Protein 2X0L (pdb70)

Structure (mmCIF, N/CA/C/O backbone):
data_2X0L
#
_entry.id   2X0L
#
_cell.length_a   119.690
_cell.length_b   181.210
_cell.length_c   233.450
_cell.angle_alpha   90.00
_cell.angle_beta   90.00
_cell.angle_gamma   90.00
#
_symmetry.space_group_name_H-M   'I 2 2 2'
#
loop_
_entity.id
_entity.type
_entity.pdbx_description
1 polymer 'LYSINE-SPECIFIC HISTONE DEMETHYLASE 1'
2 polymer 'REST COREPRESSOR 1'
3 polymer 'HISTONE H3 PEPTIDE'
4 non-polymer 'FLAVIN-ADENINE DINUCLEOTIDE'
#
loop_
_atom_site.group_PDB
_atom_site.id
_atom_site.type_symbol
_atom_site.label_atom_id
_atom_site.label_alt_id
_atom_site.label_comp_id
_atom_site.label_asym_id
_atom_site.label_entity_id
_atom_site.label_seq_id
_atom_site.pdbx_PDB_ins_code
_atom_site.Cartn_x
_atom_site.Cartn_y
_atom_site.Cartn_z
_atom_site.occupancy
_atom_site.B_iso_or_equiv
_atom_site.auth_seq_id
_atom_site.auth_comp_id
_atom_site.auth_asym_id
_atom_site.auth_atom_id
_atom_site.pdbx_PDB_model_num
ATOM 1 N N . PRO A 1 49 ? -15.982 40.089 97.624 1.00 92.06 171 PRO A N 1
ATOM 2 C CA . PRO A 1 49 ? -16.480 39.650 98.940 1.00 91.81 171 PRO A CA 1
ATOM 3 C C . PRO A 1 49 ? -17.770 40.388 99.371 1.00 91.36 171 PRO A C 1
ATOM 4 O O . PRO A 1 49 ? -18.145 41.398 98.740 1.00 91.45 171 PRO A O 1
ATOM 8 N N . SER A 1 50 ? -18.451 39.875 100.409 1.00 90.46 172 SER A N 1
ATOM 9 C CA . SER A 1 50 ? -19.557 40.620 101.072 1.00 89.45 172 SER A CA 1
ATOM 10 C C . SER A 1 50 ? -19.871 40.230 102.544 1.00 88.44 172 SER A C 1
ATOM 11 O O . SER A 1 50 ? -19.174 39.393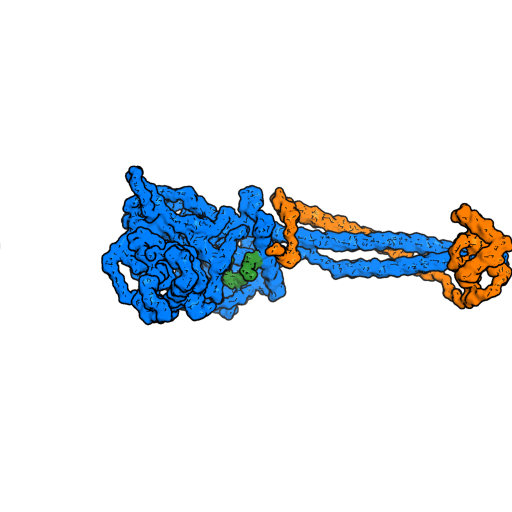 103.150 1.00 88.39 172 SER A O 1
ATOM 14 N N . GLY A 1 51 ? -20.917 40.853 103.093 1.00 87.04 173 GLY A N 1
ATOM 15 C CA . GLY A 1 51 ? -21.145 40.899 104.537 1.00 85.34 173 GLY A CA 1
ATOM 16 C C . GLY A 1 51 ? -20.540 42.180 105.097 1.00 83.94 173 GLY A C 1
ATOM 17 O O . GLY A 1 51 ? -20.692 43.252 104.510 1.00 83.83 173 GLY A O 1
ATOM 18 N N . VAL A 1 52 ? -19.856 42.081 106.233 1.00 82.39 174 VAL A N 1
ATOM 19 C CA . VAL A 1 52 ? -19.135 43.231 106.759 1.00 80.58 174 VAL A CA 1
ATOM 20 C C . VAL A 1 52 ? -17.724 43.228 106.212 1.00 79.51 174 VAL A C 1
ATOM 21 O O . VAL A 1 52 ? -17.031 44.237 106.291 1.00 79.83 174 VAL A O 1
ATOM 25 N N . GLU A 1 53 ? -17.287 42.092 105.677 1.00 77.89 175 GLU A N 1
ATOM 26 C CA . GLU A 1 53 ? -15.932 41.998 105.115 1.00 76.34 175 GLU A CA 1
ATOM 27 C C . GLU A 1 53 ? -15.915 42.487 103.662 1.00 74.16 175 GLU A C 1
ATOM 28 O O . GLU A 1 53 ? -14.853 42.745 103.096 1.00 73.69 175 GLU A O 1
ATOM 34 N N . GLY A 1 54 ? -17.103 42.607 103.072 1.00 71.96 176 GLY A N 1
ATOM 35 C CA . GLY A 1 54 ? -17.256 43.189 101.741 1.00 69.12 176 GLY A CA 1
ATOM 36 C C . GLY A 1 54 ? -16.946 44.658 101.834 1.00 67.06 176 GLY A C 1
ATOM 37 O O . GLY A 1 54 ? -16.134 45.194 101.065 1.00 66.72 176 GLY A O 1
ATOM 38 N N . ALA A 1 55 ? -17.597 45.284 102.815 1.00 65.05 177 ALA A N 1
ATOM 39 C CA . ALA A 1 55 ? -17.330 46.661 103.242 1.00 62.55 177 ALA A CA 1
ATOM 40 C C . ALA A 1 55 ? -15.840 47.007 103.390 1.00 60.75 177 ALA A C 1
ATOM 41 O O . ALA A 1 55 ? -15.379 47.971 102.796 1.00 60.40 177 ALA A O 1
ATOM 43 N N . ALA A 1 56 ? -15.092 46.223 104.155 1.00 58.78 178 ALA A N 1
ATOM 44 C CA . ALA A 1 56 ? -13.676 46.506 104.348 1.00 57.82 178 ALA A CA 1
ATOM 45 C C . ALA A 1 56 ? -12.941 46.509 103.023 1.00 57.22 178 ALA A C 1
ATOM 46 O O . ALA A 1 56 ? -12.013 47.299 102.790 1.00 57.04 178 ALA A O 1
ATOM 48 N N . PHE A 1 57 ? -13.371 45.610 102.154 1.00 56.40 179 PHE A N 1
ATOM 49 C CA . PHE A 1 57 ? -12.751 45.444 100.871 1.00 55.29 179 PHE A CA 1
ATOM 50 C C . PHE A 1 57 ? -13.124 46.640 99.996 1.00 54.55 179 PHE A C 1
ATOM 51 O O . PHE A 1 57 ? -12.248 47.304 99.440 1.00 54.48 179 PHE A O 1
ATOM 59 N N . GLN A 1 58 ? -14.416 46.929 99.899 1.00 53.57 180 GLN A N 1
ATOM 60 C CA . GLN A 1 58 ? -14.892 48.036 99.082 1.00 52.80 180 GLN A CA 1
ATOM 61 C C . GLN A 1 58 ? -14.389 49.398 99.620 1.00 51.83 180 GLN A C 1
ATOM 62 O O . GLN A 1 58 ? -14.566 50.438 98.991 1.00 52.14 180 GLN A O 1
ATOM 68 N N . SER A 1 59 ? -13.729 49.388 100.771 1.00 50.48 181 SER A N 1
ATOM 69 C CA . SER A 1 59 ? -13.087 50.589 101.297 1.00 49.07 181 SER A CA 1
ATOM 70 C C . SER A 1 59 ? -11.581 50.403 101.333 1.00 48.30 181 SER A C 1
ATOM 71 O O . SER A 1 59 ? -10.892 50.972 102.164 1.00 48.32 181 SER A O 1
ATOM 74 N N . ARG A 1 60 ? -11.073 49.581 100.433 1.00 47.40 182 ARG A N 1
ATOM 75 C CA . ARG A 1 60 ? -9.635 49.334 100.318 1.00 46.48 182 ARG A CA 1
ATOM 76 C C . ARG A 1 60 ? -8.912 49.032 101.637 1.00 46.25 182 ARG A C 1
ATOM 77 O O . ARG A 1 60 ? -7.751 49.407 101.793 1.00 45.77 182 ARG A O 1
ATOM 85 N N . LEU A 1 61 ? -9.574 48.323 102.558 1.00 46.54 183 LEU A N 1
ATOM 86 C CA . LEU A 1 61 ? -8.938 47.912 103.834 1.00 47.11 183 LEU A CA 1
ATOM 87 C C . LEU A 1 61 ? -8.971 46.439 104.081 1.00 47.94 183 LEU A C 1
ATOM 88 O O . LEU A 1 61 ? -9.955 45.788 103.744 1.00 48.24 183 LEU A O 1
ATOM 93 N N . PRO A 1 62 ? -7.921 45.912 104.734 1.00 49.15 184 PRO A N 1
ATOM 94 C CA . PRO A 1 62 ? -7.915 44.513 105.183 1.00 50.22 184 PRO A CA 1
ATOM 95 C C . PRO A 1 62 ? -8.975 44.328 106.250 1.00 51.52 184 PRO A C 1
ATOM 96 O O . PRO A 1 62 ? -8.933 45.031 107.264 1.00 51.76 184 PRO A O 1
ATOM 100 N N . HIS A 1 63 ? -9.913 43.404 106.030 1.00 53.17 185 HIS A N 1
ATOM 101 C CA . HIS A 1 63 ? -11.067 43.234 106.934 1.00 54.91 185 HIS A CA 1
ATOM 102 C C . HIS A 1 63 ? -10.697 42.666 108.287 1.00 55.15 185 HIS A C 1
ATOM 103 O O . HIS A 1 63 ? -11.506 42.723 109.204 1.00 54.97 185 HIS A O 1
ATOM 110 N N . ASP A 1 64 ? -9.495 42.116 108.413 1.00 55.94 186 ASP A N 1
ATOM 111 C CA . ASP A 1 64 ? -9.110 41.463 109.658 1.00 57.29 186 ASP A CA 1
ATOM 112 C C . ASP A 1 64 ? -7.736 41.863 110.207 1.00 57.56 186 ASP A C 1
ATOM 113 O O . ASP A 1 64 ? -7.126 41.145 111.011 1.00 57.45 186 ASP A O 1
ATOM 118 N N . ARG A 1 65 ? -7.238 42.999 109.753 1.00 57.92 187 ARG A N 1
ATOM 119 C CA . ARG A 1 65 ? -6.046 43.564 110.339 1.00 58.37 187 ARG A CA 1
ATOM 120 C C . ARG A 1 65 ? -6.255 45.073 110.398 1.00 58.01 187 ARG A C 1
ATOM 121 O O . ARG A 1 65 ? -7.028 45.651 109.600 1.00 57.77 187 ARG A O 1
ATOM 129 N N . MET A 1 66 ? -5.609 45.687 111.391 1.00 57.45 188 MET A N 1
ATOM 130 C CA . MET A 1 66 ? -5.583 47.134 111.539 1.00 56.48 188 MET A CA 1
ATOM 131 C C . MET A 1 66 ? -4.476 47.689 110.663 1.00 55.73 188 MET A C 1
ATOM 132 O O . MET A 1 66 ? -3.372 47.123 110.634 1.00 55.62 188 MET A O 1
ATOM 137 N N . THR A 1 67 ? -4.793 48.772 109.941 1.00 54.73 189 THR A N 1
ATOM 138 C CA . THR A 1 67 ? -3.865 49.456 109.032 1.00 53.65 189 THR A CA 1
ATOM 139 C C . THR A 1 67 ? -2.933 50.348 109.833 1.00 53.34 189 THR A C 1
ATOM 140 O O . THR A 1 67 ? -3.224 50.664 110.977 1.00 53.55 189 THR A O 1
ATOM 144 N N . SER A 1 68 ? -1.831 50.778 109.236 1.00 53.06 190 SER A N 1
ATOM 145 C CA . SER A 1 68 ? -0.970 51.795 109.865 1.00 53.18 190 SER A CA 1
ATOM 146 C C . SER A 1 68 ? -1.672 53.095 110.309 1.00 53.18 190 SER A C 1
ATOM 147 O O . SER A 1 68 ? -1.389 53.645 111.370 1.00 52.90 190 SER A O 1
ATOM 150 N N . GLN A 1 69 ? -2.575 53.603 109.497 1.00 53.32 191 GLN A N 1
ATOM 151 C CA . GLN A 1 69 ? -3.302 54.788 109.920 1.00 53.84 191 GLN A CA 1
ATOM 152 C C . GLN A 1 69 ? -4.147 54.552 111.212 1.00 53.48 191 GLN A C 1
ATOM 153 O O . GLN A 1 69 ? -4.183 55.392 112.123 1.00 53.30 191 GLN A O 1
ATOM 159 N N . GLU A 1 70 ? -4.790 53.387 111.293 1.00 52.94 192 GLU A N 1
ATOM 160 C CA . GLU A 1 70 ? -5.573 52.999 112.469 1.00 51.85 192 GLU A CA 1
ATOM 161 C C . GLU A 1 70 ? -4.702 52.868 113.703 1.00 51.09 192 GLU A C 1
ATOM 162 O O . GLU A 1 70 ? -5.049 53.371 114.748 1.00 51.04 192 GLU A O 1
ATOM 168 N N . ALA A 1 71 ? -3.556 52.217 113.565 1.00 50.49 193 ALA A N 1
ATOM 169 C CA . ALA A 1 71 ? -2.599 52.111 114.650 1.00 49.84 193 ALA A CA 1
ATOM 170 C C . ALA A 1 71 ? -2.237 53.491 115.177 1.00 49.71 193 ALA A C 1
ATOM 171 O O . ALA A 1 71 ? -1.919 53.652 116.341 1.00 49.73 193 ALA A O 1
ATOM 173 N N . ALA A 1 72 ? -2.294 54.501 114.323 1.00 50.09 194 ALA A N 1
ATOM 174 C CA . ALA A 1 72 ? -1.889 55.845 114.742 1.00 50.03 194 ALA A CA 1
ATOM 175 C C . ALA A 1 72 ? -2.974 56.491 115.582 1.00 49.86 194 ALA A C 1
ATOM 176 O O . ALA A 1 72 ? -2.696 57.047 116.606 1.00 50.14 194 ALA A O 1
ATOM 178 N N . CYS A 1 73 ? -4.218 56.393 115.169 1.00 49.87 195 CYS A N 1
ATOM 179 C CA . CYS A 1 73 ? -5.292 56.892 116.002 1.00 50.42 195 CYS A CA 1
ATOM 180 C C . CYS A 1 73 ? -5.728 55.984 117.160 1.00 50.13 195 CYS A C 1
ATOM 181 O O . CYS A 1 73 ? -6.609 56.364 117.932 1.00 51.08 195 CYS A O 1
ATOM 184 N N . PHE A 1 74 ? -5.159 54.792 117.288 1.00 48.84 196 PHE A N 1
ATOM 185 C CA . PHE A 1 74 ? -5.678 53.867 118.261 1.00 47.54 196 PHE A CA 1
ATOM 186 C C . PHE A 1 74 ? -4.562 53.020 118.822 1.00 47.30 196 PHE A C 1
ATOM 187 O O . PHE A 1 74 ? -4.673 51.804 118.881 1.00 46.88 196 PHE A O 1
ATOM 195 N N . PRO A 1 75 ? -3.482 53.652 119.272 1.00 47.31 197 PRO A N 1
ATOM 196 C CA . PRO A 1 75 ? -2.401 52.813 119.772 1.00 47.81 197 PRO A CA 1
ATOM 197 C C . PRO A 1 75 ? -2.832 52.048 121.004 1.00 48.72 197 PRO A C 1
ATOM 198 O O . PRO A 1 75 ? -2.311 50.957 121.252 1.00 49.19 197 PRO A O 1
ATOM 202 N N . ASP A 1 76 ? -3.784 52.598 121.761 1.00 49.44 198 ASP A N 1
ATOM 203 C CA . ASP A 1 76 ? -4.326 51.884 122.915 1.00 50.16 198 ASP A CA 1
ATOM 204 C C . ASP A 1 76 ? -4.809 50.496 122.489 1.00 50.65 198 ASP A C 1
ATOM 205 O O . ASP A 1 76 ? -4.357 49.505 123.045 1.00 50.96 198 ASP A O 1
ATOM 210 N N . ILE A 1 77 ? -5.660 50.431 121.470 1.00 51.17 199 ILE A N 1
ATOM 211 C CA . ILE A 1 77 ? -6.197 49.172 120.971 1.00 52.07 199 ILE A CA 1
ATOM 212 C C . ILE A 1 77 ? -5.168 48.196 120.380 1.00 53.59 199 ILE A C 1
ATOM 213 O O . ILE A 1 77 ? -4.968 47.096 120.900 1.00 54.21 199 ILE A O 1
ATOM 218 N N . ILE A 1 78 ? -4.509 48.610 119.310 1.00 55.22 200 ILE A N 1
ATOM 219 C CA . ILE A 1 78 ? -3.594 47.760 118.571 1.00 56.43 200 ILE A CA 1
ATOM 220 C C . ILE A 1 78 ? -2.414 47.228 119.405 1.00 57.37 200 ILE A C 1
ATOM 221 O O . ILE A 1 78 ? -1.885 46.162 119.109 1.00 57.10 200 ILE A O 1
ATOM 226 N N . SER A 1 79 ? -2.000 47.949 120.439 1.00 58.81 201 SER A N 1
ATOM 227 C CA . SER A 1 79 ? -0.924 47.430 121.279 1.00 61.10 201 SER A CA 1
ATOM 228 C C . SER A 1 79 ? -1.492 46.564 122.380 1.00 62.17 201 SER A C 1
ATOM 229 O O . SER A 1 79 ? -0.755 45.870 123.067 1.00 62.33 201 SER A O 1
ATOM 232 N N . GLY A 1 80 ? -2.812 46.623 122.533 1.00 63.86 202 GLY A N 1
ATOM 233 C CA . GLY A 1 80 ? -3.538 45.875 123.552 1.00 65.79 202 GLY A CA 1
ATOM 234 C C . GLY A 1 80 ? -3.937 44.487 123.093 1.00 67.32 202 GLY A C 1
ATOM 235 O O . GLY A 1 80 ? -3.510 44.040 122.028 1.00 67.43 202 GLY A O 1
ATOM 236 N N . PRO A 1 81 ? -4.759 43.787 123.905 1.00 68.47 203 PRO A N 1
ATOM 237 C CA . PRO A 1 81 ? -5.135 42.385 123.654 1.00 68.95 203 PRO A CA 1
ATOM 238 C C . PRO A 1 81 ? -6.007 42.097 122.395 1.00 69.62 203 PRO A C 1
ATOM 239 O O . PRO A 1 81 ? -6.901 42.889 122.006 1.00 69.22 203 PRO A O 1
ATOM 243 N N . GLN A 1 82 ? -5.731 40.936 121.797 1.00 70.34 204 GLN A N 1
ATOM 244 C CA . GLN A 1 82 ? -6.323 40.507 120.523 1.00 71.32 204 GLN A CA 1
ATOM 245 C C . GLN A 1 82 ? -7.835 40.611 120.473 1.00 71.37 204 GLN A C 1
ATOM 246 O O . GLN A 1 82 ? -8.430 40.812 119.410 1.00 71.21 204 GLN A O 1
ATOM 252 N N . GLN A 1 83 ? -8.451 40.457 121.634 1.00 71.80 205 GLN A N 1
ATOM 253 C CA . GLN A 1 83 ? -9.887 40.353 121.692 1.00 72.26 205 GLN A CA 1
ATOM 254 C C . GLN A 1 83 ? -10.483 41.692 121.269 1.00 71.64 205 GLN A C 1
ATOM 255 O O . GLN A 1 83 ? -11.388 41.736 120.426 1.00 71.23 205 GLN A O 1
ATOM 261 N N . THR A 1 84 ? -9.932 42.772 121.820 1.00 71.22 206 THR A N 1
ATOM 262 C CA . THR A 1 84 ? -10.455 44.121 121.556 1.00 71.04 206 THR A CA 1
ATOM 263 C C . THR A 1 84 ? -10.293 44.521 120.086 1.00 70.01 206 THR A C 1
ATOM 264 O O . THR A 1 84 ? -11.215 45.100 119.489 1.00 69.34 206 THR A O 1
ATOM 268 N N . GLN A 1 85 ? -9.129 44.190 119.515 1.00 68.75 207 GLN A N 1
ATOM 269 C CA . GLN A 1 85 ? -8.870 44.421 118.095 1.00 67.64 207 GLN A CA 1
ATOM 270 C C . GLN A 1 85 ? -10.033 43.967 117.236 1.00 67.50 207 GLN A C 1
ATOM 271 O O . GLN A 1 85 ? -10.540 44.742 116.419 1.00 67.35 207 GLN A O 1
ATOM 277 N N . LYS A 1 86 ? -10.481 42.731 117.458 1.00 67.20 208 LYS A N 1
ATOM 278 C CA . LYS A 1 86 ? -11.606 42.174 116.706 1.00 67.24 208 LYS A CA 1
ATOM 279 C C . LYS A 1 86 ? -12.885 42.966 116.939 1.00 66.42 208 LYS A C 1
ATOM 280 O O . LYS A 1 86 ? -13.725 43.093 116.038 1.00 66.32 208 LYS A O 1
ATOM 286 N N . VAL A 1 87 ? -13.017 43.515 118.143 1.00 65.55 209 VAL A N 1
ATOM 287 C CA . VAL A 1 87 ? -14.163 44.362 118.465 1.00 64.65 209 VAL A CA 1
ATOM 288 C C . VAL A 1 87 ? -14.041 45.613 117.616 1.00 63.77 209 VAL A C 1
ATOM 289 O O . VAL A 1 87 ? -14.995 46.027 116.948 1.00 63.52 209 VAL A O 1
ATOM 293 N N . PHE A 1 88 ? -12.838 46.182 117.637 1.00 62.77 210 PHE A N 1
ATOM 294 C CA . PHE A 1 88 ? -12.518 47.356 116.849 1.00 61.81 210 PHE A CA 1
ATOM 295 C C . PHE A 1 88 ? -12.811 47.054 115.387 1.00 60.57 210 PHE A C 1
ATOM 296 O O . PHE A 1 88 ? -13.651 47.710 114.747 1.00 59.79 210 PHE A O 1
ATOM 304 N N . LEU A 1 89 ? -12.121 46.030 114.885 1.00 59.31 211 LEU A N 1
ATOM 305 C CA . LEU A 1 89 ? -12.212 45.661 113.491 1.00 58.40 211 LEU A CA 1
ATOM 306 C C . LEU A 1 89 ? -13.675 45.475 113.122 1.00 58.35 211 LEU A C 1
ATOM 307 O O . LEU A 1 89 ? -14.105 45.977 112.076 1.00 58.65 211 LEU A O 1
ATOM 312 N N . PHE A 1 90 ? -14.451 44.812 113.989 1.00 57.92 212 PHE A N 1
ATOM 313 C CA . PHE A 1 90 ? -15.865 44.591 113.682 1.00 57.44 212 PHE A CA 1
ATOM 314 C C . PHE A 1 90 ? -16.639 45.910 113.638 1.00 56.82 212 PHE A C 1
ATOM 315 O O . PHE A 1 90 ? -17.504 46.113 112.755 1.00 56.48 212 PHE A O 1
ATOM 323 N N . ILE A 1 91 ? -16.345 46.791 114.592 1.00 55.98 213 ILE A N 1
ATOM 324 C CA . ILE A 1 91 ? -17.074 48.047 114.671 1.00 55.48 213 ILE A CA 1
ATOM 325 C C . ILE A 1 91 ? -16.787 48.824 113.394 1.00 55.15 213 ILE A C 1
ATOM 326 O O . ILE A 1 91 ? -17.729 49.199 112.658 1.00 55.00 213 ILE A O 1
ATOM 331 N N . ARG A 1 92 ? -15.488 48.999 113.119 1.00 54.32 214 ARG A N 1
ATOM 332 C CA . ARG A 1 92 ? -15.022 49.604 111.877 1.00 53.71 214 ARG A CA 1
ATOM 333 C C . ARG A 1 92 ? -15.768 49.017 110.686 1.00 53.94 214 ARG A C 1
ATOM 334 O O . ARG A 1 92 ? -16.445 49.756 109.938 1.00 53.97 214 ARG A O 1
ATOM 342 N N . ASN A 1 93 ? -15.670 47.693 110.531 1.00 53.70 215 ASN A N 1
ATOM 343 C CA . ASN A 1 93 ? -16.269 47.033 109.378 1.00 53.81 215 ASN A CA 1
ATOM 344 C C . ASN A 1 93 ? -17.770 47.248 109.285 1.00 54.14 215 ASN A C 1
ATOM 345 O O . ASN A 1 93 ? -18.281 47.498 108.190 1.00 54.12 215 ASN A O 1
ATOM 350 N N . ARG A 1 94 ? -18.465 47.201 110.428 1.00 54.57 216 ARG A N 1
ATOM 351 C CA . ARG A 1 94 ? -19.921 47.314 110.414 1.00 54.89 216 ARG A CA 1
ATOM 352 C C . ARG A 1 94 ? -20.322 48.713 110.000 1.00 54.67 216 ARG A C 1
ATOM 353 O O . ARG A 1 94 ? -21.227 48.884 109.175 1.00 54.55 216 ARG A O 1
ATOM 361 N N . THR A 1 95 ? -19.628 49.711 110.539 1.00 54.57 217 THR A N 1
ATOM 362 C CA . THR A 1 95 ? -19.924 51.102 110.174 1.00 54.90 217 THR A CA 1
ATOM 363 C C . THR A 1 95 ? -19.728 51.350 108.669 1.00 55.13 217 THR A C 1
ATOM 364 O O . THR A 1 95 ? -20.565 51.987 108.003 1.00 54.75 217 THR A O 1
ATOM 368 N N . LEU A 1 96 ? -18.619 50.838 108.144 1.00 55.57 218 LEU A N 1
ATOM 369 C CA . LEU A 1 96 ? -18.350 50.915 106.714 1.00 55.96 218 LEU A CA 1
ATOM 370 C C . LEU A 1 96 ? -19.547 50.403 105.929 1.00 56.57 218 LEU A C 1
ATOM 371 O O . LEU A 1 96 ? -20.138 51.135 105.120 1.00 56.30 218 LEU A O 1
ATOM 376 N N . GLN A 1 97 ? -19.925 49.160 106.222 1.00 57.50 219 GLN A N 1
ATOM 377 C CA . GLN A 1 97 ? -21.053 48.521 105.577 1.00 58.77 219 GLN A CA 1
ATOM 378 C C . GLN A 1 97 ? -22.266 49.419 105.657 1.00 59.21 219 GLN A C 1
ATOM 379 O O . GLN A 1 97 ? -22.909 49.690 104.640 1.00 59.08 219 GLN A O 1
ATOM 385 N N . LEU A 1 98 ? -22.563 49.889 106.869 1.00 59.71 220 LEU A N 1
ATOM 386 C CA . LEU A 1 98 ? -23.707 50.761 107.082 1.00 60.35 220 LEU A CA 1
ATOM 387 C C . LEU A 1 98 ? -23.705 51.955 106.141 1.00 60.51 220 LEU A C 1
ATOM 388 O O . LEU A 1 98 ? -24.708 52.211 105.465 1.00 60.40 220 LEU A O 1
ATOM 393 N N . TRP A 1 99 ? -22.571 52.659 106.088 1.00 60.63 221 TRP A N 1
ATOM 394 C CA . TRP A 1 99 ? -22.431 53.792 105.195 1.00 61.00 221 TRP A CA 1
ATOM 395 C C . TRP A 1 99 ? -22.617 53.319 103.761 1.00 61.82 221 TRP A C 1
ATOM 396 O O . TRP A 1 99 ? -23.399 53.907 102.997 1.00 61.76 221 TRP A O 1
ATOM 407 N N . LEU A 1 100 ? -21.923 52.237 103.409 1.00 62.56 222 LEU A N 1
ATOM 408 C CA . LEU A 1 100 ? -21.919 51.772 102.027 1.00 63.28 222 LEU A CA 1
ATOM 409 C C . LEU A 1 100 ? -23.300 51.367 101.514 1.00 64.49 222 LEU A C 1
ATOM 410 O O . LEU A 1 100 ? -23.691 51.767 100.425 1.00 64.38 222 LEU A O 1
ATOM 415 N N . ASP A 1 101 ? -24.047 50.624 102.330 1.00 66.29 223 ASP A N 1
ATOM 416 C CA . ASP A 1 101 ? -25.409 50.190 101.992 1.00 67.90 223 ASP A CA 1
ATOM 417 C C . ASP A 1 101 ? -26.315 51.346 101.616 1.00 68.06 223 ASP A C 1
ATOM 418 O O . ASP A 1 101 ? -27.389 51.136 101.052 1.00 68.28 223 ASP A O 1
ATOM 423 N N . ASN A 1 102 ? -25.876 52.564 101.924 1.00 68.35 224 ASN A N 1
ATOM 424 C CA . ASN A 1 102 ? -26.687 53.742 101.682 1.00 68.47 224 ASN A CA 1
ATOM 425 C C . ASN A 1 102 ? -25.905 55.053 101.740 1.00 67.88 224 ASN A C 1
ATOM 426 O O . ASN A 1 102 ? -25.850 55.715 102.776 1.00 67.53 224 ASN A O 1
ATOM 431 N N . PRO A 1 103 ? -25.304 55.440 100.615 1.00 67.65 225 PRO A N 1
ATOM 432 C CA . PRO A 1 103 ? -24.380 56.547 100.718 1.00 67.44 225 PRO A CA 1
ATOM 433 C C . PRO A 1 103 ? -25.014 57.849 100.251 1.00 67.27 225 PRO A C 1
ATOM 434 O O . PRO A 1 103 ? -24.310 58.817 99.975 1.00 66.99 225 PRO A O 1
ATOM 438 N N . LYS A 1 104 ? -26.340 57.856 100.164 1.00 67.30 226 LYS A N 1
ATOM 439 C CA . LYS A 1 104 ? -27.087 59.066 99.839 1.00 67.37 226 LYS A CA 1
ATOM 440 C C . LYS A 1 104 ? -27.552 59.863 101.087 1.00 67.19 226 LYS A C 1
ATOM 441 O O . LYS A 1 104 ? -28.120 60.945 100.964 1.00 67.14 226 LYS A O 1
ATOM 447 N N . ILE A 1 105 ? -27.308 59.330 102.281 1.00 67.09 227 ILE A N 1
ATOM 448 C CA . ILE A 1 105 ? -27.674 60.016 103.522 1.00 67.36 227 ILE A CA 1
ATOM 449 C C . ILE A 1 105 ? -26.508 59.965 104.514 1.00 67.16 227 ILE A C 1
ATOM 450 O O . ILE A 1 105 ? -25.825 58.941 104.627 1.00 67.19 227 ILE A O 1
ATOM 455 N N . GLN A 1 106 ? -26.278 61.064 105.227 1.00 66.76 228 GLN A N 1
ATOM 456 C CA . GLN A 1 106 ? -25.214 61.106 106.213 1.00 66.48 228 GLN A CA 1
ATOM 457 C C . GLN A 1 106 ? -25.408 60.021 107.265 1.00 66.67 228 GLN A C 1
ATOM 458 O O . GLN A 1 106 ? -26.531 59.761 107.689 1.00 66.65 228 GLN A O 1
ATOM 464 N N . LEU A 1 107 ? -24.311 59.389 107.671 1.00 66.87 229 LEU A N 1
ATOM 465 C CA . LEU A 1 107 ? -24.346 58.396 108.732 1.00 67.34 229 LEU A CA 1
ATOM 466 C C . LEU A 1 107 ? -23.716 58.935 110.003 1.00 67.90 229 LEU A C 1
ATOM 467 O O . LEU A 1 107 ? -22.495 59.126 110.086 1.00 67.68 229 LEU A O 1
ATOM 472 N N . THR A 1 108 ? -24.575 59.149 110.998 1.00 68.73 230 THR A N 1
ATOM 473 C CA . THR A 1 108 ? -24.202 59.826 112.237 1.00 69.25 230 THR A CA 1
ATOM 474 C C . THR A 1 108 ? -23.786 58.814 113.265 1.00 69.39 230 THR A C 1
ATOM 475 O O . THR A 1 108 ? -24.059 57.628 113.118 1.00 69.43 230 THR A O 1
ATOM 479 N N . PHE A 1 109 ? -23.152 59.299 114.321 1.00 69.83 231 PHE A N 1
ATOM 480 C CA . PHE A 1 109 ? -22.763 58.444 115.410 1.00 70.52 231 PHE A CA 1
ATOM 481 C C . PHE A 1 109 ? -23.961 57.771 116.090 1.00 71.48 231 PHE A C 1
ATOM 482 O O . PHE A 1 109 ? -23.912 56.591 116.410 1.00 71.45 231 PHE A O 1
ATOM 490 N N . GLU A 1 110 ? -25.028 58.529 116.317 1.00 72.96 232 GLU A N 1
ATOM 491 C CA . GLU A 1 110 ? -26.257 57.980 116.891 1.00 74.43 232 GLU A CA 1
ATOM 492 C C . GLU A 1 110 ? -26.801 56.880 115.994 1.00 74.58 232 GLU A C 1
ATOM 493 O O . GLU A 1 110 ? -26.972 55.747 116.448 1.00 74.99 232 GLU A O 1
ATOM 499 N N . ALA A 1 111 ? -27.056 57.216 114.725 1.00 74.76 233 ALA A N 1
ATOM 500 C CA . ALA A 1 111 ? -27.585 56.265 113.737 1.00 74.80 233 ALA A CA 1
ATOM 501 C C . ALA A 1 111 ? -26.765 54.970 113.700 1.00 75.00 233 ALA A C 1
ATOM 502 O O . ALA A 1 111 ? -27.331 53.881 113.542 1.00 74.94 233 ALA A O 1
ATOM 504 N N . THR A 1 112 ? -25.445 55.099 113.875 1.00 75.14 234 THR A N 1
ATOM 505 C CA . THR A 1 112 ? -24.536 53.956 113.905 1.00 75.44 234 THR A CA 1
ATOM 506 C C . THR A 1 112 ? -24.833 53.101 115.102 1.00 76.03 234 THR A C 1
ATOM 507 O O . THR A 1 112 ? -25.161 51.927 114.960 1.00 76.17 234 THR A O 1
ATOM 511 N N . LEU A 1 113 ? -24.720 53.710 116.279 1.00 77.02 235 LEU A N 1
ATOM 512 C CA . LEU A 1 113 ? -24.862 53.017 117.556 1.00 77.94 235 LEU A CA 1
ATOM 513 C C . LEU A 1 113 ? -26.183 52.271 117.618 1.00 78.89 235 LEU A C 1
ATOM 514 O O . LEU A 1 113 ? -26.217 51.088 117.965 1.00 78.80 235 LEU A O 1
ATOM 519 N N . GLN A 1 114 ? -27.253 52.976 117.258 1.00 80.19 236 GLN A N 1
ATOM 520 C CA . GLN A 1 114 ? -28.578 52.405 117.118 1.00 81.70 236 GLN A CA 1
ATOM 521 C C . GLN A 1 114 ? -28.546 51.003 116.476 1.00 82.16 236 GLN A C 1
ATOM 522 O O . GLN A 1 114 ? -29.175 50.082 117.003 1.00 82.43 236 GLN A O 1
ATOM 528 N N . GLN A 1 115 ? -27.786 50.834 115.386 1.00 82.75 237 GLN A N 1
ATOM 529 C CA . GLN A 1 115 ? -27.708 49.545 114.664 1.00 83.23 237 GLN A CA 1
ATOM 530 C C . GLN A 1 115 ? -26.692 48.498 115.130 1.00 83.56 237 GLN A C 1
ATOM 531 O O . GLN A 1 115 ? -26.528 47.474 114.472 1.00 83.75 237 GLN A O 1
ATOM 537 N N . LEU A 1 116 ? -26.005 48.726 116.236 1.00 84.07 238 LEU A N 1
ATOM 538 C CA . LEU A 1 116 ? -25.069 47.715 116.737 1.00 84.63 238 LEU A CA 1
ATOM 539 C C . LEU A 1 116 ? -25.689 46.865 117.860 1.00 85.03 238 LEU A C 1
ATOM 540 O O . LEU A 1 116 ? -26.626 47.306 118.543 1.00 85.31 238 LEU A O 1
ATOM 545 N N . GLU A 1 117 ? -25.171 45.651 118.048 1.00 85.24 239 GLU A N 1
ATOM 546 C CA . GLU A 1 117 ? -25.609 44.785 119.155 1.00 85.44 239 GLU A CA 1
ATOM 547 C C . GLU A 1 117 ? -24.450 44.512 120.112 1.00 84.97 239 GLU A C 1
ATOM 548 O O . GLU A 1 117 ? -23.303 44.848 119.817 1.00 84.97 239 GLU A O 1
ATOM 554 N N . ALA A 1 118 ? -24.751 43.918 121.266 1.00 84.38 240 ALA A N 1
ATOM 555 C CA . ALA A 1 118 ? -23.712 43.529 122.209 1.00 83.66 240 ALA A CA 1
ATOM 556 C C . ALA A 1 118 ? -22.923 42.404 121.561 1.00 83.19 240 ALA A C 1
ATOM 557 O O . ALA A 1 118 ? -23.441 41.740 120.672 1.00 83.10 240 ALA A O 1
ATOM 559 N N . PRO A 1 119 ? -21.654 42.214 121.954 1.00 82.89 241 PRO A N 1
ATOM 560 C CA . PRO A 1 119 ? -20.858 43.032 122.881 1.00 82.91 241 PRO A CA 1
ATOM 561 C C . PRO A 1 119 ? -20.349 44.328 122.240 1.00 82.79 241 PRO A C 1
ATOM 562 O O . PRO A 1 119 ? -19.548 45.052 122.844 1.00 82.87 241 PRO A O 1
ATOM 566 N N . TYR A 1 120 ? -20.809 44.607 121.024 1.00 82.42 242 TYR A N 1
ATOM 567 C CA . TYR A 1 120 ? -20.207 45.655 120.206 1.00 81.73 242 TYR A CA 1
ATOM 568 C C . TYR A 1 120 ? -20.746 47.022 120.591 1.00 81.40 242 TYR A C 1
ATOM 569 O O . TYR A 1 120 ? -19.960 47.925 120.895 1.00 81.53 242 TYR A O 1
ATOM 578 N N . ASN A 1 121 ? -22.071 47.158 120.641 1.00 80.67 243 ASN A N 1
ATOM 579 C CA . ASN A 1 121 ? -22.676 48.409 121.108 1.00 80.05 243 ASN A CA 1
ATOM 580 C C . ASN A 1 121 ? -22.553 48.633 122.618 1.00 79.33 243 ASN A C 1
ATOM 581 O O . ASN A 1 121 ? -23.165 49.556 123.155 1.00 79.16 243 ASN A O 1
ATOM 586 N N . SER A 1 122 ? -21.779 47.785 123.297 1.00 78.42 244 SER A N 1
ATOM 587 C CA . SER A 1 122 ? -21.586 47.934 124.733 1.00 77.34 244 SER A CA 1
ATOM 588 C C . SER A 1 122 ? -20.730 49.177 125.010 1.00 76.55 244 SER A C 1
ATOM 589 O O . SER A 1 122 ? -21.267 50.181 125.467 1.00 76.79 244 SER A O 1
ATOM 592 N N . ASP A 1 123 ? -19.432 49.136 124.694 1.00 75.45 245 ASP A N 1
ATOM 593 C CA . ASP A 1 123 ? -18.542 50.308 124.867 1.00 73.98 245 ASP A CA 1
ATOM 594 C C . ASP A 1 123 ? -18.854 51.439 123.874 1.00 72.99 245 ASP A C 1
ATOM 595 O O . ASP A 1 123 ? -18.683 51.265 122.663 1.00 72.97 245 ASP A O 1
ATOM 600 N N . THR A 1 124 ? -19.280 52.599 124.367 1.00 71.54 246 THR A N 1
ATOM 601 C CA . THR A 1 124 ? -19.703 53.640 123.420 1.00 70.57 246 THR A CA 1
ATOM 602 C C . THR A 1 124 ? -18.665 54.727 123.134 1.00 69.89 246 THR A C 1
ATOM 603 O O . THR A 1 124 ? -18.735 55.392 122.088 1.00 69.73 246 THR A O 1
ATOM 607 N N . VAL A 1 125 ? -17.701 54.910 124.035 1.00 68.75 247 VAL A N 1
ATOM 608 C CA . VAL A 1 125 ? -16.541 55.726 123.682 1.00 67.77 247 VAL A CA 1
ATOM 609 C C . VAL A 1 125 ? -15.879 55.177 122.400 1.00 66.82 247 VAL A C 1
ATOM 610 O O . VAL A 1 125 ? -15.760 55.902 121.412 1.00 66.85 247 VAL A O 1
ATOM 614 N N . LEU A 1 126 ? -15.505 53.896 122.402 1.00 65.28 248 LEU A N 1
ATOM 615 C CA . LEU A 1 126 ? -15.029 53.230 121.189 1.00 63.67 248 LEU A CA 1
ATOM 616 C C . LEU A 1 126 ? -15.912 53.541 119.967 1.00 62.67 248 LEU A C 1
ATOM 617 O O . LEU A 1 126 ? -15.473 54.231 119.055 1.00 62.47 248 LEU A O 1
ATOM 622 N N . VAL A 1 127 ? -17.155 53.067 119.947 1.00 61.22 249 VAL A N 1
ATOM 623 C CA . VAL A 1 127 ? -18.028 53.369 118.808 1.00 60.02 249 VAL A CA 1
ATOM 624 C C . VAL A 1 127 ? -17.919 54.836 118.378 1.00 59.26 249 VAL A C 1
ATOM 625 O O . VAL A 1 127 ? -17.893 55.129 117.193 1.00 59.06 249 VAL A O 1
ATOM 629 N N . HIS A 1 128 ? -17.823 55.756 119.333 1.00 58.67 250 HIS A N 1
ATOM 630 C CA . HIS A 1 128 ? -17.649 57.176 118.979 1.00 57.93 250 HIS A CA 1
ATOM 631 C C . HIS A 1 128 ? -16.283 57.486 118.339 1.00 56.74 250 HIS A C 1
ATOM 632 O O . HIS A 1 128 ? -16.241 58.145 117.316 1.00 56.31 250 HIS A O 1
ATOM 639 N N . ARG A 1 129 ? -15.184 57.008 118.929 1.00 55.52 251 ARG A N 1
ATOM 640 C CA . ARG A 1 129 ? -13.850 57.175 118.333 1.00 54.47 251 ARG A CA 1
ATOM 641 C C . ARG A 1 129 ? -13.787 56.624 116.902 1.00 54.43 251 ARG A C 1
ATOM 642 O O . ARG A 1 129 ? -13.306 57.297 115.985 1.00 54.74 251 ARG A O 1
ATOM 650 N N . VAL A 1 130 ? -14.275 55.398 116.723 1.00 53.77 252 VAL A N 1
ATOM 651 C CA . VAL A 1 130 ? -14.275 54.754 115.425 1.00 52.70 252 VAL A CA 1
ATOM 652 C C . VAL A 1 130 ? -15.089 55.579 114.450 1.00 52.32 252 VAL A C 1
ATOM 653 O O . VAL A 1 130 ? -14.570 55.955 113.401 1.00 52.49 252 VAL A O 1
ATOM 657 N N . HIS A 1 131 ? -16.337 55.900 114.790 1.00 51.80 253 HIS A N 1
ATOM 658 C CA . HIS A 1 131 ? -17.161 56.656 113.848 1.00 51.45 253 HIS A CA 1
ATOM 659 C C . HIS A 1 131 ? -16.476 57.946 113.435 1.00 52.09 253 HIS A C 1
ATOM 660 O O . HIS A 1 131 ? -16.536 58.336 112.273 1.00 52.37 253 HIS A O 1
ATOM 667 N N . SER A 1 132 ? -15.794 58.581 114.383 1.00 52.70 254 SER A N 1
ATOM 668 C CA . SER A 1 132 ? -15.188 59.889 114.160 1.00 53.14 254 SER A CA 1
ATOM 669 C C . SER A 1 132 ? -13.999 59.801 113.231 1.00 53.50 254 SER A C 1
ATOM 670 O O . SER A 1 132 ? -13.920 60.577 112.275 1.00 53.94 254 SER A O 1
ATOM 673 N N . TYR A 1 133 ? -13.096 58.856 113.520 1.00 53.54 255 TYR A N 1
ATOM 674 C CA . TYR A 1 133 ? -11.990 58.473 112.641 1.00 53.60 255 TYR A CA 1
ATOM 675 C C . TYR A 1 133 ? -12.428 58.245 111.206 1.00 53.02 255 TYR A C 1
ATOM 676 O O . TYR A 1 133 ? -11.870 58.815 110.272 1.00 52.82 255 TYR A O 1
ATOM 685 N N . LEU A 1 134 ? -13.435 57.407 111.029 1.00 52.78 256 LEU A N 1
ATOM 686 C CA . LEU A 1 134 ? -13.929 57.129 109.688 1.00 52.71 256 LEU A CA 1
ATOM 687 C C . LEU A 1 134 ? -14.443 58.379 109.003 1.00 52.73 256 LEU A C 1
ATOM 688 O O . LEU A 1 134 ? -14.252 58.558 107.815 1.00 53.07 256 LEU A O 1
ATOM 693 N N . GLU A 1 135 ? -15.101 59.246 109.752 1.00 52.71 257 GLU A N 1
ATOM 694 C CA . GLU A 1 135 ? -15.722 60.406 109.155 1.00 52.75 257 GLU A CA 1
ATOM 695 C C . GLU A 1 135 ? -14.636 61.399 108.746 1.00 52.03 257 GLU A C 1
ATOM 696 O O . GLU A 1 135 ? -14.731 62.083 107.723 1.00 50.96 257 GLU A O 1
ATOM 702 N N . ARG A 1 136 ? -13.593 61.444 109.564 1.00 52.02 258 ARG A N 1
ATOM 703 C CA . ARG A 1 136 ? -12.564 62.461 109.454 1.00 52.32 258 ARG A CA 1
ATOM 704 C C . ARG A 1 136 ? -11.742 62.172 108.217 1.00 52.92 258 ARG A C 1
ATOM 705 O O . ARG A 1 136 ? -11.312 63.103 107.526 1.00 53.36 258 ARG A O 1
ATOM 713 N N . HIS A 1 137 ? -11.561 60.887 107.912 1.00 53.02 259 HIS A N 1
ATOM 714 C CA . HIS A 1 137 ? -10.760 60.514 106.761 1.00 53.08 259 HIS A CA 1
ATOM 715 C C . HIS A 1 137 ? -11.549 60.108 105.532 1.00 52.94 259 HIS A C 1
ATOM 716 O O . HIS A 1 137 ? -11.028 59.435 104.659 1.00 53.17 259 HIS A O 1
ATOM 723 N N . GLY A 1 138 ? -12.810 60.519 105.465 1.00 52.85 260 GLY A N 1
ATOM 724 C CA . GLY A 1 138 ? -13.610 60.380 104.254 1.00 52.35 260 GLY A CA 1
ATOM 725 C C . GLY A 1 138 ? -13.911 58.965 103.849 1.00 52.43 260 GLY A C 1
ATOM 726 O O . GLY A 1 138 ? -14.241 58.712 102.692 1.00 52.92 260 GLY A O 1
ATOM 727 N N . LEU A 1 139 ? -13.776 58.036 104.791 1.00 52.28 261 LEU A N 1
ATOM 728 C CA . LEU A 1 139 ? -14.194 56.662 104.571 1.00 51.94 261 LEU A CA 1
ATOM 729 C C . LEU A 1 139 ? -15.711 56.563 104.672 1.00 52.65 261 LEU A C 1
ATOM 730 O O . LEU A 1 139 ? -16.325 55.726 104.013 1.00 52.93 261 LEU A O 1
ATOM 735 N N . ILE A 1 140 ? -16.322 57.438 105.466 1.00 53.27 262 ILE A N 1
ATOM 736 C CA . ILE A 1 140 ? -17.787 57.545 105.499 1.00 53.90 262 ILE A CA 1
ATOM 737 C C . ILE A 1 140 ? -18.216 59.002 105.323 1.00 54.52 262 ILE A C 1
ATOM 738 O O . ILE A 1 140 ? -17.479 59.914 105.703 1.00 54.56 262 ILE A O 1
ATOM 743 N N . ASN A 1 141 ? -19.400 59.219 104.755 1.00 55.39 263 ASN A N 1
ATOM 744 C CA . ASN A 1 141 ? -19.883 60.577 104.442 1.00 56.69 263 ASN A CA 1
ATOM 745 C C . ASN A 1 141 ? -18.848 61.386 103.662 1.00 57.41 263 ASN A C 1
ATOM 746 O O . ASN A 1 141 ? -18.321 62.385 104.182 1.00 58.01 263 ASN A O 1
ATOM 751 N N . PHE A 1 142 ? -18.518 60.928 102.456 1.00 58.07 264 PHE A N 1
ATOM 752 C CA . PHE A 1 142 ? -17.729 61.705 101.514 1.00 59.00 264 PHE A CA 1
ATOM 753 C C . PHE A 1 142 ? -18.582 61.800 100.277 1.00 59.97 264 PHE A C 1
ATOM 754 O O . PHE A 1 142 ? -19.474 60.972 100.083 1.00 60.22 264 PHE A O 1
ATOM 762 N N . GLY A 1 143 ? -18.338 62.799 99.442 1.00 60.83 265 GLY A N 1
ATOM 763 C CA . GLY A 1 143 ? -19.103 62.915 98.219 1.00 62.76 265 GLY A CA 1
ATOM 764 C C . GLY A 1 143 ? -20.328 63.783 98.377 1.00 64.46 265 GLY A C 1
ATOM 765 O O . GLY A 1 143 ? -20.265 64.831 99.016 1.00 64.98 265 GLY A O 1
ATOM 766 N N . ILE A 1 144 ? -21.442 63.357 97.785 1.00 66.11 266 ILE A N 1
ATOM 767 C CA . ILE A 1 144 ? -22.682 64.139 97.788 1.00 67.63 266 ILE A CA 1
ATOM 768 C C . ILE A 1 144 ? -23.797 63.398 98.509 1.00 69.41 266 ILE A C 1
ATOM 769 O O . ILE A 1 144 ? -24.435 62.505 97.944 1.00 69.61 266 ILE A O 1
ATOM 774 N N . TYR A 1 145 ? -24.024 63.781 99.760 1.00 71.69 267 TYR A N 1
ATOM 775 C CA . TYR A 1 145 ? -25.052 63.172 100.585 1.00 74.26 267 TYR A CA 1
ATOM 776 C C . TYR A 1 145 ? -25.940 64.221 101.247 1.00 76.50 267 TYR A C 1
ATOM 777 O O . TYR A 1 145 ? -25.540 65.377 101.398 1.00 76.88 267 TYR A O 1
ATOM 786 N N . LYS A 1 146 ? -27.152 63.816 101.625 1.00 79.27 268 LYS A N 1
ATOM 787 C CA . LYS A 1 146 ? -28.023 64.633 102.472 1.00 81.87 268 LYS A CA 1
ATOM 788 C C . LYS A 1 146 ? -27.511 64.661 103.907 1.00 83.44 268 LYS A C 1
ATOM 789 O O . LYS A 1 146 ? -27.327 63.609 104.528 1.00 83.62 268 LYS A O 1
ATOM 795 N N . ARG A 1 147 ? -27.282 65.868 104.422 1.00 85.51 269 ARG A N 1
ATOM 796 C CA . ARG A 1 147 ? -26.886 66.061 105.810 1.00 87.42 269 ARG A CA 1
ATOM 797 C C . ARG A 1 147 ? -28.110 65.893 106.686 1.00 88.34 269 ARG A C 1
ATOM 798 O O . ARG A 1 147 ? -29.206 66.288 106.299 1.00 88.42 269 ARG A O 1
ATOM 806 N N . ILE A 1 148 ? -27.937 65.288 107.855 1.00 89.99 270 ILE A N 1
ATOM 807 C CA . ILE A 1 148 ? -29.023 65.246 108.836 1.00 91.48 270 ILE A CA 1
ATOM 808 C C . ILE A 1 148 ? -28.858 66.402 109.813 1.00 92.46 270 ILE A C 1
ATOM 809 O O . ILE A 1 148 ? -29.839 67.070 110.163 1.00 92.62 270 ILE A O 1
ATOM 814 N N . LYS A 1 149 ? -27.611 66.649 110.218 1.00 93.65 271 LYS A N 1
ATOM 815 C CA . LYS A 1 149 ? -27.278 67.746 111.137 1.00 94.80 271 LYS A CA 1
ATOM 816 C C . LYS A 1 149 ? -26.857 69.026 110.383 1.00 95.32 271 LYS A C 1
ATOM 817 O O . LYS A 1 149 ? -25.643 69.288 110.285 1.00 95.75 271 LYS A O 1
ATOM 823 N N . PRO A 1 150 ? -27.837 69.831 109.865 1.00 95.58 272 PRO A N 1
ATOM 824 C CA . PRO A 1 150 ? -27.456 70.973 109.002 1.00 95.59 272 PRO A CA 1
ATOM 825 C C . PRO A 1 150 ? -26.370 71.861 109.629 1.00 95.54 272 PRO A C 1
ATOM 826 O O . PRO A 1 150 ? -26.249 71.935 110.864 1.00 95.49 272 PRO A O 1
ATOM 830 N N . LEU A 1 151 ? -25.597 72.516 108.765 1.00 95.35 273 LEU A N 1
ATOM 831 C CA . LEU A 1 151 ? -24.272 73.043 109.116 1.00 95.09 273 LEU A CA 1
ATOM 832 C C . LEU A 1 151 ? -24.159 74.067 110.256 1.00 94.49 273 LEU A C 1
ATOM 833 O O . LEU A 1 151 ? -24.664 75.196 110.142 1.00 94.25 273 LEU A O 1
ATOM 838 N N . PRO A 1 152 ? -23.489 73.657 111.361 1.00 93.90 274 PRO A N 1
ATOM 839 C CA . PRO A 1 152 ? -22.915 74.536 112.379 1.00 93.08 274 PRO A CA 1
ATOM 840 C C . PRO A 1 152 ? -22.509 75.888 111.800 1.00 91.98 274 PRO A C 1
ATOM 841 O O . PRO A 1 152 ? -21.761 75.971 110.809 1.00 91.94 274 PRO A O 1
ATOM 845 N N . THR A 1 153 ? -22.995 76.930 112.466 1.00 90.38 275 THR A N 1
ATOM 846 C CA . THR A 1 153 ? -23.353 78.184 111.810 1.00 88.57 275 THR A CA 1
ATOM 847 C C . THR A 1 153 ? -22.200 79.185 111.583 1.00 86.78 275 THR A C 1
ATOM 848 O O . THR A 1 153 ? -22.124 79.820 110.515 1.00 86.46 275 THR A O 1
ATOM 852 N N . LYS A 1 154 ? -21.322 79.321 112.580 1.00 84.25 276 LYS A N 1
ATOM 853 C CA . LYS A 1 154 ? -20.054 80.025 112.396 1.00 81.60 276 LYS A CA 1
ATOM 854 C C . LYS A 1 154 ? -18.968 78.966 112.248 1.00 78.97 276 LYS A C 1
ATOM 855 O O . LYS A 1 154 ? -19.067 77.870 112.806 1.00 78.58 276 LYS A O 1
ATOM 861 N N . LYS A 1 155 ? -17.941 79.297 111.482 1.00 75.65 277 LYS A N 1
ATOM 862 C CA . LYS A 1 155 ? -16.983 78.313 111.012 1.00 72.47 277 LYS A CA 1
ATOM 863 C C . LYS A 1 155 ? -15.608 78.531 111.604 1.00 70.25 277 LYS A C 1
ATOM 864 O O . LYS A 1 155 ? -15.243 79.632 111.965 1.00 70.52 277 LYS A O 1
ATOM 870 N N . THR A 1 156 ? -14.823 77.485 111.679 1.00 67.20 278 THR A N 1
ATOM 871 C CA . THR A 1 156 ? -13.522 77.602 112.271 1.00 64.59 278 THR A CA 1
ATOM 872 C C . THR A 1 156 ? -12.465 77.423 111.204 1.00 63.30 278 THR A C 1
ATOM 873 O O . THR A 1 156 ? -12.648 76.627 110.305 1.00 63.64 278 THR A O 1
ATOM 877 N N . GLY A 1 157 ? -11.369 78.169 111.287 1.00 61.65 279 GLY A N 1
ATOM 878 C CA . GLY A 1 157 ? -10.269 78.060 110.317 1.00 59.38 279 GLY A CA 1
ATOM 879 C C . GLY A 1 157 ? -10.588 78.524 108.897 1.00 57.96 279 GLY A C 1
ATOM 880 O O . GLY A 1 157 ? -11.742 78.483 108.454 1.00 57.39 279 GLY A O 1
ATOM 881 N N . LYS A 1 158 ? -9.556 78.949 108.170 1.00 56.63 280 LYS A N 1
ATOM 882 C CA . LYS A 1 158 ? -9.733 79.425 106.795 1.00 55.75 280 LYS A CA 1
ATOM 883 C C . LYS A 1 158 ? -8.695 78.876 105.781 1.00 54.50 280 LYS A C 1
ATOM 884 O O . LYS A 1 158 ? -7.475 79.100 105.919 1.00 54.42 280 LYS A O 1
ATOM 890 N N . VAL A 1 159 ? -9.207 78.165 104.764 1.00 52.53 281 VAL A N 1
ATOM 891 C CA . VAL A 1 159 ? -8.377 77.457 103.787 1.00 50.36 281 VAL A CA 1
ATOM 892 C C . VAL A 1 159 ? -8.658 77.892 102.362 1.00 49.09 281 VAL A C 1
ATOM 893 O O . VAL A 1 159 ? -9.811 77.868 101.905 1.00 49.11 281 VAL A O 1
ATOM 897 N N . ILE A 1 160 ? -7.586 78.286 101.681 1.00 47.32 282 ILE A N 1
ATOM 898 C CA . ILE A 1 160 ? -7.578 78.492 100.239 1.00 46.15 282 ILE A CA 1
ATOM 899 C C . ILE A 1 160 ? -7.100 77.220 99.546 1.00 45.30 282 ILE A C 1
ATOM 900 O O . ILE A 1 160 ? -6.010 76.685 99.875 1.00 45.76 282 ILE A O 1
ATOM 905 N N . ILE A 1 161 ? -7.907 76.755 98.592 1.00 43.27 283 ILE A N 1
ATOM 906 C CA . ILE A 1 161 ? -7.591 75.586 97.784 1.00 41.65 283 ILE A CA 1
ATOM 907 C C . ILE A 1 161 ? -7.339 75.977 96.339 1.00 40.48 283 ILE A C 1
ATOM 908 O O . ILE A 1 161 ? -8.281 76.372 95.639 1.00 40.88 283 ILE A O 1
ATOM 913 N N . ILE A 1 162 ? -6.087 75.846 95.899 1.00 38.12 284 ILE A N 1
ATOM 914 C CA . ILE A 1 162 ? -5.686 76.164 94.543 1.00 35.97 284 ILE A CA 1
ATOM 915 C C . ILE A 1 162 ? -6.124 75.046 93.577 1.00 35.99 284 ILE A C 1
ATOM 916 O O . ILE A 1 162 ? -5.785 73.898 93.774 1.00 35.71 284 ILE A O 1
ATOM 921 N N . GLY A 1 163 ? -6.896 75.402 92.550 1.00 36.02 285 GLY A N 1
ATOM 922 C CA . GLY A 1 163 ? -7.469 74.467 91.564 1.00 36.29 285 GLY A CA 1
ATOM 923 C C . GLY A 1 163 ? -8.754 73.769 91.981 1.00 36.76 285 GLY A C 1
ATOM 924 O O . GLY A 1 163 ? -8.827 73.284 93.095 1.00 36.60 285 GLY A O 1
ATOM 925 N N . SER A 1 164 ? -9.767 73.714 91.107 1.00 37.52 286 SER A N 1
ATOM 926 C CA . SER A 1 164 ? -10.955 72.845 91.351 1.00 39.00 286 SER A CA 1
ATOM 927 C C . SER A 1 164 ? -11.015 71.607 90.428 1.00 40.24 286 SER A C 1
ATOM 928 O O . SER A 1 164 ? -12.075 71.280 89.815 1.00 39.54 286 SER A O 1
ATOM 931 N N . GLY A 1 165 ? -9.855 70.929 90.355 1.00 41.13 287 GLY A N 1
ATOM 932 C CA . GLY A 1 165 ? -9.795 69.566 89.913 1.00 41.87 287 GLY A CA 1
ATOM 933 C C . GLY A 1 165 ? -10.688 68.754 90.831 1.00 42.59 287 GLY A C 1
ATOM 934 O O . GLY A 1 165 ? -11.257 69.271 91.804 1.00 42.82 287 GLY A O 1
ATOM 935 N N . VAL A 1 166 ? -10.837 67.468 90.521 1.00 43.03 288 VAL A N 1
ATOM 936 C CA . VAL A 1 166 ? -11.524 66.577 91.444 1.00 42.13 288 VAL A CA 1
ATOM 937 C C . VAL A 1 166 ? -10.766 66.596 92.791 1.00 42.16 288 VAL A C 1
ATOM 938 O O . VAL A 1 166 ? -11.414 66.642 93.851 1.00 41.97 288 VAL A O 1
ATOM 942 N N . SER A 1 167 ? -9.427 66.625 92.764 1.00 41.35 289 SER A N 1
ATOM 943 C CA . SER A 1 167 ? -8.741 66.535 94.035 1.00 42.04 289 SER A CA 1
ATOM 944 C C . SER A 1 167 ? -9.157 67.714 94.921 1.00 42.36 289 SER A C 1
ATOM 945 O O . SER A 1 167 ? -9.715 67.516 96.022 1.00 42.20 289 SER A O 1
ATOM 948 N N . GLY A 1 168 ? -8.956 68.929 94.406 1.00 42.50 290 GLY A N 1
ATOM 949 C CA . GLY A 1 168 ? -9.498 70.139 95.034 1.00 42.36 290 GLY A CA 1
ATOM 950 C C . GLY A 1 168 ? -10.932 69.998 95.563 1.00 42.13 290 GLY A C 1
ATOM 951 O O . GLY A 1 168 ? -11.174 70.136 96.760 1.00 42.09 290 GLY A O 1
ATOM 952 N N . LEU A 1 169 ? -11.880 69.710 94.677 1.00 41.80 291 LEU A N 1
ATOM 953 C CA . LEU A 1 169 ? -13.276 69.652 95.057 1.00 41.73 291 LEU A CA 1
ATOM 954 C C . LEU A 1 169 ? -13.493 68.647 96.192 1.00 42.00 291 LEU A C 1
ATOM 955 O O . LEU A 1 169 ? -14.154 68.935 97.191 1.00 42.01 291 LEU A O 1
ATOM 960 N N . ALA A 1 170 ? -12.913 67.468 96.052 1.00 42.23 292 ALA A N 1
ATOM 961 C CA . ALA A 1 170 ? -13.113 66.454 97.052 1.00 42.49 292 ALA A CA 1
ATOM 962 C C . ALA A 1 170 ? -12.667 66.976 98.424 1.00 42.38 292 ALA A C 1
ATOM 963 O O . ALA A 1 170 ? -13.402 66.816 99.395 1.00 42.62 292 ALA A O 1
ATOM 965 N N . ALA A 1 171 ? -11.483 67.598 98.493 1.00 41.66 293 ALA A N 1
ATOM 966 C CA . ALA A 1 171 ? -11.011 68.239 99.721 1.00 41.20 293 ALA A CA 1
ATOM 967 C C . ALA A 1 171 ? -12.007 69.294 100.221 1.00 41.59 293 ALA A C 1
ATOM 968 O O . ALA A 1 171 ? -12.500 69.204 101.353 1.00 41.61 293 ALA A O 1
ATOM 970 N N . ALA A 1 172 ? -12.316 70.275 99.368 1.00 41.73 294 ALA A N 1
ATOM 971 C CA . ALA A 1 172 ? -13.202 71.361 99.733 1.00 41.61 294 ALA A CA 1
ATOM 972 C C . ALA A 1 172 ? -14.434 70.837 100.438 1.00 42.22 294 ALA A C 1
ATOM 973 O O . ALA A 1 172 ? -14.650 71.190 101.597 1.00 43.18 294 ALA A O 1
ATOM 975 N N . ARG A 1 173 ? -15.216 69.971 99.794 1.00 42.11 295 ARG A N 1
ATOM 976 C CA . ARG A 1 173 ? -16.436 69.462 100.423 1.00 42.40 295 ARG A CA 1
ATOM 977 C C . ARG A 1 173 ? -16.215 68.907 101.817 1.00 43.39 295 ARG A C 1
ATOM 978 O O . ARG A 1 173 ? -17.027 69.125 102.719 1.00 43.51 295 ARG A O 1
ATOM 986 N N . GLN A 1 174 ? -15.151 68.123 101.967 1.00 44.09 296 GLN A N 1
ATOM 987 C CA . GLN A 1 174 ? -14.822 67.554 103.244 1.00 45.18 296 GLN A CA 1
ATOM 988 C C . GLN A 1 174 ? -14.680 68.670 104.265 1.00 45.91 296 GLN A C 1
ATOM 989 O O . GLN A 1 174 ? -15.426 68.728 105.244 1.00 46.15 296 GLN A O 1
ATOM 995 N N . LEU A 1 175 ? -13.716 69.553 104.012 1.00 46.48 297 LEU A N 1
ATOM 996 C CA . LEU A 1 175 ? -13.422 70.678 104.872 1.00 46.50 297 LEU A CA 1
ATOM 997 C C . LEU A 1 175 ? -14.678 71.469 105.216 1.00 47.48 297 LEU A C 1
ATOM 998 O O . LEU A 1 175 ? -14.972 71.667 106.402 1.00 47.85 297 LEU A O 1
ATOM 1003 N N . GLN A 1 176 ? -15.422 71.906 104.199 1.00 48.00 298 GLN A N 1
ATOM 1004 C CA . GLN A 1 176 ? -16.665 72.628 104.443 1.00 48.86 298 GLN A CA 1
ATOM 1005 C C . GLN A 1 176 ? -17.549 71.826 105.376 1.00 49.53 298 GLN A C 1
ATOM 1006 O O . GLN A 1 176 ? -17.979 72.324 106.398 1.00 49.87 298 GLN A O 1
ATOM 1012 N N . SER A 1 177 ? -17.787 70.566 105.050 1.00 50.71 299 SER A N 1
ATOM 1013 C CA . SER A 1 177 ? -18.604 69.722 105.905 1.00 51.67 299 SER A CA 1
ATOM 1014 C C . SER A 1 177 ? -17.986 69.523 107.293 1.00 52.14 299 SER A C 1
ATOM 1015 O O . SER A 1 177 ? -18.652 69.057 108.197 1.00 52.83 299 SER A O 1
ATOM 1018 N N . PHE A 1 178 ? -16.719 69.856 107.471 1.00 52.60 300 PHE A N 1
ATOM 1019 C CA . PHE A 1 178 ? -16.138 69.779 108.795 1.00 53.50 300 PHE A CA 1
ATOM 1020 C C . PHE A 1 178 ? -16.298 71.114 109.516 1.00 53.97 300 PHE A C 1
ATOM 1021 O O . PHE A 1 178 ? -15.691 71.333 110.565 1.00 54.27 300 PHE A O 1
ATOM 1029 N N . GLY A 1 179 ? -17.099 72.007 108.938 1.00 54.36 301 GLY A N 1
ATOM 1030 C CA . GLY A 1 179 ? -17.228 73.390 109.407 1.00 54.34 301 GLY A CA 1
ATOM 1031 C C . GLY A 1 179 ? -15.968 74.250 109.270 1.00 54.48 301 GLY A C 1
ATOM 1032 O O . GLY A 1 179 ? -15.548 74.872 110.239 1.00 55.04 301 GLY A O 1
ATOM 1033 N N . MET A 1 180 ? -15.342 74.291 108.096 1.00 54.00 302 MET A N 1
ATOM 1034 C CA . MET A 1 180 ? -14.268 75.257 107.872 1.00 53.15 302 MET A CA 1
ATOM 1035 C C . MET A 1 180 ? -14.688 76.217 106.789 1.00 53.58 302 MET A C 1
ATOM 1036 O O . MET A 1 180 ? -15.674 75.977 106.073 1.00 53.75 302 MET A O 1
ATOM 1041 N N . ASP A 1 181 ? -13.952 77.313 106.682 1.00 53.74 303 ASP A N 1
ATOM 1042 C CA . ASP A 1 181 ? -14.217 78.302 105.664 1.00 54.20 303 ASP A CA 1
ATOM 1043 C C . ASP A 1 181 ? -13.291 77.995 104.489 1.00 53.62 303 ASP A C 1
ATOM 1044 O O . ASP A 1 181 ? -12.054 78.111 104.574 1.00 53.30 303 ASP A O 1
ATOM 1049 N N . VAL A 1 182 ? -13.906 77.594 103.385 1.00 53.05 304 VAL A N 1
ATOM 1050 C CA . VAL A 1 182 ? -13.158 77.108 102.232 1.00 52.35 304 VAL A CA 1
ATOM 1051 C C . VAL A 1 182 ? -13.386 77.954 100.970 1.00 51.47 304 VAL A C 1
ATOM 1052 O O . VAL A 1 182 ? -14.528 78.227 100.573 1.00 50.90 304 VAL A O 1
ATOM 1056 N N . THR A 1 183 ? -12.286 78.372 100.351 1.00 50.55 305 THR A N 1
ATOM 1057 C CA . THR A 1 183 ? -12.377 78.968 99.029 1.00 49.88 305 THR A CA 1
ATOM 1058 C C . THR A 1 183 ? -11.432 78.311 97.998 1.00 50.01 305 THR A C 1
ATOM 1059 O O . THR A 1 183 ? -10.226 78.113 98.244 1.00 50.08 305 THR A O 1
ATOM 1063 N N . LEU A 1 184 ? -12.015 77.951 96.855 1.00 49.53 306 LEU A N 1
ATOM 1064 C CA . LEU A 1 184 ? -11.245 77.411 95.747 1.00 49.04 306 LEU A CA 1
ATOM 1065 C C . LEU A 1 184 ? -10.950 78.489 94.716 1.00 48.56 306 LEU A C 1
ATOM 1066 O O . LEU A 1 184 ? -11.859 79.217 94.293 1.00 48.35 306 LEU A O 1
ATOM 1071 N N . LEU A 1 185 ? -9.684 78.561 94.313 1.00 47.76 307 LEU A N 1
ATOM 1072 C CA . LEU A 1 185 ? -9.267 79.397 93.199 1.00 47.56 307 LEU A CA 1
ATOM 1073 C C . LEU A 1 185 ? -8.994 78.575 91.937 1.00 47.92 307 LEU A C 1
ATOM 1074 O O . LEU A 1 185 ? -8.111 77.722 91.915 1.00 47.86 307 LEU A O 1
ATOM 1079 N N . GLU A 1 186 ? -9.732 78.864 90.873 1.00 48.29 308 GLU A N 1
ATOM 1080 C CA . GLU A 1 186 ? -9.651 78.088 89.638 1.00 48.37 308 GLU A CA 1
ATOM 1081 C C . GLU A 1 186 ? -9.307 78.983 88.487 1.00 47.83 308 GLU A C 1
ATOM 1082 O O . GLU A 1 186 ? -10.072 79.898 88.201 1.00 47.68 308 GLU A O 1
ATOM 1088 N N . ALA A 1 187 ? -8.181 78.713 87.824 1.00 47.67 309 ALA A N 1
ATOM 1089 C CA . ALA A 1 187 ? -7.789 79.457 86.603 1.00 47.72 309 ALA A CA 1
ATOM 1090 C C . ALA A 1 187 ? -8.809 79.355 85.453 1.00 47.93 309 ALA A C 1
ATOM 1091 O O . ALA A 1 187 ? -9.159 80.357 84.851 1.00 48.10 309 ALA A O 1
ATOM 1093 N N . ARG A 1 188 ? -9.298 78.156 85.160 1.00 48.41 310 ARG A N 1
ATOM 1094 C CA . ARG A 1 188 ? -10.230 77.965 84.044 1.00 49.19 310 ARG A CA 1
ATOM 1095 C C . ARG A 1 188 ? -11.616 78.535 84.338 1.00 49.67 310 ARG A C 1
ATOM 1096 O O . ARG A 1 188 ? -11.958 78.758 85.494 1.00 50.36 310 ARG A O 1
ATOM 1104 N N . ASP A 1 189 ? -12.425 78.717 83.295 1.00 49.80 311 ASP A N 1
ATOM 1105 C CA . ASP A 1 189 ? -13.836 79.128 83.433 1.00 49.76 311 ASP A CA 1
ATOM 1106 C C . ASP A 1 189 ? -14.790 77.968 83.696 1.00 48.81 311 ASP A C 1
ATOM 1107 O O . ASP A 1 189 ? -15.996 78.091 83.485 1.00 48.28 311 ASP A O 1
ATOM 1112 N N . ARG A 1 190 ? -14.249 76.841 84.142 1.00 48.03 312 ARG A N 1
ATOM 1113 C CA . ARG A 1 190 ? -15.084 75.728 84.594 1.00 47.41 312 ARG A CA 1
ATOM 1114 C C . ARG A 1 190 ? -14.320 74.967 85.650 1.00 47.29 312 ARG A C 1
ATOM 1115 O O . ARG A 1 190 ? -13.086 75.114 85.770 1.00 47.21 312 ARG A O 1
ATOM 1123 N N . VAL A 1 191 ? -15.056 74.138 86.385 1.00 46.91 313 VAL A N 1
ATOM 1124 C CA . VAL A 1 191 ? -14.469 73.166 87.300 1.00 46.88 313 VAL A CA 1
ATOM 1125 C C . VAL A 1 191 ? -14.057 71.864 86.587 1.00 47.38 313 VAL A C 1
ATOM 1126 O O . VAL A 1 191 ? -14.304 71.689 85.389 1.00 47.82 313 VAL A O 1
ATOM 1130 N N . GLY A 1 192 ? -13.434 70.946 87.328 1.00 47.45 314 GLY A N 1
ATOM 1131 C CA . GLY A 1 192 ? -13.202 69.591 86.822 1.00 46.39 314 GLY A CA 1
ATOM 1132 C C . GLY A 1 192 ? -11.825 69.399 86.244 1.00 45.74 314 GLY A C 1
ATOM 1133 O O . GLY A 1 192 ? -11.347 68.288 86.157 1.00 45.58 314 GLY A O 1
ATOM 1134 N N . GLY A 1 193 ? -11.182 70.483 85.846 1.00 45.51 315 GLY A N 1
ATOM 1135 C CA . GLY A 1 193 ? -9.795 70.399 85.394 1.00 45.28 315 GLY A CA 1
ATOM 1136 C C . GLY A 1 193 ? -9.552 69.400 84.271 1.00 44.59 315 GLY A C 1
ATOM 1137 O O . GLY A 1 193 ? -10.075 69.541 83.153 1.00 44.31 315 GLY A O 1
ATOM 1138 N N . ARG A 1 194 ? -8.749 68.387 84.578 1.00 44.04 316 ARG A N 1
ATOM 1139 C CA . ARG A 1 194 ? -8.453 67.328 83.620 1.00 43.12 316 ARG A CA 1
ATOM 1140 C C . ARG A 1 1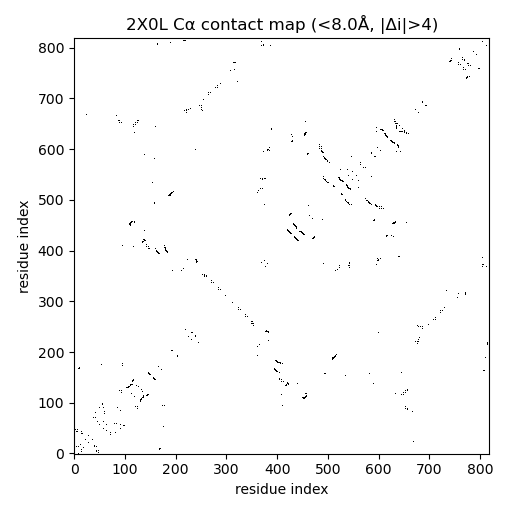94 ? -9.606 66.364 83.363 1.00 43.95 316 ARG A C 1
ATOM 1141 O O . ARG A 1 194 ? -9.467 65.472 82.551 1.00 44.67 316 ARG A O 1
ATOM 1149 N N . VAL A 1 195 ? -10.731 66.524 84.055 1.00 44.43 317 VAL A N 1
ATOM 1150 C CA . VAL A 1 195 ? -11.983 65.964 83.603 1.00 44.82 317 VAL A CA 1
ATOM 1151 C C . VAL A 1 195 ? -12.585 67.034 82.698 1.00 46.22 317 VAL A C 1
ATOM 1152 O O . VAL A 1 195 ? -13.092 68.030 83.171 1.00 47.04 317 VAL A O 1
ATOM 1156 N N . ALA A 1 196 ? -12.499 66.837 81.389 1.00 47.59 318 ALA A N 1
ATOM 1157 C CA . ALA A 1 196 ? -12.989 67.796 80.411 1.00 48.30 318 ALA A CA 1
ATOM 1158 C C . ALA A 1 196 ? -13.948 67.084 79.455 1.00 49.38 318 ALA A C 1
ATOM 1159 O O . ALA A 1 196 ? -13.560 66.126 78.816 1.00 49.95 318 ALA A O 1
ATOM 1161 N N . THR A 1 197 ? -15.194 67.528 79.370 1.00 50.90 319 THR A N 1
ATOM 1162 C CA . THR A 1 197 ? -16.212 66.819 78.589 1.00 52.78 319 THR A CA 1
ATOM 1163 C C . THR A 1 197 ? -16.746 67.677 77.467 1.00 54.31 319 THR A C 1
ATOM 1164 O O . THR A 1 197 ? -17.218 68.771 77.716 1.00 54.70 319 THR A O 1
ATOM 1168 N N . PHE A 1 198 ? -16.718 67.160 76.242 1.00 56.42 320 PHE A N 1
ATOM 1169 C CA . PHE A 1 198 ? -17.138 67.913 75.069 1.00 58.22 320 PHE A CA 1
ATOM 1170 C C . PHE A 1 198 ? -18.626 67.748 74.850 1.00 59.10 320 PHE A C 1
ATOM 1171 O O . PHE A 1 198 ? -19.108 66.639 74.723 1.00 59.15 320 PHE A O 1
ATOM 1179 N N . ARG A 1 199 ? -19.348 68.861 74.838 1.00 60.67 321 ARG A N 1
ATOM 1180 C CA . ARG A 1 199 ? -20.787 68.850 74.612 1.00 62.42 321 ARG A CA 1
ATOM 1181 C C . ARG A 1 199 ? -21.110 69.724 73.424 1.00 63.69 321 ARG A C 1
ATOM 1182 O O . ARG A 1 199 ? -20.370 70.666 73.116 1.00 64.18 321 ARG A O 1
ATOM 1190 N N . LYS A 1 200 ? -22.206 69.379 72.750 1.00 64.95 322 LYS A N 1
ATOM 1191 C CA . LYS A 1 200 ? -22.640 70.020 71.510 1.00 65.89 322 LYS A CA 1
ATOM 1192 C C . LYS A 1 200 ? -23.745 69.159 70.937 1.00 66.16 322 LYS A C 1
ATOM 1193 O O . LYS A 1 200 ? -23.506 68.025 70.512 1.00 66.52 322 LYS A O 1
ATOM 1199 N N . GLY A 1 201 ? -24.956 69.693 70.957 1.00 66.39 323 GLY A N 1
ATOM 1200 C CA . GLY A 1 201 ? -26.118 68.952 70.520 1.00 66.92 323 GLY A CA 1
ATOM 1201 C C . GLY A 1 201 ? -26.328 67.720 71.373 1.00 67.41 323 GLY A C 1
ATOM 1202 O O . GLY A 1 201 ? -26.733 67.812 72.535 1.00 67.68 323 GLY A O 1
ATOM 1203 N N . ASN A 1 202 ? -26.042 66.563 70.794 1.00 67.66 324 ASN A N 1
ATOM 1204 C CA . ASN A 1 202 ? -26.254 65.293 71.473 1.00 68.09 324 ASN A CA 1
ATOM 1205 C C . ASN A 1 202 ? -24.947 64.568 71.622 1.00 67.58 324 ASN A C 1
ATOM 1206 O O . ASN A 1 202 ? -24.872 63.495 72.234 1.00 67.54 324 ASN A O 1
ATOM 1211 N N . TYR A 1 203 ? -23.913 65.162 71.045 1.00 66.97 325 TYR A N 1
ATOM 1212 C CA . TYR A 1 203 ? -22.592 64.614 71.175 1.00 66.68 325 TYR A CA 1
ATOM 1213 C C . TYR A 1 203 ? -22.065 64.893 72.562 1.00 65.85 325 TYR A C 1
ATOM 1214 O O . TYR A 1 203 ? -22.183 66.007 73.070 1.00 66.31 325 TYR A O 1
ATOM 1223 N N . VAL A 1 204 ? -21.508 63.862 73.179 1.00 64.40 326 VAL A N 1
ATOM 1224 C CA . VAL A 1 204 ? -20.907 63.974 74.488 1.00 62.97 326 VAL A CA 1
ATOM 1225 C C . VAL A 1 204 ? -19.637 63.137 74.398 1.00 61.85 326 VAL A C 1
ATOM 1226 O O . VAL A 1 204 ? -19.706 62.021 73.926 1.00 62.47 326 VAL A O 1
ATOM 1230 N N . ALA A 1 205 ? -18.484 63.656 74.804 1.00 60.06 327 ALA A N 1
ATOM 1231 C CA . ALA A 1 205 ? -17.245 62.882 74.694 1.00 58.77 327 ALA A CA 1
ATOM 1232 C C . ALA A 1 205 ? -16.084 63.477 75.521 1.00 58.15 327 ALA A C 1
ATOM 1233 O O . ALA A 1 205 ? -15.738 64.653 75.343 1.00 58.51 327 ALA A O 1
ATOM 1235 N N . ASP A 1 206 ? -15.460 62.681 76.390 1.00 56.38 328 ASP A N 1
ATOM 1236 C CA . ASP A 1 206 ? -14.423 63.218 77.246 1.00 55.52 328 ASP A CA 1
ATOM 1237 C C . ASP A 1 206 ? -13.080 63.351 76.578 1.00 54.46 328 ASP A C 1
ATOM 1238 O O . ASP A 1 206 ? -12.574 62.399 76.027 1.00 54.86 328 ASP A O 1
ATOM 1243 N N . LEU A 1 207 ? -12.479 64.527 76.667 1.00 52.90 329 LEU A N 1
ATOM 1244 C CA . LEU A 1 207 ? -11.123 64.697 76.218 1.00 51.69 329 LEU A CA 1
ATOM 1245 C C . LEU A 1 207 ? -10.140 64.481 77.345 1.00 51.14 329 LEU A C 1
ATOM 1246 O O . LEU A 1 207 ? -8.923 64.543 77.141 1.00 50.43 329 LEU A O 1
ATOM 1251 N N . GLY A 1 208 ? -10.687 64.237 78.537 1.00 50.96 330 GLY A N 1
ATOM 1252 C CA . GLY A 1 208 ? -9.900 63.988 79.744 1.00 50.63 330 GLY A CA 1
ATOM 1253 C C . GLY A 1 208 ? -10.180 62.605 80.284 1.00 50.27 330 GLY A C 1
ATOM 1254 O O . GLY A 1 208 ? -10.270 61.665 79.515 1.00 50.88 330 GLY A O 1
ATOM 1255 N N . ALA A 1 209 ? -10.312 62.460 81.597 1.00 49.49 331 ALA A N 1
ATOM 1256 C CA . ALA A 1 209 ? -10.709 61.184 82.161 1.00 48.61 331 ALA A CA 1
ATOM 1257 C C . ALA A 1 209 ? -11.986 60.679 81.478 1.00 48.47 331 ALA A C 1
ATOM 1258 O O . ALA A 1 209 ? -12.877 61.475 81.135 1.00 48.62 331 ALA A O 1
ATOM 1260 N N . MET A 1 210 ? -12.053 59.360 81.272 1.00 48.01 332 MET A N 1
ATOM 1261 C CA . MET A 1 210 ? -13.093 58.738 80.452 1.00 47.24 332 MET A CA 1
ATOM 1262 C C . MET A 1 210 ? -13.574 57.395 80.997 1.00 46.73 332 MET A C 1
ATOM 1263 O O . MET A 1 210 ? -14.735 57.033 80.780 1.00 46.91 332 MET A O 1
ATOM 1268 N N . VAL A 1 211 ? -12.712 56.661 81.701 1.00 45.49 333 VAL A N 1
ATOM 1269 C CA . VAL A 1 211 ? -13.101 55.321 82.169 1.00 44.86 333 VAL A CA 1
ATOM 1270 C C . VAL A 1 211 ? -13.065 55.181 83.675 1.00 44.15 333 VAL A C 1
ATOM 1271 O O . VAL A 1 211 ? -12.097 55.603 84.313 1.00 44.90 333 VAL A O 1
ATOM 1275 N N . VAL A 1 212 ? -14.101 54.586 84.253 1.00 42.76 334 VAL A N 1
ATOM 1276 C CA . VAL A 1 212 ? -14.012 54.146 85.637 1.00 41.92 334 VAL A CA 1
ATOM 1277 C C . VAL A 1 212 ? -13.354 52.761 85.568 1.00 41.81 334 VAL A C 1
ATOM 1278 O O . VAL A 1 212 ? -13.896 51.870 84.930 1.00 42.66 334 VAL A O 1
ATOM 1282 N N . THR A 1 213 ? -12.210 52.562 86.216 1.00 40.72 335 THR A N 1
ATOM 1283 C CA . THR A 1 213 ? -11.468 51.343 85.992 1.00 39.98 335 THR A CA 1
ATOM 1284 C C . THR A 1 213 ? -11.837 50.237 86.946 1.00 40.50 335 THR A C 1
ATOM 1285 O O . THR A 1 213 ? -10.970 49.680 87.636 1.00 40.76 335 THR A O 1
ATOM 1289 N N . GLY A 1 214 ? -13.125 49.907 86.971 1.00 41.00 336 GLY A N 1
ATOM 1290 C CA . GLY A 1 214 ? -13.637 48.776 87.766 1.00 42.41 336 GLY A CA 1
ATOM 1291 C C . GLY A 1 214 ? -14.142 49.248 89.113 1.00 43.14 336 GLY A C 1
ATOM 1292 O O . GLY A 1 214 ? -13.443 50.019 89.784 1.00 44.04 336 GLY A O 1
ATOM 1293 N N . LEU A 1 215 ? -15.342 48.812 89.512 1.00 42.93 337 LEU A N 1
ATOM 1294 C CA . LEU A 1 215 ? -15.961 49.305 90.740 1.00 42.53 337 LEU A CA 1
ATOM 1295 C C . LEU A 1 215 ? -15.455 48.632 92.024 1.00 43.23 337 LEU A C 1
ATOM 1296 O O . LEU A 1 215 ? -15.696 49.119 93.128 1.00 43.56 337 LEU A O 1
ATOM 1301 N N . GLY A 1 216 ? -14.765 47.508 91.895 1.00 43.80 338 GLY A N 1
ATOM 1302 C CA . GLY A 1 216 ? -14.430 46.705 93.063 1.00 44.64 338 GLY A CA 1
ATOM 1303 C C . GLY A 1 216 ? -13.403 47.335 93.973 1.00 45.42 338 GLY A C 1
ATOM 1304 O O . GLY A 1 216 ? -12.208 47.144 93.778 1.00 45.63 338 GLY A O 1
ATOM 1305 N N . GLY A 1 217 ? -13.872 48.066 94.986 1.00 46.16 339 GLY A N 1
ATOM 1306 C CA . GLY A 1 217 ? -12.986 48.762 95.925 1.00 46.74 339 GLY A CA 1
ATOM 1307 C C . GLY A 1 217 ? -12.707 50.191 95.487 1.00 47.25 339 GLY A C 1
ATOM 1308 O O . GLY A 1 217 ? -11.791 50.833 95.981 1.00 47.60 339 GLY A O 1
ATOM 1309 N N . ASN A 1 218 ? -13.518 50.687 94.567 1.00 47.55 340 ASN A N 1
ATOM 1310 C CA . ASN A 1 218 ? -13.321 51.978 93.960 1.00 48.01 340 ASN A CA 1
ATOM 1311 C C . ASN A 1 218 ? -14.254 52.979 94.631 1.00 48.73 340 ASN A C 1
ATOM 1312 O O . ASN A 1 218 ? -15.479 52.745 94.706 1.00 48.71 340 ASN A O 1
ATOM 1317 N N . PRO A 1 219 ? -13.686 54.107 95.116 1.00 48.89 341 PRO A N 1
ATOM 1318 C CA . PRO A 1 219 ? -14.508 55.130 95.706 1.00 48.71 341 PRO A CA 1
ATOM 1319 C C . PRO A 1 219 ? -15.525 55.635 94.700 1.00 49.05 341 PRO A C 1
ATOM 1320 O O . PRO A 1 219 ? -16.647 55.952 95.098 1.00 50.29 341 PRO A O 1
ATOM 1324 N N . MET A 1 220 ? -15.179 55.674 93.416 1.00 48.67 342 MET A N 1
ATOM 1325 C CA . MET A 1 220 ? -16.124 56.144 92.403 1.00 48.63 342 MET A CA 1
ATOM 1326 C C . MET A 1 220 ? -17.399 55.324 92.367 1.00 48.73 342 MET A C 1
ATOM 1327 O O . MET A 1 220 ? -18.444 55.801 91.902 1.00 48.26 342 MET A O 1
ATOM 1332 N N . ALA A 1 221 ? -17.305 54.087 92.859 1.00 49.03 343 ALA A N 1
ATOM 1333 C CA . ALA A 1 221 ? -18.466 53.226 92.985 1.00 49.43 343 ALA A CA 1
ATOM 1334 C C . ALA A 1 221 ? -19.517 53.975 93.771 1.00 50.06 343 ALA A C 1
ATOM 1335 O O . ALA A 1 221 ? -20.641 54.135 93.284 1.00 50.30 343 ALA A O 1
ATOM 1337 N N . VAL A 1 222 ? -19.131 54.449 94.969 1.00 50.35 344 VAL A N 1
ATOM 1338 C CA . VAL A 1 222 ? -20.009 55.225 95.859 1.00 50.40 344 VAL A CA 1
ATOM 1339 C C . VAL A 1 222 ? -20.547 56.476 95.190 1.00 50.93 344 VAL A C 1
ATOM 1340 O O . VAL A 1 222 ? -21.755 56.737 95.223 1.00 50.78 344 VAL A O 1
ATOM 1344 N N . VAL A 1 223 ? -19.640 57.251 94.596 1.00 51.39 345 VAL A N 1
ATOM 1345 C CA . VAL A 1 223 ? -20.019 58.477 93.914 1.00 51.96 345 VAL A CA 1
ATOM 1346 C C . VAL A 1 223 ? -21.119 58.199 92.899 1.00 53.07 345 VAL A C 1
ATOM 1347 O O . VAL A 1 223 ? -22.137 58.861 92.911 1.00 53.22 345 VAL A O 1
ATOM 1351 N N . SER A 1 224 ? -20.928 57.194 92.052 1.00 54.69 346 SER A N 1
ATOM 1352 C CA . SER A 1 224 ? -21.924 56.828 91.041 1.00 55.91 346 SER A CA 1
ATOM 1353 C C . SER A 1 224 ? -23.317 56.512 91.608 1.00 57.18 346 SER A C 1
ATOM 1354 O O . SER A 1 224 ? -24.319 56.670 90.913 1.00 57.34 346 SER A O 1
ATOM 1357 N N . LYS A 1 225 ? -23.390 56.050 92.853 1.00 58.58 347 LYS A N 1
ATOM 1358 C CA . LYS A 1 225 ? -24.692 55.883 93.495 1.00 60.29 347 LYS A CA 1
ATOM 1359 C C . LYS A 1 225 ? -25.260 57.199 94.021 1.00 61.11 347 LYS A C 1
ATOM 1360 O O . LYS A 1 225 ? -26.446 57.278 94.317 1.00 61.33 347 LYS A O 1
ATOM 1366 N N . GLN A 1 226 ? -24.404 58.214 94.149 1.00 62.29 348 GLN A N 1
ATOM 1367 C CA . GLN A 1 226 ? -24.804 59.552 94.592 1.00 63.27 348 GLN A CA 1
ATOM 1368 C C . GLN A 1 226 ? -25.027 60.492 93.421 1.00 64.45 348 GLN A C 1
ATOM 1369 O O . GLN A 1 226 ? -25.564 61.572 93.601 1.00 64.54 348 GLN A O 1
ATOM 1375 N N . VAL A 1 227 ? -24.571 60.104 92.233 1.00 66.25 349 VAL A N 1
ATOM 1376 C CA . VAL A 1 227 ? -24.646 60.973 91.054 1.00 68.01 349 VAL A CA 1
ATOM 1377 C C . VAL A 1 227 ? -25.078 60.210 89.818 1.00 69.62 349 VAL A C 1
ATOM 1378 O O . VAL A 1 227 ? -24.499 59.166 89.489 1.00 70.15 349 VAL A O 1
ATOM 1382 N N . ASN A 1 228 ? -26.076 60.759 89.128 1.00 71.30 350 ASN A N 1
ATOM 1383 C CA . ASN A 1 228 ? -26.469 60.317 87.797 1.00 72.78 350 ASN A CA 1
ATOM 1384 C C . ASN A 1 228 ? -25.265 60.283 86.834 1.00 73.12 350 ASN A C 1
ATOM 1385 O O . ASN A 1 228 ? -25.075 61.169 85.985 1.00 73.40 350 ASN A O 1
ATOM 1390 N N . MET A 1 229 ? -24.423 59.275 87.027 1.00 73.34 351 MET A N 1
ATOM 1391 C CA . MET A 1 229 ? -23.459 58.857 86.035 1.00 73.17 351 MET A CA 1
ATOM 1392 C C . MET A 1 229 ? -24.172 57.705 85.351 1.00 73.71 351 MET A C 1
ATOM 1393 O O . MET A 1 229 ? -24.870 56.904 86.010 1.00 74.06 351 MET A O 1
ATOM 1398 N N . GLU A 1 230 ? -24.010 57.618 84.039 1.00 73.62 352 GLU A N 1
ATOM 1399 C CA . GLU A 1 230 ? -24.613 56.541 83.270 1.00 73.52 352 GLU A CA 1
ATOM 1400 C C . GLU A 1 230 ? -23.495 55.574 82.980 1.00 72.31 352 GLU A C 1
ATOM 1401 O O . GLU A 1 230 ? -22.730 55.769 82.035 1.00 72.33 352 GLU A O 1
ATOM 1407 N N . LEU A 1 231 ? -23.364 54.544 83.795 1.00 70.83 353 LEU A N 1
ATOM 1408 C CA . LEU A 1 231 ? -22.211 53.673 83.642 1.00 69.56 353 LEU A CA 1
ATOM 1409 C C . LEU A 1 231 ? -22.459 52.500 82.687 1.00 69.11 353 LEU A C 1
ATOM 1410 O O . LEU A 1 231 ? -23.241 51.608 82.989 1.00 69.28 353 LEU A O 1
ATOM 1415 N N . ALA A 1 232 ? -21.801 52.510 81.531 1.00 68.53 354 ALA A N 1
ATOM 1416 C CA . ALA A 1 232 ? -21.862 51.387 80.590 1.00 67.84 354 ALA A CA 1
ATOM 1417 C C . ALA A 1 232 ? -20.589 50.556 80.674 1.00 67.64 354 ALA A C 1
ATOM 1418 O O . ALA A 1 232 ? -19.487 51.118 80.776 1.00 67.70 354 ALA A O 1
ATOM 1420 N N . LYS A 1 233 ? -20.744 49.227 80.641 1.00 66.96 355 LYS A N 1
ATOM 1421 C CA . LYS A 1 233 ? -19.604 48.314 80.657 1.00 66.35 355 LYS A CA 1
ATOM 1422 C C . LYS A 1 233 ? -18.932 48.294 79.301 1.00 65.73 355 LYS A C 1
ATOM 1423 O O . LYS A 1 233 ? -19.585 48.417 78.271 1.00 65.38 355 LYS A O 1
ATOM 1429 N N . ILE A 1 234 ? -17.617 48.161 79.305 1.00 65.36 356 ILE A N 1
ATOM 1430 C CA . ILE A 1 234 ? -16.860 48.073 78.073 1.00 65.36 356 ILE A CA 1
ATOM 1431 C C . ILE A 1 234 ? -16.545 46.605 77.801 1.00 65.73 356 ILE A C 1
ATOM 1432 O O . ILE A 1 234 ? -16.003 45.916 78.662 1.00 65.61 356 ILE A O 1
ATOM 1437 N N . LYS A 1 235 ? -16.886 46.129 76.607 1.00 66.06 357 LYS A N 1
ATOM 1438 C CA . LYS A 1 235 ? -16.602 44.753 76.227 1.00 66.50 357 LYS A CA 1
ATOM 1439 C C . LYS A 1 235 ? -15.143 44.600 75.796 1.00 66.40 357 LYS A C 1
ATOM 1440 O O . LYS A 1 235 ? -14.628 45.410 75.008 1.00 66.16 357 LYS A O 1
ATOM 1446 N N . GLN A 1 236 ? -14.490 43.553 76.297 1.00 66.33 358 GLN A N 1
ATOM 1447 C CA . GLN A 1 236 ? -13.042 43.380 76.114 1.00 66.88 358 GLN A CA 1
ATOM 1448 C C . GLN A 1 236 ? -12.554 43.325 74.664 1.00 66.29 358 GLN A C 1
ATOM 1449 O O . GLN A 1 236 ? -11.392 43.641 74.404 1.00 65.98 358 GLN A O 1
ATOM 1455 N N . LYS A 1 237 ? -13.443 42.967 73.734 1.00 66.02 359 LYS A N 1
ATOM 1456 C CA . LYS A 1 237 ? -13.054 42.605 72.355 1.00 66.00 359 LYS A CA 1
ATOM 1457 C C . LYS A 1 237 ? -12.394 43.719 71.519 1.00 65.21 359 LYS A C 1
ATOM 1458 O O . LYS A 1 237 ? -12.962 44.796 71.351 1.00 65.05 359 LYS A O 1
ATOM 1464 N N . CYS A 1 238 ? -11.218 43.432 70.964 1.00 64.22 360 CYS A N 1
ATOM 1465 C CA . CYS A 1 238 ? -10.428 44.461 70.309 1.00 63.37 360 CYS A CA 1
ATOM 1466 C C . CYS A 1 238 ? -9.672 44.005 69.051 1.00 63.43 360 CYS A C 1
ATOM 1467 O O . CYS A 1 238 ? -8.489 43.672 69.129 1.00 63.50 360 CYS A O 1
ATOM 1470 N N . PRO A 1 239 ? -10.333 44.015 67.882 1.00 63.14 361 PRO A N 1
ATOM 1471 C CA . PRO A 1 239 ? -9.622 43.619 66.678 1.00 63.50 361 PRO A CA 1
ATOM 1472 C C . PRO A 1 239 ? -8.572 44.638 66.261 1.00 64.11 361 PRO A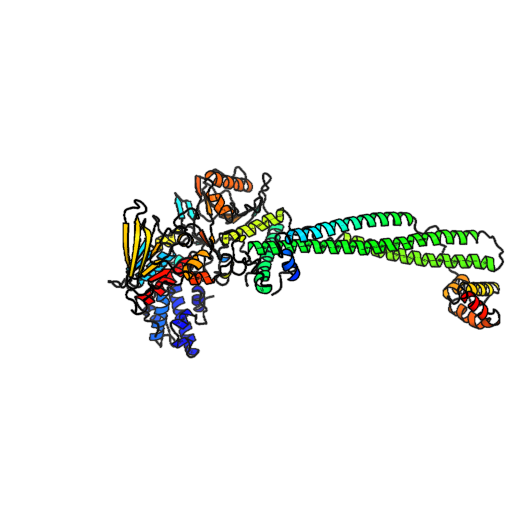 C 1
ATOM 1473 O O . PRO A 1 239 ? -8.874 45.819 66.219 1.00 64.64 361 PRO A O 1
ATOM 1477 N N . LEU A 1 240 ? -7.353 44.193 65.965 1.00 64.60 362 LEU A N 1
ATOM 1478 C CA . LEU A 1 240 ? -6.344 45.079 65.391 1.00 65.22 362 LEU A CA 1
ATOM 1479 C C . LEU A 1 240 ? -6.456 45.011 63.876 1.00 66.24 362 LEU A C 1
ATOM 1480 O O . LEU A 1 240 ? -7.060 44.088 63.362 1.00 66.67 362 LEU A O 1
ATOM 1485 N N . TYR A 1 241 ? -5.896 45.991 63.171 1.00 67.36 363 TYR A N 1
ATOM 1486 C CA . TYR A 1 241 ? -6.054 46.119 61.736 1.00 68.61 363 TYR A CA 1
ATOM 1487 C C . TYR A 1 241 ? -4.805 46.729 61.161 1.00 70.63 363 TYR A C 1
ATOM 1488 O O . TYR A 1 241 ? -4.636 47.945 61.219 1.00 70.91 363 TYR A O 1
ATOM 1497 N N . GLU A 1 242 ? -3.918 45.907 60.603 1.00 73.20 364 GLU A N 1
ATOM 1498 C CA . GLU A 1 242 ? -2.771 46.457 59.889 1.00 75.40 364 GLU A CA 1
ATOM 1499 C C . GLU A 1 242 ? -3.314 47.074 58.638 1.00 77.04 364 GLU A C 1
ATOM 1500 O O . GLU A 1 242 ? -3.990 46.411 57.851 1.00 77.49 364 GLU A O 1
ATOM 1506 N N . ALA A 1 243 ? -3.070 48.364 58.480 1.00 79.26 365 ALA A N 1
ATOM 1507 C CA . ALA A 1 243 ? -3.153 48.965 57.170 1.00 81.29 365 ALA A CA 1
ATOM 1508 C C . ALA A 1 243 ? -1.836 48.548 56.579 1.00 82.82 365 ALA A C 1
ATOM 1509 O O . ALA A 1 243 ? -0.852 48.337 57.320 1.00 82.99 365 ALA A O 1
ATOM 1511 N N . ASN A 1 244 ? -1.798 48.386 55.266 1.00 84.34 366 ASN A N 1
ATOM 1512 C CA . ASN A 1 244 ? -0.592 47.847 54.685 1.00 86.06 366 ASN A CA 1
ATOM 1513 C C . ASN A 1 244 ? 0.086 48.849 53.757 1.00 87.37 366 ASN A C 1
ATOM 1514 O O . ASN A 1 244 ? 0.190 48.632 52.543 1.00 88.26 366 ASN A O 1
ATOM 1519 N N . GLY A 1 245 ? 0.564 49.948 54.342 1.00 88.41 367 GLY A N 1
ATOM 1520 C CA . GLY A 1 245 ? 0.974 51.113 53.560 1.00 89.62 367 GLY A CA 1
ATOM 1521 C C . GLY A 1 245 ? -0.238 51.582 52.764 1.00 90.53 367 GLY A C 1
ATOM 1522 O O . GLY A 1 245 ? -1.297 51.872 53.343 1.00 90.81 367 GLY A O 1
ATOM 1523 N N . GLN A 1 246 ? -0.096 51.607 51.435 1.00 91.12 368 GLN A N 1
ATOM 1524 C CA . GLN A 1 246 ? -1.173 52.017 50.514 1.00 91.51 368 GLN A CA 1
ATOM 1525 C C . GLN A 1 246 ? -1.994 50.798 50.075 1.00 91.09 368 GLN A C 1
ATOM 1526 O O . GLN A 1 246 ? -3.112 50.937 49.552 1.00 90.92 368 GLN A O 1
ATOM 1532 N N . ALA A 1 247 ? -1.423 49.613 50.318 1.00 90.67 369 ALA A N 1
ATOM 1533 C CA . ALA A 1 247 ? -2.039 48.321 50.009 1.00 90.32 369 ALA A CA 1
ATOM 1534 C C . ALA A 1 247 ? -3.339 48.087 50.773 1.00 90.11 369 ALA A C 1
ATOM 1535 O O . ALA A 1 247 ? -3.953 49.023 51.288 1.00 90.40 369 ALA A O 1
ATOM 1537 N N . ASP A 1 248 A -3.748 46.828 50.853 1.00 89.98 369 ASP A N 1
ATOM 1538 C CA . ASP A 1 248 A -5.030 46.479 51.459 1.00 89.74 369 ASP A CA 1
ATOM 1539 C C . ASP A 1 248 A -5.013 46.326 52.978 1.00 89.32 369 ASP A C 1
ATOM 1540 O O . ASP A 1 248 A -4.504 45.345 53.538 1.00 89.57 369 ASP A O 1
ATOM 1545 N N . THR A 1 249 B -5.593 47.330 53.622 1.00 88.57 369 THR A N 1
ATOM 1546 C CA . THR A 1 249 B -5.819 47.348 55.058 1.00 87.48 369 THR A CA 1
ATOM 1547 C C . THR A 1 249 B -6.657 46.128 55.461 1.00 86.24 369 THR A C 1
ATOM 1548 O O . THR A 1 249 B -7.768 45.943 54.982 1.00 85.99 369 THR A O 1
ATOM 1552 N N . VAL A 1 250 C -6.098 45.288 56.323 1.00 84.97 369 VAL A N 1
ATOM 1553 C CA . VAL A 1 250 C -6.717 44.006 56.649 1.00 83.85 369 VAL A CA 1
ATOM 1554 C C . VAL A 1 250 C -6.585 43.643 58.139 1.00 82.84 369 VAL A C 1
ATOM 1555 O O . VAL A 1 250 C -5.579 43.989 58.780 1.00 82.66 369 VAL A O 1
ATOM 1559 N N . LYS A 1 251 D -7.590 42.943 58.678 1.00 81.27 369 LYS A N 1
ATOM 1560 C CA . LYS A 1 251 D -7.549 42.478 60.065 1.00 79.96 369 LYS A CA 1
ATOM 1561 C C . LYS A 1 251 D -6.331 41.587 60.343 1.00 79.46 369 LYS A C 1
ATOM 1562 O O . LYS A 1 251 D -5.731 41.043 59.427 1.00 79.66 369 LYS A O 1
ATOM 1568 N N . VAL A 1 252 ? -5.949 41.469 61.606 1.00 78.93 370 VAL A N 1
ATOM 1569 C CA . VAL A 1 252 ? -4.964 40.473 62.011 1.00 78.64 370 VAL A CA 1
ATOM 1570 C C . VAL A 1 252 ? -5.715 39.223 62.461 1.00 78.58 370 VAL A C 1
ATOM 1571 O O . VAL A 1 252 ? -6.608 39.303 63.310 1.00 78.64 370 VAL A O 1
ATOM 1575 N N . PRO A 1 253 ? -5.357 38.059 61.889 1.00 78.45 371 PRO A N 1
ATOM 1576 C CA . PRO A 1 253 ? -6.079 36.816 62.174 1.00 78.11 371 PRO A CA 1
ATOM 1577 C C . PRO A 1 253 ? -5.798 36.267 63.577 1.00 77.77 371 PRO A C 1
ATOM 1578 O O . PRO A 1 253 ? -4.692 36.428 64.100 1.00 77.64 371 PRO A O 1
ATOM 1582 N N . LYS A 1 254 ? -6.792 35.597 64.148 1.00 77.45 372 LYS A N 1
ATOM 1583 C CA . LYS A 1 254 ? -6.771 35.118 65.533 1.00 77.88 372 LYS A CA 1
ATOM 1584 C C . LYS A 1 254 ? -5.532 34.298 65.923 1.00 77.59 372 LYS A C 1
ATOM 1585 O O . LYS A 1 254 ? -5.399 33.866 67.055 1.00 77.77 372 LYS A O 1
ATOM 1591 N N . GLU A 1 255 ? -4.615 34.113 64.992 1.00 77.37 373 GLU A N 1
ATOM 1592 C CA . GLU A 1 255 ? -3.506 33.197 65.170 1.00 77.27 373 GLU A CA 1
ATOM 1593 C C . GLU A 1 255 ? -2.260 33.947 65.571 1.00 76.42 373 GLU A C 1
ATOM 1594 O O . GLU A 1 255 ? -1.636 33.620 66.587 1.00 76.04 373 GLU A O 1
ATOM 1600 N N . LYS A 1 256 ? -1.895 34.924 64.729 1.00 75.63 374 LYS A N 1
ATOM 1601 C CA . LYS A 1 256 ? -0.828 35.896 64.986 1.00 74.80 374 LYS A CA 1
ATOM 1602 C C . LYS A 1 256 ? -1.191 36.643 66.240 1.00 74.27 374 LYS A C 1
ATOM 1603 O O . LYS A 1 256 ? -0.464 36.606 67.243 1.00 73.99 374 LYS A O 1
ATOM 1609 N N . ASP A 1 257 ? -2.344 37.314 66.142 1.00 73.40 375 ASP A N 1
ATOM 1610 C CA . ASP A 1 257 ? -2.911 38.129 67.179 1.00 72.66 375 ASP A CA 1
ATOM 1611 C C . ASP A 1 257 ? -2.485 37.540 68.502 1.00 72.66 375 ASP A C 1
ATOM 1612 O O . ASP A 1 257 ? -1.805 38.195 69.305 1.00 73.16 375 ASP A O 1
ATOM 1617 N N . GLU A 1 258 ? -2.827 36.279 68.703 1.00 72.10 376 GLU A N 1
ATOM 1618 C CA . GLU A 1 258 ? -2.617 35.661 69.985 1.00 71.89 376 GLU A CA 1
ATOM 1619 C C . GLU A 1 258 ? -1.177 35.340 70.297 1.00 71.81 376 GLU A C 1
ATOM 1620 O O . GLU A 1 258 ? -0.787 35.392 71.452 1.00 71.77 376 GLU A O 1
ATOM 1626 N N . MET A 1 259 ? -0.380 34.996 69.296 1.00 72.09 377 MET A N 1
ATOM 1627 C CA . MET A 1 259 ? 1.000 34.625 69.605 1.00 72.79 377 MET A CA 1
ATOM 1628 C C . MET A 1 259 ? 1.904 35.816 69.784 1.00 71.02 377 MET A C 1
ATOM 1629 O O . MET A 1 259 ? 2.878 35.731 70.526 1.00 71.22 377 MET A O 1
ATOM 1634 N N . VAL A 1 260 ? 1.565 36.926 69.131 1.00 68.96 378 VAL A N 1
ATOM 1635 C CA . VAL A 1 260 ? 2.303 38.176 69.309 1.00 66.81 378 VAL A CA 1
ATOM 1636 C C . VAL A 1 260 ? 2.021 38.770 70.689 1.00 65.55 378 VAL A C 1
ATOM 1637 O O . VAL A 1 260 ? 2.957 39.132 71.409 1.00 65.09 378 VAL A O 1
ATOM 1641 N N . GLU A 1 261 ? 0.741 38.854 71.057 1.00 63.83 379 GLU A N 1
ATOM 1642 C CA . GLU A 1 261 ? 0.379 39.270 72.403 1.00 62.53 379 GLU A CA 1
ATOM 1643 C C . GLU A 1 261 ? 1.129 38.411 73.395 1.00 62.04 379 GLU A C 1
ATOM 1644 O O . GLU A 1 261 ? 1.920 38.915 74.178 1.00 62.57 379 GLU A O 1
ATOM 1650 N N . GLN A 1 262 ? 0.913 37.105 73.324 1.00 61.19 380 GLN A N 1
ATOM 1651 C CA . GLN A 1 262 ? 1.571 36.151 74.202 1.00 60.31 380 GLN A CA 1
ATOM 1652 C C . GLN A 1 262 ? 3.066 36.388 74.300 1.00 58.35 380 GLN A C 1
ATOM 1653 O O . GLN A 1 262 ? 3.665 36.117 75.324 1.00 57.96 380 GLN A O 1
ATOM 1659 N N . GLU A 1 263 ? 3.655 36.898 73.230 1.00 56.74 381 GLU A N 1
ATOM 1660 C CA . GLU A 1 263 ? 5.094 37.088 73.155 1.00 55.51 381 GLU A CA 1
ATOM 1661 C C . GLU A 1 263 ? 5.483 38.351 73.909 1.00 55.14 381 GLU A C 1
ATOM 1662 O O . GLU A 1 263 ? 6.455 38.375 74.685 1.00 54.56 381 GLU A O 1
ATOM 1668 N N . PHE A 1 264 ? 4.688 39.392 73.660 1.00 54.79 382 PHE A N 1
ATOM 1669 C CA . PHE A 1 264 ? 4.740 40.678 74.365 1.00 54.02 382 PHE A CA 1
ATOM 1670 C C . PHE A 1 264 ? 4.758 40.508 75.894 1.00 53.48 382 PHE A C 1
ATOM 1671 O O . PHE A 1 264 ? 5.707 40.960 76.565 1.00 52.83 382 PHE A O 1
ATOM 1679 N N . ASN A 1 265 ? 3.733 39.836 76.428 1.00 52.78 383 ASN A N 1
ATOM 1680 C CA . ASN A 1 265 ? 3.667 39.553 77.862 1.00 52.68 383 ASN A CA 1
ATOM 1681 C C . ASN A 1 265 ? 4.859 38.743 78.344 1.00 52.72 383 ASN A C 1
ATOM 1682 O O . ASN A 1 265 ? 5.388 38.987 79.438 1.00 52.44 383 ASN A O 1
ATOM 1687 N N . ARG A 1 266 ? 5.290 37.795 77.510 1.00 52.72 384 ARG A N 1
ATOM 1688 C CA . ARG A 1 266 ? 6.479 37.005 77.791 1.00 52.79 384 ARG A CA 1
ATOM 1689 C C . ARG A 1 266 ? 7.692 37.940 77.930 1.00 51.72 384 ARG A C 1
ATOM 1690 O O . ARG A 1 266 ? 8.478 37.820 78.870 1.00 51.02 384 ARG A O 1
ATOM 1698 N N . LEU A 1 267 ? 7.791 38.909 77.023 1.00 51.25 385 LEU A N 1
ATOM 1699 C CA . LEU A 1 267 ? 8.858 39.919 77.045 1.00 50.67 385 LEU A CA 1
ATOM 1700 C C . LEU A 1 267 ? 8.799 40.873 78.250 1.00 50.50 385 LEU A C 1
ATOM 1701 O O . LEU A 1 267 ? 9.846 41.209 78.817 1.00 50.06 385 LEU A O 1
ATOM 1706 N N . LEU A 1 268 ? 7.593 41.330 78.622 1.00 50.03 386 LEU A N 1
ATOM 1707 C CA . LEU A 1 268 ? 7.440 42.106 79.854 1.00 49.52 386 LEU A CA 1
ATOM 1708 C C . LEU A 1 268 ? 8.005 41.343 81.031 1.00 49.70 386 LEU A C 1
ATOM 1709 O O . LEU A 1 268 ? 8.960 41.791 81.654 1.00 49.76 386 LEU A O 1
ATOM 1714 N N . GLU A 1 269 ? 7.464 40.164 81.309 1.00 49.84 387 GLU A N 1
ATOM 1715 C CA . GLU A 1 269 ? 7.973 39.386 82.414 1.00 50.38 387 GLU A CA 1
ATOM 1716 C C . GLU A 1 269 ? 9.482 39.282 82.417 1.00 50.11 387 GLU A C 1
ATOM 1717 O O . GLU A 1 269 ? 10.117 39.331 83.472 1.00 49.98 387 GLU A O 1
ATOM 1723 N N . ALA A 1 270 ? 10.057 39.128 81.230 1.00 50.14 388 ALA A N 1
ATOM 1724 C CA . ALA A 1 270 ? 11.499 39.075 81.094 1.00 50.41 388 ALA A CA 1
ATOM 1725 C C . ALA A 1 270 ? 12.183 40.291 81.764 1.00 51.05 388 ALA A C 1
ATOM 1726 O O . ALA A 1 270 ? 13.167 40.145 82.508 1.00 51.06 388 ALA A O 1
ATOM 1728 N N . THR A 1 271 ? 11.634 41.483 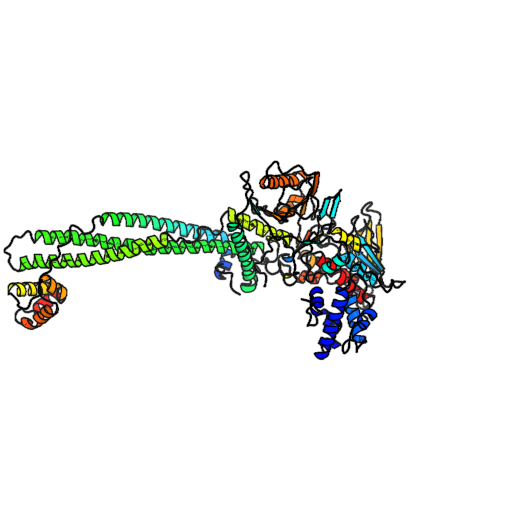81.508 1.00 51.50 389 THR A N 1
ATOM 1729 C CA . THR A 1 271 ? 12.197 42.736 82.002 1.00 51.18 389 THR A CA 1
ATOM 1730 C C . THR A 1 271 ? 12.047 42.746 83.495 1.00 51.33 389 THR A C 1
ATOM 1731 O O . THR A 1 271 ? 12.978 43.116 84.208 1.00 50.95 389 THR A O 1
ATOM 1735 N N . SER A 1 272 ? 10.881 42.316 83.972 1.00 52.04 390 SER A N 1
ATOM 1736 C CA . SER A 1 272 ? 10.661 42.225 85.413 1.00 53.26 390 SER A CA 1
ATOM 1737 C C . SER A 1 272 ? 11.646 41.289 86.085 1.00 54.65 390 SER A C 1
ATOM 1738 O O . SER A 1 272 ? 12.153 41.589 87.169 1.00 54.49 390 SER A O 1
ATOM 1741 N N . TYR A 1 273 ? 11.893 40.150 85.433 1.00 56.67 391 TYR A N 1
ATOM 1742 C CA . TYR A 1 273 ? 12.854 39.163 85.905 1.00 58.39 391 TYR A CA 1
ATOM 1743 C C . TYR A 1 273 ? 14.257 39.750 85.819 1.00 59.13 391 TYR A C 1
ATOM 1744 O O . TYR A 1 273 ? 15.085 39.560 86.703 1.00 59.36 391 TYR A O 1
ATOM 1753 N N . LEU A 1 274 ? 14.512 40.469 84.741 1.00 60.53 392 LEU A N 1
ATOM 1754 C CA . LEU A 1 274 ? 15.803 41.076 84.514 1.00 62.19 392 LEU A CA 1
ATOM 1755 C C . LEU A 1 274 ? 16.074 42.108 85.595 1.00 63.21 392 LEU A C 1
ATOM 1756 O O . LEU A 1 274 ? 17.211 42.306 86.014 1.00 63.20 392 LEU A O 1
ATOM 1761 N N . SER A 1 275 ? 15.003 42.749 86.057 1.00 64.52 393 SER A N 1
ATOM 1762 C CA . SER A 1 275 ? 15.104 43.790 87.059 1.00 65.72 393 SER A CA 1
ATOM 1763 C C . SER A 1 275 ? 15.269 43.212 88.442 1.00 66.60 393 SER A C 1
ATOM 1764 O O . SER A 1 275 ? 16.278 43.453 89.092 1.00 66.53 393 SER A O 1
ATOM 1767 N N . HIS A 1 276 ? 14.268 42.445 88.869 1.00 68.05 394 HIS A N 1
ATOM 1768 C CA . HIS A 1 276 ? 14.169 41.949 90.242 1.00 69.87 394 HIS A CA 1
ATOM 1769 C C . HIS A 1 276 ? 15.123 40.794 90.623 1.00 71.15 394 HIS A C 1
ATOM 1770 O O . HIS A 1 276 ? 15.554 40.706 91.774 1.00 71.35 394 HIS A O 1
ATOM 1777 N N . GLN A 1 277 ? 15.451 39.918 89.673 1.00 72.68 395 GLN A N 1
ATOM 1778 C CA . GLN A 1 277 ? 16.359 38.800 89.948 1.00 74.18 395 GLN A CA 1
ATOM 1779 C C . GLN A 1 277 ? 17.781 39.147 89.580 1.00 74.54 395 GLN A C 1
ATOM 1780 O O . GLN A 1 277 ? 18.665 39.018 90.409 1.00 75.07 395 GLN A O 1
ATOM 1786 N N . LEU A 1 278 ? 18.017 39.593 88.353 1.00 74.96 396 LEU A N 1
ATOM 1787 C CA . LEU A 1 278 ? 19.393 39.887 87.938 1.00 75.75 396 LEU A CA 1
ATOM 1788 C C . LEU A 1 278 ? 19.947 41.257 88.407 1.00 76.20 396 LEU A C 1
ATOM 1789 O O . LEU A 1 278 ? 21.141 41.542 88.228 1.00 76.39 396 LEU A O 1
ATOM 1794 N N . ASP A 1 279 ? 19.081 42.078 89.016 1.00 76.33 397 ASP A N 1
ATOM 1795 C CA . ASP A 1 279 ? 19.381 43.463 89.424 1.00 76.37 397 ASP A CA 1
ATOM 1796 C C . ASP A 1 279 ? 19.914 44.391 88.300 1.00 75.52 397 ASP A C 1
ATOM 1797 O O . ASP A 1 279 ? 20.734 45.289 88.544 1.00 75.50 397 ASP A O 1
ATOM 1802 N N . PHE A 1 280 ? 19.414 44.197 87.083 1.00 74.48 398 PHE A N 1
ATOM 1803 C CA . PHE A 1 280 ? 19.838 44.988 85.922 1.00 73.51 398 PHE A CA 1
ATOM 1804 C C . PHE A 1 280 ? 19.167 46.372 85.939 1.00 73.36 398 PHE A C 1
ATOM 1805 O O . PHE A 1 280 ? 18.265 46.671 85.146 1.00 73.15 398 PHE A O 1
ATOM 1813 N N . ASN A 1 281 ? 19.607 47.224 86.858 1.00 73.01 399 ASN A N 1
ATOM 1814 C CA . ASN A 1 281 ? 18.889 48.466 87.111 1.00 72.44 399 ASN A CA 1
ATOM 1815 C C . ASN A 1 281 ? 19.664 49.751 86.830 1.00 72.58 399 ASN A C 1
ATOM 1816 O O . ASN A 1 281 ? 19.068 50.789 86.581 1.00 72.56 399 ASN A O 1
ATOM 1821 N N . VAL A 1 282 ? 20.988 49.675 86.846 1.00 72.84 400 VAL A N 1
ATOM 1822 C CA . VAL A 1 282 ? 21.823 50.803 86.465 1.00 73.13 400 VAL A CA 1
ATOM 1823 C C . VAL A 1 282 ? 22.707 50.407 85.292 1.00 73.39 400 VAL A C 1
ATOM 1824 O O . VAL A 1 282 ? 23.387 49.390 85.342 1.00 73.61 400 VAL A O 1
ATOM 1828 N N . LEU A 1 283 ? 22.696 51.215 84.239 1.00 73.68 401 LEU A N 1
ATOM 1829 C CA . LEU A 1 283 ? 23.573 50.999 83.096 1.00 73.83 401 LEU A CA 1
ATOM 1830 C C . LEU A 1 283 ? 24.286 52.287 82.704 1.00 73.96 401 LEU A C 1
ATOM 1831 O O . LEU A 1 283 ? 23.695 53.144 82.036 1.00 73.75 401 LEU A O 1
ATOM 1836 N N . ASN A 1 284 ? 25.555 52.395 83.120 1.00 74.21 402 ASN A N 1
ATOM 1837 C CA . ASN A 1 284 ? 26.424 53.567 82.879 1.00 74.34 402 ASN A CA 1
ATOM 1838 C C . ASN A 1 284 ? 26.115 54.726 83.806 1.00 73.74 402 ASN A C 1
ATOM 1839 O O . ASN A 1 284 ? 26.174 55.885 83.389 1.00 73.92 402 ASN A O 1
ATOM 1844 N N . ASN A 1 285 ? 25.773 54.427 85.055 1.00 73.10 403 ASN A N 1
ATOM 1845 C CA . ASN A 1 285 ? 25.329 55.466 86.003 1.00 72.57 403 ASN A CA 1
ATOM 1846 C C . ASN A 1 285 ? 24.005 56.119 85.610 1.00 71.23 403 ASN A C 1
ATOM 1847 O O . ASN A 1 285 ? 23.533 57.032 86.282 1.00 71.58 403 ASN A O 1
ATOM 1852 N N . LYS A 1 286 ? 23.425 55.683 84.506 1.00 69.27 404 LYS A N 1
ATOM 1853 C CA . LYS A 1 286 ? 22.069 56.077 84.194 1.00 67.29 404 LYS A CA 1
ATOM 1854 C C . LYS A 1 286 ? 21.191 54.944 84.701 1.00 64.96 404 LYS A C 1
ATOM 1855 O O . LYS A 1 286 ? 21.599 53.786 84.674 1.00 64.94 404 LYS A O 1
ATOM 1861 N N . PRO A 1 287 ? 20.015 55.272 85.239 1.00 62.62 405 PRO A N 1
ATOM 1862 C CA . PRO A 1 287 ? 19.056 54.209 85.542 1.00 60.55 405 PRO A CA 1
ATOM 1863 C C . PRO A 1 287 ? 18.499 53.618 84.260 1.00 58.09 405 PRO A C 1
ATOM 1864 O O . PRO A 1 287 ? 18.417 54.318 83.260 1.00 58.06 405 PRO A O 1
ATOM 1868 N N . VAL A 1 288 ? 18.125 52.346 84.292 1.00 55.25 406 VAL A N 1
ATOM 1869 C CA . VAL A 1 288 ? 17.638 51.676 83.101 1.00 52.65 406 VAL A CA 1
ATOM 1870 C C . VAL A 1 288 ? 16.157 51.907 82.974 1.00 50.78 406 VAL A C 1
ATOM 1871 O O . VAL A 1 288 ? 15.427 51.774 83.954 1.00 49.98 406 VAL A O 1
ATOM 1875 N N . SER A 1 289 ? 15.721 52.239 81.763 1.00 48.71 407 SER A N 1
ATOM 1876 C CA . SER A 1 289 ? 14.301 52.362 81.500 1.00 47.46 407 SER A CA 1
ATOM 1877 C C . SER A 1 289 ? 13.661 51.061 81.040 1.00 46.48 407 SER A C 1
ATOM 1878 O O . SER A 1 289 ? 14.341 50.119 80.630 1.00 46.12 407 SER A O 1
ATOM 1881 N N . LEU A 1 290 ? 12.337 51.027 81.119 1.00 45.42 408 LEU A N 1
ATOM 1882 C CA . LEU A 1 290 ? 11.556 49.936 80.566 1.00 44.55 408 LEU A CA 1
ATOM 1883 C C . LEU A 1 290 ? 11.859 49.746 79.084 1.00 45.36 408 LEU A C 1
ATOM 1884 O O . LEU A 1 290 ? 12.047 48.621 78.641 1.00 46.26 408 LEU A O 1
ATOM 1889 N N . GLY A 1 291 ? 11.912 50.837 78.326 1.00 45.73 409 GLY A N 1
ATOM 1890 C CA . GLY A 1 291 ? 12.288 50.793 76.919 1.00 46.28 409 GLY A CA 1
ATOM 1891 C C . GLY A 1 291 ? 13.616 50.100 76.686 1.00 46.82 409 GLY A C 1
ATOM 1892 O O . GLY A 1 291 ? 13.674 49.102 75.985 1.00 46.89 409 GLY A O 1
ATOM 1893 N N . GLN A 1 292 ? 14.681 50.607 77.287 1.00 47.49 410 GLN A N 1
ATOM 1894 C CA . GLN A 1 292 ? 15.976 49.938 77.215 1.00 48.92 410 GLN A CA 1
ATOM 1895 C C . GLN A 1 292 ? 15.907 48.453 77.527 1.00 49.40 410 GLN A C 1
ATOM 1896 O O . GLN A 1 292 ? 16.509 47.649 76.818 1.00 50.17 410 GLN A O 1
ATOM 1902 N N . ALA A 1 293 ? 15.205 48.099 78.605 1.00 49.64 411 ALA A N 1
ATOM 1903 C CA . ALA A 1 293 ? 15.161 46.726 79.068 1.00 49.71 411 ALA A CA 1
ATOM 1904 C C . ALA A 1 293 ? 14.466 45.879 78.036 1.00 50.05 411 ALA A C 1
ATOM 1905 O O . ALA A 1 293 ? 14.977 44.827 77.659 1.00 50.66 411 ALA A O 1
ATOM 1907 N N . LEU A 1 294 ? 13.319 46.334 77.551 1.00 50.12 412 LEU A N 1
ATOM 1908 C CA . LEU A 1 294 ? 12.666 45.632 76.461 1.00 50.66 412 LEU A CA 1
ATOM 1909 C C . LEU A 1 294 ? 13.614 45.396 75.269 1.00 51.92 412 LEU A C 1
ATOM 1910 O O . LEU A 1 294 ? 13.613 44.312 74.684 1.00 52.23 412 LEU A O 1
ATOM 1915 N N . GLU A 1 295 ? 14.431 46.390 74.917 1.00 52.88 413 GLU A N 1
ATOM 1916 C CA . GLU A 1 295 ? 15.407 46.196 73.857 1.00 54.15 413 GLU A CA 1
ATOM 1917 C C . GLU A 1 295 ? 16.359 45.073 74.192 1.00 54.10 413 GLU A C 1
ATOM 1918 O O . GLU A 1 295 ? 16.427 44.081 73.465 1.00 54.82 413 GLU A O 1
ATOM 1924 N N . VAL A 1 296 ? 17.095 45.220 75.285 1.00 53.63 414 VAL A N 1
ATOM 1925 C CA . VAL A 1 296 ? 18.035 44.190 75.698 1.00 53.64 414 VAL A CA 1
ATOM 1926 C C . VAL A 1 296 ? 17.442 42.772 75.685 1.00 54.08 414 VAL A C 1
ATOM 1927 O O . VAL A 1 296 ? 18.111 41.814 75.306 1.00 54.00 414 VAL A O 1
ATOM 1931 N N . VAL A 1 297 ? 16.187 42.636 76.096 1.00 54.44 415 VAL A N 1
ATOM 1932 C CA . VAL A 1 297 ? 15.556 41.325 76.065 1.00 54.62 415 VAL A CA 1
ATOM 1933 C C . VAL A 1 297 ? 15.378 40.872 74.621 1.00 54.99 415 VAL A C 1
ATOM 1934 O O . VAL A 1 297 ? 15.871 39.813 74.252 1.00 55.03 415 VAL A O 1
ATOM 1938 N N . ILE A 1 298 ? 14.712 41.690 73.809 1.00 55.42 416 ILE A N 1
ATOM 1939 C CA . ILE A 1 298 ? 14.513 41.361 72.402 1.00 55.96 416 ILE A CA 1
ATOM 1940 C C . ILE A 1 298 ? 15.810 40.943 71.720 1.00 56.91 416 ILE A C 1
ATOM 1941 O O . ILE A 1 298 ? 15.816 39.994 70.950 1.00 57.19 416 ILE A O 1
ATOM 1946 N N . GLN A 1 299 ? 16.902 41.641 72.012 1.00 57.91 417 GLN A N 1
ATOM 1947 C CA . GLN A 1 299 ? 18.183 41.286 71.427 1.00 58.96 417 GLN A CA 1
ATOM 1948 C C . GLN A 1 299 ? 18.581 39.882 71.839 1.00 58.94 417 GLN A C 1
ATOM 1949 O O . GLN A 1 299 ? 18.714 39.021 70.987 1.00 59.69 417 GLN A O 1
ATOM 1955 N N . LEU A 1 300 ? 18.710 39.625 73.132 1.00 58.74 418 LEU A N 1
ATOM 1956 C CA . LEU A 1 300 ? 18.980 38.274 73.608 1.00 58.55 418 LEU A CA 1
ATOM 1957 C C . LEU A 1 300 ? 18.024 37.199 73.055 1.00 58.90 418 LEU A C 1
ATOM 1958 O O . LEU A 1 300 ? 18.342 36.018 73.107 1.00 59.05 418 LEU A O 1
ATOM 1963 N N . GLN A 1 301 ? 16.862 37.585 72.542 1.00 59.14 419 GLN A N 1
ATOM 1964 C CA . GLN A 1 301 ? 15.985 36.591 71.939 1.00 60.01 419 GLN A CA 1
ATOM 1965 C C . GLN A 1 301 ? 16.417 36.348 70.508 1.00 60.96 419 GLN A C 1
ATOM 1966 O O . GLN A 1 301 ? 16.473 35.209 70.047 1.00 61.38 419 GLN A O 1
ATOM 1972 N N . GLU A 1 302 ? 16.743 37.427 69.810 1.00 61.77 420 GLU A N 1
ATOM 1973 C CA . GLU A 1 302 ? 17.410 37.329 68.526 1.00 62.34 420 GLU A CA 1
ATOM 1974 C C . GLU A 1 302 ? 18.736 36.547 68.628 1.00 62.55 420 GLU A C 1
ATOM 1975 O O . GLU A 1 302 ? 18.922 35.560 67.915 1.00 62.70 420 GLU A O 1
ATOM 1981 N N . LYS A 1 303 ? 19.636 36.959 69.516 1.00 62.67 421 LYS A N 1
ATOM 1982 C CA . LYS A 1 303 ? 20.883 36.233 69.697 1.00 63.13 421 LYS A CA 1
ATOM 1983 C C . LYS A 1 303 ? 20.634 34.750 69.803 1.00 63.81 421 LYS A C 1
ATOM 1984 O O . LYS A 1 303 ? 21.221 33.972 69.066 1.00 64.15 421 LYS A O 1
ATOM 1990 N N . HIS A 1 304 ? 19.751 34.352 70.702 1.00 64.66 422 HIS A N 1
ATOM 1991 C CA . HIS A 1 304 ? 19.507 32.936 70.893 1.00 65.58 422 HIS A CA 1
ATOM 1992 C C . HIS A 1 304 ? 18.957 32.240 69.639 1.00 65.92 422 HIS A C 1
ATOM 1993 O O . HIS A 1 304 ? 19.472 31.193 69.267 1.00 66.17 422 HIS A O 1
ATOM 2000 N N . VAL A 1 305 ? 17.956 32.808 68.968 1.00 66.28 423 VAL A N 1
ATOM 2001 C CA . VAL A 1 305 ? 17.522 32.242 67.676 1.00 66.79 423 VAL A CA 1
ATOM 2002 C C . VAL A 1 305 ? 18.714 31.873 66.781 1.00 67.54 423 VAL A C 1
ATOM 2003 O O . VAL A 1 305 ? 18.673 30.858 66.077 1.00 67.93 423 VAL A O 1
ATOM 2007 N N . LYS A 1 306 ? 19.769 32.687 66.825 1.00 68.17 424 LYS A N 1
ATOM 2008 C CA . LYS A 1 306 ? 20.970 32.436 66.037 1.00 68.90 424 LYS A CA 1
ATOM 2009 C C . LYS A 1 306 ? 21.845 31.340 66.639 1.00 69.76 424 LYS A C 1
ATOM 2010 O O . LYS A 1 306 ? 22.134 30.371 65.945 1.00 69.93 424 LYS A O 1
ATOM 2016 N N . ASP A 1 307 ? 22.246 31.467 67.911 1.00 70.82 425 ASP A N 1
ATOM 2017 C CA . ASP A 1 307 ? 22.994 30.391 68.598 1.00 72.15 425 ASP A CA 1
ATOM 2018 C C . ASP A 1 307 ? 22.354 29.027 68.341 1.00 72.68 425 ASP A C 1
ATOM 2019 O O . ASP A 1 307 ? 23.048 28.011 68.346 1.00 72.82 425 ASP A O 1
ATOM 2024 N N . GLU A 1 308 ? 21.030 29.017 68.151 1.00 73.29 426 GLU A N 1
ATOM 2025 C CA . GLU A 1 308 ? 20.276 27.814 67.789 1.00 73.95 426 GLU A CA 1
ATOM 2026 C C . GLU A 1 308 ? 20.684 27.283 66.434 1.00 74.00 426 GLU A C 1
ATOM 2027 O O . GLU A 1 308 ? 21.027 26.110 66.301 1.00 74.14 426 GLU A O 1
ATOM 2033 N N . GLN A 1 309 ? 20.610 28.150 65.428 1.00 74.10 427 GLN A N 1
ATOM 2034 C CA . GLN A 1 309 ? 20.885 27.764 64.058 1.00 74.24 427 GLN A CA 1
ATOM 2035 C C . GLN A 1 309 ? 22.320 27.340 63.873 1.00 74.09 427 GLN A C 1
ATOM 2036 O O . GLN A 1 309 ? 22.597 26.318 63.251 1.00 74.26 427 GLN A O 1
ATOM 2042 N N . ILE A 1 310 ? 23.228 28.131 64.422 1.00 73.83 428 ILE A N 1
ATOM 2043 C CA . ILE A 1 310 ? 24.627 27.803 64.389 1.00 73.72 428 ILE A CA 1
ATOM 2044 C C . ILE A 1 310 ? 24.864 26.368 64.876 1.00 74.10 428 ILE A C 1
ATOM 2045 O O . ILE A 1 310 ? 25.425 25.571 64.132 1.00 74.57 428 ILE A O 1
ATOM 2050 N N . GLU A 1 311 ? 24.406 26.009 66.073 1.00 74.27 429 GLU A N 1
ATOM 2051 C CA . GLU A 1 311 ? 24.610 24.633 66.550 1.00 74.71 429 GLU A CA 1
ATOM 2052 C C . GLU A 1 311 ? 23.887 23.565 65.699 1.00 74.23 429 GLU A C 1
ATOM 2053 O O . GLU A 1 311 ? 24.286 22.409 65.699 1.00 74.25 429 GLU A O 1
ATOM 2059 N N . HIS A 1 312 ? 22.848 23.954 64.970 1.00 74.02 430 HIS A N 1
ATOM 2060 C CA . HIS A 1 312 ? 22.121 23.020 64.120 1.00 74.12 430 HIS A CA 1
ATOM 2061 C C . HIS A 1 312 ? 22.851 22.717 62.832 1.00 74.83 430 HIS A C 1
ATOM 2062 O O . HIS A 1 312 ? 22.894 21.567 62.416 1.00 75.37 430 HIS A O 1
ATOM 2069 N N . TRP A 1 313 ? 23.402 23.737 62.183 1.00 75.45 431 TRP A N 1
ATOM 2070 C CA . TRP A 1 313 ? 24.280 23.502 61.043 1.00 76.19 431 TRP A CA 1
ATOM 2071 C C . TRP A 1 313 ? 25.664 22.955 61.455 1.00 76.65 431 TRP A C 1
ATOM 2072 O O . TRP A 1 313 ? 26.317 22.276 60.674 1.00 76.91 431 TRP A O 1
ATOM 2083 N N . LYS A 1 314 ? 26.116 23.234 62.672 1.00 77.17 432 LYS A N 1
ATOM 2084 C CA . LYS A 1 314 ? 27.363 22.638 63.148 1.00 77.74 432 LYS A CA 1
ATOM 2085 C C . LYS A 1 314 ? 27.187 21.158 63.410 1.00 78.09 432 LYS A C 1
ATOM 2086 O O . LYS A 1 314 ? 28.155 20.413 63.529 1.00 78.19 432 LYS A O 1
ATOM 2092 N N . LYS A 1 315 ? 25.936 20.742 63.509 1.00 78.62 433 LYS A N 1
ATOM 2093 C CA . LYS A 1 315 ? 25.616 19.354 63.736 1.00 79.25 433 LYS A CA 1
ATOM 2094 C C . LYS A 1 315 ? 25.493 18.722 62.377 1.00 78.83 433 LYS A C 1
ATOM 2095 O O . LYS A 1 315 ? 25.915 17.591 62.181 1.00 79.19 433 LYS A O 1
ATOM 2101 N N . ILE A 1 316 ? 24.913 19.449 61.432 1.00 78.23 434 ILE A N 1
ATOM 2102 C CA . ILE A 1 316 ? 24.864 18.953 60.077 1.00 77.71 434 ILE A CA 1
ATOM 2103 C C . ILE A 1 316 ? 26.275 18.679 59.541 1.00 77.74 434 ILE A C 1
ATOM 2104 O O . ILE A 1 316 ? 26.501 17.612 58.994 1.00 77.90 434 ILE A O 1
ATOM 2109 N N . VAL A 1 317 ? 27.230 19.594 59.730 1.00 77.74 435 VAL A N 1
ATOM 2110 C CA . VAL A 1 317 ? 28.589 19.332 59.221 1.00 77.85 435 VAL A CA 1
ATOM 2111 C C . VAL A 1 317 ? 29.288 18.173 59.927 1.00 78.20 435 VAL A C 1
ATOM 2112 O O . VAL A 1 317 ? 29.766 17.259 59.271 1.00 78.30 435 VAL A O 1
ATOM 2116 N N . LYS A 1 318 ? 29.332 18.184 61.250 1.00 78.69 436 LYS A N 1
ATOM 2117 C CA . LYS A 1 318 ? 30.033 17.118 61.951 1.00 79.48 436 LYS A CA 1
ATOM 2118 C C . LYS A 1 318 ? 29.504 15.726 61.565 1.00 79.64 436 LYS A C 1
ATOM 2119 O O . LYS A 1 318 ? 30.245 14.738 61.637 1.00 79.84 436 LYS A O 1
ATOM 2125 N N . THR A 1 319 ? 28.238 15.662 61.144 1.00 79.75 437 THR A N 1
ATOM 2126 C CA . THR A 1 319 ? 27.672 14.444 60.544 1.00 79.81 437 THR A CA 1
ATOM 2127 C C . THR A 1 319 ? 28.058 14.319 59.070 1.00 80.12 437 THR A C 1
ATOM 2128 O O . THR A 1 319 ? 28.597 13.291 58.665 1.00 80.55 437 THR A O 1
ATOM 2132 N N . GLN A 1 320 ? 27.806 15.362 58.282 1.00 80.13 438 GLN A N 1
ATOM 2133 C CA . GLN A 1 320 ? 28.181 15.394 56.865 1.00 80.24 438 GLN A CA 1
ATOM 2134 C C . GLN A 1 320 ? 29.683 15.137 56.628 1.00 80.46 438 GLN A C 1
ATOM 2135 O O . GLN A 1 320 ? 30.113 15.002 55.498 1.00 80.54 438 GLN A O 1
ATOM 2141 N N . GLU A 1 321 ? 30.473 15.059 57.694 1.00 80.81 439 GLU A N 1
ATOM 2142 C CA . GLU A 1 321 ? 31.914 14.850 57.581 1.00 81.23 439 GLU A CA 1
ATOM 2143 C C . GLU A 1 321 ? 32.312 13.482 58.044 1.00 81.31 439 GLU A C 1
ATOM 2144 O O . GLU A 1 321 ? 33.405 13.019 57.743 1.00 81.55 439 GLU A O 1
ATOM 2150 N N . GLU A 1 322 ? 31.449 12.864 58.838 1.00 81.55 440 GLU A N 1
ATOM 2151 C CA . GLU A 1 322 ? 31.548 11.441 59.094 1.00 81.71 440 GLU A CA 1
ATOM 2152 C C . GLU A 1 322 ? 31.299 10.742 57.775 1.00 81.13 440 GLU A C 1
ATOM 2153 O O . GLU A 1 322 ? 31.916 9.732 57.495 1.00 81.48 440 GLU A O 1
ATOM 2159 N N . LEU A 1 323 ? 30.403 11.307 56.968 1.00 80.45 441 LEU A N 1
ATOM 2160 C CA . LEU A 1 323 ? 30.087 10.790 55.651 1.00 79.82 441 LEU A CA 1
ATOM 2161 C C . LEU A 1 323 ? 31.246 10.966 54.672 1.00 79.82 441 LEU A C 1
ATOM 2162 O O . LEU A 1 323 ? 31.649 10.011 54.016 1.00 80.04 441 LEU A O 1
ATOM 2167 N N . LYS A 1 324 ? 31.786 12.178 54.577 1.00 79.71 442 LYS A N 1
ATOM 2168 C CA . LYS A 1 324 ? 32.986 12.424 53.774 1.00 79.54 442 LYS A CA 1
ATOM 2169 C C . LYS A 1 324 ? 34.125 11.463 54.113 1.00 79.75 442 LYS A C 1
ATOM 2170 O O . LYS A 1 324 ? 34.893 11.086 53.239 1.00 80.14 442 LYS A O 1
ATOM 2176 N N . GLU A 1 325 ? 34.245 11.065 55.372 1.00 79.72 443 GLU A N 1
ATOM 2177 C CA . GLU A 1 325 ? 35.288 10.116 55.745 1.00 79.84 443 GLU A CA 1
ATOM 2178 C C . GLU A 1 325 ? 34.966 8.702 55.330 1.00 79.44 443 GLU A C 1
ATOM 2179 O O . GLU A 1 325 ? 35.846 7.961 54.892 1.00 79.67 443 GLU A O 1
ATOM 2185 N N . LEU A 1 326 ? 33.702 8.336 55.476 1.00 78.91 444 LEU A N 1
ATOM 2186 C CA . LEU A 1 326 ? 33.244 7.012 55.136 1.00 78.26 444 LEU A CA 1
ATOM 2187 C C . LEU A 1 326 ? 33.364 6.807 53.645 1.00 78.00 444 LEU A C 1
ATOM 2188 O O . LEU A 1 326 ? 33.941 5.824 53.199 1.00 78.22 444 LEU A O 1
ATOM 2193 N N . LEU A 1 327 ? 32.834 7.737 52.865 1.00 77.55 445 LEU A N 1
ATOM 2194 C CA . LEU A 1 327 ? 32.881 7.567 51.423 1.00 77.45 445 LEU A CA 1
ATOM 2195 C C . LEU A 1 327 ? 34.327 7.330 50.957 1.00 77.51 445 LEU A C 1
ATOM 2196 O O . LEU A 1 327 ? 34.570 6.511 50.073 1.00 77.47 445 LEU A O 1
ATOM 2201 N N . ASN A 1 328 ? 35.280 8.024 51.580 1.00 77.57 446 ASN A N 1
ATOM 2202 C CA . ASN A 1 328 ? 36.695 7.778 51.330 1.00 77.50 446 ASN A CA 1
ATOM 2203 C C . ASN A 1 328 ? 37.066 6.329 51.550 1.00 77.57 446 ASN A C 1
ATOM 2204 O O . ASN A 1 328 ? 37.495 5.669 50.606 1.00 77.93 446 ASN A O 1
ATOM 2209 N N . LYS A 1 329 ? 36.889 5.825 52.773 1.00 77.34 447 LYS A N 1
ATOM 2210 C CA . LYS A 1 329 ? 37.119 4.403 53.041 1.00 77.29 447 LYS A CA 1
ATOM 2211 C C . LYS A 1 329 ? 36.495 3.551 51.946 1.00 77.14 447 LYS A C 1
ATOM 2212 O O . LYS A 1 329 ? 37.170 2.710 51.357 1.00 77.53 447 LYS A O 1
ATOM 2218 N N . MET A 1 330 ? 35.224 3.803 51.655 1.00 76.68 448 MET A N 1
ATOM 2219 C CA . MET A 1 330 ? 34.486 3.041 50.668 1.00 76.49 448 MET A CA 1
ATOM 2220 C C . MET A 1 330 ? 35.012 3.134 49.233 1.00 76.38 448 MET A C 1
ATOM 2221 O O . MET A 1 330 ? 34.982 2.150 48.507 1.00 76.71 448 MET A O 1
ATOM 2226 N N . VAL A 1 331 ? 35.492 4.297 48.811 1.00 76.11 449 VAL A N 1
ATOM 2227 C CA . VAL A 1 331 ? 36.093 4.411 47.477 1.00 75.65 449 VAL A CA 1
ATOM 2228 C C . VAL A 1 331 ? 37.431 3.655 47.375 1.00 75.57 449 VAL A C 1
ATOM 2229 O O . VAL A 1 331 ? 37.708 3.019 46.365 1.00 75.61 449 VAL A O 1
ATOM 2233 N N . ASN A 1 332 ? 38.238 3.718 48.428 1.00 75.44 450 ASN A N 1
ATOM 2234 C CA . ASN A 1 332 ? 39.498 2.977 48.495 1.00 75.54 450 ASN A CA 1
ATOM 2235 C C . ASN A 1 332 ? 39.353 1.468 48.556 1.00 75.71 450 ASN A C 1
ATOM 2236 O O . ASN A 1 332 ? 40.252 0.736 48.142 1.00 75.88 450 ASN A O 1
ATOM 2241 N N . LEU A 1 333 ? 38.235 1.011 49.104 1.00 75.68 451 LEU A N 1
ATOM 2242 C CA . LEU A 1 333 ? 37.974 -0.402 49.214 1.00 75.67 451 LEU A CA 1
ATOM 2243 C C . LEU A 1 333 ? 37.428 -0.940 47.904 1.00 75.77 451 LEU A C 1
ATOM 2244 O O . LEU A 1 333 ? 37.759 -2.047 47.510 1.00 76.02 451 LEU A O 1
ATOM 2249 N N . LYS A 1 334 ? 36.594 -0.165 47.224 1.00 75.76 452 LYS A N 1
ATOM 2250 C CA . LYS A 1 334 ? 36.147 -0.565 45.909 1.00 75.97 452 LYS A CA 1
ATOM 2251 C C . LYS A 1 334 ? 37.341 -0.618 44.941 1.00 76.59 452 LYS A C 1
ATOM 2252 O O . LYS A 1 334 ? 37.280 -1.286 43.923 1.00 76.83 452 LYS A O 1
ATOM 2258 N N . GLU A 1 335 ? 38.432 0.070 45.261 1.00 77.27 453 GLU A N 1
ATOM 2259 C CA . GLU A 1 335 ? 39.669 -0.091 44.491 1.00 77.96 453 GLU A CA 1
ATOM 2260 C C . GLU A 1 335 ? 40.276 -1.452 44.770 1.00 77.75 453 GLU A C 1
ATOM 2261 O O . GLU A 1 335 ? 40.327 -2.294 43.881 1.00 77.82 453 GLU A O 1
ATOM 2267 N N . LYS A 1 336 ? 40.723 -1.653 46.008 1.00 77.63 454 LYS A N 1
ATOM 2268 C CA . LYS A 1 336 ? 41.236 -2.933 46.465 1.00 77.63 454 LYS A CA 1
ATOM 2269 C C . LYS A 1 336 ? 40.399 -4.117 45.964 1.00 77.15 454 LYS A C 1
ATOM 2270 O O . LYS A 1 336 ? 40.963 -5.137 45.562 1.00 77.60 454 LYS A O 1
ATOM 2276 N N . ILE A 1 337 ? 39.071 -3.982 45.977 1.00 76.12 455 ILE A N 1
ATOM 2277 C CA . ILE A 1 337 ? 38.190 -5.033 45.481 1.00 75.13 455 ILE A CA 1
ATOM 2278 C C . ILE A 1 337 ? 38.354 -5.223 43.984 1.00 74.88 455 ILE A C 1
ATOM 2279 O O . ILE A 1 337 ? 38.770 -6.285 43.555 1.00 74.93 455 ILE A O 1
ATOM 2284 N N . LYS A 1 338 ? 38.058 -4.191 43.200 1.00 74.70 456 LYS A N 1
ATOM 2285 C CA . LYS A 1 338 ? 38.239 -4.228 41.744 1.00 74.77 456 LYS A CA 1
ATOM 2286 C C . LYS A 1 338 ? 39.499 -4.995 41.313 1.00 74.60 456 LYS A C 1
ATOM 2287 O O . LYS A 1 338 ? 39.474 -5.818 40.393 1.00 74.61 456 LYS A O 1
ATOM 2293 N N . GLU A 1 339 ? 40.595 -4.723 42.005 1.00 74.28 457 GLU A N 1
ATOM 2294 C CA . GLU A 1 339 ? 41.877 -5.292 41.672 1.00 73.98 457 GLU A CA 1
ATOM 2295 C C . GLU A 1 339 ? 42.083 -6.728 42.201 1.00 73.35 457 GLU A C 1
ATOM 2296 O O . GLU A 1 339 ? 42.762 -7.526 41.557 1.00 73.45 457 GLU A O 1
ATOM 2302 N N . LEU A 1 340 ? 41.520 -7.049 43.365 1.00 72.37 458 LEU A N 1
ATOM 2303 C CA . LEU A 1 340 ? 41.501 -8.428 43.843 1.00 71.59 458 LEU A CA 1
ATOM 2304 C C . LEU A 1 340 ? 40.687 -9.322 42.928 1.00 71.22 458 LEU A C 1
ATOM 2305 O O . LEU A 1 340 ? 41.079 -10.446 42.643 1.00 71.48 458 LEU A O 1
ATOM 2310 N N . HIS A 1 341 ? 39.540 -8.837 42.484 1.00 70.54 459 HIS A N 1
ATOM 2311 C CA . HIS A 1 341 ? 38.736 -9.596 41.562 1.00 69.97 459 HIS A CA 1
ATOM 2312 C C . HIS A 1 341 ? 39.532 -9.873 40.309 1.00 70.33 459 HIS A C 1
ATOM 2313 O O . HIS A 1 341 ? 39.461 -10.966 39.783 1.00 70.83 459 HIS A O 1
ATOM 2320 N N . GLN A 1 342 ? 40.291 -8.893 39.827 1.00 70.49 460 GLN A N 1
ATOM 2321 C CA . GLN A 1 342 ? 41.185 -9.125 38.693 1.00 70.74 460 GLN A CA 1
ATOM 2322 C C . GLN A 1 342 ? 42.144 -10.282 38.985 1.00 70.34 460 GLN A C 1
ATOM 2323 O O . GLN A 1 342 ? 42.215 -11.250 38.229 1.00 70.26 460 GLN A O 1
ATOM 2329 N N . GLN A 1 343 ? 42.862 -10.178 40.097 1.00 69.91 461 GLN A N 1
ATOM 2330 C CA . GLN A 1 343 ? 43.802 -11.207 40.505 1.00 69.54 461 GLN A CA 1
ATOM 2331 C C . GLN A 1 343 ? 43.167 -12.581 40.569 1.00 69.42 461 GLN A C 1
ATOM 2332 O O . GLN A 1 343 ? 43.694 -13.524 39.995 1.00 69.82 461 GLN A O 1
ATOM 2338 N N . TYR A 1 344 ? 42.031 -12.692 41.242 1.00 69.12 462 TYR A N 1
ATOM 2339 C CA . TYR A 1 344 ? 41.314 -13.950 41.290 1.00 68.74 462 TYR A CA 1
ATOM 2340 C C . TYR A 1 344 ? 40.906 -14.414 39.896 1.00 69.33 462 TYR A C 1
ATOM 2341 O O . TYR A 1 344 ? 41.084 -15.582 39.563 1.00 69.65 462 TYR A O 1
ATOM 2350 N N . LYS A 1 345 ? 40.361 -13.510 39.087 1.00 69.84 463 LYS A N 1
ATOM 2351 C CA . LYS A 1 345 ? 40.053 -13.818 37.697 1.00 70.47 463 LYS A CA 1
ATOM 2352 C C . LYS A 1 345 ? 41.270 -14.470 37.023 1.00 71.02 463 LYS A C 1
ATOM 2353 O O . LYS A 1 345 ? 41.185 -15.609 36.572 1.00 71.00 463 LYS A O 1
ATOM 2359 N N . GLU A 1 346 ? 42.403 -13.766 36.996 1.00 71.55 464 GLU A N 1
ATOM 2360 C CA . GLU A 1 346 ? 43.626 -14.263 36.355 1.00 72.31 464 GLU A CA 1
ATOM 2361 C C . GLU A 1 346 ? 44.081 -15.623 36.864 1.00 72.24 464 GLU A C 1
ATOM 2362 O O . GLU A 1 346 ? 44.715 -16.384 36.132 1.00 72.70 464 GLU A O 1
ATOM 2368 N N . ALA A 1 347 ? 43.765 -15.941 38.109 1.00 72.07 465 ALA A N 1
ATOM 2369 C CA . ALA A 1 347 ? 44.173 -17.219 38.657 1.00 71.87 465 ALA A CA 1
ATOM 2370 C C . ALA A 1 347 ? 43.180 -18.335 38.317 1.00 71.96 465 ALA A C 1
ATOM 2371 O O . ALA A 1 347 ? 43.181 -19.365 38.972 1.00 71.99 465 ALA A O 1
ATOM 2373 N N . SER A 1 348 ? 42.362 -18.167 37.278 1.00 72.15 466 SER A N 1
ATOM 2374 C CA . SER A 1 348 ? 41.187 -19.039 37.142 1.00 72.21 466 SER A CA 1
ATOM 2375 C C . SER A 1 348 ? 40.759 -19.801 35.874 1.00 72.68 466 SER A C 1
ATOM 2376 O O . SER A 1 348 ? 40.344 -20.947 36.040 1.00 73.17 466 SER A O 1
ATOM 2379 N N . GLU A 1 349 ? 40.860 -19.304 34.630 1.00 72.75 467 GLU A N 1
ATOM 2380 C CA . GLU A 1 349 ? 42.016 -18.704 33.942 1.00 72.60 467 GLU A CA 1
ATOM 2381 C C . GLU A 1 349 ? 43.171 -19.709 33.803 1.00 71.50 467 GLU A C 1
ATOM 2382 O O . GLU A 1 349 ? 43.302 -20.302 32.742 1.00 71.75 467 GLU A O 1
ATOM 2388 N N . VAL A 1 350 ? 43.967 -19.948 34.843 1.00 70.22 468 VAL A N 1
ATOM 2389 C CA . VAL A 1 350 ? 44.893 -21.087 34.815 1.00 68.68 468 VAL A CA 1
ATOM 2390 C C . VAL A 1 350 ? 44.031 -22.332 34.902 1.00 68.51 468 VAL A C 1
ATOM 2391 O O . VAL A 1 350 ? 43.602 -22.737 35.984 1.00 68.18 468 VAL A O 1
ATOM 2395 N N . LYS A 1 351 ? 43.747 -22.896 33.726 1.00 68.50 469 LYS A N 1
ATOM 2396 C CA . LYS A 1 351 ? 42.900 -24.081 33.568 1.00 68.26 469 LYS A CA 1
ATOM 2397 C C . LYS A 1 351 ? 43.540 -25.265 34.268 1.00 67.38 469 LYS A C 1
ATOM 2398 O O . LYS A 1 351 ? 44.764 -25.420 34.236 1.00 67.13 469 LYS A O 1
ATOM 2404 N N . PRO A 1 352 ? 42.720 -26.098 34.918 1.00 66.74 470 PRO A N 1
ATOM 2405 C CA . PRO A 1 352 ? 43.279 -27.267 35.552 1.00 66.34 470 PRO A CA 1
ATOM 2406 C C . PRO A 1 352 ? 43.834 -28.270 34.515 1.00 65.76 470 PRO A C 1
ATOM 2407 O O . PRO A 1 352 ? 43.630 -28.092 33.309 1.00 66.02 470 PRO A O 1
ATOM 2411 N N . PRO A 1 353 ? 44.539 -29.316 34.987 1.00 64.97 471 PRO A N 1
ATOM 2412 C CA . PRO A 1 353 ? 44.668 -29.508 36.440 1.00 63.66 471 PRO A CA 1
ATOM 2413 C C . PRO A 1 353 ? 45.898 -28.757 36.982 1.00 61.92 471 PRO A C 1
ATOM 2414 O O . PRO A 1 353 ? 46.822 -28.424 36.210 1.00 60.93 471 PRO A O 1
ATOM 2418 N N . ARG A 1 354 ? 45.866 -28.481 38.290 1.00 59.93 472 ARG A N 1
ATOM 2419 C CA . ARG A 1 354 ? 46.746 -27.497 38.921 1.00 57.90 472 ARG A CA 1
ATOM 2420 C C . ARG A 1 354 ? 47.572 -28.130 40.014 1.00 56.60 472 ARG A C 1
ATOM 2421 O O . ARG A 1 354 ? 47.081 -29.004 40.712 1.00 56.44 472 ARG A O 1
ATOM 2429 N N . ASP A 1 355 ? 48.809 -27.688 40.196 1.00 55.25 473 ASP A N 1
ATOM 2430 C CA . ASP A 1 355 ? 49.528 -28.137 41.371 1.00 55.02 473 ASP A CA 1
ATOM 2431 C C . ASP A 1 355 ? 48.882 -27.488 42.582 1.00 55.20 473 ASP A C 1
ATOM 2432 O O . ASP A 1 355 ? 48.059 -26.599 42.414 1.00 55.47 473 ASP A O 1
ATOM 2437 N N . ILE A 1 356 ? 49.210 -27.925 43.796 1.00 55.23 474 ILE A N 1
ATOM 2438 C CA . ILE A 1 356 ? 48.428 -27.467 44.947 1.00 55.08 474 ILE A CA 1
ATOM 2439 C C . ILE A 1 356 ? 48.575 -25.984 45.302 1.00 55.58 474 ILE A C 1
ATOM 2440 O O . ILE A 1 356 ? 47.605 -25.374 45.762 1.00 56.02 474 ILE A O 1
ATOM 2445 N N . THR A 1 357 ? 49.753 -25.396 45.075 1.00 55.56 475 THR A N 1
ATOM 2446 C CA . THR A 1 357 ? 49.918 -23.971 45.352 1.00 55.67 475 THR A CA 1
ATOM 2447 C C . THR A 1 357 ? 49.055 -23.129 44.402 1.00 56.00 475 THR A C 1
ATOM 2448 O O . THR A 1 357 ? 48.324 -22.259 44.843 1.00 56.49 475 THR A O 1
ATOM 2452 N N . ALA A 1 358 ? 49.099 -23.407 43.106 1.00 56.31 476 ALA A N 1
ATOM 2453 C CA . ALA A 1 358 ? 48.204 -22.737 42.157 1.00 56.53 476 ALA A CA 1
ATOM 2454 C C . ALA A 1 358 ? 46.708 -22.914 42.467 1.00 56.87 476 ALA A C 1
ATOM 2455 O O . ALA A 1 358 ? 45.879 -22.126 42.019 1.00 56.83 476 ALA A O 1
ATOM 2457 N N . GLU A 1 359 ? 46.362 -23.957 43.212 1.00 57.48 477 GLU A N 1
ATOM 2458 C CA . GLU A 1 359 ? 44.975 -24.191 43.591 1.00 58.13 477 GLU A CA 1
ATOM 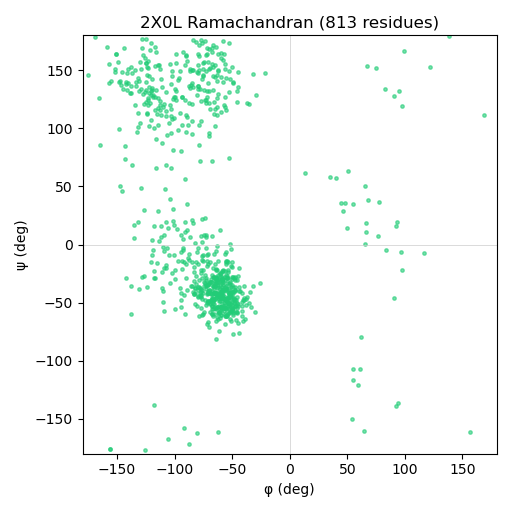2459 C C . GLU A 1 359 ? 44.691 -23.404 44.853 1.00 58.24 477 GLU A C 1
ATOM 2460 O O . GLU A 1 359 ? 43.597 -22.870 45.037 1.00 58.28 477 GLU A O 1
ATOM 2466 N N . PHE A 1 360 ? 45.700 -23.329 45.711 1.00 58.43 478 PHE A N 1
ATOM 2467 C CA . PHE A 1 360 ? 45.643 -22.522 46.908 1.00 59.06 478 PHE A CA 1
ATOM 2468 C C . PHE A 1 360 ? 45.343 -21.086 46.549 1.00 59.51 478 PHE A C 1
ATOM 2469 O O . PHE A 1 360 ? 44.485 -20.468 47.167 1.00 59.87 478 PHE A O 1
ATOM 2477 N N . LEU A 1 361 ? 46.053 -20.564 45.547 1.00 59.90 479 LEU A N 1
ATOM 2478 C CA . LEU A 1 361 ? 45.861 -19.196 45.087 1.00 60.03 479 LEU A CA 1
ATOM 2479 C C . LEU A 1 361 ? 44.391 -18.941 44.816 1.00 60.16 479 LEU A C 1
ATOM 2480 O O . LEU A 1 361 ? 43.773 -18.175 45.539 1.00 60.30 479 LEU A O 1
ATOM 2485 N N . VAL A 1 362 ? 43.819 -19.609 43.817 1.00 60.34 480 VAL A N 1
ATOM 2486 C CA . VAL A 1 362 ? 42.399 -19.434 43.525 1.00 60.79 480 VAL A CA 1
ATOM 2487 C C . VAL A 1 362 ? 41.593 -19.389 44.809 1.00 61.29 480 VAL A C 1
ATOM 2488 O O . VAL A 1 362 ? 40.911 -18.401 45.049 1.00 61.51 480 VAL A O 1
ATOM 2492 N N . LYS A 1 363 ? 41.691 -20.429 45.637 1.00 61.71 481 LYS A N 1
ATOM 2493 C CA . LYS A 1 363 ? 40.919 -20.477 46.878 1.00 62.62 481 LYS A CA 1
ATOM 2494 C C . LYS A 1 363 ? 41.211 -19.267 47.770 1.00 62.78 481 LYS A C 1
ATOM 2495 O O . LYS A 1 363 ? 40.292 -18.554 48.189 1.00 62.97 481 LYS A O 1
ATOM 2501 N N . SER A 1 364 ? 42.495 -19.039 48.041 1.00 62.81 482 SER A N 1
ATOM 2502 C CA . SER A 1 364 ? 42.933 -17.951 48.892 1.00 62.71 482 SER A CA 1
ATOM 2503 C C . SER A 1 364 ? 42.336 -16.624 48.436 1.00 62.67 482 SER A C 1
ATOM 2504 O O . SER A 1 364 ? 41.547 -16.046 49.169 1.00 62.84 482 SER A O 1
ATOM 2507 N N . LYS A 1 365 ? 42.686 -16.161 47.230 1.00 62.54 483 LYS A N 1
ATOM 2508 C CA . LYS A 1 365 ? 42.105 -14.939 46.651 1.00 62.39 483 LYS A CA 1
ATOM 2509 C C . LYS A 1 365 ? 40.590 -14.927 46.762 1.00 62.79 483 LYS A C 1
ATOM 2510 O O . LYS A 1 365 ? 39.998 -13.883 46.975 1.00 62.92 483 LYS A O 1
ATOM 2516 N N . HIS A 1 366 ? 39.954 -16.080 46.618 1.00 63.37 484 HIS A N 1
ATOM 2517 C CA . HIS A 1 366 ? 38.505 -16.125 46.723 1.00 64.04 484 HIS A CA 1
ATOM 2518 C C . HIS A 1 366 ? 38.080 -15.706 48.120 1.00 64.80 484 HIS A C 1
ATOM 2519 O O . HIS A 1 366 ? 37.280 -14.795 48.263 1.00 65.02 484 HIS A O 1
ATOM 2526 N N . ARG A 1 367 ? 38.624 -16.358 49.142 1.00 65.71 485 ARG A N 1
ATOM 2527 C CA . ARG A 1 367 ? 38.374 -15.965 50.528 1.00 66.80 485 ARG A CA 1
ATOM 2528 C C . ARG A 1 367 ? 38.595 -14.464 50.738 1.00 67.13 485 ARG A C 1
ATOM 2529 O O . ARG A 1 367 ? 37.668 -13.748 51.109 1.00 67.52 485 ARG A O 1
ATOM 2537 N N . ASP A 1 368 ? 39.819 -14.000 50.493 1.00 67.45 486 ASP A N 1
ATOM 2538 C CA . ASP A 1 368 ? 40.164 -12.586 50.619 1.00 67.80 486 ASP A CA 1
ATOM 2539 C C . ASP A 1 368 ? 39.141 -11.689 49.948 1.00 68.12 486 ASP A C 1
ATOM 2540 O O . ASP A 1 368 ? 38.684 -10.742 50.556 1.00 68.28 486 ASP A O 1
ATOM 2545 N N . LEU A 1 369 ? 38.754 -12.008 48.716 1.00 68.71 487 LEU A N 1
ATOM 2546 C CA . LEU A 1 369 ? 37.768 -11.202 48.006 1.00 69.34 487 LEU A CA 1
ATOM 2547 C C . LEU A 1 369 ? 36.419 -11.193 48.702 1.00 70.09 487 LEU A C 1
ATOM 2548 O O . LEU A 1 369 ? 35.658 -10.253 48.539 1.00 70.09 487 LEU A O 1
ATOM 2553 N N . THR A 1 370 ? 36.114 -12.236 49.467 1.00 71.14 488 THR A N 1
ATOM 2554 C CA . THR A 1 370 ? 34.835 -12.285 50.165 1.00 72.42 488 THR A CA 1
ATOM 2555 C C . THR A 1 370 ? 34.929 -11.473 51.455 1.00 72.94 488 THR A C 1
ATOM 2556 O O . THR A 1 370 ? 34.007 -10.719 51.780 1.00 73.30 488 THR A O 1
ATOM 2560 N N . ALA A 1 371 ? 36.051 -11.609 52.162 1.00 73.45 489 ALA A N 1
ATOM 2561 C CA . ALA A 1 371 ? 36.364 -10.767 53.312 1.00 74.01 489 ALA A CA 1
ATOM 2562 C C . ALA A 1 371 ? 36.106 -9.287 53.014 1.00 74.73 489 ALA A C 1
ATOM 2563 O O . ALA A 1 371 ? 35.354 -8.622 53.739 1.00 75.35 489 ALA A O 1
ATOM 2565 N N . LEU A 1 372 ? 36.708 -8.778 51.940 1.00 75.16 490 LEU A N 1
ATOM 2566 C CA . LEU A 1 372 ? 36.543 -7.381 51.553 1.00 75.52 490 LEU A CA 1
ATOM 2567 C C . LEU A 1 372 ? 35.124 -7.059 51.145 1.00 76.38 490 LEU A C 1
ATOM 2568 O O . LEU A 1 372 ? 34.747 -5.907 51.076 1.00 76.66 490 LEU A O 1
ATOM 2573 N N . CYS A 1 373 ? 34.329 -8.067 50.856 1.00 77.65 491 CYS A N 1
ATOM 2574 C CA . CYS A 1 373 ? 32.964 -7.791 50.470 1.00 79.18 491 CYS A CA 1
ATOM 2575 C C . CYS A 1 373 ? 32.059 -7.850 51.673 1.00 80.05 491 CYS A C 1
ATOM 2576 O O . CYS A 1 373 ? 30.918 -7.392 51.628 1.00 80.25 491 CYS A O 1
ATOM 2579 N N . LYS A 1 374 ? 32.580 -8.413 52.757 1.00 81.10 492 LYS A N 1
ATOM 2580 C CA . LYS A 1 374 ? 31.932 -8.260 54.038 1.00 82.26 492 LYS A CA 1
ATOM 2581 C C . LYS A 1 374 ? 32.074 -6.790 54.415 1.00 82.45 492 LYS A C 1
ATOM 2582 O O . LYS A 1 374 ? 31.068 -6.085 54.539 1.00 82.62 492 LYS A O 1
ATOM 2588 N N . GLU A 1 375 ? 33.322 -6.331 54.532 1.00 82.52 493 GLU A N 1
ATOM 2589 C CA . GLU A 1 375 ? 33.623 -4.946 54.874 1.00 82.57 493 GLU A CA 1
ATOM 2590 C C . GLU A 1 375 ? 32.819 -3.929 54.076 1.00 82.35 493 GLU A C 1
ATOM 2591 O O . GLU A 1 375 ? 32.005 -3.214 54.655 1.00 82.72 493 GLU A O 1
ATOM 2597 N N . TYR A 1 376 ? 33.023 -3.867 52.760 1.00 82.00 494 TYR A N 1
ATOM 2598 C CA . TYR A 1 376 ? 32.318 -2.886 51.940 1.00 81.59 494 TYR A CA 1
ATOM 2599 C C . TYR A 1 376 ? 30.819 -3.022 52.108 1.00 82.56 494 TYR A C 1
ATOM 2600 O O . TYR A 1 376 ? 30.067 -2.182 51.626 1.00 82.80 494 TYR A O 1
ATOM 2609 N N . ASP A 1 377 ? 30.374 -4.065 52.802 1.00 83.57 495 ASP A N 1
ATOM 2610 C CA . ASP A 1 377 ? 28.945 -4.190 53.084 1.00 84.57 495 ASP A CA 1
ATOM 2611 C C . ASP A 1 377 ? 28.495 -3.654 54.439 1.00 85.14 495 ASP A C 1
ATOM 2612 O O . ASP A 1 377 ? 27.411 -3.074 54.522 1.00 85.37 495 ASP A O 1
ATOM 2617 N N . GLU A 1 378 ? 29.317 -3.830 55.477 1.00 85.71 496 GLU A N 1
ATOM 2618 C CA . GLU A 1 378 ? 29.099 -3.148 56.757 1.00 86.63 496 GLU A CA 1
ATOM 2619 C C . GLU A 1 378 ? 29.131 -1.629 56.533 1.00 86.80 496 GLU A C 1
ATOM 2620 O O . GLU A 1 378 ? 28.477 -0.869 57.251 1.00 87.09 496 GLU A O 1
ATOM 2626 N N . LEU A 1 379 ? 29.899 -1.195 55.539 1.00 86.73 497 LEU A N 1
ATOM 2627 C CA . LEU A 1 379 ? 30.084 0.227 55.291 1.00 86.80 497 LEU A CA 1
ATOM 2628 C C . LEU A 1 379 ? 28.977 0.870 54.462 1.00 87.08 497 LEU A C 1
ATOM 2629 O O . LEU A 1 379 ? 28.776 2.068 54.552 1.00 87.37 497 LEU A O 1
ATOM 2634 N N . ALA A 1 380 ? 28.259 0.093 53.660 1.00 87.55 498 ALA A N 1
ATOM 2635 C CA . ALA A 1 380 ? 27.094 0.623 52.942 1.00 87.95 498 ALA A CA 1
ATOM 2636 C C . ALA A 1 380 ? 25.891 0.596 53.871 1.00 88.29 498 ALA A C 1
ATOM 2637 O O . ALA A 1 380 ? 24.894 1.279 53.642 1.00 88.23 498 ALA A O 1
ATOM 2639 N N . GLU A 1 381 ? 26.012 -0.231 54.907 1.00 88.80 499 GLU A N 1
ATOM 2640 C CA . GLU A 1 381 ? 25.125 -0.264 56.068 1.00 89.31 499 GLU A CA 1
ATOM 2641 C C . GLU A 1 381 ? 25.257 1.071 56.816 1.00 88.90 499 GLU A C 1
ATOM 2642 O O . GLU A 1 381 ? 24.308 1.856 56.882 1.00 88.82 499 GLU A O 1
ATOM 2648 N N . THR A 1 382 ? 26.451 1.292 57.370 1.00 88.14 500 THR A N 1
ATOM 2649 C CA . THR A 1 382 ? 26.825 2.520 58.032 1.00 87.52 500 THR A CA 1
ATOM 2650 C C . THR A 1 382 ? 26.482 3.737 57.183 1.00 87.54 500 THR A C 1
ATOM 2651 O O . THR A 1 382 ? 25.903 4.682 57.686 1.00 87.95 500 THR A O 1
ATOM 2655 N N . GLN A 1 383 ? 26.809 3.724 55.899 1.00 87.39 501 GLN A N 1
ATOM 2656 C CA . GLN A 1 383 ? 26.407 4.825 55.031 1.00 87.32 501 GLN A CA 1
ATOM 2657 C C . GLN A 1 383 ? 24.893 5.039 55.079 1.00 87.75 501 GLN A C 1
ATOM 2658 O O . GLN A 1 383 ? 24.422 6.174 55.080 1.00 88.00 501 GLN A O 1
ATOM 2664 N N . GLY A 1 384 ? 24.136 3.948 55.131 1.00 88.11 502 GLY A N 1
ATOM 2665 C CA . GLY A 1 384 ? 22.673 4.021 55.163 1.00 88.56 502 GLY A CA 1
ATOM 2666 C C . GLY A 1 384 ? 22.134 4.794 56.352 1.00 88.77 502 GLY A C 1
ATOM 2667 O O . GLY A 1 384 ? 21.188 5.555 56.208 1.00 88.77 502 GLY A O 1
ATOM 2668 N N . LYS A 1 385 ? 22.740 4.569 57.520 1.00 89.16 503 LYS A N 1
ATOM 2669 C CA . LYS A 1 385 ? 22.508 5.338 58.749 1.00 89.66 503 LYS A CA 1
ATOM 2670 C C . LYS A 1 385 ? 22.593 6.842 58.495 1.00 89.87 503 LYS A C 1
ATOM 2671 O O . LYS A 1 385 ? 21.569 7.540 58.400 1.00 89.85 503 LYS A O 1
ATOM 2677 N N . LEU A 1 386 ? 23.836 7.312 58.372 1.00 89.98 504 LEU A N 1
ATOM 2678 C CA . LEU A 1 386 ? 24.157 8.713 58.183 1.00 90.13 504 LEU A CA 1
ATOM 2679 C C . LEU A 1 386 ? 23.296 9.350 57.106 1.00 90.75 504 LEU A C 1
ATOM 2680 O O . LEU A 1 386 ? 22.669 10.371 57.350 1.00 91.15 504 LEU A O 1
ATOM 2685 N N . GLU A 1 387 ? 23.234 8.740 55.930 1.00 91.45 505 GLU A N 1
ATOM 2686 C CA . GLU A 1 387 ? 22.501 9.334 54.808 1.00 92.37 505 GLU A CA 1
ATOM 2687 C C . GLU A 1 387 ? 21.094 9.852 55.141 1.00 92.75 505 GLU A C 1
ATOM 2688 O O . GLU A 1 387 ? 20.601 10.784 54.496 1.00 92.58 505 GLU A O 1
ATOM 2694 N N . GLU A 1 388 ? 20.451 9.248 56.138 1.00 93.36 506 GLU A N 1
ATOM 2695 C CA . GLU A 1 388 ? 19.117 9.687 56.533 1.00 94.28 506 GLU A CA 1
ATOM 2696 C C . GLU A 1 388 ? 19.164 10.490 57.829 1.00 94.37 506 GLU A C 1
ATOM 2697 O O . GLU A 1 388 ? 18.369 11.408 58.017 1.00 94.42 506 GLU A O 1
ATOM 2703 N N . LYS A 1 389 ? 20.092 10.145 58.719 1.00 94.48 507 LYS A N 1
ATOM 2704 C CA . LYS A 1 389 ? 20.335 10.961 59.894 1.00 94.71 507 LYS A CA 1
ATOM 2705 C C . LYS A 1 389 ? 20.609 12.400 59.454 1.00 94.88 507 LYS A C 1
ATOM 2706 O O . LYS A 1 389 ? 20.440 13.332 60.227 1.00 95.07 507 LYS A O 1
ATOM 2712 N N . LEU A 1 390 ? 21.015 12.562 58.198 1.00 95.28 508 LEU A N 1
ATOM 2713 C CA . LEU A 1 390 ? 21.181 13.869 57.565 1.00 95.72 508 LEU A CA 1
ATOM 2714 C C . LEU A 1 390 ? 19.875 14.430 57.039 1.00 96.09 508 LEU A C 1
ATOM 2715 O O . LEU A 1 390 ? 19.671 15.640 57.067 1.00 96.42 508 LEU A O 1
ATOM 2720 N N . GLN A 1 391 ? 19.021 13.561 56.500 1.00 96.56 509 GLN A N 1
ATOM 2721 C CA . GLN A 1 391 ? 17.719 13.978 55.968 1.00 97.01 509 GLN A CA 1
ATOM 2722 C C . GLN A 1 391 ? 16.770 14.231 57.131 1.00 96.89 509 GLN A C 1
ATOM 2723 O O . GLN A 1 391 ? 15.705 14.827 56.973 1.00 96.79 509 GLN A O 1
ATOM 2729 N N . GLU A 1 392 ? 17.198 13.763 58.299 1.00 96.86 510 GLU A N 1
ATOM 2730 C CA . GLU A 1 392 ? 16.608 14.101 59.573 1.00 96.91 510 GLU A CA 1
ATOM 2731 C C . GLU A 1 392 ? 16.787 15.585 59.843 1.00 96.73 510 GLU A C 1
ATOM 2732 O O . GLU A 1 392 ? 15.882 16.390 59.601 1.00 96.68 510 GLU A O 1
ATOM 2738 N N . LEU A 1 393 ? 17.979 15.926 60.330 1.00 96.47 511 LEU A N 1
ATOM 2739 C CA . LEU A 1 393 ? 18.312 17.275 60.732 1.00 96.19 511 LEU A CA 1
ATOM 2740 C C . LEU A 1 393 ? 17.890 18.263 59.655 1.00 96.36 511 LEU A C 1
ATOM 2741 O O . LEU A 1 393 ? 17.218 19.241 59.954 1.00 96.54 511 LEU A O 1
ATOM 2746 N N . GLU A 1 394 ? 18.233 17.979 58.402 1.00 96.59 512 GLU A N 1
ATOM 2747 C CA . GLU A 1 394 ? 17.904 18.871 57.282 1.00 97.04 512 GLU A CA 1
ATOM 2748 C C . GLU A 1 394 ? 16.393 19.069 57.027 1.00 96.72 512 GLU A C 1
ATOM 2749 O O . GLU A 1 394 ? 16.003 19.821 56.136 1.00 96.81 512 GLU A O 1
ATOM 2755 N N . ALA A 1 395 ? 15.545 18.405 57.806 1.00 96.46 513 ALA A N 1
ATOM 2756 C CA . ALA A 1 395 ? 14.095 18.592 57.678 1.00 96.22 513 ALA A CA 1
ATOM 2757 C C . ALA A 1 395 ? 13.476 19.217 58.932 1.00 96.00 513 ALA A C 1
ATOM 2758 O O . ALA A 1 395 ? 12.346 19.707 58.893 1.00 95.97 513 ALA A O 1
ATOM 2760 N N . ASN A 1 396 ? 14.225 19.191 60.036 1.00 95.64 514 ASN A N 1
ATOM 2761 C CA . ASN A 1 396 ? 13.846 19.867 61.283 1.00 95.20 514 ASN A CA 1
ATOM 2762 C C . ASN A 1 396 ? 14.697 21.100 61.558 1.00 94.52 514 ASN A C 1
ATOM 2763 O O . ASN A 1 396 ? 15.493 21.079 62.504 1.00 94.67 514 ASN A O 1
ATOM 2768 N N . PRO A 1 397 ? 14.547 22.175 60.749 1.00 93.71 515 PRO A N 1
ATOM 2769 C CA . PRO A 1 397 ? 15.402 23.314 61.071 1.00 92.98 515 PRO A CA 1
ATOM 2770 C C . PRO A 1 397 ? 14.861 24.025 62.309 1.00 92.24 515 PRO A C 1
ATOM 2771 O O . PRO A 1 397 ? 13.656 23.963 62.568 1.00 92.34 515 PRO A O 1
ATOM 2775 N N . PRO A 1 398 ? 15.739 24.672 63.094 1.00 91.35 516 PRO A N 1
ATOM 2776 C CA . PRO A 1 398 ? 15.193 25.475 64.166 1.00 90.58 516 PRO A CA 1
ATOM 2777 C C . PRO A 1 398 ? 14.680 26.808 63.591 1.00 89.74 516 PRO A C 1
ATOM 2778 O O . PRO A 1 398 ? 14.899 27.091 62.406 1.00 89.71 516 PRO A O 1
ATOM 2782 N N . SER A 1 399 ? 13.997 27.600 64.419 1.00 88.61 517 SER A N 1
ATOM 2783 C CA . SER A 1 399 ? 13.358 28.845 63.980 1.00 87.31 517 SER A CA 1
ATOM 2784 C C . SER A 1 399 ? 14.282 29.758 63.175 1.00 85.99 517 SER A C 1
ATOM 2785 O O . SER A 1 399 ? 15.463 29.930 63.494 1.00 85.55 517 SER A O 1
ATOM 2788 N N . ASP A 1 400 ? 13.696 30.338 62.137 1.00 84.57 518 ASP A N 1
ATOM 2789 C CA . ASP A 1 400 ? 14.388 31.126 61.131 1.00 83.39 518 ASP A CA 1
ATOM 2790 C C . ASP A 1 400 ? 14.765 32.531 61.627 1.00 82.19 518 ASP A C 1
ATOM 2791 O O . ASP A 1 400 ? 15.944 32.904 61.658 1.00 82.03 518 ASP A O 1
ATOM 2796 N N . VAL A 1 401 ? 13.729 33.294 61.986 1.00 80.73 519 VAL A N 1
ATOM 2797 C CA . VAL A 1 401 ? 13.802 34.636 62.579 1.00 78.77 519 VAL A CA 1
ATOM 2798 C C . VAL A 1 401 ? 13.201 34.598 63.988 1.00 77.50 519 VAL A C 1
ATOM 2799 O O . VAL A 1 401 ? 12.336 33.755 64.273 1.00 76.99 519 VAL A O 1
ATOM 2803 N N . TYR A 1 402 ? 13.637 35.507 64.865 1.00 75.91 520 TYR A N 1
ATOM 2804 C CA . TYR A 1 402 ? 12.904 35.713 66.115 1.00 74.28 520 TYR A CA 1
ATOM 2805 C C . TYR A 1 402 ? 11.513 36.335 65.881 1.00 73.07 520 TYR A C 1
ATOM 2806 O O . TYR A 1 402 ? 10.510 35.795 66.354 1.00 73.00 520 TYR A O 1
ATOM 2815 N N . LEU A 1 403 ? 11.447 37.453 65.161 1.00 71.44 521 LEU A N 1
ATOM 2816 C CA . LEU A 1 403 ? 10.164 38.076 64.851 1.00 70.13 521 LEU A CA 1
ATOM 2817 C C . LEU A 1 403 ? 10.195 38.697 63.483 1.00 69.25 521 LEU A C 1
ATOM 2818 O O . LEU A 1 403 ? 11.136 39.403 63.131 1.00 68.64 521 LEU A O 1
ATOM 2823 N N . SER A 1 404 ? 9.144 38.449 62.718 1.00 68.67 522 SER A N 1
ATOM 2824 C CA . SER A 1 404 ? 9.076 38.937 61.353 1.00 68.71 522 SER A CA 1
ATOM 2825 C C . SER A 1 404 ? 8.862 40.443 61.328 1.00 68.87 522 SER A C 1
ATOM 2826 O O . SER A 1 404 ? 8.584 41.041 62.343 1.00 69.32 522 SER A O 1
ATOM 2829 N N . SER A 1 405 ? 8.990 41.072 60.175 1.00 69.17 523 SER A N 1
ATOM 2830 C CA . SER A 1 405 ? 8.703 42.493 60.110 1.00 69.49 523 SER A CA 1
ATOM 2831 C C . SER A 1 405 ? 7.261 42.803 60.453 1.00 69.59 523 SER A C 1
ATOM 2832 O O . SER A 1 405 ? 6.967 43.822 61.074 1.00 69.87 523 SER A O 1
ATOM 2835 N N . ARG A 1 406 ? 6.368 41.921 60.033 1.00 69.53 524 ARG A N 1
ATOM 2836 C CA . ARG A 1 406 ? 4.950 42.056 60.303 1.00 69.44 524 ARG A CA 1
ATOM 2837 C C . ARG A 1 406 ? 4.673 41.751 61.787 1.00 69.38 524 ARG A C 1
ATOM 2838 O O . ARG A 1 406 ? 3.748 42.305 62.390 1.00 69.40 524 ARG A O 1
ATOM 2846 N N . ASP A 1 407 ? 5.486 40.882 62.376 1.00 69.17 525 ASP A N 1
ATOM 2847 C CA . ASP A 1 407 ? 5.307 40.515 63.771 1.00 69.37 525 ASP A CA 1
ATOM 2848 C C . ASP A 1 407 ? 5.638 41.681 64.677 1.00 68.90 525 ASP A C 1
ATOM 2849 O O . ASP A 1 407 ? 4.795 42.123 65.460 1.00 69.22 525 ASP A O 1
ATOM 2854 N N . ARG A 1 408 ? 6.869 42.168 64.551 1.00 67.98 526 ARG A N 1
ATOM 2855 C CA . ARG A 1 408 ? 7.369 43.306 65.308 1.00 67.24 526 ARG A CA 1
ATOM 2856 C C . ARG A 1 408 ? 6.469 44.564 65.191 1.00 66.30 526 ARG A C 1
ATOM 2857 O O . ARG A 1 408 ? 6.395 45.367 66.116 1.00 66.04 526 ARG A O 1
ATOM 2865 N N . GLN A 1 409 ? 5.765 44.720 64.077 1.00 65.47 527 GLN A N 1
ATOM 2866 C CA . GLN A 1 409 ? 4.804 45.813 63.958 1.00 65.16 527 GLN A CA 1
ATOM 2867 C C . GLN A 1 409 ? 3.617 45.645 64.893 1.00 63.90 527 GLN A C 1
ATOM 2868 O O . GLN A 1 409 ? 3.237 46.591 65.573 1.00 64.34 527 GLN A O 1
ATOM 2874 N N . ILE A 1 410 ? 3.023 44.461 64.934 1.00 62.03 528 ILE A N 1
ATOM 2875 C CA . ILE A 1 410 ? 1.982 44.216 65.918 1.00 60.49 528 ILE A CA 1
ATOM 2876 C C . ILE A 1 410 ? 2.547 44.357 67.342 1.00 59.33 528 ILE A C 1
ATOM 2877 O O . ILE A 1 410 ? 1.928 44.984 68.206 1.00 59.28 528 ILE A O 1
ATOM 2882 N N . LEU A 1 411 ? 3.735 43.812 67.582 1.00 57.75 529 LEU A N 1
ATOM 2883 C CA . LEU A 1 411 ? 4.358 43.939 68.896 1.00 56.16 529 LEU A CA 1
ATOM 2884 C C . LEU A 1 411 ? 4.420 45.401 69.313 1.00 55.51 529 LEU A C 1
ATOM 2885 O O . LEU A 1 411 ? 4.304 45.718 70.491 1.00 55.68 529 LEU A O 1
ATOM 2890 N N . ASP A 1 412 ? 4.588 46.291 68.337 1.00 54.41 530 ASP A N 1
ATOM 2891 C CA . ASP A 1 412 ? 4.672 47.711 68.625 1.00 53.03 530 ASP A CA 1
ATOM 2892 C C . ASP A 1 412 ? 3.360 48.267 69.093 1.00 52.31 530 ASP A C 1
ATOM 2893 O O . ASP A 1 412 ? 3.338 49.169 69.918 1.00 52.63 530 ASP A O 1
ATOM 2898 N N . TRP A 1 413 ? 2.262 47.715 68.598 1.00 51.24 531 TRP A N 1
ATOM 2899 C CA . TRP A 1 413 ? 0.968 48.207 69.005 1.00 50.09 531 TRP A CA 1
ATOM 2900 C C . TRP A 1 413 ? 0.797 47.921 70.463 1.00 50.31 531 TRP A C 1
ATOM 2901 O O . TRP A 1 413 ? 0.275 48.750 71.195 1.00 50.86 531 TRP A O 1
ATOM 2912 N N . HIS A 1 414 ? 1.234 46.747 70.891 1.00 50.13 532 HIS A N 1
ATOM 2913 C CA . HIS A 1 414 ? 1.217 46.434 72.305 1.00 50.10 532 HIS A CA 1
ATOM 2914 C C . HIS A 1 414 ? 2.057 47.437 73.099 1.00 49.71 532 HIS A C 1
ATOM 2915 O O . HIS A 1 414 ? 1.555 48.041 74.060 1.00 50.34 532 HIS A O 1
ATOM 2922 N N . PHE A 1 415 ? 3.291 47.665 72.664 1.00 48.61 533 PHE A N 1
ATOM 2923 C CA . PHE A 1 415 ? 4.108 48.742 73.206 1.00 47.68 533 PHE A CA 1
ATOM 2924 C C . PHE A 1 415 ? 3.427 50.109 73.250 1.00 47.14 533 PHE A C 1
ATOM 2925 O O . PHE A 1 415 ? 3.564 50.816 74.222 1.00 47.04 533 PHE A O 1
ATOM 2933 N N . ALA A 1 416 ? 2.686 50.478 72.216 1.00 46.78 534 ALA A N 1
ATOM 2934 C CA . ALA A 1 416 ? 1.936 51.734 72.246 1.00 46.82 534 ALA A CA 1
ATOM 2935 C C . ALA A 1 416 ? 0.931 51.715 73.366 1.00 46.67 534 ALA A C 1
ATOM 2936 O O . ALA A 1 416 ? 0.785 52.699 74.078 1.00 47.19 534 ALA A O 1
ATOM 2938 N N . ASN A 1 417 ? 0.234 50.597 73.515 1.00 46.48 535 ASN A N 1
ATOM 2939 C CA . ASN A 1 417 ? -0.781 50.475 74.544 1.00 46.28 535 ASN A CA 1
ATOM 2940 C C . ASN A 1 417 ? -0.223 50.780 75.930 1.00 45.93 535 ASN A C 1
ATOM 2941 O O . ASN A 1 417 ? -0.909 51.356 76.762 1.00 46.16 535 ASN A O 1
ATOM 2946 N N . LEU A 1 418 ? 1.026 50.388 76.154 1.00 45.14 536 LEU A N 1
ATOM 2947 C CA . LEU A 1 418 ? 1.721 50.608 77.394 1.00 44.46 536 LEU A CA 1
ATOM 2948 C C . LEU A 1 418 ? 2.059 52.095 77.530 1.00 44.38 536 LEU A C 1
ATOM 2949 O O . LEU A 1 418 ? 1.918 52.706 78.592 1.00 44.38 536 LEU A O 1
ATOM 2954 N N . GLU A 1 419 ? 2.513 52.669 76.427 1.00 44.28 537 GLU A N 1
ATOM 2955 C CA . GLU A 1 419 ? 2.854 54.083 76.352 1.00 43.57 537 GLU A CA 1
ATOM 2956 C C . GLU A 1 419 ? 1.625 54.925 76.588 1.00 42.96 537 GLU A C 1
ATOM 2957 O O . GLU A 1 419 ? 1.734 56.048 77.105 1.00 43.44 537 GLU A O 1
ATOM 2963 N N . PHE A 1 420 ? 0.464 54.399 76.202 1.00 41.61 538 PHE A N 1
ATOM 2964 C CA . PHE A 1 420 ? -0.775 55.094 76.483 1.00 40.88 538 PHE A CA 1
ATOM 2965 C C . PHE A 1 420 ? -1.039 54.996 77.955 1.00 40.08 538 PHE A C 1
ATOM 2966 O O . PHE A 1 420 ? -1.264 55.990 78.595 1.00 40.23 538 PHE A O 1
ATOM 2974 N N . ALA A 1 421 ? -0.979 53.793 78.500 1.00 39.46 539 ALA A N 1
ATOM 2975 C CA . ALA A 1 421 ? -1.240 53.602 79.922 1.00 38.84 539 ALA A CA 1
ATOM 2976 C C . ALA A 1 421 ? -0.406 54.520 80.819 1.00 38.23 539 ALA A C 1
ATOM 2977 O O . ALA A 1 421 ? -0.877 54.932 81.867 1.00 38.00 539 ALA A O 1
ATOM 2979 N N . ASN A 1 422 ? 0.806 54.856 80.397 1.00 37.70 540 ASN A N 1
ATOM 2980 C CA . ASN A 1 422 ? 1.722 55.603 81.250 1.00 37.71 540 ASN A CA 1
ATOM 2981 C C . ASN A 1 422 ? 1.905 57.008 80.758 1.00 37.30 540 ASN A C 1
ATOM 2982 O O . ASN A 1 422 ? 2.758 57.760 81.267 1.00 36.55 540 ASN A O 1
ATOM 2987 N N . ALA A 1 423 ? 1.091 57.353 79.762 1.00 36.99 541 ALA A N 1
ATOM 2988 C CA . ALA A 1 423 ? 1.285 58.591 78.994 1.00 36.73 541 ALA A CA 1
ATOM 2989 C C . ALA A 1 423 ? 2.777 58.922 78.807 1.00 35.79 541 ALA A C 1
ATOM 2990 O O . ALA A 1 423 ? 3.216 59.970 79.213 1.00 35.42 541 ALA A O 1
ATOM 2992 N N . THR A 1 424 ? 3.544 58.021 78.207 1.00 35.31 542 THR A N 1
ATOM 2993 C CA . THR A 1 424 ? 4.943 58.324 77.923 1.00 35.37 542 THR A CA 1
ATOM 2994 C C . THR A 1 424 ? 5.710 57.249 77.109 1.00 35.97 542 THR A C 1
ATOM 2995 O O . THR A 1 424 ? 5.431 56.057 77.229 1.00 36.22 542 THR A O 1
ATOM 2999 N N . PRO A 1 425 ? 6.659 57.684 76.254 1.00 36.02 543 PRO A N 1
ATOM 3000 C CA . PRO A 1 425 ? 7.736 56.851 75.731 1.00 35.96 543 PRO A CA 1
ATOM 3001 C C . PRO A 1 425 ? 8.289 55.849 76.749 1.00 35.93 543 PRO A C 1
ATOM 3002 O O . PRO A 1 425 ? 8.787 56.261 77.807 1.00 35.40 543 PRO A O 1
ATOM 3006 N N . LEU A 1 426 ? 8.233 54.554 76.422 1.00 35.97 544 LEU A N 1
ATOM 3007 C CA . LEU A 1 426 ? 8.785 53.546 77.322 1.00 36.40 544 LEU A CA 1
ATOM 3008 C C . LEU A 1 426 ? 10.245 53.830 77.657 1.00 37.34 544 LEU A C 1
ATOM 3009 O O . LEU A 1 426 ? 10.792 53.289 78.608 1.00 37.92 544 LEU A O 1
ATOM 3014 N N . SER A 1 427 ? 10.876 54.715 76.905 1.00 38.47 545 SER A N 1
ATOM 3015 C CA . SER A 1 427 ? 12.261 55.033 77.183 1.00 40.03 545 SER A CA 1
ATOM 3016 C C . SER A 1 427 ? 12.389 55.927 78.411 1.00 40.72 545 SER A C 1
ATOM 3017 O O . SER A 1 427 ? 13.511 56.165 78.878 1.00 41.90 545 SER A O 1
ATOM 3020 N N . THR A 1 428 ? 11.257 56.427 78.916 1.00 40.63 546 THR A N 1
ATOM 3021 C CA . THR A 1 428 ? 11.254 57.326 80.064 1.00 40.31 546 THR A CA 1
ATOM 3022 C C . THR A 1 428 ? 10.854 56.645 81.394 1.00 41.04 546 THR A C 1
ATOM 3023 O O . THR A 1 428 ? 11.248 57.133 82.464 1.00 41.08 546 THR A O 1
ATOM 3027 N N . LEU A 1 429 ? 10.098 55.531 81.336 1.00 41.38 547 LEU A N 1
ATOM 3028 C CA . LEU A 1 429 ? 9.609 54.818 82.554 1.00 41.61 547 LEU A CA 1
ATOM 3029 C C . LEU A 1 429 ? 10.700 54.181 83.381 1.00 42.09 547 LEU A C 1
ATOM 3030 O O . LEU A 1 429 ? 11.740 53.807 82.853 1.00 42.43 547 LEU A O 1
ATOM 3035 N N . SER A 1 430 ? 10.462 54.037 84.678 1.00 42.62 548 SER A N 1
ATOM 3036 C CA . SER A 1 430 ? 11.377 53.255 85.506 1.00 43.06 548 SER A CA 1
ATOM 3037 C C . SER A 1 430 ? 11.234 51.777 85.182 1.00 43.53 548 SER A C 1
ATOM 3038 O O . SER A 1 430 ? 10.100 51.239 85.126 1.00 44.08 548 SER A O 1
ATOM 3041 N N . LEU A 1 431 ? 12.367 51.107 84.982 1.00 43.18 549 LEU A N 1
ATOM 3042 C CA . LEU A 1 431 ? 12.325 49.649 84.925 1.00 42.47 549 LEU A CA 1
ATOM 3043 C C . LEU A 1 431 ? 11.793 49.093 86.255 1.00 41.94 549 LEU A C 1
ATOM 3044 O O . LEU A 1 431 ? 10.718 48.500 86.268 1.00 41.81 549 LEU A O 1
ATOM 3049 N N . LYS A 1 432 ? 12.501 49.308 87.371 1.00 40.91 550 LYS A N 1
ATOM 3050 C CA . LYS A 1 432 ? 12.037 48.698 88.618 1.00 39.94 550 LYS A CA 1
ATOM 3051 C C . LYS A 1 432 ? 10.626 49.086 89.038 1.00 38.99 550 LYS A C 1
ATOM 3052 O O . LYS A 1 432 ? 9.942 48.266 89.622 1.00 39.36 550 LYS A O 1
ATOM 3058 N N . HIS A 1 433 ? 10.173 50.309 88.736 1.00 37.98 551 HIS A N 1
ATOM 3059 C CA . HIS A 1 433 ? 8.992 50.852 89.425 1.00 36.08 551 HIS A CA 1
ATOM 3060 C C . HIS A 1 433 ? 7.786 51.230 88.597 1.00 35.92 551 HIS A C 1
ATOM 3061 O O . HIS A 1 433 ? 6.688 51.407 89.143 1.00 35.22 551 HIS A O 1
ATOM 3068 N N . TRP A 1 434 ? 7.961 51.339 87.288 1.00 35.47 552 TRP A N 1
ATOM 3069 C CA . TRP A 1 434 ? 6.847 51.764 86.481 1.00 36.06 552 TRP A CA 1
ATOM 3070 C C . TRP A 1 434 ? 5.512 51.173 86.890 1.00 36.54 552 TRP A C 1
ATOM 3071 O O . TRP A 1 434 ? 4.509 51.822 86.797 1.00 36.96 552 TRP A O 1
ATOM 3082 N N . ASP A 1 435 ? 5.488 49.934 87.339 1.00 38.30 553 ASP A N 1
ATOM 3083 C CA . ASP A 1 435 ? 4.209 49.248 87.608 1.00 39.47 553 ASP A CA 1
ATOM 3084 C C . ASP A 1 435 ? 3.934 49.076 89.095 1.00 39.37 553 ASP A C 1
ATOM 3085 O O . ASP A 1 435 ? 3.110 48.254 89.447 1.00 39.43 553 ASP A O 1
ATOM 3090 N N . GLN A 1 436 ? 4.600 49.873 89.944 1.00 39.52 554 GLN A N 1
ATOM 3091 C CA . GLN A 1 436 ? 4.451 49.798 91.411 1.00 39.45 554 GLN A CA 1
ATOM 3092 C C . GLN A 1 436 ? 3.044 49.895 92.009 1.00 39.62 554 GLN A C 1
ATOM 3093 O O . GLN A 1 436 ? 2.856 49.540 93.162 1.00 40.32 554 GLN A O 1
ATOM 3099 N N . ASP A 1 437 ? 2.040 50.331 91.283 1.00 40.01 555 ASP A N 1
ATOM 3100 C CA . ASP A 1 437 ? 0.756 50.373 91.944 1.00 41.67 555 ASP A CA 1
ATOM 3101 C C . ASP A 1 437 ? -0.121 49.175 91.636 1.00 43.11 555 ASP A C 1
ATOM 3102 O O . ASP A 1 437 ? -1.320 49.175 91.947 1.00 43.92 555 ASP A O 1
ATOM 3107 N N . ASP A 1 438 ? 0.462 48.137 91.044 1.00 44.52 556 ASP A N 1
ATOM 3108 C CA . ASP A 1 438 ? -0.337 47.027 90.530 1.00 45.06 556 ASP A CA 1
ATOM 3109 C C . ASP A 1 438 ? -1.205 46.356 91.594 1.00 45.25 556 ASP A C 1
ATOM 3110 O O . ASP A 1 438 ? -2.374 46.045 91.329 1.00 45.29 556 ASP A O 1
ATOM 3115 N N . ASP A 1 439 ? -0.667 46.170 92.799 1.00 44.76 557 ASP A N 1
ATOM 3116 C CA . ASP A 1 439 ? -1.458 45.534 93.835 1.00 44.56 557 ASP A CA 1
ATOM 3117 C C . ASP A 1 439 ? -2.783 46.212 94.114 1.00 43.81 557 ASP A C 1
ATOM 3118 O O . ASP A 1 439 ? -3.642 45.609 94.738 1.00 44.04 557 ASP A O 1
ATOM 3123 N N . PHE A 1 440 ? -2.970 47.453 93.674 1.00 42.65 558 PHE A N 1
ATOM 3124 C CA . PHE A 1 440 ? -4.107 48.200 94.161 1.00 41.66 558 PHE A CA 1
ATOM 3125 C C . PHE A 1 440 ? -5.165 48.300 93.120 1.00 42.36 558 PHE A C 1
ATOM 3126 O O . PHE A 1 440 ? -6.100 49.057 93.256 1.00 42.87 558 PHE A O 1
ATOM 3134 N N . GLU A 1 441 ? -5.038 47.481 92.090 1.00 43.31 559 GLU A N 1
ATOM 3135 C CA . GLU A 1 441 ? -5.995 47.414 90.982 1.00 44.29 559 GLU A CA 1
ATOM 3136 C C . GLU A 1 441 ? -7.422 47.155 91.454 1.00 43.90 559 GLU A C 1
ATOM 3137 O O . GLU A 1 441 ? -7.653 46.411 92.400 1.00 44.42 559 GLU A O 1
ATOM 3143 N N . PHE A 1 442 ? -8.393 47.756 90.808 1.00 43.89 560 PHE A N 1
ATOM 3144 C CA . PHE A 1 442 ? -9.762 47.427 91.164 1.00 44.49 560 PHE A CA 1
ATOM 3145 C C . PHE A 1 442 ? -10.219 46.134 90.490 1.00 44.66 560 PHE A C 1
ATOM 3146 O O . PHE A 1 442 ? -9.477 45.554 89.711 1.00 45.64 560 PHE A O 1
ATOM 3154 N N . THR A 1 443 ? -11.409 45.650 90.816 1.00 44.47 561 THR A N 1
ATOM 3155 C CA . THR A 1 443 ? -11.909 44.427 90.203 1.00 44.06 561 THR A CA 1
ATOM 3156 C C . THR A 1 443 ? -13.262 44.727 89.579 1.00 45.09 561 THR A C 1
ATOM 3157 O O . THR A 1 443 ? -13.962 45.660 90.003 1.00 45.53 561 THR A O 1
ATOM 3161 N N . GLY A 1 444 ? -13.646 43.925 88.590 1.00 45.43 562 GLY A N 1
ATOM 3162 C CA . GLY A 1 444 ? -14.839 44.216 87.802 1.00 45.60 562 GLY A CA 1
ATOM 3163 C C . GLY A 1 444 ? -14.436 44.878 86.494 1.00 45.72 562 GLY A C 1
ATOM 3164 O O . GLY A 1 444 ? -13.287 45.305 86.306 1.00 45.59 562 GLY A O 1
ATOM 3165 N N . SER A 1 445 ? -15.375 44.952 85.571 1.00 45.77 563 SER A N 1
ATOM 3166 C CA . SER A 1 445 ? -15.034 45.451 84.262 1.00 46.20 563 SER A CA 1
ATOM 3167 C C . SER A 1 445 ? -14.986 46.969 84.307 1.00 46.17 563 SER A C 1
ATOM 3168 O O . SER A 1 445 ? -15.619 47.597 85.170 1.00 46.44 563 SER A O 1
ATOM 3171 N N . HIS A 1 446 ? -14.214 47.546 83.393 1.00 45.69 564 HIS A N 1
ATOM 3172 C CA . HIS A 1 446 ? -14.083 48.980 83.298 1.00 45.33 564 HIS A CA 1
ATOM 3173 C C . HIS A 1 446 ? -15.347 49.514 82.694 1.00 46.71 564 HIS A C 1
ATOM 3174 O O . HIS A 1 446 ? -16.078 48.762 82.045 1.00 47.20 564 HIS A O 1
ATOM 3181 N N . LEU A 1 447 ? -15.633 50.790 82.950 1.00 48.10 565 LEU A N 1
ATOM 3182 C CA . LEU A 1 447 ? -16.879 51.398 82.518 1.00 49.53 565 LEU A CA 1
ATOM 3183 C C . LEU A 1 447 ? -16.676 52.781 81.969 1.00 50.66 565 LEU A C 1
ATOM 3184 O O . LEU A 1 447 ? -15.746 53.478 82.352 1.00 50.74 565 LEU A O 1
ATOM 3189 N N . THR A 1 448 ? -17.559 53.190 81.074 1.00 52.36 566 THR A N 1
ATOM 3190 C CA . THR A 1 448 ? -17.507 54.556 80.595 1.00 54.33 566 THR A CA 1
ATOM 3191 C C . THR A 1 448 ? -18.624 55.321 81.254 1.00 55.64 566 THR A C 1
ATOM 3192 O O . THR A 1 448 ? -19.624 54.727 81.684 1.00 55.90 566 THR A O 1
ATOM 3196 N N . VAL A 1 449 ? -18.436 56.638 81.354 1.00 57.29 567 VAL A N 1
ATOM 3197 C CA . VAL A 1 449 ? -19.428 57.508 81.947 1.00 58.58 567 VAL A CA 1
ATOM 3198 C C . VAL A 1 449 ? -20.182 58.064 80.771 1.00 59.62 567 VAL A C 1
ATOM 3199 O O . VAL A 1 449 ? -19.728 58.986 80.098 1.00 59.84 567 VAL A O 1
ATOM 3203 N N . ARG A 1 450 ? -21.328 57.458 80.507 1.00 61.09 568 ARG A N 1
ATOM 3204 C CA . ARG A 1 450 ? -22.026 57.671 79.250 1.00 62.49 568 ARG A CA 1
ATOM 3205 C C . ARG A 1 450 ? -22.522 59.105 79.102 1.00 62.03 568 ARG A C 1
ATOM 3206 O O . ARG A 1 450 ? -22.504 59.664 78.008 1.00 62.21 568 ARG A O 1
ATOM 3214 N N . ASN A 1 451 ? -22.941 59.715 80.199 1.00 61.87 569 ASN A N 1
ATOM 3215 C CA . ASN A 1 451 ? -23.381 61.104 80.127 1.00 61.68 569 ASN A CA 1
ATOM 3216 C C . ASN A 1 451 ? -22.253 62.116 80.376 1.00 60.49 569 ASN A C 1
ATOM 3217 O O . ASN A 1 451 ? -22.522 63.275 80.669 1.00 60.93 569 ASN A O 1
ATOM 3222 N N . GLY A 1 452 ? -21.002 61.685 80.223 1.00 58.96 570 GLY A N 1
ATOM 3223 C CA . GLY A 1 452 ? -19.862 62.601 80.253 1.00 57.27 570 GLY A CA 1
ATOM 3224 C C . GLY A 1 452 ? -19.329 62.756 81.660 1.00 56.39 570 GLY A C 1
ATOM 3225 O O . GLY A 1 452 ? -20.085 63.059 82.602 1.00 56.77 570 GLY A O 1
ATOM 3226 N N . TYR A 1 453 ? -18.025 62.551 81.815 1.00 54.60 571 TYR A N 1
ATOM 3227 C CA . TYR A 1 453 ? -17.421 62.504 83.141 1.00 52.76 571 TYR A CA 1
ATOM 3228 C C . TYR A 1 453 ? -17.545 63.829 83.906 1.00 52.89 571 TYR A C 1
ATOM 3229 O O . TYR A 1 453 ? -17.472 63.843 85.131 1.00 52.92 571 TYR A O 1
ATOM 3238 N N . SER A 1 454 ? -17.743 64.942 83.199 1.00 52.86 572 SER A N 1
ATOM 3239 C CA . SER A 1 454 ? -17.791 66.242 83.867 1.00 52.96 572 SER A CA 1
ATOM 3240 C C . SER A 1 454 ? -18.921 66.251 84.869 1.00 53.16 572 SER A C 1
ATOM 3241 O O . SER A 1 454 ? -18.875 66.990 85.859 1.00 53.61 572 SER A O 1
ATOM 3244 N N . CYS A 1 455 ? -19.921 65.411 84.621 1.00 52.85 573 CYS A N 1
ATOM 3245 C CA . CYS A 1 455 ? -21.057 65.314 85.504 1.00 52.85 573 CYS A CA 1
ATOM 3246 C C . CYS A 1 455 ? -20.622 65.165 86.953 1.00 51.75 573 CYS A C 1
ATOM 3247 O O . CYS A 1 455 ? -21.351 65.576 87.842 1.00 52.12 573 CYS A O 1
ATOM 3250 N N . VAL A 1 456 ? -19.445 64.582 87.185 1.00 50.70 574 VAL A N 1
ATOM 3251 C CA . VAL A 1 456 ? -18.944 64.347 88.547 1.00 49.83 574 VAL A CA 1
ATOM 3252 C C . VAL A 1 456 ? -18.423 65.622 89.218 1.00 49.72 574 VAL A C 1
ATOM 3253 O O . VAL A 1 456 ? -18.945 66.009 90.266 1.00 49.28 574 VAL A O 1
ATOM 3257 N N . PRO A 1 457 ? -17.395 66.281 88.625 1.00 49.54 575 PRO A N 1
ATOM 3258 C CA . PRO A 1 457 ? -16.934 67.509 89.233 1.00 49.50 575 PRO A CA 1
ATOM 3259 C C . PRO A 1 457 ? -18.045 68.538 89.351 1.00 49.63 575 PRO A C 1
ATOM 3260 O O . PRO A 1 457 ? -18.174 69.161 90.394 1.00 49.99 575 PRO A O 1
ATOM 3264 N N . VAL A 1 458 ? -18.860 68.705 88.320 1.00 49.63 576 VAL A N 1
ATOM 3265 C CA . VAL A 1 458 ? -19.980 69.621 88.455 1.00 49.93 576 VAL A CA 1
ATOM 3266 C C . VAL A 1 458 ? -20.772 69.315 89.740 1.00 50.61 576 VAL A C 1
ATOM 3267 O O . VAL A 1 458 ? -20.897 70.171 90.611 1.00 50.66 576 VAL A O 1
ATOM 3271 N N . ALA A 1 459 ? -21.260 68.091 89.879 1.00 51.35 577 ALA A N 1
ATOM 3272 C CA . ALA A 1 459 ? -22.032 67.722 91.057 1.00 52.41 577 ALA A CA 1
ATOM 3273 C C . ALA A 1 459 ? -21.294 68.057 92.372 1.00 53.45 577 ALA A C 1
ATOM 3274 O O . ALA A 1 459 ? -21.927 68.485 93.356 1.00 54.13 577 ALA A O 1
ATOM 3276 N N . LEU A 1 460 ? -19.969 67.872 92.388 1.00 53.79 578 LEU A N 1
ATOM 3277 C CA . LEU A 1 460 ? -19.185 68.100 93.594 1.00 54.00 578 LEU A CA 1
ATOM 3278 C C . LEU A 1 460 ? -19.079 69.586 93.914 1.00 54.99 578 LEU A C 1
ATOM 3279 O O . LEU A 1 460 ? -19.067 69.975 95.086 1.00 55.59 578 LEU A O 1
ATOM 3284 N N . ALA A 1 461 ? -19.008 70.405 92.867 1.00 55.75 579 ALA A N 1
ATOM 3285 C CA . ALA A 1 461 ? -18.966 71.865 92.977 1.00 56.61 579 ALA A CA 1
ATOM 3286 C C . ALA A 1 461 ? -20.183 72.488 93.707 1.00 57.50 579 ALA A C 1
ATOM 3287 O O . ALA A 1 461 ? -20.073 73.559 94.320 1.00 57.78 579 ALA A O 1
ATOM 3289 N N . GLU A 1 462 ? -21.333 71.819 93.644 1.00 58.01 580 GLU A N 1
ATOM 3290 C CA . GLU A 1 462 ? -22.566 72.351 94.210 1.00 58.69 580 GLU A CA 1
ATOM 3291 C C . GLU A 1 462 ? -22.426 72.691 95.683 1.00 57.72 580 GLU A C 1
ATOM 3292 O O . GLU A 1 462 ? -22.152 71.823 96.500 1.00 57.74 580 GLU A O 1
ATOM 3298 N N . GLY A 1 463 ? -22.604 73.973 95.994 1.00 57.14 581 GLY A N 1
ATOM 3299 C CA . GLY A 1 463 ? -22.515 74.500 97.355 1.00 55.82 581 GLY A CA 1
ATOM 3300 C C . GLY A 1 463 ? -21.148 75.037 97.770 1.00 55.12 581 GLY A C 1
ATOM 3301 O O . GLY A 1 463 ? -20.872 75.165 98.957 1.00 55.82 581 GLY A O 1
ATOM 3302 N N . LEU A 1 464 ? -20.274 75.359 96.832 1.00 53.71 582 LEU A N 1
ATOM 3303 C CA . LEU A 1 464 ? -18.928 75.693 97.240 1.00 52.91 582 LEU A CA 1
ATOM 3304 C C . LEU A 1 464 ? -18.517 77.044 96.758 1.00 52.56 582 LEU A C 1
ATOM 3305 O O . LEU A 1 464 ? -18.982 77.517 95.729 1.00 52.62 582 LEU A O 1
ATOM 3310 N N . ASP A 1 465 ? -17.605 77.664 97.483 1.00 52.16 583 ASP A N 1
ATOM 3311 C CA . ASP A 1 465 ? -17.116 78.949 97.035 1.00 51.99 583 ASP A CA 1
ATOM 3312 C C . ASP A 1 465 ? -15.990 78.774 96.024 1.00 51.31 583 ASP A C 1
ATOM 3313 O O . ASP A 1 465 ? -14.803 78.597 96.384 1.00 51.60 583 ASP A O 1
ATOM 3318 N N . ILE A 1 466 ? -16.357 78.810 94.753 1.00 49.88 584 ILE A N 1
ATOM 3319 C CA . ILE A 1 466 ? -15.361 78.586 93.715 1.00 49.07 584 ILE A CA 1
ATOM 3320 C C . ILE A 1 466 ? -15.199 79.868 92.931 1.00 48.25 584 ILE A C 1
ATOM 3321 O O . ILE A 1 466 ? -16.150 80.315 92.316 1.00 48.65 584 ILE A O 1
ATOM 3326 N N . LYS A 1 467 ? -14.016 80.465 92.948 1.00 47.11 585 LYS A N 1
ATOM 3327 C CA . LYS A 1 467 ? -13.785 81.674 92.150 1.00 46.63 585 LYS A CA 1
ATOM 3328 C C . LYS A 1 467 ? -13.198 81.306 90.800 1.00 45.60 585 LYS A C 1
ATOM 3329 O O . LYS A 1 467 ? -12.005 81.039 90.728 1.00 46.02 585 LYS A O 1
ATOM 3335 N N . LEU A 1 468 ? -13.987 81.306 89.724 1.00 44.49 586 LEU A N 1
ATOM 3336 C CA . LEU A 1 468 ? -13.417 80.930 88.405 1.00 43.50 586 LEU A CA 1
ATOM 3337 C C . LEU A 1 468 ? -12.515 82.034 87.826 1.00 43.18 586 LEU A C 1
ATOM 3338 O O . LEU A 1 468 ? -12.343 83.082 88.435 1.00 43.72 586 LEU A O 1
ATOM 3343 N N . ASN A 1 469 ? -11.876 81.774 86.698 1.00 42.15 587 ASN A N 1
ATOM 3344 C CA . ASN A 1 469 ? -10.986 82.739 86.064 1.00 41.24 587 ASN A CA 1
ATOM 3345 C C . ASN A 1 469 ? -10.001 83.441 86.964 1.00 40.95 587 ASN A C 1
ATOM 3346 O O . ASN A 1 469 ? -9.595 84.553 86.671 1.00 42.14 587 ASN A O 1
ATOM 3351 N N . THR A 1 470 ? -9.587 82.789 88.043 1.00 39.89 588 THR A N 1
ATOM 3352 C CA . THR A 1 470 ? -8.598 83.343 88.967 1.00 38.22 588 THR A CA 1
ATOM 3353 C C . THR A 1 470 ? -7.293 82.532 88.903 1.00 37.22 588 THR A C 1
ATOM 3354 O O . THR A 1 470 ? -7.258 81.350 89.261 1.00 37.70 588 THR A O 1
ATOM 3358 N N . ALA A 1 471 ? -6.211 83.146 88.475 1.00 35.39 589 ALA A N 1
ATOM 3359 C CA . ALA A 1 471 ? -5.004 82.385 88.276 1.00 34.11 589 ALA A CA 1
ATOM 3360 C C . ALA A 1 471 ? -3.988 82.640 89.373 1.00 33.87 589 ALA A C 1
ATOM 3361 O O . ALA A 1 471 ? -3.301 83.678 89.367 1.00 34.20 589 ALA A O 1
ATOM 3363 N N . VAL A 1 472 ? -3.828 81.699 90.295 1.00 33.34 590 VAL A N 1
ATOM 3364 C CA . VAL A 1 472 ? -2.798 81.883 91.310 1.00 33.42 590 VAL A CA 1
ATOM 3365 C C . VAL A 1 472 ? -1.410 82.188 90.709 1.00 34.66 590 VAL A C 1
ATOM 3366 O O . VAL A 1 472 ? -0.961 81.524 89.766 1.00 34.78 590 VAL A O 1
ATOM 3370 N N . ARG A 1 473 ? -0.754 83.221 91.235 1.00 35.85 591 ARG A N 1
ATOM 3371 C CA . ARG A 1 473 ? 0.563 83.617 90.746 1.00 37.64 591 ARG A CA 1
ATOM 3372 C C . ARG A 1 473 ? 1.603 83.465 91.819 1.00 37.76 591 ARG A C 1
ATOM 3373 O O . ARG A 1 473 ? 2.790 83.263 91.521 1.00 37.75 591 ARG A O 1
ATOM 3381 N N . GLN A 1 474 ? 1.178 83.600 93.069 1.00 38.25 592 GLN A N 1
ATOM 3382 C CA . GLN A 1 474 ? 2.139 83.513 94.157 1.00 39.23 592 GLN A CA 1
ATOM 3383 C C . GLN A 1 474 ? 1.566 82.931 95.430 1.00 39.15 592 GLN A C 1
ATOM 3384 O O . GLN A 1 474 ? 0.410 83.217 95.812 1.00 38.94 592 GLN A O 1
ATOM 3390 N N . VAL A 1 475 ? 2.377 82.104 96.080 1.00 39.22 593 VAL A N 1
ATOM 3391 C CA . VAL A 1 475 ? 1.956 81.509 97.339 1.00 40.10 593 VAL A CA 1
ATOM 3392 C C . VAL A 1 475 ? 2.966 81.856 98.410 1.00 40.79 593 VAL A C 1
ATOM 3393 O O . VAL A 1 475 ? 4.177 81.610 98.258 1.00 41.17 593 VAL A O 1
ATOM 3397 N N . ARG A 1 476 ? 2.435 82.466 99.471 1.00 41.40 594 ARG A N 1
ATOM 3398 C CA . ARG A 1 476 ? 3.203 83.020 100.572 1.00 42.07 594 ARG A CA 1
ATOM 3399 C C . ARG A 1 476 ? 2.692 82.404 101.856 1.00 42.04 594 ARG A C 1
ATOM 3400 O O . ARG A 1 476 ? 1.496 82.517 102.180 1.00 42.05 594 ARG A O 1
ATOM 3408 N N . TYR A 1 477 ? 3.595 81.771 102.597 1.00 42.17 595 TYR A N 1
ATOM 3409 C CA . TYR A 1 477 ? 3.238 81.015 103.822 1.00 42.23 595 TYR A CA 1
ATOM 3410 C C . TYR A 1 477 ? 4.329 81.354 104.850 1.00 43.06 595 TYR A C 1
ATOM 3411 O O . TYR A 1 477 ? 5.543 81.426 104.528 1.00 43.04 595 TYR A O 1
ATOM 3420 N N . THR A 1 478 ? 3.888 81.599 106.077 1.00 43.91 596 THR A N 1
ATOM 3421 C CA . THR A 1 478 ? 4.766 82.078 107.145 1.00 44.62 596 THR A CA 1
ATOM 3422 C C . THR A 1 478 ? 4.184 81.571 108.432 1.00 44.58 596 THR A C 1
ATOM 3423 O O . THR A 1 478 ? 2.983 81.236 108.479 1.00 44.23 596 THR A O 1
ATOM 3427 N N . ALA A 1 479 ? 5.006 81.606 109.484 1.00 44.62 597 ALA A N 1
ATOM 3428 C CA . ALA A 1 479 ? 4.604 81.109 110.798 1.00 44.95 597 ALA A CA 1
ATOM 3429 C C . ALA A 1 479 ? 3.216 81.543 111.264 1.00 45.50 597 ALA A C 1
ATOM 3430 O O . ALA A 1 479 ? 2.568 80.826 111.991 1.00 44.89 597 ALA A O 1
ATOM 3432 N N . SER A 1 480 ? 2.734 82.683 110.786 1.00 47.29 598 SER A N 1
ATOM 3433 C CA . SER A 1 480 ? 1.442 83.238 111.250 1.00 48.87 598 SER A CA 1
ATOM 3434 C C . SER A 1 480 ? 0.319 83.068 110.249 1.00 49.47 598 SER A C 1
ATOM 3435 O O . SER A 1 480 ? -0.847 83.326 110.563 1.00 50.15 598 SER A O 1
ATOM 3438 N N . GLY A 1 481 ? 0.660 82.632 109.043 1.00 49.75 599 GLY A N 1
ATOM 3439 C CA . GLY A 1 481 ? -0.375 82.393 108.063 1.00 49.98 599 GLY A CA 1
ATOM 3440 C C . GLY A 1 481 ? 0.122 82.452 106.635 1.00 50.37 599 GLY A C 1
ATOM 3441 O O . GLY A 1 481 ? 1.346 82.335 106.356 1.00 49.59 599 GLY A O 1
ATOM 3442 N N . CYS A 1 482 ? -0.857 82.623 105.739 1.00 50.47 600 CYS A N 1
ATOM 3443 C CA . CYS A 1 482 ? -0.648 82.475 104.309 1.00 50.98 600 CYS A CA 1
ATOM 3444 C C . CYS A 1 482 ? -1.400 83.520 103.565 1.00 51.15 600 CYS A C 1
ATOM 3445 O O . CYS A 1 482 ? -2.566 83.805 103.886 1.00 51.07 600 CYS A O 1
ATOM 3448 N N . GLU A 1 483 ? -0.747 84.062 102.544 1.00 51.45 601 GLU A N 1
ATOM 3449 C CA . GLU A 1 483 ? -1.492 84.741 101.507 1.00 52.25 601 GLU A CA 1
ATOM 3450 C C . GLU A 1 483 ? -1.221 84.215 100.122 1.00 51.63 601 GLU A C 1
ATOM 3451 O O . GLU A 1 483 ? -0.074 83.884 99.748 1.00 50.76 601 GLU A O 1
ATOM 3457 N N . VAL A 1 484 ? -2.317 84.144 99.379 1.00 51.26 602 VAL A N 1
ATOM 3458 C CA . VAL A 1 484 ? -2.285 83.704 98.007 1.00 51.69 602 VAL A CA 1
ATOM 3459 C C . VAL A 1 484 ? -2.627 84.886 97.132 1.00 51.71 602 VAL A C 1
ATOM 3460 O O . VAL A 1 484 ? -3.708 85.480 97.300 1.00 51.55 602 VAL A O 1
ATOM 3464 N N . ILE A 1 485 ? -1.717 85.201 96.203 1.00 51.69 603 ILE A N 1
ATOM 3465 C CA . ILE A 1 485 ? -1.914 86.269 95.215 1.00 52.27 603 ILE A CA 1
ATOM 3466 C C . ILE A 1 485 ? -2.270 85.726 93.832 1.00 52.69 603 ILE A C 1
ATOM 3467 O O . ILE A 1 485 ? -1.478 85.034 93.195 1.00 52.69 603 ILE A O 1
ATOM 3472 N N . ALA A 1 486 ? -3.470 86.066 93.384 1.00 53.38 604 ALA A N 1
ATOM 3473 C CA . ALA A 1 486 ? -4.012 85.617 92.114 1.00 54.16 604 ALA A CA 1
ATOM 3474 C C . ALA A 1 486 ? -4.441 86.824 91.248 1.00 54.96 604 ALA A C 1
ATOM 3475 O O . ALA A 1 486 ? -4.707 87.904 91.771 1.00 55.27 604 ALA A O 1
ATOM 3477 N N . VAL A 1 487 ? -4.497 86.641 89.930 1.00 55.72 605 VAL A N 1
ATOM 3478 C CA . VAL A 1 487 ? -4.974 87.681 89.020 1.00 56.52 605 VAL A CA 1
ATOM 3479 C C . VAL A 1 487 ? -6.154 87.137 88.245 1.00 57.28 605 VAL A C 1
ATOM 3480 O O . VAL A 1 487 ? -6.413 85.947 88.299 1.00 57.29 605 VAL A O 1
ATOM 3484 N N . ASN A 1 488 ? -6.887 88.010 87.563 1.00 58.86 606 ASN A N 1
ATOM 3485 C CA . ASN A 1 488 ? -8.044 87.604 86.749 1.00 60.53 606 ASN A CA 1
ATOM 3486 C C . ASN A 1 488 ? -7.611 87.311 85.312 1.00 61.30 606 ASN A C 1
ATOM 3487 O O . ASN A 1 488 ? -7.002 88.153 84.652 1.00 61.31 606 ASN A O 1
ATOM 3492 N N . THR A 1 489 ? -7.912 86.102 84.838 1.00 62.60 607 THR A N 1
ATOM 3493 C CA . THR A 1 489 ? -7.357 85.615 83.559 1.00 63.76 607 THR A CA 1
ATOM 3494 C C . THR A 1 489 ? -7.742 86.516 82.386 1.00 64.65 607 THR A C 1
ATOM 3495 O O . THR A 1 489 ? -7.018 86.578 81.396 1.00 64.91 607 THR A O 1
ATOM 3499 N N . ARG A 1 490 ? -8.855 87.241 82.531 1.00 65.49 608 ARG A N 1
ATOM 3500 C CA . ARG A 1 490 ? -9.383 88.079 81.463 1.00 66.35 608 ARG A CA 1
ATOM 3501 C C . ARG A 1 490 ? -8.775 89.485 81.384 1.00 67.18 608 ARG A C 1
ATOM 3502 O O . ARG A 1 490 ? -8.602 90.025 80.287 1.00 67.77 608 ARG A O 1
ATOM 3510 N N . SER A 1 491 ? -8.460 90.083 82.536 1.00 67.82 609 SER A N 1
ATOM 3511 C CA . SER A 1 491 ? -7.611 91.294 82.595 1.00 67.84 609 SER A CA 1
ATOM 3512 C C . SER A 1 491 ? -6.556 91.092 83.680 1.00 67.44 609 SER A C 1
ATOM 3513 O O . SER A 1 491 ? -6.799 91.298 84.883 1.00 67.13 609 SER A O 1
ATOM 3516 N N . THR A 1 492 ? -5.384 90.661 83.230 1.00 66.94 610 THR A N 1
ATOM 3517 C CA . THR A 1 492 ? -4.382 90.117 84.132 1.00 66.84 610 THR A CA 1
ATOM 3518 C C . THR A 1 492 ? -3.626 91.164 84.949 1.00 66.70 610 THR A C 1
ATOM 3519 O O . THR A 1 492 ? -2.516 90.910 85.439 1.00 66.96 610 THR A O 1
ATOM 3523 N N . SER A 1 493 ? -4.216 92.344 85.103 1.00 66.15 611 SER A N 1
ATOM 3524 C CA . SER A 1 493 ? -3.598 93.346 85.963 1.00 65.24 611 SER A CA 1
ATOM 3525 C C . SER A 1 493 ? -4.465 93.545 87.208 1.00 64.21 611 SER A C 1
ATOM 3526 O O . SER A 1 493 ? -3.973 93.944 88.259 1.00 64.31 611 SER A O 1
ATOM 3529 N N . GLN A 1 494 ? -5.746 93.217 87.082 1.00 62.74 612 GLN A N 1
ATOM 3530 C CA . GLN A 1 494 ? -6.664 93.171 88.206 1.00 61.55 612 GLN A CA 1
ATOM 3531 C C . GLN A 1 494 ? -6.280 92.073 89.237 1.00 60.26 612 GLN A C 1
ATOM 3532 O O . GLN A 1 494 ? -6.553 90.893 89.033 1.00 60.36 612 GLN A O 1
ATOM 3538 N N . THR A 1 495 ? -5.659 92.490 90.345 1.00 58.63 613 THR A N 1
ATOM 3539 C CA . THR A 1 495 ? -5.073 91.604 91.364 1.00 56.75 613 THR A CA 1
ATOM 3540 C C . THR A 1 495 ? -5.936 91.260 92.597 1.00 56.11 613 THR A C 1
ATOM 3541 O O . THR A 1 495 ? -6.757 92.061 93.035 1.00 56.16 613 THR A O 1
ATOM 3545 N N . PHE A 1 496 ? -5.726 90.064 93.155 1.00 55.18 614 PHE A N 1
ATOM 3546 C CA . PHE A 1 496 ? -6.450 89.592 94.348 1.00 54.17 614 PHE A CA 1
ATOM 3547 C C . PHE A 1 496 ? -5.527 89.008 95.403 1.00 53.06 614 PHE A C 1
ATOM 3548 O O . PHE A 1 496 ? -4.545 88.338 95.083 1.00 52.70 614 PHE A O 1
ATOM 3556 N N . ILE A 1 497 ? -5.854 89.254 96.665 1.00 51.75 615 ILE A N 1
ATOM 3557 C CA . ILE A 1 497 ? -5.077 88.696 97.746 1.00 51.00 615 ILE A CA 1
ATOM 3558 C C . ILE A 1 497 ? -5.982 87.927 98.673 1.00 50.88 615 ILE A C 1
ATOM 3559 O O . ILE A 1 497 ? -7.040 88.405 99.090 1.00 51.00 615 ILE A O 1
ATOM 3564 N N . TYR A 1 498 ? -5.540 86.724 99.005 1.00 50.74 616 TYR A N 1
ATOM 3565 C CA . TYR A 1 498 ? -6.298 85.833 99.859 1.00 50.12 616 TYR A CA 1
ATOM 3566 C C . TYR A 1 498 ? -5.504 85.446 101.101 1.00 50.54 616 TYR A C 1
ATOM 3567 O O . TYR A 1 498 ? -4.380 84.906 101.010 1.00 50.49 616 TYR A O 1
ATOM 3576 N N . LYS A 1 499 ? -6.079 85.757 102.257 1.00 50.71 617 LYS A N 1
ATOM 3577 C CA . LYS A 1 499 ? -5.427 85.463 103.528 1.00 51.37 617 LYS A CA 1
ATOM 3578 C C . LYS A 1 499 ? -6.031 84.186 104.109 1.00 50.72 617 LYS A C 1
ATOM 3579 O O . LYS A 1 499 ? -7.255 84.029 104.130 1.00 50.84 617 LYS A O 1
ATOM 3585 N N . CYS A 1 500 ? -5.187 83.272 104.578 1.00 49.71 618 CYS A N 1
ATOM 3586 C CA . CYS A 1 500 ? -5.710 82.038 105.141 1.00 49.13 618 CYS A CA 1
ATOM 3587 C C . CYS A 1 500 ? -4.729 81.363 106.102 1.00 48.67 618 CYS A C 1
ATOM 3588 O O . CYS A 1 500 ? -3.493 81.569 106.031 1.00 48.56 618 CYS A O 1
ATOM 3591 N N . ASP A 1 501 ? -5.310 80.564 106.999 1.00 47.83 619 ASP A N 1
ATOM 3592 C CA . ASP A 1 501 ? -4.596 79.665 107.917 1.00 47.17 619 ASP A CA 1
ATOM 3593 C C . ASP A 1 501 ? -3.683 78.629 107.219 1.00 46.96 619 ASP A C 1
ATOM 3594 O O . ASP A 1 501 ? -2.573 78.330 107.684 1.00 46.68 619 ASP A O 1
ATOM 3599 N N . ALA A 1 502 ? -4.177 78.095 106.096 1.00 46.79 620 ALA A N 1
ATOM 3600 C CA . ALA A 1 502 ? -3.547 76.999 105.347 1.00 45.65 620 ALA A CA 1
ATOM 3601 C C . ALA A 1 502 ? -3.908 77.066 103.857 1.00 44.91 620 ALA A C 1
ATOM 3602 O O . ALA A 1 502 ? -5.015 77.507 103.487 1.00 44.86 620 ALA A O 1
ATOM 3604 N N . VAL A 1 503 ? -2.977 76.607 103.019 1.00 43.65 621 VAL A N 1
ATOM 3605 C CA . VAL A 1 503 ? -3.189 76.479 101.565 1.00 42.33 621 VAL A CA 1
ATOM 3606 C C . VAL A 1 503 ? -3.106 75.001 101.099 1.00 41.39 621 VAL A C 1
ATOM 3607 O O . VAL A 1 503 ? -2.114 74.288 101.372 1.00 41.00 621 VAL A O 1
ATOM 3611 N N . LEU A 1 504 ? -4.134 74.553 100.387 1.00 39.63 622 LEU A N 1
ATOM 3612 C CA . LEU A 1 504 ? -4.071 73.250 99.737 1.00 38.14 622 LEU A CA 1
ATOM 3613 C C . LEU A 1 504 ? -3.807 73.392 98.251 1.00 37.50 622 LEU A C 1
ATOM 3614 O O . LEU A 1 504 ? -4.671 73.815 97.481 1.00 37.27 622 LEU A O 1
ATOM 3619 N N . CYS A 1 505 ? -2.594 73.028 97.865 1.00 36.79 623 CYS A N 1
ATOM 3620 C CA . CYS A 1 505 ? -2.112 73.178 96.515 1.00 36.08 623 CYS A CA 1
ATOM 3621 C C . CYS A 1 505 ? -2.428 71.955 95.665 1.00 35.74 623 CYS A C 1
ATOM 3622 O O . CYS A 1 505 ? -1.813 70.907 95.878 1.00 36.57 623 CYS A O 1
ATOM 3625 N N . THR A 1 506 ? -3.349 72.072 94.702 1.00 34.36 624 THR A N 1
ATOM 3626 C CA . THR A 1 506 ? -3.652 70.946 93.812 1.00 32.79 624 THR A CA 1
ATOM 3627 C C . THR A 1 506 ? -3.197 71.189 92.353 1.00 32.67 624 THR A C 1
ATOM 3628 O O . THR A 1 506 ? -3.572 70.501 91.410 1.00 32.10 624 THR A O 1
ATOM 3632 N N . LEU A 1 507 ? -2.334 72.178 92.187 1.00 32.78 625 LEU A N 1
ATOM 3633 C CA . LEU A 1 507 ? -1.631 72.380 90.913 1.00 32.28 625 LEU A CA 1
ATOM 3634 C C . LEU A 1 507 ? -1.076 71.072 90.352 1.00 31.84 625 LEU A C 1
ATOM 3635 O O . LEU A 1 507 ? -0.450 70.314 91.079 1.00 31.90 625 LEU A O 1
ATOM 3640 N N . PRO A 1 508 ? -1.311 70.817 89.058 1.00 31.62 626 PRO A N 1
ATOM 3641 C CA . PRO A 1 508 ? -0.740 69.728 88.284 1.00 31.42 626 PRO A CA 1
ATOM 3642 C C . PRO A 1 508 ? 0.769 69.670 88.370 1.00 30.97 626 PRO A C 1
ATOM 3643 O O . PRO A 1 508 ? 1.414 70.712 88.520 1.00 30.69 626 PRO A O 1
ATOM 3647 N N . LEU A 1 509 ? 1.326 68.462 88.270 1.00 30.68 627 LEU A N 1
ATOM 3648 C CA . LEU A 1 509 ? 2.773 68.310 88.367 1.00 30.46 627 LEU A CA 1
ATOM 3649 C C . LEU A 1 509 ? 3.418 69.022 87.176 1.00 31.23 627 LEU A C 1
ATOM 3650 O O . LEU A 1 509 ? 4.547 69.547 87.264 1.00 31.15 627 LEU A O 1
ATOM 3655 N N . GLY A 1 510 ? 2.669 69.070 86.072 1.00 31.77 628 GLY A N 1
ATOM 3656 C CA . GLY A 1 510 ? 3.100 69.776 84.851 1.00 32.12 628 GLY A CA 1
ATOM 3657 C C . GLY A 1 510 ? 3.313 71.238 85.115 1.00 32.40 628 GLY A C 1
ATOM 3658 O O . GLY A 1 510 ? 4.293 71.829 84.657 1.00 32.34 628 GLY A O 1
ATOM 3659 N N . VAL A 1 511 ? 2.383 71.793 85.889 1.00 33.06 629 VAL A N 1
ATOM 3660 C CA . VAL A 1 511 ? 2.449 73.160 86.364 1.00 33.17 629 VAL A CA 1
ATOM 3661 C C . VAL A 1 511 ? 3.595 73.315 87.352 1.00 33.98 629 VAL A C 1
ATOM 3662 O O . VAL A 1 511 ? 4.475 74.144 87.119 1.00 34.50 629 VAL A O 1
ATOM 3666 N N . LEU A 1 512 ? 3.626 72.507 88.412 1.00 34.60 630 LEU A N 1
ATOM 3667 C CA . LEU A 1 512 ? 4.669 72.662 89.431 1.00 35.94 630 LEU A CA 1
ATOM 3668 C C . LEU A 1 512 ? 6.043 72.582 88.805 1.00 37.36 630 LEU A C 1
ATOM 3669 O O . LEU A 1 512 ? 7.033 72.986 89.386 1.00 37.56 630 LEU A O 1
ATOM 3674 N N . LYS A 1 513 ? 6.081 72.087 87.581 1.00 39.79 631 LYS A N 1
ATOM 3675 C CA . LYS A 1 513 ? 7.325 71.795 86.880 1.00 41.69 631 LYS A CA 1
ATOM 3676 C C . LYS A 1 513 ? 7.812 72.934 85.992 1.00 43.24 631 LYS A C 1
ATOM 3677 O O . LYS A 1 513 ? 9.003 72.962 85.649 1.00 43.25 631 LYS A O 1
ATOM 3683 N N . GLN A 1 514 ? 6.903 73.847 85.604 1.00 44.89 632 GLN A N 1
ATOM 3684 C CA . GLN A 1 514 ? 7.229 74.941 84.690 1.00 46.41 632 GLN A CA 1
ATOM 3685 C C . GLN A 1 514 ? 8.532 75.604 85.077 1.00 48.44 632 GLN A C 1
ATOM 3686 O O . GLN A 1 514 ? 8.701 76.074 86.220 1.00 49.03 632 GLN A O 1
ATOM 3692 N N . GLN A 1 515 ? 9.468 75.624 84.137 1.00 50.65 633 GLN A N 1
ATOM 3693 C CA . GLN A 1 515 ? 10.625 76.521 84.241 1.00 52.74 633 GLN A CA 1
ATOM 3694 C C . GLN A 1 515 ? 10.685 77.389 82.980 1.00 53.19 633 GLN A C 1
ATOM 3695 O O . GLN A 1 515 ? 10.952 76.874 81.883 1.00 53.83 633 GLN A O 1
ATOM 3701 N N . PRO A 1 516 ? 10.445 78.712 83.132 1.00 53.23 634 PRO A N 1
ATOM 3702 C CA . PRO A 1 516 ? 10.351 79.426 84.420 1.00 52.32 634 PRO A CA 1
ATOM 3703 C C . PRO A 1 516 ? 8.943 79.380 85.008 1.00 50.92 634 PRO A C 1
ATOM 3704 O O . PRO A 1 516 ? 7.967 79.311 84.241 1.00 50.23 634 PRO A O 1
ATOM 3708 N N . PRO A 1 517 ? 8.856 79.402 86.361 1.00 49.70 635 PRO A N 1
ATOM 3709 C CA . PRO A 1 517 ? 7.694 79.171 87.226 1.00 48.80 635 PRO A CA 1
ATOM 3710 C C . PRO A 1 517 ? 6.468 79.889 86.736 1.00 47.84 635 PRO A C 1
ATOM 3711 O O . PRO A 1 517 ? 6.602 80.931 86.147 1.00 48.09 635 PRO A O 1
ATOM 3715 N N . ALA A 1 518 ? 5.285 79.341 86.956 1.00 46.81 636 ALA A N 1
ATOM 3716 C CA . ALA A 1 518 ? 4.059 80.091 86.701 1.00 45.79 636 ALA A CA 1
ATOM 3717 C C . ALA A 1 518 ? 3.476 80.437 88.055 1.00 45.68 636 ALA A C 1
ATOM 3718 O O . ALA A 1 518 ? 2.580 81.310 88.158 1.00 46.16 636 ALA A O 1
ATOM 3720 N N . VAL A 1 519 ? 3.949 79.714 89.083 1.00 44.27 637 VAL A N 1
ATOM 3721 C CA . VAL A 1 519 ? 3.556 79.973 90.450 1.00 43.00 637 VAL A CA 1
ATOM 3722 C C . VAL A 1 519 ? 4.812 80.034 91.281 1.00 43.36 637 VAL A C 1
ATOM 3723 O O . VAL A 1 519 ? 5.694 79.188 91.172 1.00 43.65 637 VAL A O 1
ATOM 3727 N N . GLN A 1 520 ? 4.886 81.077 92.099 1.00 43.59 638 GLN A N 1
ATOM 3728 C CA . GLN A 1 520 ? 6.043 81.357 92.905 1.00 43.33 638 GLN A CA 1
ATOM 3729 C C . GLN A 1 520 ? 5.735 81.052 94.363 1.00 42.45 638 GLN A C 1
ATOM 3730 O O . GLN A 1 520 ? 4.691 81.467 94.933 1.00 42.55 638 GLN A O 1
ATOM 3736 N N . PHE A 1 521 ? 6.655 80.319 94.967 1.00 40.59 639 PHE A N 1
ATOM 3737 C CA . PHE A 1 521 ? 6.522 80.019 96.350 1.00 39.06 639 PHE A CA 1
ATOM 3738 C C . PHE A 1 521 ? 7.437 80.947 97.175 1.00 39.36 639 PHE A C 1
ATOM 3739 O O . PHE A 1 521 ? 8.667 81.097 96.921 1.00 38.94 639 PHE A O 1
ATOM 3747 N N . VAL A 1 522 ? 6.795 81.616 98.132 1.00 38.87 640 VAL A N 1
ATOM 3748 C CA . VAL A 1 522 ? 7.482 82.494 99.049 1.00 38.73 640 VAL A CA 1
ATOM 3749 C C . VAL A 1 522 ? 7.255 82.012 100.485 1.00 38.12 640 VAL A C 1
ATOM 3750 O O . VAL A 1 522 ? 6.135 82.130 101.023 1.00 37.83 640 VAL A O 1
ATOM 3754 N N . PRO A 1 523 ? 8.318 81.425 101.097 1.00 37.80 641 PRO A N 1
ATOM 3755 C CA . PRO A 1 523 ? 9.648 81.198 100.468 1.00 37.20 641 PRO A CA 1
ATOM 3756 C C . PRO A 1 523 ? 9.666 80.025 99.482 1.00 37.14 641 PRO A C 1
ATOM 3757 O O . PRO A 1 523 ? 8.660 79.294 99.364 1.00 36.84 641 PRO A O 1
ATOM 3761 N N . PRO A 1 524 ? 10.798 79.835 98.773 1.00 37.00 642 PRO A N 1
ATOM 3762 C CA . PRO A 1 524 ? 10.885 78.708 97.853 1.00 37.14 642 PRO A CA 1
ATOM 3763 C C . PRO A 1 524 ? 10.686 77.370 98.606 1.00 37.62 642 PRO A C 1
ATOM 3764 O O . PRO A 1 524 ? 11.105 77.232 99.785 1.00 37.53 642 PRO A O 1
ATOM 3768 N N . LEU A 1 525 ? 10.030 76.416 97.940 1.00 37.20 643 LEU A N 1
ATOM 3769 C CA . LEU A 1 525 ? 9.931 75.053 98.437 1.00 36.35 643 LEU A CA 1
ATOM 3770 C C . LEU A 1 525 ? 11.350 74.519 98.668 1.00 36.55 643 LEU A C 1
ATOM 3771 O O . LEU A 1 525 ? 12.306 74.949 98.016 1.00 36.33 643 LEU A O 1
ATOM 3776 N N . PRO A 1 526 ? 11.507 73.610 99.622 1.00 37.01 644 PRO A N 1
ATOM 3777 C CA . PRO A 1 526 ? 12.842 73.086 99.912 1.00 37.92 644 PRO A CA 1
ATOM 3778 C C . PRO A 1 526 ? 13.329 72.094 98.877 1.00 39.28 644 PRO A C 1
ATOM 3779 O O . PRO A 1 526 ? 12.508 71.461 98.204 1.00 39.12 644 PRO A O 1
ATOM 3783 N N . GLU A 1 527 ? 14.652 71.949 98.765 1.00 40.93 645 GLU A N 1
ATOM 3784 C CA . GLU A 1 527 ? 15.273 70.991 97.833 1.00 43.04 645 GLU A CA 1
ATOM 3785 C C . GLU A 1 527 ? 14.525 69.657 97.774 1.00 42.38 645 GLU A C 1
ATOM 3786 O O . GLU A 1 527 ? 14.259 69.133 96.679 1.00 42.51 645 GLU A O 1
ATOM 3792 N N . TRP A 1 528 ? 14.214 69.095 98.954 1.00 41.19 646 TRP A N 1
ATOM 3793 C CA . TRP A 1 528 ? 13.543 67.808 99.001 1.00 39.59 646 TRP A CA 1
ATOM 3794 C C . TRP A 1 528 ? 12.216 67.810 98.265 1.00 40.03 646 TRP A C 1
ATOM 3795 O O . TRP A 1 528 ? 11.861 66.813 97.643 1.00 40.64 646 TRP A O 1
ATOM 3806 N N . LYS A 1 529 ? 11.491 68.918 98.289 1.00 39.54 647 LYS A N 1
ATOM 3807 C CA . LYS A 1 529 ? 10.270 68.935 97.533 1.00 39.22 647 LYS A CA 1
ATOM 3808 C C . LYS A 1 529 ? 10.557 69.136 96.052 1.00 39.81 647 LYS A C 1
ATOM 3809 O O . LYS A 1 529 ? 9.947 68.493 95.205 1.00 40.17 647 LYS A O 1
ATOM 3815 N N . THR A 1 530 ? 11.487 70.028 95.728 1.00 40.53 648 THR A N 1
ATOM 3816 C CA . THR A 1 530 ? 11.637 70.445 94.322 1.00 40.64 648 THR A CA 1
ATOM 3817 C C . THR A 1 530 ? 12.359 69.376 93.518 1.00 41.26 648 THR A C 1
ATOM 3818 O O . THR A 1 530 ? 12.209 69.330 92.303 1.00 41.99 648 THR A O 1
ATOM 3822 N N . SER A 1 531 ? 13.122 68.512 94.191 1.00 41.55 649 SER A N 1
ATOM 3823 C CA . SER A 1 531 ? 13.755 67.383 93.511 1.00 41.96 649 SER A CA 1
ATOM 3824 C C . SER A 1 531 ? 12.731 66.303 93.222 1.00 42.15 649 SER A C 1
ATOM 3825 O O . SER A 1 531 ? 12.740 65.729 92.142 1.00 42.78 649 SER A O 1
ATOM 3828 N N . ALA A 1 532 ? 11.835 66.021 94.165 1.00 42.08 650 ALA A N 1
ATOM 3829 C CA . ALA A 1 532 ? 10.751 65.112 93.853 1.00 41.87 650 ALA A CA 1
ATOM 3830 C C . ALA A 1 532 ? 10.071 65.666 92.630 1.00 42.09 650 ALA A C 1
ATOM 3831 O O . ALA A 1 532 ? 9.835 64.933 91.687 1.00 42.68 650 ALA A O 1
ATOM 3833 N N . VAL A 1 533 ? 9.807 66.966 92.611 1.00 42.16 651 VAL A N 1
ATOM 3834 C CA . VAL A 1 533 ? 9.195 67.562 91.432 1.00 42.47 651 VAL A CA 1
ATOM 3835 C C . VAL A 1 533 ? 9.979 67.300 90.122 1.00 43.11 651 VAL A C 1
ATOM 3836 O O . VAL A 1 533 ? 9.389 66.888 89.117 1.00 43.09 651 VAL A O 1
ATOM 3840 N N . GLN A 1 534 ? 11.289 67.508 90.132 1.00 43.63 652 GLN A N 1
ATOM 3841 C CA . GLN A 1 534 ? 12.070 67.227 88.949 1.00 45.11 652 GLN A CA 1
ATOM 3842 C C . GLN A 1 534 ? 12.009 65.761 88.532 1.00 44.45 652 GLN A C 1
ATOM 3843 O O . GLN A 1 534 ? 11.594 65.452 87.428 1.00 44.82 652 GLN A O 1
ATOM 3849 N N . ARG A 1 535 ? 12.405 64.869 89.434 1.00 43.65 653 ARG A N 1
ATOM 3850 C CA . ARG A 1 535 ? 12.448 63.431 89.201 1.00 42.17 653 ARG A CA 1
ATOM 3851 C C . ARG A 1 535 ? 11.178 62.813 88.626 1.00 42.05 653 ARG A C 1
ATOM 3852 O O . ARG A 1 535 ? 11.246 62.067 87.649 1.00 42.08 653 ARG A O 1
ATOM 3860 N N . MET A 1 536 ? 10.027 63.114 89.221 1.00 41.75 654 MET A N 1
ATOM 3861 C CA . MET A 1 536 ? 8.759 62.519 88.783 1.00 41.78 654 MET A CA 1
ATOM 3862 C C . MET A 1 536 ? 8.510 62.773 87.312 1.00 40.63 654 MET A C 1
ATOM 3863 O O . MET A 1 536 ? 9.017 63.729 86.755 1.00 41.33 654 MET A O 1
ATOM 3868 N N . GLY A 1 537 ? 7.734 61.928 86.670 1.00 39.15 655 GLY A N 1
ATOM 3869 C CA . GLY A 1 537 ? 7.470 62.136 85.272 1.00 37.70 655 GLY A CA 1
ATOM 3870 C C . GLY A 1 537 ? 6.095 62.725 85.128 1.00 37.56 655 GLY A C 1
ATOM 3871 O O . GLY A 1 537 ? 5.182 62.388 85.909 1.00 37.56 655 GLY A O 1
ATOM 3872 N N . PHE A 1 538 ? 5.914 63.615 84.152 1.00 36.63 656 PHE A N 1
ATOM 3873 C CA . PHE A 1 538 ? 4.554 64.077 83.890 1.00 35.42 656 PHE A CA 1
ATOM 3874 C C . PHE A 1 538 ? 4.358 63.930 82.417 1.00 35.79 656 PHE A C 1
ATOM 3875 O O . PHE A 1 538 ? 4.920 64.673 81.629 1.00 36.11 656 PHE A O 1
ATOM 3883 N N . GLY A 1 539 ? 3.609 62.917 82.025 1.00 36.12 657 GLY A N 1
ATOM 3884 C CA . GLY A 1 539 ? 3.511 62.624 80.605 1.00 36.54 657 GLY A CA 1
ATOM 3885 C C . GLY A 1 539 ? 2.368 63.301 79.903 1.00 36.84 657 GLY A C 1
ATOM 3886 O O . GLY A 1 539 ? 1.818 64.294 80.367 1.00 36.72 657 GLY A O 1
ATOM 3887 N N . ASN A 1 540 ? 1.985 62.724 78.782 1.00 37.54 658 ASN A N 1
ATOM 3888 C CA . ASN A 1 540 ? 1.088 63.393 77.852 1.00 38.35 658 ASN A CA 1
ATOM 3889 C C . ASN A 1 540 ? 0.384 62.326 77.005 1.00 38.27 658 ASN A C 1
ATOM 3890 O O . ASN A 1 540 ? 1.009 61.329 76.637 1.00 38.61 658 ASN A O 1
ATOM 3895 N N . LEU A 1 541 ? -0.911 62.504 76.760 1.00 38.02 659 LEU A N 1
ATOM 3896 C CA . LEU A 1 541 ? -1.616 61.721 75.769 1.00 38.62 659 LEU A CA 1
ATOM 3897 C C . LEU A 1 541 ? -2.769 62.557 75.244 1.00 39.88 659 LEU A C 1
ATOM 3898 O O . LEU A 1 541 ? -3.274 63.405 75.965 1.00 40.90 659 LEU A O 1
ATOM 3903 N N . ASN A 1 542 ? -3.193 62.345 73.999 1.00 40.85 660 ASN A N 1
ATOM 3904 C CA . ASN A 1 542 ? -4.246 63.191 73.431 1.00 41.79 660 ASN A CA 1
ATOM 3905 C C . ASN A 1 542 ? -5.429 62.462 72.827 1.00 42.10 660 ASN A C 1
ATOM 3906 O O . ASN A 1 542 ? -5.380 61.257 72.686 1.00 42.56 660 ASN A O 1
ATOM 3911 N N . LYS A 1 543 ? -6.504 63.171 72.507 1.00 42.34 661 LYS A N 1
ATOM 3912 C CA . LYS A 1 543 ? -7.690 62.498 72.000 1.00 43.24 661 LYS A CA 1
ATOM 3913 C C . LYS A 1 543 ? -8.276 63.175 70.777 1.00 45.03 661 LYS A C 1
ATOM 3914 O O . LYS A 1 543 ? -8.376 64.394 70.725 1.00 45.84 661 LYS A O 1
ATOM 3920 N N . VAL A 1 544 ? -8.657 62.394 69.772 1.00 46.86 662 VAL A N 1
ATOM 3921 C CA . VAL A 1 544 ? -9.380 62.965 68.643 1.00 48.23 662 VAL A CA 1
ATOM 3922 C C . VAL A 1 544 ? -10.816 62.491 68.661 1.00 49.71 662 VAL A C 1
ATOM 3923 O O . VAL A 1 544 ? -11.063 61.288 68.593 1.00 50.48 662 VAL A O 1
ATOM 3927 N N . VAL A 1 545 ? -11.758 63.420 68.779 1.00 51.29 663 VAL A N 1
ATOM 3928 C CA . VAL A 1 545 ? -13.169 63.043 68.844 1.00 53.15 663 VAL A CA 1
ATOM 3929 C C . VAL A 1 545 ? -13.815 63.210 67.480 1.00 54.63 663 VAL A C 1
ATOM 3930 O O . VAL A 1 545 ? -13.767 64.306 66.898 1.00 55.33 663 VAL A O 1
ATOM 3934 N N . LEU A 1 546 ? -14.419 62.127 66.978 1.00 55.73 664 LEU A N 1
ATOM 3935 C CA . LEU A 1 546 ? -15.081 62.153 65.674 1.00 56.52 664 LEU A CA 1
ATOM 3936 C C . LEU A 1 546 ? -16.595 61.997 65.787 1.00 57.96 664 LEU A C 1
ATOM 3937 O O . LEU A 1 546 ? -17.117 61.004 66.333 1.00 57.72 664 LEU A O 1
ATOM 3942 N N . CYS A 1 547 ? -17.291 63.013 65.291 1.00 59.75 665 CYS A N 1
ATOM 3943 C CA . CYS A 1 547 ? -18.751 63.005 65.269 1.00 61.96 665 CYS A CA 1
ATOM 3944 C C . CYS A 1 547 ? -19.342 62.855 63.868 1.00 62.85 665 CYS A C 1
ATOM 3945 O O . CYS A 1 547 ? -19.106 63.682 62.981 1.00 62.92 665 CYS A O 1
ATOM 3948 N N . PHE A 1 548 ? -20.121 61.796 63.684 1.00 64.11 666 PHE A N 1
ATOM 3949 C CA . PHE A 1 548 ? -20.763 61.544 62.404 1.00 64.97 666 PHE A CA 1
ATOM 3950 C C . PHE A 1 548 ? -22.263 61.526 62.618 1.00 66.14 666 PHE A C 1
ATOM 3951 O O . PHE A 1 548 ? -22.726 61.583 63.762 1.00 65.99 666 PHE A O 1
ATOM 3959 N N . ASP A 1 549 ? -22.997 61.449 61.501 1.00 67.74 667 ASP A N 1
ATOM 3960 C CA . ASP A 1 549 ? -24.471 61.295 61.452 1.00 68.92 667 ASP A CA 1
ATOM 3961 C C . ASP A 1 549 ? -24.925 59.829 61.485 1.00 69.41 667 ASP A C 1
ATOM 3962 O O . ASP A 1 549 ? -26.123 59.546 61.622 1.00 69.44 667 ASP A O 1
ATOM 3967 N N . ARG A 1 550 ? -23.971 58.898 61.382 1.00 70.02 668 ARG A N 1
ATOM 3968 C CA . ARG A 1 550 ? -24.307 57.471 61.346 1.00 70.42 668 ARG A CA 1
ATOM 3969 C C . ARG A 1 550 ? -23.213 56.512 61.803 1.00 69.84 668 ARG A C 1
ATOM 3970 O O . ARG A 1 550 ? -22.033 56.693 61.481 1.00 69.37 668 ARG A O 1
ATOM 3978 N N . VAL A 1 551 ? -23.635 55.476 62.528 1.00 69.41 669 VAL A N 1
ATOM 3979 C CA . VAL A 1 551 ? -22.777 54.333 62.821 1.00 69.39 669 VAL A CA 1
ATOM 3980 C C . VAL A 1 551 ? -22.405 53.677 61.497 1.00 69.32 669 VAL A C 1
ATOM 3981 O O . VAL A 1 551 ? -23.275 53.398 60.672 1.00 70.02 669 VAL A O 1
ATOM 3985 N N . PHE A 1 552 ? -21.123 53.440 61.282 1.00 68.78 670 PHE A N 1
ATOM 3986 C CA . PHE A 1 552 ? -20.682 52.726 60.103 1.00 68.21 670 PHE A CA 1
ATOM 3987 C C . PHE A 1 552 ? -19.642 51.710 60.526 1.00 68.08 670 PHE A C 1
ATOM 3988 O O . PHE A 1 552 ? -18.870 51.204 59.706 1.00 68.39 670 PHE A O 1
ATOM 3996 N N . TRP A 1 553 ? -19.614 51.443 61.823 1.00 67.54 671 TRP A N 1
ATOM 3997 C CA . TRP A 1 553 ? -18.651 50.535 62.413 1.00 67.18 671 TRP A CA 1
ATOM 3998 C C . TRP A 1 553 ? -19.488 49.524 63.156 1.00 66.98 671 TRP A C 1
ATOM 3999 O O . TRP A 1 553 ? -20.713 49.643 63.198 1.00 66.65 671 TRP A O 1
ATOM 4010 N N . ASP A 1 554 ? -18.838 48.531 63.738 1.00 66.84 672 ASP A N 1
ATOM 4011 C CA . ASP A 1 554 ? -19.566 47.468 64.373 1.00 67.07 672 ASP A CA 1
ATOM 4012 C C . ASP A 1 554 ? -20.090 47.939 65.732 1.00 67.30 672 ASP A C 1
ATOM 4013 O O . ASP A 1 554 ? -19.317 48.073 66.701 1.00 67.44 672 ASP A O 1
ATOM 4018 N N . PRO A 1 555 ? -21.413 48.191 65.803 1.00 67.14 673 PRO A N 1
ATOM 4019 C CA . PRO A 1 555 ? -22.073 48.727 66.984 1.00 66.91 673 PRO A CA 1
ATOM 4020 C C . PRO A 1 555 ? -21.723 47.994 68.257 1.00 66.72 673 PRO A C 1
ATOM 4021 O O . PRO A 1 555 ? -21.518 48.636 69.275 1.00 66.86 673 PRO A O 1
ATOM 4025 N N . SER A 1 556 ? -21.637 46.672 68.204 1.00 66.63 674 SER A N 1
ATOM 4026 C CA . SER A 1 556 ? -21.448 45.878 69.425 1.00 66.73 674 SER A CA 1
ATOM 4027 C C . SER A 1 556 ? -19.988 45.800 69.869 1.00 66.23 674 SER A C 1
ATOM 4028 O O . SER A 1 556 ? -19.663 45.126 70.855 1.00 66.18 674 SER A O 1
ATOM 4031 N N . VAL A 1 557 ? -19.106 46.469 69.138 1.00 65.38 675 VAL A N 1
ATOM 4032 C CA . VAL A 1 557 ? -17.702 46.414 69.471 1.00 64.83 675 VAL A CA 1
ATOM 4033 C C . VAL A 1 557 ? -17.195 47.788 69.922 1.00 64.18 675 VAL A C 1
ATOM 4034 O O . VAL A 1 557 ? -17.380 48.784 69.225 1.00 64.26 675 VAL A O 1
ATOM 4038 N N . ASN A 1 558 ? -16.575 47.823 71.101 1.00 63.19 676 ASN A N 1
ATOM 4039 C CA . ASN A 1 558 ? -16.224 49.077 71.758 1.00 62.22 676 ASN A CA 1
ATOM 4040 C C . ASN A 1 558 ? -14.847 49.604 71.402 1.00 61.75 676 ASN A C 1
ATOM 4041 O O . ASN A 1 558 ? -14.611 50.821 71.444 1.00 62.22 676 ASN A O 1
ATOM 4046 N N . LEU A 1 559 ? -13.925 48.710 71.079 1.00 60.54 677 LEU A N 1
ATOM 40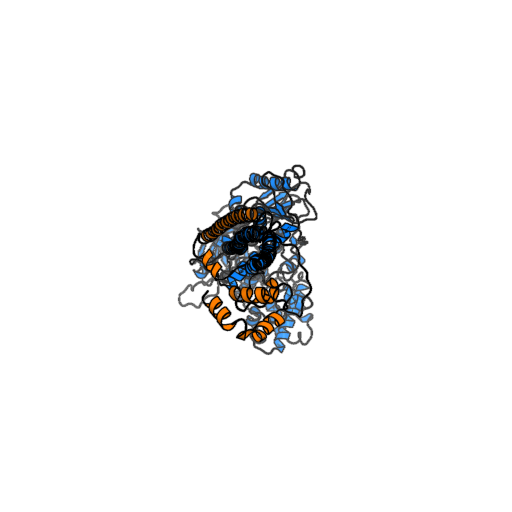47 C CA . LEU A 1 559 ? -12.569 49.160 70.809 1.00 59.95 677 LEU A CA 1
ATOM 4048 C C . LEU A 1 559 ? -11.871 48.411 69.675 1.00 59.20 677 LEU A C 1
ATOM 4049 O O . LEU A 1 559 ? -11.987 47.197 69.568 1.00 59.81 677 LEU A O 1
ATOM 4054 N N . PHE A 1 560 ? -11.146 49.134 68.827 1.00 57.72 678 PHE A N 1
ATOM 4055 C CA . PHE A 1 560 ? -10.404 48.474 67.772 1.00 56.04 678 PHE A CA 1
ATOM 4056 C C . PHE A 1 560 ? -9.102 49.154 67.391 1.00 56.16 678 PHE A C 1
ATOM 4057 O O . PHE A 1 560 ? -9.016 50.371 67.323 1.00 55.92 678 PHE A O 1
ATOM 4065 N N . GLY A 1 561 ? -8.089 48.343 67.129 1.00 56.47 679 GLY A N 1
ATOM 4066 C CA . GLY A 1 561 ? -6.729 48.843 66.937 1.00 57.05 679 GLY A CA 1
ATOM 4067 C C . GLY A 1 561 ? -6.366 49.172 65.503 1.00 57.20 679 GLY A C 1
ATOM 4068 O O . GLY A 1 561 ? -6.951 48.639 64.569 1.00 57.20 679 GLY A O 1
ATOM 4069 N N . HIS A 1 562 ? -5.412 50.078 65.341 1.00 57.36 680 HIS A N 1
ATOM 4070 C CA . HIS A 1 562 ? -4.824 50.340 64.061 1.00 57.68 680 HIS A CA 1
ATOM 4071 C C . HIS A 1 562 ? -3.354 50.108 64.221 1.00 57.92 680 HIS A C 1
ATOM 4072 O O . HIS A 1 562 ? -2.738 50.625 65.152 1.00 57.79 680 HIS A O 1
ATOM 4079 N N . VAL A 1 563 ? -2.793 49.318 63.307 1.00 58.64 681 VAL A 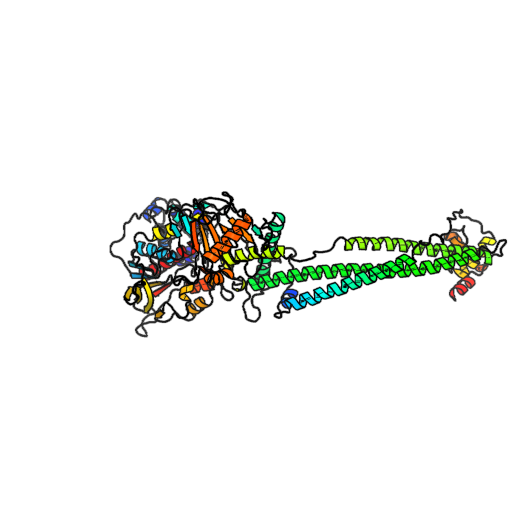N 1
ATOM 4080 C CA . VAL A 1 563 ? -1.373 48.956 63.349 1.00 58.69 681 VAL A CA 1
ATOM 4081 C C . VAL A 1 563 ? -0.681 49.549 62.146 1.00 58.97 681 VAL A C 1
ATOM 4082 O O . VAL A 1 563 ? -0.812 49.051 61.046 1.00 59.08 681 VAL A O 1
ATOM 4086 N N . GLY A 1 564 ? 0.034 50.639 62.373 1.00 59.72 682 GLY A N 1
ATOM 4087 C CA . GLY A 1 564 ? 0.743 51.329 61.308 1.00 60.50 682 GLY A CA 1
ATOM 4088 C C . GLY A 1 564 ? 2.077 50.708 60.936 1.00 61.03 682 GLY A C 1
ATOM 4089 O O . GLY A 1 564 ? 2.385 49.566 61.302 1.00 60.88 682 GLY A O 1
ATOM 4090 N N . SER A 1 565 ? 2.883 51.506 60.247 1.00 61.69 683 SER A N 1
ATOM 4091 C CA . SER A 1 565 ? 4.013 51.020 59.468 1.00 62.62 683 SER A CA 1
ATOM 4092 C C . SER A 1 565 ? 5.390 51.162 60.120 1.00 62.47 683 SER A C 1
ATOM 4093 O O . SER A 1 565 ? 6.382 50.655 59.588 1.00 62.86 683 SER A O 1
ATOM 4096 N N . THR A 1 566 ? 5.474 51.878 61.237 1.00 62.35 684 THR A N 1
ATOM 4097 C CA . THR A 1 566 ? 6.785 52.123 61.864 1.00 61.80 684 THR A CA 1
ATOM 4098 C C . THR A 1 566 ? 6.729 52.170 63.374 1.00 61.13 684 THR A C 1
ATOM 4099 O O . THR A 1 566 ? 5.711 52.583 63.934 1.00 61.38 684 THR A O 1
ATOM 4103 N N . THR A 1 567 ? 7.823 51.734 64.007 1.00 59.86 685 THR A N 1
ATOM 4104 C CA . THR A 1 567 ? 8.021 51.863 65.435 1.00 58.72 685 THR A CA 1
ATOM 4105 C C . THR A 1 567 ? 7.811 53.320 65.796 1.00 58.42 685 THR A C 1
ATOM 4106 O O . THR A 1 567 ? 7.045 53.634 66.719 1.00 58.53 685 THR A O 1
ATOM 4110 N N . ALA A 1 568 ? 8.446 54.206 65.023 1.00 57.43 686 ALA A N 1
ATOM 4111 C CA . ALA A 1 568 ? 8.471 55.634 65.334 1.00 55.84 686 ALA A CA 1
ATOM 4112 C C . ALA A 1 568 ? 7.112 56.245 65.535 1.00 54.65 686 ALA A C 1
ATOM 4113 O O . ALA A 1 568 ? 7.004 57.245 66.219 1.00 55.43 686 ALA A O 1
ATOM 4115 N N . SER A 1 569 ? 6.072 55.652 64.976 1.00 52.84 687 SER A N 1
ATOM 4116 C CA . SER A 1 569 ? 4.764 56.260 65.107 1.00 51.70 687 SER A CA 1
ATOM 4117 C C . SER A 1 569 ? 3.700 55.314 65.659 1.00 50.42 687 SER A C 1
ATOM 4118 O O . SER A 1 569 ? 2.487 55.440 65.368 1.00 49.78 687 SER A O 1
ATOM 4121 N N . ARG A 1 570 ? 4.141 54.376 66.483 1.00 49.24 688 ARG A N 1
ATOM 4122 C CA . ARG A 1 570 ? 3.209 53.373 66.985 1.00 48.40 688 ARG A CA 1
ATOM 4123 C C . ARG A 1 570 ? 2.054 53.991 67.748 1.00 48.61 688 ARG A C 1
ATOM 4124 O O . ARG A 1 570 ? 0.963 53.433 67.723 1.00 48.55 688 ARG A O 1
ATOM 4132 N N . GLY A 1 571 ? 2.308 55.149 68.384 1.00 48.66 689 GLY A N 1
ATOM 4133 C CA . GLY A 1 571 ? 1.337 55.870 69.212 1.00 48.39 689 GLY A CA 1
ATOM 4134 C C . GLY A 1 571 ? 0.236 56.566 68.429 1.00 48.97 689 GLY A C 1
ATOM 4135 O O . GLY A 1 571 ? -0.895 56.734 68.923 1.00 48.68 689 GLY A O 1
ATOM 4136 N N . GLU A 1 572 ? 0.560 56.952 67.194 1.00 49.06 690 GLU A N 1
ATOM 4137 C CA . GLU A 1 572 ? -0.339 57.747 66.381 1.00 49.16 690 GLU A CA 1
ATOM 4138 C C . GLU A 1 572 ? -1.616 56.999 66.068 1.00 48.82 690 GLU A C 1
ATOM 4139 O O . GLU A 1 572 ? -1.591 55.938 65.473 1.00 49.27 690 GLU A O 1
ATOM 4145 N N . LEU A 1 573 ? -2.727 57.543 66.525 1.00 48.43 691 LEU A N 1
ATOM 4146 C CA . LEU A 1 573 ? -4.045 57.021 66.229 1.00 48.60 691 LEU A CA 1
ATOM 4147 C C . LEU A 1 573 ? -4.179 55.492 66.335 1.00 48.99 691 LEU A C 1
ATOM 4148 O O . LEU A 1 573 ? -4.946 54.864 65.604 1.00 48.99 691 LEU A O 1
ATOM 4153 N N . PHE A 1 574 ? -3.466 54.912 67.298 1.00 49.36 692 PHE A N 1
ATOM 4154 C CA . PHE A 1 574 ? -3.361 53.468 67.426 1.00 49.67 692 PHE A CA 1
ATOM 4155 C C . PHE A 1 574 ? -4.595 52.757 67.994 1.00 49.81 692 PHE A C 1
ATOM 4156 O O . PHE A 1 574 ? -4.695 51.532 67.904 1.00 50.04 692 PHE A O 1
ATOM 4164 N N . LEU A 1 575 ? -5.529 53.490 68.590 1.00 49.81 693 LEU A N 1
ATOM 4165 C CA . LEU A 1 575 ? -6.668 52.822 69.228 1.00 49.89 693 LEU A CA 1
ATOM 4166 C C . LEU A 1 575 ? -7.959 53.639 69.131 1.00 49.55 693 LEU A C 1
ATOM 4167 O O . LEU A 1 575 ? -7.941 54.852 69.302 1.00 50.15 693 LEU A O 1
ATOM 4172 N N . PHE A 1 576 ? -9.074 52.984 68.831 1.00 49.05 694 PHE A N 1
ATOM 4173 C CA . PHE A 1 576 ? -10.345 53.699 68.646 1.00 48.47 694 PHE A CA 1
ATOM 4174 C C . PHE A 1 576 ? -11.388 53.228 69.645 1.00 49.52 694 PHE A C 1
ATOM 4175 O O . PHE A 1 576 ? -11.451 52.046 69.973 1.00 49.70 694 PHE A O 1
ATOM 4183 N N . TRP A 1 577 ? -12.198 54.154 70.142 1.00 50.46 695 TRP A N 1
ATOM 4184 C CA . TRP A 1 577 ? -13.203 53.800 71.125 1.00 51.23 695 TRP A CA 1
ATOM 4185 C C . TRP A 1 577 ? -14.573 54.189 70.596 1.00 52.88 695 TRP A C 1
ATOM 4186 O O . TRP A 1 577 ? -14.756 55.281 70.021 1.00 52.66 695 TRP A O 1
ATOM 4197 N N . ASN A 1 578 ? -15.510 53.265 70.777 1.00 54.66 696 ASN A N 1
ATOM 4198 C CA . ASN A 1 578 ? -16.909 53.455 70.460 1.00 57.13 696 ASN A CA 1
ATOM 4199 C C . ASN A 1 578 ? -17.629 53.210 71.769 1.00 58.72 696 ASN A C 1
ATOM 4200 O O . ASN A 1 578 ? -17.805 52.055 72.187 1.00 59.11 696 ASN A O 1
ATOM 4205 N N . LEU A 1 579 ? -18.036 54.299 72.421 1.00 60.46 697 LEU A N 1
ATOM 4206 C CA . LEU A 1 579 ? -18.529 54.216 73.791 1.00 61.92 697 LEU A CA 1
ATOM 4207 C C . LEU A 1 579 ? -19.893 54.841 73.955 1.00 63.33 697 LEU A C 1
ATOM 4208 O O . LEU A 1 579 ? -20.664 54.445 74.839 1.00 63.84 697 LEU A O 1
ATOM 4213 N N . TYR A 1 580 ? -20.200 55.814 73.105 1.00 64.77 698 TYR A N 1
ATOM 4214 C CA . TYR A 1 580 ? -21.319 56.703 73.382 1.00 66.04 698 TYR A CA 1
ATOM 4215 C C . TYR A 1 580 ? -22.601 56.335 72.640 1.00 67.00 698 TYR A C 1
ATOM 4216 O O . TYR A 1 580 ? -22.575 55.529 71.706 1.00 67.51 698 TYR A O 1
ATOM 4225 N N . LYS A 1 581 ? -23.718 56.903 73.097 1.00 68.06 699 LYS A N 1
ATOM 4226 C CA . LYS A 1 581 ? -25.045 56.710 72.483 1.00 68.97 699 LYS A CA 1
ATOM 4227 C C . LYS A 1 581 ? -25.061 57.245 71.045 1.00 68.34 699 LYS A C 1
ATOM 4228 O O . LYS A 1 581 ? -25.329 56.499 70.089 1.00 68.56 699 LYS A O 1
ATOM 4234 N N . ALA A 1 582 ? -24.774 58.537 70.901 1.00 67.18 700 ALA A N 1
ATOM 4235 C CA . ALA A 1 582 ? -24.612 59.143 69.591 1.00 66.15 700 ALA A CA 1
ATOM 4236 C C . ALA A 1 582 ? -23.466 58.460 68.825 1.00 65.38 700 ALA A C 1
ATOM 4237 O O . ALA A 1 582 ? -22.667 57.720 69.411 1.00 65.62 700 ALA A O 1
ATOM 4239 N N . PRO A 1 583 ? -23.389 58.686 67.508 1.00 64.39 701 PRO A N 1
ATOM 4240 C CA . PRO A 1 583 ? -22.301 58.083 66.747 1.00 63.65 701 PRO A CA 1
ATOM 4241 C C . PRO A 1 583 ? -20.959 58.818 66.878 1.00 62.61 701 PRO A C 1
ATOM 4242 O O . PRO A 1 583 ? -20.610 59.659 66.030 1.00 62.61 701 PRO A O 1
ATOM 4246 N N . ILE A 1 584 ? -20.206 58.491 67.922 1.00 61.22 702 ILE A N 1
ATOM 4247 C CA . ILE A 1 584 ? -18.885 59.086 68.100 1.00 60.48 702 ILE A CA 1
ATOM 4248 C C . ILE A 1 584 ? -17.777 58.042 68.119 1.00 59.37 702 ILE A C 1
ATOM 4249 O O . ILE A 1 584 ? -17.861 57.027 68.823 1.00 59.17 702 ILE A O 1
ATOM 4254 N N . LEU A 1 585 ? -16.729 58.313 67.359 1.00 58.10 703 LEU A N 1
ATOM 4255 C CA . LEU A 1 585 ? -15.533 57.500 67.426 1.00 57.47 703 LEU A CA 1
ATOM 4256 C C . LEU A 1 585 ? -14.389 58.347 67.931 1.00 56.66 703 LEU A C 1
ATOM 4257 O O . LEU A 1 585 ? -14.171 59.465 67.438 1.00 57.03 703 LEU A O 1
ATOM 4262 N N . LEU A 1 586 ? -13.654 57.803 68.896 1.00 54.78 704 LEU A N 1
ATOM 4263 C CA . LEU A 1 586 ? -12.666 58.562 69.633 1.00 53.18 704 LEU A CA 1
ATOM 4264 C C . LEU A 1 586 ? -11.302 57.890 69.440 1.00 52.09 704 LEU A C 1
ATOM 4265 O O . LEU A 1 586 ? -11.207 56.673 69.579 1.00 52.56 704 LEU A O 1
ATOM 4270 N N . ALA A 1 587 ? -10.249 58.638 69.118 1.00 50.14 705 ALA A N 1
ATOM 4271 C CA . ALA A 1 587 ? -8.952 57.981 68.835 1.00 48.77 705 ALA A CA 1
ATOM 4272 C C . ALA A 1 587 ? -7.754 58.483 69.642 1.00 47.93 705 ALA A C 1
ATOM 4273 O O . ALA A 1 587 ? -7.495 59.692 69.715 1.00 48.34 705 ALA A O 1
ATOM 4275 N N . LEU A 1 588 ? -6.992 57.559 70.212 1.00 46.26 706 LEU A N 1
ATOM 4276 C CA . LEU A 1 588 ? -5.863 57.944 71.049 1.00 44.92 706 LEU A CA 1
ATOM 4277 C C . LEU A 1 588 ? -4.679 58.444 70.239 1.00 44.13 706 LEU A C 1
ATOM 4278 O O . LEU A 1 588 ? -4.464 57.986 69.138 1.00 44.34 706 LEU A O 1
ATOM 4283 N N . VAL A 1 589 ? -3.941 59.411 70.768 1.00 43.14 707 VAL A N 1
ATOM 4284 C CA . VAL A 1 589 ? -2.612 59.714 70.264 1.00 42.66 707 VAL A CA 1
ATOM 4285 C C . VAL A 1 589 ? -1.656 59.606 71.445 1.00 43.06 707 VAL A C 1
ATOM 4286 O O . VAL A 1 589 ? -1.732 60.424 72.368 1.00 43.26 707 VAL A O 1
ATOM 4290 N N . ALA A 1 590 ? -0.763 58.610 71.415 1.00 42.86 708 ALA A N 1
ATOM 4291 C CA . ALA A 1 590 ? 0.037 58.247 72.602 1.00 42.85 708 ALA A CA 1
ATOM 4292 C C . ALA A 1 590 ? 1.510 58.254 72.310 1.00 42.42 708 ALA A C 1
ATOM 4293 O O . ALA A 1 590 ? 1.900 58.595 71.230 1.00 42.79 708 ALA A O 1
ATOM 4295 N N . GLY A 1 591 ? 2.327 57.879 73.280 1.00 42.37 709 GLY A N 1
ATOM 4296 C CA . GLY A 1 591 ? 3.778 57.811 73.087 1.00 42.90 709 GLY A CA 1
ATOM 4297 C C . GLY A 1 591 ? 4.464 59.067 72.576 1.00 42.93 709 GLY A C 1
ATOM 4298 O O . GLY A 1 591 ? 4.030 60.180 72.868 1.00 43.02 709 GLY A O 1
ATOM 4299 N N . GLU A 1 592 ? 5.555 58.873 71.835 1.00 43.43 710 GLU A N 1
ATOM 4300 C CA . GLU A 1 592 ? 6.284 59.956 71.157 1.00 43.91 710 GLU A CA 1
ATOM 4301 C C . GLU A 1 592 ? 5.381 60.722 70.196 1.00 44.25 710 GLU A C 1
ATOM 4302 O O . GLU A 1 592 ? 5.581 61.903 69.970 1.00 44.55 710 GLU A O 1
ATOM 4308 N N . ALA A 1 593 ? 4.385 60.055 69.636 1.00 44.67 711 ALA A N 1
ATOM 4309 C CA . ALA A 1 593 ? 3.483 60.713 68.717 1.00 45.76 711 ALA A CA 1
ATOM 4310 C C . ALA A 1 593 ? 2.741 61.879 69.369 1.00 46.82 711 ALA A C 1
ATOM 4311 O O . ALA A 1 593 ? 2.493 62.900 68.730 1.00 46.94 711 ALA A O 1
ATOM 4313 N N . ALA A 1 594 ? 2.410 61.733 70.649 1.00 48.49 712 ALA A N 1
ATOM 4314 C CA . ALA A 1 594 ? 1.497 62.664 71.335 1.00 49.55 712 ALA A CA 1
ATOM 4315 C C . ALA A 1 594 ? 2.042 64.070 71.309 1.00 50.18 712 ALA A C 1
ATOM 4316 O O . ALA A 1 594 ? 1.356 64.996 70.855 1.00 49.87 712 ALA A O 1
ATOM 4318 N N . GLY A 1 595 ? 3.282 64.203 71.781 1.00 51.07 713 GLY A N 1
ATOM 4319 C CA . GLY A 1 595 ? 4.016 65.465 71.721 1.00 52.34 713 GLY A CA 1
ATOM 4320 C C . GLY A 1 595 ? 4.089 66.081 70.332 1.00 53.02 713 GLY A C 1
ATOM 4321 O O . GLY A 1 595 ? 3.836 67.269 70.173 1.00 53.43 713 GLY A O 1
ATOM 4322 N N . ILE A 1 596 ? 4.413 65.272 69.323 1.00 53.75 714 ILE A N 1
ATOM 4323 C CA . ILE A 1 596 ? 4.564 65.759 67.940 1.00 53.93 714 ILE A CA 1
ATOM 4324 C C . ILE A 1 596 ? 3.254 66.182 67.263 1.00 54.45 714 ILE A C 1
ATOM 4325 O O . ILE A 1 596 ? 3.208 67.159 66.536 1.00 54.23 714 ILE A O 1
ATOM 4330 N N . MET A 1 597 ? 2.192 65.444 67.510 1.00 55.59 715 MET A N 1
ATOM 4331 C CA . MET A 1 597 ? 0.914 65.754 66.910 1.00 57.47 715 MET A CA 1
ATOM 4332 C C . MET A 1 597 ? 0.331 67.066 67.386 1.00 57.64 715 MET A C 1
ATOM 4333 O O . MET A 1 597 ? -0.696 67.515 66.864 1.00 58.26 715 MET A O 1
ATOM 4338 N N . GLU A 1 598 ? 0.955 67.680 68.388 1.00 57.88 716 GLU A N 1
ATOM 4339 C CA . GLU A 1 598 ? 0.370 68.875 68.982 1.00 57.71 716 GLU A CA 1
ATOM 4340 C C . GLU A 1 598 ? 0.624 70.092 68.126 1.00 57.88 716 GLU A C 1
ATOM 4341 O O . GLU A 1 598 ? -0.204 70.986 68.093 1.00 57.90 716 GLU A O 1
ATOM 4347 N N . ASN A 1 599 ? 1.749 70.100 67.415 1.00 58.44 717 ASN A N 1
ATOM 4348 C CA . ASN A 1 599 ? 2.012 71.097 66.365 1.00 59.43 717 ASN A CA 1
ATOM 4349 C C . ASN A 1 599 ? 1.537 70.707 64.985 1.00 59.80 717 ASN A C 1
ATOM 4350 O O . ASN A 1 599 ? 2.207 71.034 64.011 1.00 60.24 717 ASN A O 1
ATOM 4355 N N . ILE A 1 600 ? 0.417 69.998 64.898 1.00 60.06 718 ILE A N 1
ATOM 4356 C CA . ILE A 1 600 ? -0.173 69.661 63.623 1.00 60.74 718 ILE A CA 1
ATOM 4357 C C . ILE A 1 600 ? -1.629 70.006 63.699 1.00 61.49 718 ILE A C 1
ATOM 4358 O O . ILE A 1 600 ? -2.258 69.775 64.733 1.00 61.85 718 ILE A O 1
ATOM 4363 N N . SER A 1 601 ? -2.159 70.552 62.606 1.00 62.29 719 SER A N 1
ATOM 4364 C CA . SER A 1 601 ? -3.505 71.105 62.594 1.00 63.26 719 SER A CA 1
ATOM 4365 C C . SER A 1 601 ? -4.581 70.034 62.723 1.00 63.65 719 SER A C 1
ATOM 4366 O O . SER A 1 601 ? -4.389 68.891 62.303 1.00 63.37 719 SER A O 1
ATOM 4369 N N . ASP A 1 602 ? -5.720 70.417 63.290 1.00 64.47 720 ASP A N 1
ATOM 4370 C CA . ASP A 1 602 ? -6.853 69.506 63.412 1.00 65.63 720 ASP A CA 1
ATOM 4371 C C . ASP A 1 602 ? -7.198 68.787 62.103 1.00 66.27 720 ASP A C 1
ATOM 4372 O O . ASP A 1 602 ? -7.247 67.553 62.071 1.00 66.55 720 ASP A O 1
ATOM 4377 N N . ASP A 1 603 ? -7.417 69.561 61.034 1.00 66.99 721 ASP A N 1
ATOM 4378 C CA . ASP A 1 603 ? -7.704 69.028 59.682 1.00 67.22 721 ASP A CA 1
ATOM 4379 C C . ASP A 1 603 ? -6.753 67.909 59.277 1.00 66.63 721 ASP A C 1
ATOM 4380 O O . ASP A 1 603 ? -7.199 66.797 58.994 1.00 66.89 721 ASP A O 1
ATOM 4385 N N . VAL A 1 604 ? -5.456 68.200 59.264 1.00 65.42 722 VAL A N 1
ATOM 4386 C CA . VAL A 1 604 ? -4.469 67.169 59.005 1.00 64.74 722 VAL A CA 1
ATOM 4387 C C . VAL A 1 604 ? -4.682 65.947 59.907 1.00 64.67 722 VAL A C 1
ATOM 4388 O O . VAL A 1 604 ? -4.580 64.814 59.442 1.00 64.66 722 VAL A O 1
ATOM 4392 N N . ILE A 1 605 ? -5.005 66.176 61.181 1.00 64.66 723 ILE A N 1
ATOM 4393 C CA . ILE A 1 605 ? -5.168 65.073 62.134 1.00 64.49 723 ILE A CA 1
ATOM 4394 C C . ILE A 1 605 ? -6.391 64.263 61.759 1.00 64.13 723 ILE A C 1
ATOM 4395 O O . ILE A 1 605 ? -6.306 63.041 61.583 1.00 64.38 723 ILE A O 1
ATOM 4400 N N . VAL A 1 606 ? -7.520 64.946 61.610 1.00 63.67 724 VAL A N 1
ATOM 4401 C CA . VAL A 1 606 ? -8.763 64.287 61.215 1.00 63.38 724 VAL A CA 1
ATOM 4402 C C . VAL A 1 606 ? -8.572 63.627 59.835 1.00 63.40 724 VAL A C 1
ATOM 4403 O O . VAL A 1 606 ? -9.257 62.660 59.488 1.00 63.27 724 VAL A O 1
ATOM 4407 N N . GLY A 1 607 ? -7.616 64.151 59.069 1.00 63.42 725 GLY A N 1
ATOM 4408 C CA . GLY A 1 607 ? -7.218 63.570 57.793 1.00 63.27 725 GLY A CA 1
ATOM 4409 C C . GLY A 1 607 ? -6.807 62.125 57.983 1.00 63.27 725 GLY A C 1
ATOM 4410 O O . GLY A 1 607 ? -7.519 61.209 57.550 1.00 63.47 725 GLY A O 1
ATOM 4411 N N . ARG A 1 608 ? -5.681 61.918 58.661 1.00 62.85 726 ARG A N 1
ATOM 4412 C CA . ARG A 1 608 ? -5.162 60.578 58.894 1.00 62.92 726 ARG A CA 1
ATOM 4413 C C . ARG A 1 608 ? -6.199 59.702 59.597 1.00 63.69 726 ARG A C 1
ATOM 4414 O O . ARG A 1 608 ? -6.239 58.484 59.404 1.00 63.70 726 ARG A O 1
ATOM 4422 N N . CYS A 1 609 ? -7.042 60.326 60.411 1.00 64.51 727 CYS A N 1
ATOM 4423 C CA . CYS A 1 609 ? -8.132 59.608 61.048 1.00 65.64 727 CYS A CA 1
ATOM 4424 C C . CYS A 1 609 ? -9.097 58.982 60.060 1.00 65.69 727 CYS A C 1
ATOM 4425 O O . CYS A 1 609 ? -9.373 57.781 60.129 1.00 65.84 727 CYS A O 1
ATOM 4428 N N . LEU A 1 610 ? -9.609 59.803 59.149 1.00 65.84 728 LEU A N 1
ATOM 4429 C CA . LEU A 1 610 ? -10.511 59.330 58.116 1.00 65.81 728 LEU A CA 1
ATOM 4430 C C . LEU A 1 610 ? -9.836 58.296 57.215 1.00 65.77 728 LEU A C 1
ATOM 4431 O O . LEU A 1 610 ? -10.434 57.258 56.909 1.00 65.66 728 LEU A O 1
ATOM 4436 N N . ALA A 1 611 ? -8.586 58.569 56.829 1.00 65.69 729 ALA A N 1
ATOM 4437 C CA . ALA A 1 611 ? -7.763 57.600 56.098 1.00 65.71 729 ALA A CA 1
ATOM 4438 C C . ALA A 1 611 ? -7.887 56.195 56.708 1.00 65.81 729 ALA A C 1
ATOM 4439 O O . ALA A 1 611 ? -8.589 55.333 56.169 1.00 66.08 729 ALA A O 1
ATOM 4441 N N . ILE A 1 612 ? -7.230 55.990 57.843 1.00 65.80 730 ILE A N 1
ATOM 4442 C CA . ILE A 1 612 ? -7.292 54.746 58.595 1.00 66.11 730 ILE A CA 1
ATOM 4443 C C . ILE A 1 612 ? -8.692 54.104 58.592 1.00 66.67 730 ILE A C 1
ATOM 4444 O O . ILE A 1 612 ? -8.846 52.905 58.331 1.00 66.81 730 ILE A O 1
ATOM 4449 N N . LEU A 1 613 ? -9.711 54.909 58.850 1.00 67.39 731 LEU A N 1
ATOM 4450 C CA . LEU A 1 613 ? -11.066 54.396 58.989 1.00 68.13 731 LEU A CA 1
ATOM 4451 C C . LEU A 1 613 ? -11.679 53.916 57.674 1.00 68.74 731 LEU A C 1
ATOM 4452 O O . LEU A 1 613 ? -12.373 52.886 57.645 1.00 68.59 731 LEU A O 1
ATOM 4457 N N . LYS A 1 614 ? -11.451 54.690 56.606 1.00 69.47 732 LYS A N 1
ATOM 4458 C CA . LYS A 1 614 ? -11.860 54.314 55.248 1.00 69.91 732 LYS A CA 1
ATOM 4459 C C . LYS A 1 614 ? -11.151 53.009 54.912 1.00 70.25 732 LYS A C 1
ATOM 4460 O O . LYS A 1 614 ? -11.789 52.010 54.555 1.00 70.46 732 LYS A O 1
ATOM 4466 N N . GLY A 1 615 ? -9.826 53.027 55.060 1.00 70.34 733 GLY A N 1
ATOM 4467 C CA . GLY A 1 615 ? -9.013 51.822 55.033 1.00 70.57 733 GLY A CA 1
ATOM 4468 C C . GLY A 1 615 ? -9.672 50.593 55.641 1.00 70.74 733 GLY A C 1
ATOM 4469 O O . GLY A 1 615 ? -9.544 49.504 55.097 1.00 71.00 733 GLY A O 1
ATOM 4470 N N . ILE A 1 616 ? -10.380 50.748 56.758 1.00 70.89 734 ILE A N 1
ATOM 4471 C CA . ILE A 1 616 ? -10.968 49.580 57.431 1.00 71.23 734 ILE A CA 1
ATOM 4472 C C . ILE A 1 616 ? -12.381 49.280 56.989 1.00 71.40 734 ILE A C 1
ATOM 4473 O O . ILE A 1 616 ? -12.733 48.133 56.795 1.00 71.33 734 ILE A O 1
ATOM 4478 N N . PHE A 1 617 ? -13.194 50.315 56.862 1.00 72.06 735 PHE A N 1
ATOM 4479 C CA . PHE A 1 617 ? -14.630 50.130 56.744 1.00 72.71 735 PHE A CA 1
ATOM 4480 C C . PHE A 1 617 ? -15.106 50.382 55.323 1.00 73.08 735 PHE A C 1
ATOM 4481 O O . PHE A 1 617 ? -16.297 50.218 55.010 1.00 72.99 735 PHE A O 1
ATOM 4489 N N . GLY A 1 618 ? -14.168 50.781 54.471 1.00 73.47 736 GLY A N 1
ATOM 4490 C CA . GLY A 1 618 ? -14.468 51.036 53.079 1.00 74.23 736 GLY A CA 1
ATOM 4491 C C . GLY A 1 618 ? -14.694 52.502 52.805 1.00 74.86 736 GLY A C 1
ATOM 4492 O O . GLY A 1 618 ? -15.615 53.121 53.356 1.00 74.71 736 GLY A O 1
ATOM 4493 N N . SER A 1 619 ? -13.845 53.032 51.929 1.00 75.41 737 SER A N 1
ATOM 4494 C CA . SER A 1 619 ? -13.893 54.404 51.429 1.00 76.19 737 SER A CA 1
ATOM 4495 C C . SER A 1 619 ? -15.246 55.128 51.419 1.00 76.72 737 SER A C 1
ATOM 4496 O O . SER A 1 619 ? -15.299 56.339 51.604 1.00 77.21 737 SER A O 1
ATOM 4499 N N . SER A 1 620 ? -16.337 54.411 51.196 1.00 77.21 738 SER A N 1
ATOM 4500 C CA . SER A 1 620 ? -17.623 55.084 51.030 1.00 77.61 738 SER A CA 1
ATOM 4501 C C . SER A 1 620 ? -18.592 54.872 52.191 1.00 77.65 738 SER A C 1
ATOM 4502 O O . SER A 1 620 ? -19.696 55.418 52.186 1.00 77.78 738 SER A O 1
ATOM 4505 N N . ALA A 1 621 ? -18.187 54.081 53.182 1.00 77.71 739 ALA A N 1
ATOM 4506 C CA . ALA A 1 621 ? -18.994 53.930 54.405 1.00 77.66 739 ALA A CA 1
ATOM 4507 C C . ALA A 1 621 ? -18.643 55.016 55.452 1.00 77.56 739 ALA A C 1
ATOM 4508 O O . ALA A 1 621 ? -19.393 55.225 56.408 1.00 77.71 739 ALA A O 1
ATOM 4510 N N . VAL A 1 622 ? -17.526 55.720 55.221 1.00 77.01 740 VAL A N 1
ATOM 4511 C CA . VAL A 1 622 ? -16.946 56.698 56.142 1.00 76.27 740 VAL A CA 1
ATOM 4512 C C . VAL A 1 622 ? -17.175 58.141 55.647 1.00 75.73 740 VAL A C 1
ATOM 4513 O O . VAL A 1 622 ? -16.371 58.651 54.857 1.00 75.64 740 VAL A O 1
ATOM 4517 N N . PRO A 1 623 ? -18.257 58.810 56.119 1.00 75.17 741 PRO A N 1
ATOM 4518 C CA . PRO A 1 623 ? -18.582 60.163 55.651 1.00 74.76 741 PRO A CA 1
ATOM 4519 C C . PRO A 1 623 ? -17.688 61.219 56.281 1.00 74.72 741 PRO A C 1
ATOM 4520 O O . PRO A 1 623 ? -16.871 60.883 57.141 1.00 74.94 741 PRO A O 1
ATOM 4524 N N . GLN A 1 624 ? -17.830 62.479 55.865 1.00 74.50 742 GLN A N 1
ATOM 4525 C CA . GLN A 1 624 ? -17.180 63.578 56.586 1.00 74.33 742 GLN A CA 1
ATOM 4526 C C . GLN A 1 624 ? -17.768 63.697 57.992 1.00 73.84 742 GLN A C 1
ATOM 4527 O O . GLN A 1 624 ? -18.967 63.461 58.186 1.00 73.97 742 GLN A O 1
ATOM 4533 N N . PRO A 1 625 ? -16.927 64.049 58.984 1.00 73.26 743 PRO A N 1
ATOM 4534 C CA . PRO A 1 625 ? -17.479 64.152 60.327 1.00 72.61 743 PRO A CA 1
ATOM 4535 C C . PRO A 1 625 ? -18.203 65.484 60.487 1.00 72.06 743 PRO A C 1
ATOM 4536 O O . PRO A 1 625 ? -17.693 66.506 60.042 1.00 72.23 743 PRO A O 1
ATOM 4540 N N . LYS A 1 626 ? -19.385 65.468 61.094 1.00 71.26 744 LYS A N 1
ATOM 4541 C CA . LYS A 1 626 ? -20.140 66.689 61.347 1.00 70.78 744 LYS A CA 1
ATOM 4542 C C . LYS A 1 626 ? -19.434 67.629 62.344 1.00 70.25 744 LYS A C 1
ATOM 4543 O O . LYS A 1 626 ? -19.471 68.853 62.176 1.00 70.03 744 LYS A O 1
ATOM 4549 N N . GLU A 1 627 ? -18.780 67.043 63.359 1.00 69.70 745 GLU A N 1
ATOM 4550 C CA . GLU A 1 627 ? -18.053 67.773 64.433 1.00 68.64 745 GLU A CA 1
ATOM 4551 C C . GLU A 1 627 ? -16.754 67.062 64.857 1.00 67.25 745 GLU A C 1
ATOM 4552 O O . GLU A 1 627 ? -16.722 65.831 64.974 1.00 66.90 745 GLU A O 1
ATOM 4558 N N . THR A 1 628 ? -15.695 67.835 65.106 1.00 65.81 746 THR A N 1
ATOM 4559 C CA . THR A 1 628 ? -14.403 67.270 65.565 1.00 64.76 746 THR A CA 1
ATOM 4560 C C . THR A 1 628 ? -13.739 68.030 66.745 1.00 63.87 746 THR A C 1
ATOM 4561 O O . THR A 1 628 ? -13.908 69.239 66.882 1.00 64.52 746 THR A O 1
ATOM 4565 N N . VAL A 1 629 ? -12.976 67.336 67.590 1.00 62.20 747 VAL A N 1
ATOM 4566 C CA . VAL A 1 629 ? -12.139 68.019 68.595 1.00 60.53 747 VAL A CA 1
ATOM 4567 C C . VAL A 1 629 ? -10.763 67.368 68.665 1.00 58.88 747 VAL A C 1
ATOM 4568 O O . VAL A 1 629 ? -10.642 66.169 68.487 1.00 59.25 747 VAL A O 1
ATOM 4572 N N . VAL A 1 630 ? -9.725 68.132 68.953 1.00 56.63 748 VAL A N 1
ATOM 4573 C CA . VAL A 1 630 ? -8.436 67.511 69.241 1.00 54.55 748 VAL A CA 1
ATOM 4574 C C . VAL A 1 630 ? -7.830 68.108 70.510 1.00 53.79 748 VAL A C 1
ATOM 4575 O O . VAL A 1 630 ? -7.443 69.278 70.530 1.00 54.33 748 VAL A O 1
ATOM 4579 N N . SER A 1 631 ? -7.714 67.312 71.562 1.00 52.01 749 SER A N 1
ATOM 4580 C CA . SER A 1 631 ? -7.091 67.773 72.789 1.00 50.56 749 SER A CA 1
ATOM 4581 C C . SER A 1 631 ? -5.624 68.146 72.572 1.00 50.20 749 SER A C 1
ATOM 4582 O O . SER A 1 631 ? -4.972 67.576 71.707 1.00 50.17 749 SER A O 1
ATOM 4585 N N . ARG A 1 632 ? -5.101 69.099 73.346 1.00 49.88 750 ARG A N 1
ATOM 4586 C CA . ARG A 1 632 ? -3.638 69.359 73.356 1.00 49.49 750 ARG A CA 1
ATOM 4587 C C . ARG A 1 632 ? -3.094 69.581 74.761 1.00 48.19 750 ARG A C 1
ATOM 4588 O O . ARG A 1 632 ? -2.657 70.685 75.093 1.00 48.61 750 ARG A O 1
ATOM 4596 N N . TRP A 1 633 ? -3.098 68.532 75.572 1.00 46.29 751 TRP A N 1
ATOM 4597 C CA . TRP A 1 633 ? -2.776 68.644 76.980 1.00 44.25 751 TRP A CA 1
ATOM 4598 C C . TRP A 1 633 ? -1.380 69.203 77.352 1.00 43.85 751 TRP A C 1
ATOM 4599 O O . TRP A 1 633 ? -1.255 69.856 78.378 1.00 44.09 751 TRP A O 1
ATOM 4610 N N . ARG A 1 634 ? -0.340 68.983 76.556 1.00 43.00 752 ARG A N 1
ATOM 4611 C CA . ARG A 1 634 ? 0.976 69.520 76.932 1.00 42.42 752 ARG A CA 1
ATOM 4612 C C . ARG A 1 634 ? 0.956 71.030 76.800 1.00 42.72 752 ARG A C 1
ATOM 4613 O O . ARG A 1 634 ? 1.600 71.762 77.569 1.00 42.53 752 ARG A O 1
ATOM 4621 N N . ALA A 1 635 ? 0.191 71.482 75.814 1.00 43.24 753 ALA A N 1
ATOM 4622 C CA . ALA A 1 635 ? 0.143 72.889 75.421 1.00 43.65 753 ALA A CA 1
ATOM 4623 C C . ALA A 1 635 ? -0.711 73.671 76.400 1.00 43.98 753 ALA A C 1
ATOM 4624 O O . ALA A 1 635 ? -0.396 74.829 76.708 1.00 44.40 753 ALA A O 1
ATOM 4626 N N . ASP A 1 636 ? -1.787 73.027 76.868 1.00 43.93 754 ASP A N 1
ATOM 4627 C CA . ASP A 1 636 ? -2.725 73.607 77.813 1.00 43.73 754 ASP A CA 1
ATOM 4628 C C . ASP A 1 636 ? -1.944 74.056 79.021 1.00 43.59 754 ASP A C 1
ATOM 4629 O O . ASP A 1 636 ? -1.365 73.229 79.717 1.00 43.91 754 ASP A O 1
ATOM 4634 N N . PRO A 1 637 ? -1.924 75.369 79.281 1.00 43.34 755 PRO A N 1
ATOM 4635 C CA . PRO A 1 637 ? -1.081 75.908 80.344 1.00 43.32 755 PRO A CA 1
ATOM 4636 C C . PRO A 1 637 ? -1.537 75.600 81.800 1.00 43.04 755 PRO A C 1
ATOM 4637 O O . PRO A 1 637 ? -0.744 75.769 82.714 1.00 43.06 755 PRO A O 1
ATOM 4641 N N . TRP A 1 638 ? -2.771 75.147 81.996 1.00 42.81 756 TRP A N 1
ATOM 4642 C CA . TRP A 1 638 ? -3.280 74.785 83.322 1.00 43.60 756 TRP A CA 1
ATOM 4643 C C . TRP A 1 638 ? -3.122 73.278 83.640 1.00 43.86 756 TRP A C 1
ATOM 4644 O O . TRP A 1 638 ? -3.657 72.750 84.637 1.00 44.31 756 TRP A O 1
ATOM 4655 N N . ALA A 1 639 ? -2.403 72.586 82.763 1.00 43.38 757 ALA A N 1
ATOM 4656 C CA . ALA A 1 639 ? -2.200 71.161 82.874 1.00 42.16 757 ALA A CA 1
ATOM 4657 C C . ALA A 1 639 ? -0.731 70.887 82.531 1.00 41.69 757 ALA A C 1
ATOM 4658 O O . ALA A 1 639 ? 0.017 70.395 83.370 1.00 41.06 757 ALA A O 1
ATOM 4660 N N . ARG A 1 640 ? -0.324 71.254 81.313 1.00 41.45 758 ARG A N 1
ATOM 4661 C CA . ARG A 1 640 ? 1.075 71.180 80.864 1.00 41.56 758 ARG A CA 1
ATOM 4662 C C . ARG A 1 640 ? 1.509 69.708 80.749 1.00 40.49 758 ARG A C 1
ATOM 4663 O O . ARG A 1 640 ? 2.653 69.342 81.077 1.00 40.08 758 ARG A O 1
ATOM 4671 N N . GLY A 1 641 ? 0.570 68.884 80.280 1.00 39.20 759 GLY A N 1
ATOM 4672 C CA . GLY A 1 641 ? 0.681 67.428 80.323 1.00 38.37 759 GLY A CA 1
ATOM 4673 C C . GLY A 1 641 ? -0.627 66.736 80.713 1.00 37.81 759 GLY A C 1
ATOM 4674 O O . GLY A 1 641 ? -1.644 67.397 80.935 1.00 37.30 759 GLY A O 1
ATOM 4675 N N . SER A 1 642 ? -0.619 65.404 80.770 1.00 37.32 760 SER A N 1
ATOM 4676 C CA . SER A 1 642 ? -1.852 64.654 81.042 1.00 37.50 760 SER A CA 1
ATOM 4677 C C . SER A 1 642 ? -1.934 63.974 82.421 1.00 37.32 760 SER A C 1
ATOM 4678 O O . SER A 1 642 ? -2.878 64.223 83.166 1.00 37.18 760 SER A O 1
ATOM 4681 N N . TYR A 1 643 ? -0.976 63.107 82.750 1.00 36.87 761 TYR A N 1
ATOM 4682 C CA . TYR A 1 643 ? -0.836 62.609 84.117 1.00 36.89 761 TYR A CA 1
ATOM 4683 C C . TYR A 1 643 ? 0.541 62.076 84.375 1.00 36.73 761 TYR A C 1
ATOM 4684 O O . TYR A 1 643 ? 1.327 61.919 83.446 1.00 37.21 761 TYR A O 1
ATOM 4693 N N . SER A 1 644 ? 0.828 61.790 85.641 1.00 36.20 762 SER A N 1
ATOM 4694 C CA . SER A 1 644 ? 2.175 61.442 86.076 1.00 35.45 762 SER A CA 1
ATOM 4695 C C . SER A 1 644 ? 2.529 60.003 85.750 1.00 35.03 762 SER A C 1
ATOM 4696 O O . SER A 1 644 ? 1.650 59.186 85.494 1.00 35.05 762 SER A O 1
ATOM 4699 N N . TYR A 1 645 ? 3.819 59.695 85.773 1.00 34.16 763 TYR A N 1
ATOM 4700 C CA . TYR A 1 645 ? 4.286 58.346 85.556 1.00 33.97 763 TYR A CA 1
ATOM 4701 C C . TYR A 1 645 ? 5.575 58.188 86.370 1.00 34.98 763 TYR A C 1
ATOM 4702 O O . TYR A 1 645 ? 6.201 59.197 86.703 1.00 35.58 763 TYR A O 1
ATOM 4711 N N . VAL A 1 646 ? 5.973 56.959 86.735 1.00 35.32 764 VAL A N 1
ATOM 4712 C CA . VAL A 1 646 ? 7.209 56.821 87.510 1.00 34.95 764 VAL A CA 1
ATOM 4713 C C . VAL A 1 646 ? 8.366 56.946 86.524 1.00 35.70 764 VAL A C 1
ATOM 4714 O O . VAL A 1 646 ? 8.651 56.014 85.785 1.00 36.25 764 VAL A O 1
ATOM 4718 N N . ALA A 1 647 ? 9.023 58.091 86.478 1.00 36.14 765 ALA A N 1
ATOM 4719 C CA . ALA A 1 647 ? 10.144 58.216 85.529 1.00 37.00 765 ALA A CA 1
ATOM 4720 C C . ALA A 1 647 ? 11.361 57.398 85.951 1.00 37.20 765 ALA A C 1
ATOM 4721 O O . ALA A 1 647 ? 11.509 57.062 87.124 1.00 36.95 765 ALA A O 1
ATOM 4723 N N . ALA A 1 648 ? 12.214 57.061 84.989 1.00 37.94 766 ALA A N 1
ATOM 4724 C CA . ALA A 1 648 ? 13.480 56.394 85.305 1.00 39.17 766 ALA A CA 1
ATOM 4725 C C . ALA A 1 648 ? 14.249 57.246 86.294 1.00 39.85 766 ALA A C 1
ATOM 4726 O O . ALA A 1 648 ? 14.437 58.432 86.063 1.00 41.11 766 ALA A O 1
ATOM 4728 N N . GLY A 1 649 ? 14.657 56.658 87.410 1.00 40.33 767 GLY A N 1
ATOM 4729 C CA . GLY A 1 649 ? 15.405 57.392 88.428 1.00 40.09 767 GLY A CA 1
ATOM 4730 C C . GLY A 1 649 ? 14.508 57.900 89.537 1.00 40.12 767 GLY A C 1
ATOM 4731 O O . GLY A 1 649 ? 14.991 58.458 90.516 1.00 40.59 767 GLY A O 1
ATOM 4732 N N . SER A 1 650 ? 13.203 57.737 89.378 1.00 39.72 768 SER A N 1
ATOM 4733 C CA . SER A 1 650 ? 12.263 58.088 90.426 1.00 39.74 768 SER A CA 1
ATOM 4734 C C . SER A 1 650 ? 11.797 56.764 91.005 1.00 40.20 768 SER A C 1
ATOM 4735 O O . SER A 1 650 ? 12.388 55.718 90.724 1.00 41.13 768 SER A O 1
ATOM 4738 N N . SER A 1 651 ? 10.743 56.808 91.805 1.00 39.90 769 SER A N 1
ATOM 4739 C CA . SER A 1 651 ? 10.149 55.626 92.376 1.00 39.84 769 SER A CA 1
ATOM 4740 C C . SER A 1 651 ? 8.829 56.030 92.994 1.00 39.44 769 SER A C 1
ATOM 4741 O O . SER A 1 651 ? 8.468 57.181 92.978 1.00 39.16 769 SER A O 1
ATOM 4744 N N . GLY A 1 652 ? 8.102 55.079 93.546 1.00 39.61 770 GLY A N 1
ATOM 4745 C CA . GLY A 1 652 ? 6.768 55.379 94.048 1.00 39.56 770 GLY A CA 1
ATOM 4746 C C . GLY A 1 652 ? 6.921 56.196 95.300 1.00 39.34 770 GLY A C 1
ATOM 4747 O O . GLY A 1 652 ? 5.960 56.738 95.842 1.00 39.67 770 GLY A O 1
ATOM 4748 N N . ASN A 1 653 ? 8.150 56.286 95.759 1.00 38.96 771 ASN A N 1
ATOM 4749 C CA . ASN A 1 653 ? 8.381 56.963 96.981 1.00 39.48 771 ASN A CA 1
ATOM 4750 C C . ASN A 1 653 ? 8.340 58.478 96.803 1.00 38.61 771 ASN A C 1
ATOM 4751 O O . ASN A 1 653 ? 8.050 59.200 97.750 1.00 38.51 771 ASN A O 1
ATOM 4756 N N . ASP A 1 654 ? 8.614 58.944 95.581 1.00 37.88 772 ASP A N 1
ATOM 4757 C CA . ASP A 1 654 ? 8.546 60.357 95.228 1.00 36.93 772 ASP A CA 1
ATOM 4758 C C . ASP A 1 654 ? 7.126 60.826 95.355 1.00 37.48 772 ASP A C 1
ATOM 4759 O O . ASP A 1 654 ? 6.867 61.987 95.668 1.00 37.81 772 ASP A O 1
ATOM 4764 N N . TYR A 1 655 ? 6.192 59.916 95.149 1.00 37.97 773 TYR A N 1
ATOM 4765 C CA . TYR A 1 655 ? 4.805 60.252 95.365 1.00 38.94 773 TYR A CA 1
ATOM 4766 C C . TYR A 1 655 ? 4.517 60.589 96.835 1.00 39.37 773 TYR A C 1
ATOM 4767 O O . TYR A 1 655 ? 3.618 61.386 97.133 1.00 39.91 773 TYR A O 1
ATOM 4776 N N . ASP A 1 656 ? 5.263 59.970 97.745 1.00 39.25 774 ASP A N 1
ATOM 4777 C CA . ASP A 1 656 ? 5.085 60.254 99.144 1.00 39.38 774 ASP A CA 1
ATOM 4778 C C . ASP A 1 656 ? 5.677 61.609 99.455 1.00 39.20 774 ASP A C 1
ATOM 4779 O O . ASP A 1 656 ? 4.947 62.498 99.900 1.00 39.97 774 ASP A O 1
ATOM 4784 N N . LEU A 1 657 ? 6.962 61.796 99.179 1.00 38.30 775 LEU A N 1
ATOM 4785 C CA . LEU A 1 657 ? 7.533 63.129 99.140 1.00 37.96 775 LEU A CA 1
ATOM 4786 C C . LEU A 1 657 ? 6.574 64.200 98.578 1.00 39.21 775 LEU A C 1
ATOM 4787 O O . LEU A 1 657 ? 6.369 65.225 99.211 1.00 39.75 775 LEU A O 1
ATOM 4792 N N . MET A 1 658 ? 5.951 63.987 97.426 1.00 40.28 776 MET A N 1
ATOM 4793 C CA . MET A 1 658 ? 5.025 65.013 96.925 1.00 41.59 776 MET A CA 1
ATOM 4794 C C . MET A 1 658 ? 3.951 65.406 97.893 1.00 41.58 776 MET A C 1
ATOM 4795 O O . MET A 1 658 ? 3.523 66.537 97.862 1.00 41.86 776 MET A O 1
ATOM 4800 N N . ALA A 1 659 ? 3.477 64.484 98.722 1.00 41.86 777 ALA A N 1
ATOM 4801 C CA . ALA A 1 659 ? 2.264 64.765 99.485 1.00 42.41 777 ALA A CA 1
ATOM 4802 C C . ALA A 1 659 ? 2.578 65.318 100.864 1.00 42.94 777 ALA A C 1
ATOM 4803 O O . ALA A 1 659 ? 1.672 65.751 101.594 1.00 43.25 777 ALA A O 1
ATOM 4805 N N . GLN A 1 660 ? 3.866 65.326 101.187 1.00 43.80 778 GLN A N 1
ATOM 4806 C CA . GLN A 1 660 ? 4.385 65.845 102.446 1.00 45.58 778 GLN A CA 1
ATOM 4807 C C . GLN A 1 660 ? 4.154 67.345 102.550 1.00 45.49 778 GLN A C 1
ATOM 4808 O O . GLN A 1 660 ? 4.724 68.098 101.756 1.00 46.07 778 GLN A O 1
ATOM 4814 N N . PRO A 1 661 ? 3.349 67.791 103.534 1.00 45.30 779 PRO A N 1
ATOM 4815 C CA . PRO A 1 661 ? 3.041 69.202 103.715 1.00 45.22 779 PRO A CA 1
ATOM 4816 C C . PRO A 1 661 ? 4.298 70.013 104.026 1.00 45.25 779 PRO A C 1
ATOM 4817 O O . PRO A 1 661 ? 5.324 69.426 104.351 1.00 45.25 779 PRO A O 1
ATOM 4821 N N . ILE A 1 662 ? 4.224 71.343 103.884 1.00 45.69 780 ILE A N 1
ATOM 4822 C CA . ILE A 1 662 ? 5.356 72.243 104.183 1.00 45.95 780 ILE A CA 1
ATOM 4823 C C . ILE A 1 662 ? 5.123 73.110 105.423 1.00 46.04 780 ILE A C 1
ATOM 4824 O O . ILE A 1 662 ? 4.041 73.676 105.625 1.00 45.05 780 ILE A O 1
ATOM 4829 N N . THR A 1 663 ? 6.164 73.185 106.245 1.00 47.06 781 THR A N 1
ATOM 4830 C CA . THR A 1 663 ? 6.129 73.905 107.509 1.00 48.33 781 THR A CA 1
ATOM 4831 C C . THR A 1 663 ? 7.140 75.057 107.433 1.00 49.29 781 THR A C 1
ATOM 4832 O O . THR A 1 663 ? 8.347 74.815 107.286 1.00 49.38 781 THR A O 1
ATOM 4836 N N . PRO A 1 664 ? 6.649 76.318 107.505 1.00 50.28 782 PRO A N 1
ATOM 4837 C CA . PRO A 1 664 ? 7.500 77.518 107.447 1.00 50.69 782 PRO A CA 1
ATOM 4838 C C . PRO A 1 664 ? 8.434 77.614 108.637 1.00 51.95 782 PRO A C 1
ATOM 4839 O O . PRO A 1 664 ? 8.125 77.068 109.693 1.00 52.09 782 PRO A O 1
ATOM 4843 N N . GLY A 1 665 ? 9.565 78.301 108.474 1.00 53.56 783 GLY A N 1
ATOM 4844 C CA . GLY A 1 665 ? 10.426 78.677 109.617 1.00 55.61 783 GLY A CA 1
ATOM 4845 C C . GLY A 1 665 ? 9.753 79.637 110.606 1.00 57.28 783 GLY A C 1
ATOM 4846 O O . GLY A 1 665 ? 8.675 80.182 110.338 1.00 57.30 783 GLY A O 1
ATOM 4847 N N . PRO A 1 666 ? 10.378 79.873 111.765 1.00 58.84 784 PRO A N 1
ATOM 4848 C CA . PRO A 1 666 ? 9.683 80.803 112.669 1.00 60.15 784 PRO A CA 1
ATOM 4849 C C . PRO A 1 666 ? 9.913 82.280 112.267 1.00 61.67 784 PRO A C 1
ATOM 4850 O O . PRO A 1 666 ? 10.986 82.624 111.731 1.00 61.34 784 PRO A O 1
ATOM 4854 N N . SER A 1 667 ? 8.906 83.127 112.510 1.00 63.51 785 SER A N 1
ATOM 4855 C CA . SER A 1 667 ? 9.001 84.579 112.251 1.00 65.35 785 SER A CA 1
ATOM 4856 C C . SER A 1 667 ? 10.112 85.198 113.118 1.00 66.52 785 SER A C 1
ATOM 4857 O O . SER A 1 667 ? 11.202 85.527 112.615 1.00 66.58 785 SER A O 1
ATOM 4860 N N . ILE A 1 668 ? 9.819 85.337 114.419 1.00 67.67 786 ILE A N 1
ATOM 4861 C CA . ILE A 1 668 ? 10.808 85.714 115.434 1.00 68.58 786 ILE A CA 1
ATOM 4862 C C . ILE A 1 668 ? 11.727 84.529 115.689 1.00 69.11 786 ILE A C 1
ATOM 4863 O O . ILE A 1 668 ? 11.248 83.444 116.052 1.00 68.90 786 ILE A O 1
ATOM 4868 N N . PRO A 1 669 ? 13.052 84.722 115.537 1.00 69.73 787 PRO A N 1
ATOM 4869 C CA . PRO A 1 669 ? 13.901 83.567 115.875 1.00 70.12 787 PRO A CA 1
ATOM 4870 C C . PRO A 1 669 ? 13.764 83.173 117.367 1.00 69.89 787 PRO A C 1
ATOM 4871 O O . PRO A 1 669 ? 13.477 84.032 118.227 1.00 69.52 787 PRO A O 1
ATOM 4875 N N . GLY A 1 670 ? 13.928 81.873 117.633 1.00 69.75 788 GLY A N 1
ATOM 4876 C CA . GLY A 1 670 ? 13.759 81.299 118.972 1.00 69.00 788 GLY A CA 1
ATOM 4877 C C . GLY A 1 670 ? 12.318 80.979 119.336 1.00 68.28 788 GLY A C 1
ATOM 4878 O O . GLY A 1 670 ? 12.049 80.435 120.394 1.00 68.35 788 GLY A O 1
ATOM 4879 N N . ALA A 1 671 ? 11.380 81.325 118.473 1.00 67.69 789 ALA A N 1
ATOM 4880 C CA . ALA A 1 671 ? 9.994 81.058 118.771 1.00 67.21 789 ALA A CA 1
ATOM 4881 C C . ALA A 1 671 ? 9.715 79.603 118.443 1.00 66.90 789 ALA A C 1
ATOM 4882 O O . ALA A 1 671 ? 10.329 79.061 117.522 1.00 66.77 789 ALA A O 1
ATOM 4884 N N . PRO A 1 672 ? 8.783 78.967 119.191 1.00 66.44 790 PRO A N 1
ATOM 4885 C CA . PRO A 1 672 ? 8.442 77.574 119.008 1.00 65.91 790 PRO A CA 1
ATOM 4886 C C . PRO A 1 672 ? 8.168 77.213 117.554 1.00 65.61 790 PRO A C 1
ATOM 4887 O O . PRO A 1 672 ? 7.560 77.993 116.816 1.00 65.76 790 PRO A O 1
ATOM 4891 N N . GLN A 1 673 ? 8.659 76.037 117.172 1.00 65.06 791 GLN A N 1
ATOM 4892 C CA . GLN A 1 673 ? 8.320 75.320 115.937 1.00 64.40 791 GLN A CA 1
ATOM 4893 C C . GLN A 1 673 ? 6.832 75.456 115.456 1.00 63.25 791 GLN A C 1
ATOM 4894 O O . GLN A 1 673 ? 5.881 75.098 116.178 1.00 62.99 791 GLN A O 1
ATOM 4900 N N . PRO A 1 674 ? 6.631 75.974 114.227 1.00 62.31 792 PRO A N 1
ATOM 4901 C CA . PRO A 1 674 ? 5.223 76.127 113.805 1.00 61.79 792 PRO A CA 1
ATOM 4902 C C . PRO A 1 674 ? 4.516 74.880 113.198 1.00 60.87 792 PRO A C 1
ATOM 4903 O O . PRO A 1 674 ? 5.160 73.993 112.623 1.00 60.70 792 PRO A O 1
ATOM 4907 N N . ILE A 1 675 ? 3.202 74.834 113.409 1.00 59.37 793 ILE A N 1
ATOM 4908 C CA . ILE A 1 675 ? 2.211 74.298 112.480 1.00 58.27 793 ILE A CA 1
ATOM 4909 C C . ILE A 1 675 ? 2.677 74.237 110.987 1.00 57.02 793 ILE A C 1
ATOM 4910 O O . ILE A 1 675 ? 3.465 75.075 110.519 1.00 57.01 793 ILE A O 1
ATOM 4915 N N . PRO A 1 676 ? 2.199 73.224 110.233 1.00 55.65 794 PRO A N 1
ATOM 4916 C CA . PRO A 1 676 ? 2.420 73.214 108.797 1.00 54.07 794 PRO A CA 1
ATOM 4917 C C . PRO A 1 676 ? 1.343 74.037 108.086 1.00 52.40 794 PRO A C 1
ATOM 4918 O O . PRO A 1 676 ? 0.202 74.095 108.552 1.00 52.13 794 PRO A O 1
ATOM 4922 N N . ARG A 1 677 ? 1.702 74.626 106.946 1.00 50.37 795 ARG A N 1
ATOM 4923 C CA . ARG A 1 677 ? 0.874 75.642 106.307 1.00 48.00 795 ARG A CA 1
ATOM 4924 C C . ARG A 1 677 ? 0.502 75.310 104.869 1.00 46.41 795 ARG A C 1
ATOM 4925 O O . ARG A 1 677 ? -0.613 75.637 104.425 1.00 46.30 795 ARG A O 1
ATOM 4933 N N . LEU A 1 678 ? 1.441 74.694 104.145 1.00 44.09 796 LEU A N 1
ATOM 4934 C CA . LEU A 1 678 ? 1.262 74.371 102.723 1.00 42.14 796 LEU A CA 1
ATOM 4935 C C . LEU A 1 678 ? 1.050 72.873 102.507 1.00 41.95 796 LEU A C 1
ATOM 4936 O O . LEU A 1 678 ? 1.958 72.103 102.756 1.00 41.47 796 LEU A O 1
ATOM 4941 N N . PHE A 1 679 ? -0.135 72.486 102.035 1.00 41.61 797 PHE A N 1
ATOM 4942 C CA . PHE A 1 679 ? -0.506 71.083 101.826 1.00 41.86 797 PHE A CA 1
ATOM 4943 C C . PHE A 1 679 ? -0.721 70.772 100.328 1.00 41.38 797 PHE A C 1
ATOM 4944 O O . PHE A 1 679 ? -1.061 71.656 99.556 1.00 41.90 797 PHE A O 1
ATOM 4952 N N . PHE A 1 680 ? -0.549 69.512 99.922 1.00 40.52 798 PHE A N 1
ATOM 4953 C CA . PHE A 1 680 ? -0.683 69.110 98.509 1.00 38.92 798 PHE A CA 1
ATOM 4954 C C . PHE A 1 680 ? -1.604 67.925 98.282 1.00 38.21 798 PHE A C 1
ATOM 4955 O O . PHE A 1 680 ? -1.527 66.929 98.977 1.00 38.08 798 PHE A O 1
ATOM 4963 N N . ALA A 1 681 ? -2.490 68.029 97.311 1.00 37.38 799 ALA A N 1
ATOM 4964 C CA . ALA A 1 681 ? -3.270 66.881 96.927 1.00 37.21 799 ALA A CA 1
ATOM 4965 C C . ALA A 1 681 ? -3.123 66.757 95.430 1.00 37.37 799 ALA A C 1
ATOM 4966 O O . ALA A 1 681 ? -2.468 67.586 94.804 1.00 37.47 799 ALA A O 1
ATOM 4968 N N . GLY A 1 682 ? -3.710 65.717 94.849 1.00 37.21 800 GLY A N 1
ATOM 4969 C CA . GLY A 1 682 ? -3.607 65.554 93.423 1.00 36.43 800 GLY A CA 1
ATOM 4970 C C . GLY A 1 682 ? -2.993 64.244 93.010 1.00 35.95 800 GLY A C 1
ATOM 4971 O O . GLY A 1 682 ? -2.198 63.631 93.739 1.00 35.50 800 GLY A O 1
ATOM 4972 N N . GLU A 1 683 ? -3.392 63.841 91.810 1.00 35.42 801 GLU A N 1
ATOM 4973 C CA . GLU A 1 683 ? -3.040 62.594 91.187 1.00 34.76 801 GLU A CA 1
ATOM 4974 C C . GLU A 1 683 ? -1.564 62.287 91.345 1.00 34.14 801 GLU A C 1
ATOM 4975 O O . GLU A 1 683 ? -1.193 61.166 91.617 1.00 34.21 801 GLU A O 1
ATOM 4981 N N . HIS A 1 684 ? -0.723 63.300 91.226 1.00 33.84 802 HIS A N 1
ATOM 4982 C CA . HIS A 1 684 ? 0.722 63.160 91.442 1.00 33.29 802 HIS A CA 1
ATOM 4983 C C . HIS A 1 684 ? 1.129 62.982 92.909 1.00 32.85 802 HIS A C 1
ATOM 4984 O O . HIS A 1 684 ? 2.321 62.971 93.202 1.00 33.08 802 HIS A O 1
ATOM 4991 N N . THR A 1 685 ? 0.168 62.832 93.822 1.00 32.57 803 THR A N 1
ATOM 4992 C CA . THR A 1 685 ? 0.476 62.790 95.268 1.00 33.07 803 THR A CA 1
ATOM 4993 C C . THR A 1 685 ? 0.058 61.487 95.967 1.00 33.29 803 THR A C 1
ATOM 4994 O O . THR A 1 685 ? 0.382 61.268 97.132 1.00 33.97 803 THR A O 1
ATOM 4998 N N . ILE A 1 686 ? -0.685 60.631 95.270 1.00 32.97 804 ILE A N 1
ATOM 4999 C CA . ILE A 1 686 ? -1.151 59.376 95.844 1.00 31.81 804 ILE A CA 1
ATOM 5000 C C . ILE A 1 686 ? -0.463 58.130 95.190 1.00 32.66 804 ILE A C 1
ATOM 5001 O O . ILE A 1 686 ? -0.968 57.562 94.206 1.00 32.91 804 ILE A O 1
ATOM 5006 N N . ARG A 1 687 ? 0.712 57.751 95.735 1.00 33.02 805 ARG A N 1
ATOM 5007 C CA . ARG A 1 687 ? 1.532 56.574 95.319 1.00 32.87 805 ARG A CA 1
ATOM 5008 C C . ARG A 1 687 ? 0.751 55.302 95.003 1.00 33.66 805 ARG A C 1
ATOM 5009 O O . ARG A 1 687 ? 0.936 54.726 93.936 1.00 34.38 805 ARG A O 1
ATOM 5017 N N . ASN A 1 688 ? -0.148 54.882 95.885 1.00 34.29 806 ASN A N 1
ATOM 5018 C CA . ASN A 1 688 ? -1.045 53.751 95.585 1.00 34.57 806 ASN A CA 1
ATOM 5019 C C . ASN A 1 688 ? -2.166 53.982 94.543 1.00 35.26 806 ASN A C 1
ATOM 5020 O O . ASN A 1 688 ? -2.857 53.016 94.160 1.00 36.30 806 ASN A O 1
ATOM 5025 N N . TYR A 1 689 ? -2.393 55.213 94.082 1.00 34.95 807 TYR A N 1
ATOM 5026 C CA . TYR A 1 689 ? -3.431 55.403 93.057 1.00 35.76 807 TYR A CA 1
ATOM 5027 C C . TYR A 1 689 ? -3.124 56.491 92.032 1.00 35.78 807 TYR A C 1
ATOM 5028 O O . TYR A 1 689 ? -4.017 57.295 91.695 1.00 35.82 807 TYR A O 1
ATOM 5037 N N . PRO A 1 690 ? -1.881 56.501 91.504 1.00 35.48 808 PRO A N 1
ATOM 5038 C CA . PRO A 1 690 ? -1.428 57.515 90.572 1.00 35.35 808 PRO A CA 1
ATOM 5039 C C . PRO A 1 690 ? -2.272 57.635 89.317 1.00 35.57 808 PRO A C 1
ATOM 5040 O O . PRO A 1 690 ? -3.071 56.769 88.985 1.00 35.75 808 PRO A O 1
ATOM 5044 N N . ALA A 1 691 ? -2.079 58.754 88.648 1.00 35.77 809 ALA A N 1
ATOM 5045 C CA . ALA A 1 691 ? -2.717 59.066 87.411 1.00 35.73 809 ALA A CA 1
ATOM 5046 C C . ALA A 1 691 ? -4.231 58.911 87.292 1.00 36.25 809 ALA A C 1
ATOM 5047 O O . ALA A 1 691 ? -4.728 58.938 86.182 1.00 37.58 809 ALA A O 1
ATOM 5049 N N . THR A 1 692 ? -5.011 58.774 88.353 1.00 36.22 810 THR A N 1
ATOM 5050 C CA . THR A 1 692 ? -6.451 58.522 88.073 1.00 36.48 810 THR A CA 1
ATOM 5051 C C . THR A 1 692 ? -7.425 59.458 88.773 1.00 36.21 810 THR A C 1
ATOM 5052 O O . THR A 1 692 ? -7.043 60.114 89.723 1.00 36.69 810 THR A O 1
ATOM 5056 N N . VAL A 1 693 ? -8.676 59.522 88.317 1.00 35.54 811 VAL A N 1
ATOM 5057 C CA . VAL A 1 693 ? -9.682 60.299 89.021 1.00 34.90 811 VAL A CA 1
ATOM 5058 C C . VAL A 1 693 ? -9.835 59.791 90.451 1.00 35.44 811 VAL A C 1
ATOM 5059 O O . VAL A 1 693 ? -9.701 60.539 91.419 1.00 36.38 811 VAL A O 1
ATOM 5063 N N . HIS A 1 694 ? -10.085 58.511 90.603 1.00 35.30 812 HIS A N 1
ATOM 5064 C CA . HIS A 1 694 ? -10.307 57.996 91.917 1.00 35.46 812 HIS A CA 1
ATOM 5065 C C . HIS A 1 694 ? -9.055 58.240 92.762 1.00 35.52 812 HIS A C 1
ATOM 5066 O O . HIS A 1 694 ? -9.145 58.451 93.971 1.00 35.95 812 HIS A O 1
ATOM 5073 N N . GLY A 1 695 ? -7.885 58.233 92.133 1.00 35.22 813 GLY A N 1
ATOM 5074 C CA . GLY A 1 695 ? -6.653 58.525 92.877 1.00 35.25 813 GLY A CA 1
ATOM 5075 C C . GLY A 1 695 ? -6.685 59.957 93.397 1.00 35.16 813 GLY A C 1
ATOM 5076 O O . GLY A 1 695 ? -6.307 60.227 94.537 1.00 35.35 813 GLY A O 1
ATOM 5077 N N . ALA A 1 696 ? -7.160 60.864 92.550 1.00 34.40 814 ALA A N 1
ATOM 5078 C CA . ALA A 1 696 ? -7.197 62.253 92.863 1.00 34.32 814 ALA A CA 1
ATOM 5079 C C . ALA A 1 696 ? -8.196 62.498 93.993 1.00 34.61 814 ALA A C 1
ATOM 5080 O O . ALA A 1 696 ? -7.806 62.992 95.075 1.00 34.67 814 ALA A O 1
ATOM 5082 N N . LEU A 1 697 ? -9.463 62.144 93.742 1.00 34.15 815 LEU A N 1
ATOM 5083 C CA . LEU A 1 697 ? -10.513 62.070 94.769 1.00 34.08 815 LEU A CA 1
ATOM 5084 C C . LEU A 1 697 ? -9.959 61.634 96.114 1.00 34.38 815 LEU A C 1
ATOM 5085 O O . LEU A 1 697 ? -10.144 62.295 97.142 1.00 34.40 815 LEU A O 1
ATOM 5090 N N . LEU A 1 698 ? -9.263 60.513 96.102 1.00 34.73 816 LEU A N 1
ATOM 5091 C CA . LEU A 1 698 ? -8.689 60.024 97.331 1.00 35.47 816 LEU A CA 1
ATOM 5092 C C . LEU A 1 698 ? -7.733 61.003 97.970 1.00 35.12 816 LEU A C 1
ATOM 5093 O O . LEU A 1 698 ? -7.798 61.187 99.189 1.00 35.81 816 LEU A O 1
ATOM 5098 N N . SER A 1 699 ? -6.855 61.624 97.179 1.00 34.18 817 SER A N 1
ATOM 5099 C CA . SER A 1 699 ? -5.816 62.466 97.772 1.00 33.42 817 SER A CA 1
ATOM 5100 C C . SER A 1 699 ? -6.502 63.665 98.417 1.00 33.12 817 SER A C 1
ATOM 5101 O O . SER A 1 699 ? -6.087 64.129 99.472 1.00 32.68 817 SER A O 1
ATOM 5104 N N . GLY A 1 700 ? -7.575 64.131 97.773 1.00 32.93 818 GLY A N 1
ATOM 5105 C CA . GLY A 1 700 ? -8.394 65.222 98.280 1.00 32.31 818 GLY A CA 1
ATOM 5106 C C . GLY A 1 700 ? -8.839 64.879 99.687 1.00 32.37 818 GLY A C 1
ATOM 5107 O O . GLY A 1 700 ? -8.474 65.572 100.635 1.00 32.48 818 GLY A O 1
ATOM 5108 N N . LEU A 1 701 ? -9.594 63.785 99.834 1.00 32.06 819 LEU A N 1
ATOM 5109 C CA . LEU A 1 701 ? -9.992 63.306 101.154 1.00 31.06 819 LEU A CA 1
ATOM 5110 C C . LEU A 1 701 ? -8.779 63.228 102.074 1.00 30.80 819 LEU A C 1
ATOM 5111 O O . LEU A 1 701 ? -8.824 63.733 103.180 1.00 31.19 819 LEU A O 1
ATOM 5116 N N . ARG A 1 702 ? -7.679 62.648 101.618 1.00 30.57 820 ARG A N 1
ATOM 5117 C CA . ARG A 1 702 ? -6.530 62.510 102.495 1.00 30.72 820 ARG A CA 1
ATOM 5118 C C . ARG A 1 702 ? -6.195 63.842 103.168 1.00 31.57 820 ARG A C 1
ATOM 5119 O O . ARG A 1 702 ? -6.129 63.901 104.396 1.00 31.76 820 ARG A O 1
ATOM 5127 N N . GLU A 1 703 ? -6.014 64.909 102.377 1.00 32.38 821 GLU A N 1
ATOM 5128 C CA . GLU A 1 703 ? -5.569 66.194 102.909 1.00 32.86 821 GLU A CA 1
ATOM 5129 C C . GLU A 1 703 ? -6.662 66.842 103.728 1.00 33.26 821 GLU A C 1
ATOM 5130 O O . GLU A 1 703 ? -6.381 67.413 104.783 1.00 33.93 821 GLU A O 1
ATOM 5136 N N . ALA A 1 704 ? -7.907 66.752 103.279 1.00 33.25 822 ALA A N 1
ATOM 5137 C CA . ALA A 1 704 ? -8.982 67.311 104.075 1.00 33.72 822 ALA A CA 1
ATOM 5138 C C . ALA A 1 704 ? -8.956 66.704 105.474 1.00 34.27 822 ALA A C 1
ATOM 5139 O O . ALA A 1 704 ? -9.188 67.389 106.458 1.00 35.28 822 ALA A O 1
ATOM 5141 N N . GLY A 1 705 ? -8.618 65.439 105.591 1.00 34.32 823 GLY A N 1
ATOM 5142 C CA . GLY A 1 705 ? -8.477 64.884 106.922 1.00 35.01 823 GLY A CA 1
ATOM 5143 C C . GLY A 1 705 ? -7.282 65.457 107.653 1.00 35.36 823 GLY A C 1
ATOM 5144 O O . GLY A 1 705 ? -7.368 65.751 108.824 1.00 34.53 823 GLY A O 1
ATOM 5145 N N . ARG A 1 706 ? -6.161 65.612 106.963 1.00 36.66 824 ARG A N 1
ATOM 5146 C CA . ARG A 1 706 ? -4.920 65.937 107.650 1.00 38.56 824 ARG A CA 1
ATOM 5147 C C . ARG A 1 706 ? -4.975 67.394 108.116 1.00 40.31 824 ARG A C 1
ATOM 5148 O O . ARG A 1 706 ? -4.449 67.769 109.197 1.00 40.60 824 ARG A O 1
ATOM 5156 N N . ILE A 1 707 ? -5.623 68.211 107.284 1.00 41.88 825 ILE A N 1
ATOM 5157 C CA . ILE A 1 707 ? -5.801 69.632 107.558 1.00 42.76 825 ILE A CA 1
ATOM 5158 C C . ILE A 1 707 ? -6.772 69.784 108.731 1.00 43.46 825 ILE A C 1
ATOM 5159 O O . ILE A 1 707 ? -6.462 70.474 109.676 1.00 43.29 825 ILE A O 1
ATOM 5164 N N . ALA A 1 708 ? -7.911 69.110 108.701 1.00 44.54 826 ALA A N 1
ATOM 5165 C CA . ALA A 1 708 ? -8.793 69.163 109.861 1.00 46.65 826 ALA A CA 1
ATOM 5166 C C . ALA A 1 708 ? -8.119 68.711 111.183 1.00 48.03 826 ALA A C 1
ATOM 5167 O O . ALA A 1 708 ? -8.349 69.298 112.216 1.00 48.54 826 ALA A O 1
ATOM 5169 N N . ASP A 1 709 ? -7.280 67.691 111.168 1.00 49.98 827 ASP A N 1
ATOM 5170 C CA . ASP A 1 709 ? -6.646 67.269 112.410 1.00 51.94 827 ASP A CA 1
ATOM 5171 C C . ASP A 1 709 ? -5.774 68.381 112.941 1.00 52.78 827 ASP A C 1
ATOM 5172 O O . ASP A 1 709 ? -5.773 68.662 114.124 1.00 53.33 827 ASP A O 1
ATOM 5177 N N . GLN A 1 710 ? -5.036 69.013 112.046 1.00 54.02 828 GLN A N 1
ATOM 5178 C CA . GLN A 1 710 ? -4.164 70.128 112.387 1.00 55.22 828 GLN A CA 1
ATOM 5179 C C . GLN A 1 710 ? -4.884 71.382 112.905 1.00 55.66 828 GLN A C 1
ATOM 5180 O O . GLN A 1 710 ? -4.420 72.003 113.837 1.00 56.18 828 GLN A O 1
ATOM 5186 N N . PHE A 1 711 ? -6.006 71.759 112.307 1.00 56.26 829 PHE A N 1
ATOM 5187 C CA . PHE A 1 711 ? -6.621 73.049 112.607 1.00 56.57 829 PHE A CA 1
ATOM 5188 C C . PHE A 1 711 ? -7.894 72.981 113.427 1.00 57.58 829 PHE A C 1
ATOM 5189 O O . PHE A 1 711 ? -8.268 73.968 114.037 1.00 57.74 829 PHE A O 1
ATOM 5197 N N . LEU A 1 712 ? -8.556 71.828 113.445 1.00 58.75 830 LEU A N 1
ATOM 5198 C CA . LEU A 1 712 ? -9.717 71.623 114.306 1.00 59.98 830 LEU A CA 1
ATOM 5199 C C . LEU A 1 712 ? -9.423 70.665 115.449 1.00 61.65 830 LEU A C 1
ATOM 5200 O O . LEU A 1 712 ? -10.273 70.448 116.308 1.00 61.67 830 LEU A O 1
ATOM 5205 N N . GLY A 1 713 ? -8.233 70.074 115.454 1.00 63.77 831 GLY A N 1
ATOM 5206 C CA . GLY A 1 713 ? -7.876 69.111 116.481 1.00 66.71 831 GLY A CA 1
ATOM 5207 C C . GLY A 1 713 ? -8.543 67.756 116.315 1.00 69.25 831 GLY A C 1
ATOM 5208 O O . GLY A 1 713 ? -9.659 67.632 115.768 1.00 68.81 831 GLY A O 1
ATOM 5209 N N . ALA A 1 714 ? -7.847 66.736 116.817 1.00 72.01 832 ALA A N 1
ATOM 5210 C CA . ALA A 1 714 ? -8.258 65.347 116.655 1.00 74.82 832 ALA A CA 1
ATOM 5211 C C . ALA A 1 714 ? -8.933 64.765 117.911 1.00 77.05 832 ALA A C 1
ATOM 5212 O O . ALA A 1 714 ? -8.286 64.071 118.704 1.00 77.57 832 ALA A O 1
ATOM 5214 N N . MET A 1 715 ? -10.228 65.044 118.086 1.00 79.87 833 MET A N 1
ATOM 5215 C CA . MET A 1 715 ? -11.031 64.446 119.180 1.00 82.78 833 MET A CA 1
ATOM 5216 C C . MET A 1 715 ? -10.665 62.945 119.440 1.00 83.26 833 MET A C 1
ATOM 5217 O O . MET A 1 715 ? -10.124 62.587 120.502 1.00 83.30 833 MET A O 1
ATOM 5222 N N . TYR A 1 716 ? -10.928 62.118 118.421 1.00 83.93 834 TYR A N 1
ATOM 5223 C CA . TYR A 1 716 ? -10.820 60.637 118.402 1.00 84.48 834 TYR A CA 1
ATOM 5224 C C . TYR A 1 716 ? -9.529 59.887 118.860 1.00 85.07 834 TYR A C 1
ATOM 5225 O O . TYR A 1 716 ? -9.527 58.646 118.881 1.00 84.92 834 TYR A O 1
ATOM 5234 N N . THR A 1 717 ? -8.446 60.583 119.208 1.00 85.89 835 THR A N 1
ATOM 5235 C CA . THR A 1 717 ? -7.146 59.877 119.351 1.00 86.89 835 THR A CA 1
ATOM 5236 C C . THR A 1 717 ? -6.754 59.344 120.745 1.00 87.70 835 THR A C 1
ATOM 5237 O O . THR A 1 717 ? -5.643 58.806 120.905 1.00 88.01 835 THR A O 1
ATOM 5241 N N . LEU A 1 718 ? -7.660 59.461 121.725 1.00 88.31 836 LEU A N 1
ATOM 5242 C CA . LEU A 1 718 ? -7.379 59.100 123.129 1.00 88.71 836 LEU A CA 1
ATOM 5243 C C . LEU A 1 718 ? -8.017 57.773 123.566 1.00 88.40 836 LEU A C 1
ATOM 5244 O O . LEU A 1 718 ? -7.681 57.218 124.617 1.00 88.12 836 LEU A O 1
ATOM 5249 N N . ARG B 2 1 ? 10.878 34.212 89.654 1.00 104.01 308 ARG B N 1
ATOM 5250 C CA . ARG B 2 1 ? 11.819 33.188 90.206 1.00 104.39 308 ARG B CA 1
ATOM 5251 C C . ARG B 2 1 ? 12.849 32.731 89.149 1.00 103.79 308 ARG B C 1
ATOM 5252 O O . ARG B 2 1 ? 14.069 32.847 89.355 1.00 103.52 308 ARG B O 1
ATOM 5260 N N . LYS B 2 2 ? 12.336 32.186 88.042 1.00 103.07 309 LYS B N 1
ATOM 5261 C CA . LYS B 2 2 ? 13.129 31.854 86.850 1.00 102.24 309 LYS B CA 1
ATOM 5262 C C . LYS B 2 2 ? 12.481 32.529 85.637 1.00 101.06 309 LYS B C 1
ATOM 5263 O O . LYS B 2 2 ? 11.302 32.895 85.710 1.00 100.85 309 LYS B O 1
ATOM 5269 N N . PRO B 2 3 ? 13.239 32.699 84.524 1.00 99.97 310 PRO B N 1
ATOM 5270 C CA . PRO B 2 3 ? 12.712 33.408 83.356 1.00 99.15 310 PRO B CA 1
ATOM 5271 C C . PRO B 2 3 ? 11.386 32.822 82.908 1.00 98.42 310 PRO B C 1
ATOM 5272 O O . PRO B 2 3 ? 10.949 31.817 83.451 1.00 98.44 310 PRO B O 1
ATOM 5276 N N . PRO B 2 4 ? 10.728 33.453 81.936 1.00 97.84 311 PRO B N 1
ATOM 5277 C CA . PRO B 2 4 ? 9.623 32.751 81.302 1.00 97.59 311 PRO B CA 1
ATOM 5278 C C . PRO B 2 4 ? 10.134 31.554 80.503 1.00 97.31 311 PRO B C 1
ATOM 5279 O O . PRO B 2 4 ? 11.342 31.426 80.301 1.00 96.98 311 PRO B O 1
ATOM 5283 N N . LYS B 2 5 ? 9.220 30.691 80.060 1.00 97.32 312 LYS B N 1
ATOM 5284 C CA . LYS B 2 5 ? 9.578 29.406 79.434 1.00 97.44 312 LYS B CA 1
ATOM 5285 C C . LYS B 2 5 ? 10.367 29.560 78.127 1.00 97.00 312 LYS B C 1
ATOM 5286 O O . LYS B 2 5 ? 9.835 30.023 77.123 1.00 96.67 312 LYS B O 1
ATOM 5292 N N . GLY B 2 6 ? 11.641 29.172 78.151 1.00 96.63 313 GLY B N 1
ATOM 5293 C CA . GLY B 2 6 ? 12.483 29.244 76.956 1.00 96.14 313 GLY B CA 1
ATOM 5294 C C . GLY B 2 6 ? 12.785 30.648 76.432 1.00 95.77 313 GLY B C 1
ATOM 5295 O O . GLY B 2 6 ? 13.279 30.802 75.311 1.00 96.06 313 GLY B O 1
ATOM 5296 N N . MET B 2 7 ? 12.456 31.671 77.219 1.00 94.90 314 MET B N 1
ATOM 5297 C CA . MET B 2 7 ? 13.045 32.990 77.059 1.00 93.76 314 MET B CA 1
ATOM 5298 C C . MET B 2 7 ? 14.477 32.805 77.535 1.00 94.02 314 MET B C 1
ATOM 5299 O O . MET B 2 7 ? 14.710 32.106 78.523 1.00 93.86 314 MET B O 1
ATOM 5304 N N . PHE B 2 8 ? 15.443 33.398 76.849 1.00 94.35 315 PHE B N 1
ATOM 5305 C CA . PHE B 2 8 ? 16.827 33.130 77.215 1.00 95.21 315 PHE B CA 1
ATOM 5306 C C . PHE B 2 8 ? 17.544 34.362 77.733 1.00 95.58 315 PHE B C 1
ATOM 5307 O O . PHE B 2 8 ? 17.779 35.309 76.987 1.00 95.78 315 PHE B O 1
ATOM 5315 N N . LEU B 2 9 ? 17.870 34.345 79.024 1.00 96.11 316 LEU B N 1
ATOM 5316 C CA . LEU B 2 9 ? 18.432 35.514 79.705 1.00 96.69 316 LEU B CA 1
ATOM 5317 C C . LEU B 2 9 ? 19.470 35.087 80.719 1.00 97.31 316 LEU B C 1
ATOM 5318 O O . LEU B 2 9 ? 19.222 35.122 81.930 1.00 97.24 316 LEU B O 1
ATOM 5323 N N . SER B 2 10 ? 20.633 34.673 80.238 1.00 98.17 317 SER B N 1
ATOM 5324 C CA . SER B 2 10 ? 21.692 34.301 81.160 1.00 99.12 317 SER B CA 1
ATOM 5325 C C . SER B 2 10 ? 22.441 35.562 81.567 1.00 99.64 317 SER B C 1
ATOM 5326 O O . SER B 2 10 ? 22.678 36.449 80.734 1.00 99.65 317 SER B O 1
ATOM 5329 N N . GLN B 2 11 ? 22.784 35.634 82.853 1.00 100.21 318 GLN B N 1
ATOM 5330 C CA . GLN B 2 11 ? 23.591 36.720 83.407 1.00 100.87 318 GLN B CA 1
ATOM 5331 C C . GLN B 2 11 ? 24.703 37.162 82.443 1.00 101.08 318 GLN B C 1
ATOM 5332 O O . GLN B 2 11 ? 24.838 38.345 82.114 1.00 100.91 318 GLN B O 1
ATOM 5338 N N . GLU B 2 12 ? 25.467 36.175 81.988 1.00 101.54 319 GLU B N 1
ATOM 5339 C CA . GLU B 2 12 ? 26.582 36.343 81.070 1.00 101.97 319 GLU B CA 1
ATOM 5340 C C . GLU B 2 12 ? 26.220 37.100 79.784 1.00 101.96 319 GLU B C 1
ATOM 5341 O O . GLU B 2 12 ? 26.909 38.048 79.403 1.00 101.85 319 GLU B O 1
ATOM 5347 N N . ASP B 2 13 ? 25.143 36.672 79.126 1.00 102.17 320 ASP B N 1
ATOM 5348 C CA . ASP B 2 13 ? 24.713 37.248 77.846 1.00 102.42 320 ASP B CA 1
ATOM 5349 C C . ASP B 2 13 ? 24.264 38.674 78.032 1.00 102.61 320 ASP B C 1
ATOM 5350 O O . ASP B 2 13 ? 24.467 39.521 77.155 1.00 102.54 320 ASP B O 1
ATOM 5355 N N . VAL B 2 14 ? 23.630 38.920 79.177 1.00 102.80 321 VAL B N 1
ATOM 5356 C CA . VAL B 2 14 ? 23.126 40.239 79.509 1.00 102.92 321 VAL B CA 1
ATOM 5357 C C . VAL B 2 14 ? 24.288 41.228 79.528 1.00 103.20 321 VAL B C 1
ATOM 5358 O O . VAL B 2 14 ? 24.253 42.242 78.824 1.00 103.26 321 VAL B O 1
ATOM 5362 N N . GLU B 2 15 ? 25.325 40.901 80.300 1.00 103.48 322 GLU B N 1
ATOM 5363 C CA . GLU B 2 15 ? 26.492 41.770 80.461 1.00 103.87 322 GLU B CA 1
ATOM 5364 C C . GLU B 2 15 ? 27.194 42.074 79.147 1.00 104.13 322 GLU B C 1
ATOM 5365 O O . GLU B 2 15 ? 27.774 43.149 78.985 1.00 104.27 322 GLU B O 1
ATOM 5371 N N . ALA B 2 16 ? 27.136 41.134 78.211 1.00 104.47 323 ALA B N 1
ATOM 5372 C CA . ALA B 2 16 ? 27.854 41.281 76.952 1.00 104.89 323 ALA B CA 1
ATOM 5373 C C . ALA B 2 16 ? 27.097 42.113 75.907 1.00 105.18 323 ALA B C 1
ATOM 5374 O O . ALA B 2 16 ? 27.718 42.802 75.087 1.00 105.37 323 ALA B O 1
ATOM 5376 N N . VAL B 2 17 ? 25.768 42.056 75.935 1.00 105.27 324 VAL B N 1
ATOM 5377 C CA . VAL B 2 17 ? 24.963 42.808 74.965 1.00 105.45 324 VAL B CA 1
ATOM 5378 C C . VAL B 2 17 ? 24.648 44.216 75.500 1.00 105.57 324 VAL B C 1
ATOM 5379 O O . VAL B 2 17 ? 23.822 44.952 74.945 1.00 105.67 324 VAL B O 1
ATOM 5383 N N . SER B 2 18 ? 25.349 44.590 76.569 1.00 105.56 325 SER B N 1
ATOM 5384 C CA . SER B 2 18 ? 25.194 45.901 77.190 1.00 105.35 325 SER B CA 1
ATOM 5385 C C . SER B 2 18 ? 26.532 46.634 77.374 1.00 105.38 325 SER B C 1
ATOM 5386 O O . SER B 2 18 ? 26.569 47.864 77.355 1.00 105.45 325 SER B O 1
ATOM 5389 N N . ALA B 2 19 ? 27.622 45.882 77.522 1.00 105.30 326 ALA B N 1
ATOM 5390 C CA . ALA B 2 19 ? 28.951 46.454 77.802 1.00 105.34 326 ALA B CA 1
ATOM 5391 C C . ALA B 2 19 ? 29.346 47.697 76.973 1.00 105.32 326 ALA B C 1
ATOM 5392 O O . ALA B 2 19 ? 30.257 48.435 77.367 1.00 105.35 326 ALA B O 1
ATOM 5394 N N . ASN B 2 20 ? 28.681 47.909 75.833 1.00 105.12 327 ASN B N 1
ATOM 5395 C CA . ASN B 2 20 ? 28.714 49.199 75.120 1.00 104.96 327 ASN B CA 1
ATOM 5396 C C . ASN B 2 20 ? 27.496 49.454 74.210 1.00 104.96 327 ASN B C 1
ATOM 5397 O O . ASN B 2 20 ? 26.549 48.655 74.182 1.00 104.87 327 ASN B O 1
ATOM 5402 N N . ALA B 2 21 ? 27.542 50.573 73.481 1.00 104.88 328 ALA B N 1
ATOM 5403 C CA . ALA B 2 21 ? 26.439 51.057 72.643 1.00 104.74 328 ALA B CA 1
ATOM 5404 C C . ALA B 2 21 ? 26.067 50.087 71.524 1.00 104.67 328 ALA B C 1
ATOM 5405 O O . ALA B 2 21 ? 24.881 49.827 71.284 1.00 104.69 328 ALA B O 1
ATOM 5407 N N . THR B 2 22 ? 27.084 49.555 70.846 1.00 104.56 329 THR B N 1
ATOM 5408 C CA . THR B 2 22 ? 26.868 48.628 69.727 1.00 104.20 329 THR B CA 1
ATOM 5409 C C . THR B 2 22 ? 27.356 47.203 70.006 1.00 103.92 329 THR B C 1
ATOM 5410 O O . THR B 2 22 ? 27.254 46.339 69.127 1.00 104.17 329 THR B O 1
ATOM 5414 N N . ALA B 2 23 ? 27.858 46.958 71.223 1.00 103.22 330 ALA B N 1
ATOM 5415 C CA . ALA B 2 23 ? 28.142 45.595 71.695 1.00 102.49 330 ALA B CA 1
ATOM 5416 C C . ALA B 2 23 ? 26.929 44.697 71.480 1.00 102.02 330 ALA B C 1
ATOM 5417 O O . ALA B 2 23 ? 27.031 43.474 71.554 1.00 102.16 330 ALA B O 1
ATOM 5419 N N . ALA B 2 24 ? 25.782 45.323 71.226 1.00 101.30 331 ALA B N 1
ATOM 5420 C CA . ALA B 2 24 ? 24.579 44.625 70.813 1.00 100.51 331 ALA B CA 1
ATOM 5421 C C . ALA B 2 24 ? 24.741 44.137 69.378 1.00 99.97 331 ALA B C 1
ATOM 5422 O O . ALA B 2 24 ? 24.854 42.936 69.149 1.00 99.85 331 ALA B O 1
ATOM 5424 N N . THR B 2 25 ? 24.774 45.070 68.422 1.00 99.36 332 THR B N 1
ATOM 5425 C CA . THR B 2 25 ? 24.839 44.722 66.988 1.00 98.59 332 THR B CA 1
ATOM 5426 C C . THR B 2 25 ? 26.159 44.064 66.563 1.00 98.00 332 THR B C 1
ATOM 5427 O O . THR B 2 25 ? 26.184 43.317 65.589 1.00 97.94 332 THR B O 1
ATOM 5431 N N . THR B 2 26 ? 27.240 44.343 67.291 1.00 97.34 333 THR B N 1
ATOM 5432 C CA . THR B 2 26 ? 28.507 43.628 67.110 1.00 96.75 333 THR B CA 1
ATOM 5433 C C . THR B 2 26 ? 28.282 42.129 67.269 1.00 96.57 333 THR B C 1
ATOM 5434 O O . THR B 2 26 ? 28.490 41.367 66.327 1.00 96.68 333 THR B O 1
ATOM 5438 N N . VAL B 2 27 ? 27.836 41.724 68.456 1.00 96.21 334 VAL B N 1
ATOM 5439 C CA . VAL B 2 27 ? 27.605 40.317 68.780 1.00 95.73 334 VAL B CA 1
ATOM 5440 C C . VAL B 2 27 ? 26.694 39.614 67.753 1.00 95.61 334 VAL B C 1
ATOM 5441 O O . VAL B 2 27 ? 27.007 38.512 67.303 1.00 95.60 334 VAL B O 1
ATOM 5445 N N . LEU B 2 28 ? 25.607 40.270 67.353 1.00 95.47 335 LEU B N 1
ATOM 5446 C CA . LEU B 2 28 ? 24.705 39.725 66.339 1.00 95.48 335 LEU B CA 1
ATOM 5447 C C . LEU B 2 28 ? 25.262 39.807 64.909 1.00 95.83 335 LEU B C 1
ATOM 5448 O O . LEU B 2 28 ? 24.544 39.543 63.942 1.00 95.83 335 LEU B O 1
ATOM 5453 N N . ARG B 2 29 ? 26.525 40.194 64.769 1.00 96.25 336 ARG B N 1
ATOM 5454 C CA . ARG B 2 29 ? 27.188 40.132 63.467 1.00 96.65 336 ARG B CA 1
ATOM 5455 C C . ARG B 2 29 ? 28.276 39.077 63.399 1.00 96.53 336 ARG B C 1
ATOM 5456 O O . ARG B 2 29 ? 28.442 38.448 62.361 1.00 96.73 336 ARG B O 1
ATOM 5464 N N . GLN B 2 30 ? 29.020 38.893 64.488 1.00 96.45 337 GLN B N 1
ATOM 5465 C CA . GLN B 2 30 ? 29.867 37.714 64.624 1.00 96.63 337 GLN B CA 1
ATOM 5466 C C . GLN B 2 30 ? 29.042 36.479 64.300 1.00 96.20 337 GLN B C 1
ATOM 5467 O O . GLN B 2 30 ? 29.489 35.611 63.551 1.00 96.37 337 GLN B O 1
ATOM 5473 N N . LEU B 2 31 ? 27.826 36.431 64.848 1.00 95.52 338 LEU B N 1
ATOM 5474 C CA . LEU B 2 31 ? 26.921 35.306 64.650 1.00 94.73 338 LEU B CA 1
ATOM 5475 C C . LEU B 2 31 ? 26.360 35.254 63.237 1.00 94.36 338 LEU B C 1
ATOM 5476 O O . LEU B 2 31 ? 26.392 34.210 62.600 1.00 94.22 338 LEU B O 1
ATOM 5481 N N . ASP B 2 32 ? 25.860 36.376 62.740 1.00 94.17 339 ASP B N 1
ATOM 5482 C CA . ASP B 2 32 ? 25.348 36.417 61.376 1.00 94.17 339 ASP B CA 1
ATOM 5483 C C . ASP B 2 32 ? 26.382 35.981 60.348 1.00 94.29 339 ASP B C 1
ATOM 5484 O O . ASP B 2 32 ? 26.032 35.564 59.248 1.00 94.31 339 ASP B O 1
ATOM 5489 N N . MET B 2 33 ? 27.655 36.085 60.715 1.00 94.49 340 MET B N 1
ATOM 5490 C CA . MET B 2 33 ? 28.737 35.637 59.855 1.00 94.72 340 MET B CA 1
ATOM 5491 C C . MET B 2 33 ? 29.088 34.191 60.137 1.00 93.85 340 MET B C 1
ATOM 5492 O O . MET B 2 33 ? 28.969 33.355 59.249 1.00 93.87 340 MET B O 1
ATOM 5497 N N . GLU B 2 34 ? 29.497 33.890 61.368 1.00 92.95 341 GLU B N 1
ATOM 5498 C CA . GLU B 2 34 ? 29.684 32.502 61.799 1.00 92.15 341 GLU B CA 1
ATOM 5499 C C . GLU B 2 34 ? 28.707 31.555 61.113 1.00 91.45 341 GLU B C 1
ATOM 5500 O O . GLU B 2 34 ? 29.054 30.421 60.807 1.00 91.41 341 GLU B O 1
ATOM 5506 N N . LEU B 2 35 ? 27.489 32.036 60.872 1.00 90.60 342 LEU B N 1
ATOM 5507 C CA . LEU B 2 35 ? 26.437 31.230 60.275 1.00 89.76 342 LEU B CA 1
ATOM 5508 C C . LEU B 2 35 ? 26.602 31.085 58.769 1.00 89.21 342 LEU B C 1
ATOM 5509 O O . LEU B 2 35 ? 26.422 30.001 58.231 1.00 89.41 342 LEU B O 1
ATOM 5514 N N . VAL B 2 36 ? 26.919 32.176 58.084 1.00 88.42 343 VAL B N 1
ATOM 5515 C CA . VAL B 2 36 ? 27.140 32.120 56.637 1.00 87.63 343 VAL B CA 1
ATOM 5516 C C . VAL B 2 36 ? 28.451 31.376 56.299 1.00 87.10 343 VAL B C 1
ATOM 5517 O O . VAL B 2 36 ? 28.545 30.682 55.289 1.00 86.94 343 VAL B O 1
ATOM 5521 N N . SER B 2 37 ? 29.431 31.504 57.185 1.00 86.48 344 SER B N 1
ATOM 5522 C CA . SER B 2 37 ? 30.708 30.821 57.071 1.00 85.98 344 SER B CA 1
ATOM 5523 C C . SER B 2 37 ? 30.615 29.331 57.441 1.00 85.62 344 SER B C 1
ATOM 5524 O O . SER B 2 37 ? 31.613 28.612 57.427 1.00 85.67 344 SER B O 1
ATOM 5527 N N . VAL B 2 38 ? 29.413 28.874 57.767 1.00 85.30 345 VAL B N 1
ATOM 5528 C CA . VAL B 2 38 ? 29.175 27.469 58.100 1.00 84.89 345 VAL B CA 1
ATOM 5529 C C . VAL B 2 38 ? 28.216 26.880 57.084 1.00 84.74 345 VAL B C 1
ATOM 5530 O O . VAL B 2 38 ? 28.271 25.700 56.789 1.00 84.82 345 VAL B O 1
ATOM 5534 N N . LYS B 2 39 ? 27.351 27.713 56.526 1.00 84.82 346 LYS B N 1
ATOM 5535 C CA . LYS B 2 39 ? 26.473 27.276 55.456 1.00 85.08 346 LYS B CA 1
ATOM 5536 C C . LYS B 2 39 ? 27.256 26.987 54.193 1.00 85.05 346 LYS B C 1
ATOM 5537 O O . LYS B 2 39 ? 26.845 26.152 53.390 1.00 85.17 346 LYS B O 1
ATOM 5543 N N . ARG B 2 40 ? 28.375 27.687 54.016 1.00 85.03 347 ARG B N 1
ATOM 5544 C CA . ARG B 2 40 ? 29.226 27.479 52.852 1.00 84.90 347 ARG B CA 1
ATOM 5545 C C . ARG B 2 40 ? 30.095 26.240 53.059 1.00 84.85 347 ARG B C 1
ATOM 5546 O O . ARG B 2 40 ? 30.215 25.411 52.161 1.00 85.04 347 ARG B O 1
ATOM 5554 N N . GLN B 2 41 ? 30.680 26.107 54.246 1.00 84.59 348 GLN B N 1
ATOM 5555 C CA . GLN B 2 41 ? 31.310 24.861 54.660 1.00 84.42 348 GLN B CA 1
ATOM 5556 C C . GLN B 2 41 ? 30.412 23.689 54.234 1.00 84.04 348 GLN B C 1
ATOM 5557 O O . GLN B 2 41 ? 30.860 22.783 53.543 1.00 84.34 348 GLN B O 1
ATOM 5563 N N . ILE B 2 42 ? 29.137 23.733 54.612 1.00 83.50 349 ILE B N 1
ATOM 5564 C CA . ILE B 2 42 ? 28.178 22.681 54.267 1.00 82.98 349 ILE B CA 1
ATOM 5565 C C . ILE B 2 42 ? 28.162 22.360 52.789 1.00 82.82 349 ILE B C 1
ATOM 5566 O O . ILE B 2 42 ? 28.401 21.228 52.414 1.00 82.93 349 ILE B O 1
ATOM 5571 N N . GLN B 2 43 ? 27.897 23.354 51.953 1.00 82.91 350 GLN B N 1
ATOM 5572 C CA . GLN B 2 43 ? 27.669 23.107 50.529 1.00 83.25 350 GLN B CA 1
ATOM 5573 C C . GLN B 2 43 ? 28.888 22.544 49.832 1.00 82.90 350 GLN B C 1
ATOM 5574 O O . GLN B 2 43 ? 28.789 21.801 48.862 1.00 82.87 350 GLN B O 1
ATOM 5580 N N . ASN B 2 44 ? 30.037 22.916 50.365 1.00 82.70 351 ASN B N 1
ATOM 5581 C CA . ASN B 2 44 ? 31.316 22.465 49.900 1.00 82.33 351 ASN B CA 1
ATOM 5582 C C . ASN B 2 44 ? 31.503 20.963 50.108 1.00 82.04 351 ASN B C 1
ATOM 5583 O O . ASN B 2 44 ? 31.944 20.251 49.205 1.00 82.21 351 ASN B O 1
ATOM 5588 N N . ILE B 2 45 ? 31.169 20.486 51.302 1.00 81.54 352 ILE B N 1
ATOM 5589 C CA . ILE B 2 45 ? 31.201 19.062 51.597 1.00 80.97 352 ILE B CA 1
ATOM 5590 C C . ILE B 2 45 ? 30.058 18.331 50.902 1.00 80.99 352 ILE B C 1
ATOM 5591 O O . ILE B 2 45 ? 30.235 17.229 50.408 1.00 81.14 352 ILE B O 1
ATOM 5596 N N . LYS B 2 46 ? 28.890 18.952 50.842 1.00 81.14 353 LYS B N 1
ATOM 5597 C CA . LYS B 2 46 ? 27.792 18.407 50.060 1.00 81.35 353 LYS B CA 1
ATOM 5598 C C . LYS B 2 46 ? 28.279 18.111 48.638 1.00 81.23 353 LYS B C 1
ATOM 5599 O O . LYS B 2 46 ? 27.992 17.057 48.087 1.00 81.19 353 LYS B O 1
ATOM 5605 N N . GLN B 2 47 ? 29.047 19.039 48.074 1.00 81.28 354 GLN B N 1
ATOM 5606 C CA . GLN B 2 47 ? 29.582 18.924 46.719 1.00 81.37 354 GLN B CA 1
ATOM 5607 C C . GLN B 2 47 ? 30.738 17.921 46.603 1.00 81.02 354 GLN B C 1
ATOM 5608 O O . GLN B 2 47 ? 30.871 17.241 45.582 1.00 81.19 354 GLN B O 1
ATOM 5614 N N . THR B 2 48 ? 31.578 17.841 47.631 1.00 80.37 355 THR B N 1
ATOM 5615 C CA . THR B 2 48 ? 32.590 16.803 47.697 1.00 79.72 355 THR B CA 1
ATOM 5616 C C . THR B 2 48 ? 31.934 15.424 47.757 1.00 79.62 355 THR B C 1
ATOM 5617 O O . THR B 2 48 ? 32.096 14.627 46.836 1.00 79.96 355 THR B O 1
ATOM 5621 N N . ASN B 2 49 ? 31.183 15.151 48.822 1.00 79.19 356 ASN B N 1
ATOM 5622 C CA . ASN B 2 49 ? 30.497 13.870 48.976 1.00 78.91 356 ASN B CA 1
ATOM 5623 C C . ASN B 2 49 ? 29.682 13.454 47.765 1.00 79.00 356 ASN B C 1
ATOM 5624 O O . ASN B 2 49 ? 29.610 12.280 47.453 1.00 79.08 356 ASN B O 1
ATOM 5629 N N . SER B 2 50 ? 29.085 14.410 47.071 1.00 79.14 357 SER B N 1
ATOM 5630 C CA . SER B 2 50 ? 28.337 14.092 45.870 1.00 79.53 357 SER B CA 1
ATOM 5631 C C . SER B 2 50 ? 29.243 13.473 44.798 1.00 79.97 357 SER B C 1
ATOM 5632 O O . SER B 2 50 ? 28.820 12.594 44.050 1.00 79.99 357 SER B O 1
ATOM 5635 N N . ALA B 2 51 ? 30.490 13.933 44.733 1.00 80.53 358 ALA B N 1
ATOM 5636 C CA . ALA B 2 51 ? 31.448 13.433 43.746 1.00 80.84 358 ALA B CA 1
ATOM 5637 C C . ALA B 2 51 ? 32.026 12.084 44.161 1.00 81.12 358 ALA B C 1
ATOM 5638 O O . ALA B 2 51 ? 32.269 11.234 43.303 1.00 81.29 358 ALA B O 1
ATOM 5640 N N . LEU B 2 52 ? 32.245 11.892 45.464 1.00 81.37 359 LEU B N 1
ATOM 5641 C CA . LEU B 2 52 ? 32.698 10.598 45.983 1.00 81.81 359 LEU B CA 1
ATOM 5642 C C . LEU B 2 52 ? 31.648 9.515 45.781 1.00 82.60 359 LEU B C 1
ATOM 5643 O O . LEU B 2 52 ? 31.980 8.357 45.569 1.00 82.75 359 LEU B O 1
ATOM 5648 N N . LYS B 2 53 ? 30.381 9.895 45.866 1.00 83.70 360 LYS B N 1
ATOM 5649 C CA . LYS B 2 53 ? 29.286 8.964 45.663 1.00 84.68 360 LYS B CA 1
ATOM 5650 C C . LYS B 2 53 ? 29.245 8.523 44.224 1.00 85.35 360 LYS B C 1
ATOM 5651 O O . LYS B 2 53 ? 28.845 7.399 43.943 1.00 85.47 360 LYS B O 1
ATOM 5657 N N . GLU B 2 54 ? 29.644 9.399 43.307 1.00 86.44 361 GLU B N 1
ATOM 5658 C CA . GLU B 2 54 ? 29.568 9.052 41.896 1.00 87.96 361 GLU B CA 1
ATOM 5659 C C . GLU B 2 54 ? 30.674 8.077 41.463 1.00 88.51 361 GLU B C 1
ATOM 5660 O O . GLU B 2 54 ? 30.527 7.365 40.465 1.00 88.82 361 GLU B O 1
ATOM 5666 N N . LYS B 2 55 ? 31.765 8.036 42.223 1.00 89.08 362 LYS B N 1
ATOM 5667 C CA . LYS B 2 55 ? 32.800 7.030 42.012 1.00 89.48 362 LYS B CA 1
ATOM 5668 C C . LYS B 2 55 ? 32.374 5.673 42.567 1.00 89.82 362 LYS B C 1
ATOM 5669 O O . LYS B 2 55 ? 32.634 4.643 41.952 1.00 90.26 362 LYS B O 1
ATOM 5675 N N . LEU B 2 56 ? 31.694 5.672 43.707 1.00 90.07 363 LEU B N 1
ATOM 5676 C CA . LEU B 2 56 ? 31.070 4.458 44.214 1.00 90.52 363 LEU B CA 1
ATOM 5677 C C . LEU B 2 56 ? 29.901 3.989 43.345 1.00 91.03 363 LEU B C 1
ATOM 5678 O O . LEU B 2 56 ? 29.185 3.047 43.715 1.00 91.01 363 LEU B O 1
ATOM 5683 N N . ASP B 2 57 ? 29.694 4.632 42.196 1.00 91.58 364 ASP B N 1
ATOM 5684 C CA . ASP B 2 57 ? 28.531 4.287 41.381 1.00 92.24 364 ASP B CA 1
ATOM 5685 C C . ASP B 2 57 ? 28.656 2.939 40.677 1.00 92.26 364 ASP B C 1
ATOM 5686 O O . ASP B 2 57 ? 29.583 2.713 39.880 1.00 92.34 364 ASP B O 1
ATOM 5691 N N . GLY B 2 58 ? 27.689 2.069 40.974 1.00 92.08 365 GLY B N 1
ATOM 5692 C CA . GLY B 2 58 ? 27.644 0.716 40.430 1.00 91.73 365 GLY B CA 1
ATOM 5693 C C . GLY B 2 58 ? 27.777 -0.333 41.516 1.00 91.36 365 GLY B C 1
ATOM 5694 O O . GLY B 2 58 ? 27.615 -1.521 41.260 1.00 91.57 365 GLY B O 1
ATOM 5695 N N . GLY B 2 59 ? 28.065 0.113 42.734 1.00 91.06 366 GLY B N 1
ATOM 5696 C CA . GLY B 2 59 ? 28.329 -0.789 43.850 1.00 90.55 366 GLY B CA 1
ATOM 5697 C C . GLY B 2 59 ? 29.586 -1.608 43.623 1.00 90.29 366 GLY B C 1
ATOM 5698 O O . GLY B 2 59 ? 30.453 -1.251 42.812 1.00 89.98 366 GLY B O 1
ATOM 5699 N N . ILE B 2 60 ? 29.689 -2.706 44.359 1.00 90.12 367 ILE B N 1
ATOM 5700 C CA . ILE B 2 60 ? 30.691 -3.717 44.064 1.00 89.93 367 ILE B CA 1
ATOM 5701 C C . ILE B 2 60 ? 30.023 -4.886 43.325 1.00 90.32 367 ILE B C 1
ATOM 5702 O O . ILE B 2 60 ? 30.448 -6.032 43.438 1.00 90.61 367 ILE B O 1
ATOM 5707 N N . GLU B 2 61 ? 28.977 -4.596 42.558 1.00 90.57 368 GLU B N 1
ATOM 5708 C CA . GLU B 2 61 ? 28.166 -5.668 41.988 1.00 90.86 368 GLU B CA 1
ATOM 5709 C C . GLU B 2 61 ? 28.937 -6.592 41.055 1.00 90.99 368 GLU B C 1
ATOM 5710 O O . GLU B 2 61 ? 28.936 -7.799 41.273 1.00 91.17 368 GLU B O 1
ATOM 5716 N N . PRO B 2 62 ? 29.634 -6.030 40.050 1.00 91.09 369 PRO B N 1
ATOM 5717 C CA . PRO B 2 62 ? 30.345 -6.885 39.105 1.00 91.16 369 PRO B CA 1
ATOM 5718 C C . PRO B 2 62 ? 31.606 -7.525 39.687 1.00 91.14 369 PRO B C 1
ATOM 5719 O O . PRO B 2 62 ? 32.496 -7.905 38.933 1.00 91.28 369 PRO B O 1
ATOM 5723 N N . TYR B 2 63 ? 31.683 -7.646 41.007 1.00 91.15 370 TYR B N 1
ATOM 5724 C CA . TYR B 2 63 ? 32.879 -8.165 41.662 1.00 91.40 370 TYR B CA 1
ATOM 5725 C C . TYR B 2 63 ? 32.509 -9.167 42.739 1.00 92.20 370 TYR B C 1
ATOM 5726 O O . TYR B 2 63 ? 33.368 -9.646 43.482 1.00 91.72 370 TYR B O 1
ATOM 5735 N N . ARG B 2 64 ? 31.219 -9.476 42.808 1.00 93.62 371 ARG B N 1
ATOM 5736 C CA . ARG B 2 64 ? 30.676 -10.359 43.827 1.00 95.41 371 ARG B CA 1
ATOM 5737 C C . ARG B 2 64 ? 30.796 -11.817 43.395 1.00 96.57 371 ARG B C 1
ATOM 5738 O O . ARG B 2 64 ? 30.523 -12.153 42.234 1.00 96.74 371 ARG B O 1
ATOM 5746 N N . LEU B 2 65 ? 31.201 -12.677 44.329 1.00 98.01 372 LEU B N 1
ATOM 5747 C CA . LEU B 2 65 ? 31.456 -14.087 44.017 1.00 99.43 372 LEU B CA 1
ATOM 5748 C C . LEU B 2 65 ? 30.344 -15.018 44.474 1.00 100.81 372 LEU B C 1
ATOM 5749 O O . LEU B 2 65 ? 30.181 -15.241 45.679 1.00 100.64 372 LEU B O 1
ATOM 5754 N N . PRO B 2 66 ? 29.597 -15.589 43.505 1.00 102.31 373 PRO B N 1
ATOM 5755 C CA . PRO B 2 66 ? 28.463 -16.470 43.742 1.00 103.58 373 PRO B CA 1
ATOM 5756 C C . PRO B 2 66 ? 28.580 -17.311 45.010 1.00 105.07 373 PRO B C 1
ATOM 5757 O O . PRO B 2 66 ? 29.679 -17.706 45.416 1.00 104.96 373 PRO B O 1
ATOM 5761 N N . GLU B 2 67 ? 27.427 -17.564 45.617 1.00 107.05 374 GLU B N 1
ATOM 5762 C CA . GLU B 2 67 ? 27.321 -18.322 46.859 1.00 109.01 374 GLU B CA 1
ATOM 5763 C C . GLU B 2 67 ? 27.735 -19.806 46.700 1.00 109.79 374 GLU B C 1
ATOM 5764 O O . GLU B 2 67 ? 27.060 -20.582 46.005 1.00 110.06 374 GLU B O 1
ATOM 5770 N N . VAL B 2 68 ? 28.854 -20.184 47.325 1.00 110.68 375 VAL B N 1
ATOM 5771 C CA . VAL B 2 68 ? 29.276 -21.595 47.376 1.00 111.55 375 VAL B CA 1
ATOM 5772 C C . VAL B 2 68 ? 28.899 -22.211 48.740 1.00 112.16 375 VAL B C 1
ATOM 5773 O O . VAL B 2 68 ? 29.491 -21.868 49.777 1.00 112.35 375 VAL B O 1
ATOM 5777 N N . ILE B 2 69 ? 27.899 -23.098 48.732 1.00 112.62 376 ILE B N 1
ATOM 5778 C CA . ILE B 2 69 ? 27.438 -23.773 49.957 1.00 113.06 376 ILE B CA 1
ATOM 5779 C C . ILE B 2 69 ? 27.681 -25.290 49.878 1.00 113.04 376 ILE B C 1
ATOM 5780 O O . ILE B 2 69 ? 26.839 -26.048 49.382 1.00 113.14 376 ILE B O 1
ATOM 5785 N N . GLN B 2 70 ? 28.854 -25.711 50.358 1.00 112.97 377 GLN B N 1
ATOM 5786 C CA . GLN B 2 70 ? 29.260 -27.128 50.370 1.00 112.80 377 GLN B CA 1
ATOM 5787 C C . GLN B 2 70 ? 29.358 -27.664 51.803 1.00 112.32 377 GLN B C 1
ATOM 5788 O O . GLN B 2 70 ? 29.657 -26.908 52.732 1.00 112.28 377 GLN B O 1
ATOM 5794 N N . LYS B 2 71 ? 29.121 -28.966 51.970 1.00 111.73 378 LYS B N 1
ATOM 5795 C CA . LYS B 2 71 ? 28.961 -29.563 53.305 1.00 111.14 378 LYS B CA 1
ATOM 5796 C C . LYS B 2 71 ? 30.303 -29.808 54.004 1.00 110.48 378 LYS B C 1
ATOM 5797 O O . LYS B 2 71 ? 31.258 -30.290 53.389 1.00 110.45 378 LYS B O 1
ATOM 5803 N N . CYS B 2 72 ? 30.361 -29.470 55.291 1.00 109.60 379 CYS B N 1
ATOM 5804 C CA . CYS B 2 72 ? 31.538 -29.719 56.122 1.00 108.84 379 CYS B CA 1
ATOM 5805 C C . CYS B 2 72 ? 31.866 -31.220 56.195 1.00 107.91 379 CYS B C 1
ATOM 5806 O O . CYS B 2 72 ? 31.013 -32.057 55.910 1.00 107.83 379 CYS B O 1
ATOM 5809 N N . ASN B 2 73 ? 33.099 -31.556 56.572 1.00 106.93 380 ASN B N 1
ATOM 5810 C CA . ASN B 2 73 ? 33.608 -32.934 56.431 1.00 105.86 380 ASN B CA 1
ATOM 5811 C C . ASN B 2 73 ? 34.541 -33.384 57.562 1.00 105.03 380 ASN B C 1
ATOM 5812 O O . ASN B 2 73 ? 34.986 -32.575 58.373 1.00 105.13 380 ASN B O 1
ATOM 5817 N N . ALA B 2 74 ? 34.845 -34.676 57.601 1.00 103.79 381 ALA B N 1
ATOM 5818 C CA . ALA B 2 74 ? 35.664 -35.229 58.670 1.00 102.70 381 ALA B CA 1
ATOM 5819 C C . ALA B 2 74 ? 37.057 -35.662 58.217 1.00 101.86 381 ALA B C 1
ATOM 5820 O O . ALA B 2 74 ? 38.031 -35.448 58.949 1.00 101.65 381 ALA B O 1
ATOM 5822 N N . ARG B 2 75 ? 37.149 -36.267 57.025 1.00 100.61 382 ARG B N 1
ATOM 5823 C CA . ARG B 2 75 ? 38.427 -36.805 56.524 1.00 99.25 382 ARG B CA 1
ATOM 5824 C C . ARG B 2 75 ? 39.272 -35.781 55.763 1.00 97.62 382 ARG B C 1
ATOM 5825 O O . ARG B 2 75 ? 38.768 -35.021 54.927 1.00 97.43 382 ARG B O 1
ATOM 5833 N N . TRP B 2 76 ? 40.567 -35.792 56.068 1.00 95.51 383 TRP B N 1
ATOM 5834 C CA . TRP B 2 76 ? 41.548 -34.922 55.434 1.00 93.41 383 TRP B CA 1
ATOM 5835 C C . TRP B 2 76 ? 42.165 -35.555 54.184 1.00 91.40 383 TRP B C 1
ATOM 5836 O O . TRP B 2 76 ? 43.121 -36.328 54.301 1.00 91.36 383 TRP B O 1
ATOM 5847 N N . THR B 2 77 ? 41.646 -35.228 52.997 1.00 88.53 384 THR B N 1
ATOM 5848 C CA . THR B 2 77 ? 42.293 -35.646 51.758 1.00 85.76 384 THR B CA 1
ATOM 5849 C C . THR B 2 77 ? 43.656 -34.974 51.734 1.00 83.94 384 THR B C 1
ATOM 5850 O O . THR B 2 77 ? 43.794 -33.866 52.234 1.00 83.76 384 THR B O 1
ATOM 5854 N N . THR B 2 78 ? 44.660 -35.646 51.179 1.00 81.89 385 THR B N 1
ATOM 5855 C CA . THR B 2 78 ? 46.015 -35.079 51.058 1.00 79.96 385 THR B CA 1
ATOM 5856 C C . THR B 2 78 ? 45.950 -33.657 50.500 1.00 78.93 385 THR B C 1
ATOM 5857 O O . THR B 2 78 ? 46.680 -32.753 50.922 1.00 78.49 385 THR B O 1
ATOM 5861 N N . GLU B 2 79 ? 45.054 -33.496 49.536 1.00 77.53 386 GLU B N 1
ATOM 5862 C CA . GLU B 2 79 ? 44.811 -32.254 48.855 1.00 76.36 386 GLU B CA 1
ATOM 5863 C C . GLU B 2 79 ? 44.447 -31.152 49.864 1.00 74.62 386 GLU B C 1
ATOM 5864 O O . GLU B 2 79 ? 45.003 -30.055 49.829 1.00 74.37 386 GLU B O 1
ATOM 5870 N N . GLU B 2 80 ? 43.543 -31.473 50.784 1.00 72.64 387 GLU B N 1
ATOM 5871 C CA . GLU B 2 80 ? 43.115 -30.549 51.836 1.00 70.65 387 GLU B CA 1
ATOM 5872 C C . GLU B 2 80 ? 44.179 -30.297 52.897 1.00 68.96 387 GLU B C 1
ATOM 5873 O O . GLU B 2 80 ? 44.281 -29.208 53.441 1.00 68.67 387 GLU B O 1
ATOM 5879 N N . GLN B 2 81 ? 44.983 -31.302 53.193 1.00 67.24 388 GLN B N 1
ATOM 5880 C CA . GLN B 2 81 ? 46.063 -31.110 54.143 1.00 65.84 388 GLN B CA 1
ATOM 5881 C C . GLN B 2 81 ? 47.053 -30.089 53.629 1.00 64.52 388 GLN B C 1
ATOM 5882 O O . GLN B 2 81 ? 47.672 -29.363 54.398 1.00 64.28 388 GLN B O 1
ATOM 5888 N N . LEU B 2 82 ? 47.205 -30.056 52.311 1.00 63.29 389 LEU B N 1
ATOM 5889 C CA . LEU B 2 82 ? 48.191 -29.195 51.663 1.00 61.39 389 LEU B CA 1
ATOM 5890 C C . LEU B 2 82 ? 47.691 -27.764 51.568 1.00 60.73 389 LEU B C 1
ATOM 5891 O O . LEU B 2 82 ? 48.461 -26.835 51.759 1.00 60.63 389 LEU B O 1
ATOM 5896 N N . LEU B 2 83 ? 46.403 -27.594 51.282 1.00 59.99 390 LEU B N 1
ATOM 5897 C CA . LEU B 2 83 ? 45.766 -26.292 51.387 1.00 59.31 390 LEU B CA 1
ATOM 5898 C C . LEU B 2 83 ? 46.023 -25.709 52.778 1.00 59.51 390 LEU B C 1
ATOM 5899 O O . LEU B 2 83 ? 46.580 -24.615 52.904 1.00 59.50 390 LEU B O 1
ATOM 5904 N N . ALA B 2 84 ? 45.661 -26.471 53.810 1.00 59.63 391 ALA B N 1
ATOM 5905 C CA . ALA B 2 84 ? 45.968 -26.131 55.200 1.00 59.94 391 ALA B CA 1
ATOM 5906 C C . ALA B 2 84 ? 47.379 -25.567 55.389 1.00 60.13 391 ALA B C 1
ATOM 5907 O O . ALA B 2 84 ? 47.528 -24.401 55.731 1.00 60.30 391 ALA B O 1
ATOM 5909 N N . VAL B 2 85 ? 48.409 -26.370 55.152 1.00 60.33 392 VAL B N 1
ATOM 5910 C CA . VAL B 2 85 ? 49.768 -25.913 55.398 1.00 61.15 392 VAL B CA 1
ATOM 5911 C C . VAL B 2 85 ? 50.060 -24.548 54.786 1.00 61.77 392 VAL B C 1
ATOM 5912 O O . VAL B 2 85 ? 50.789 -23.741 55.378 1.00 62.05 392 VAL B O 1
ATOM 5916 N N . GLN B 2 86 ? 49.498 -24.286 53.610 1.00 62.30 393 GLN B N 1
ATOM 5917 C CA . GLN B 2 86 ? 49.728 -23.006 52.941 1.00 62.81 393 GLN B CA 1
ATOM 5918 C C . GLN B 2 86 ? 48.899 -21.925 53.610 1.00 63.13 393 GLN B C 1
ATOM 5919 O O . GLN B 2 86 ? 49.415 -20.851 53.922 1.00 63.34 393 GLN B O 1
ATOM 5925 N N . ALA B 2 87 ? 47.622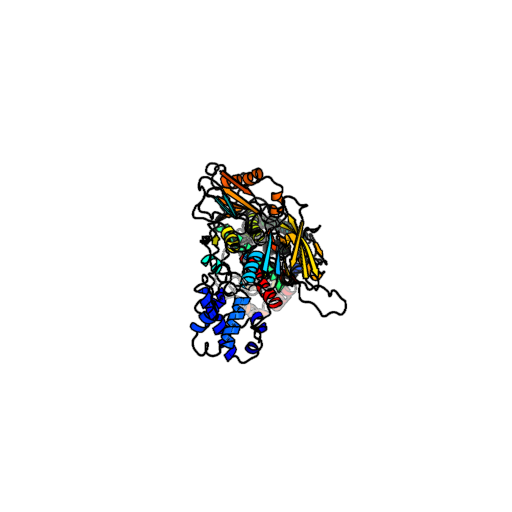 -22.227 53.843 1.00 63.40 394 ALA B N 1
ATOM 5926 C CA . ALA B 2 87 ? 46.720 -21.343 54.577 1.00 63.80 394 ALA B CA 1
ATOM 5927 C C . ALA B 2 87 ? 47.331 -20.904 55.909 1.00 64.51 394 ALA B C 1
ATOM 5928 O O . ALA B 2 87 ? 47.201 -19.748 56.311 1.00 64.65 394 ALA B O 1
ATOM 5930 N N . ILE B 2 88 ? 48.008 -21.829 56.585 1.00 65.18 395 ILE B N 1
ATOM 5931 C CA . ILE B 2 88 ? 48.706 -21.505 57.818 1.00 65.58 395 ILE B CA 1
ATOM 5932 C C . ILE B 2 88 ? 49.837 -20.527 57.538 1.00 66.30 395 ILE B C 1
ATOM 5933 O O . ILE B 2 88 ? 49.865 -19.459 58.123 1.00 66.51 395 ILE B O 1
ATOM 5938 N N . ARG B 2 89 ? 50.738 -20.868 56.621 1.00 67.30 396 ARG B N 1
ATOM 5939 C CA . ARG B 2 89 ? 51.844 -19.973 56.244 1.00 68.25 396 ARG B CA 1
ATOM 5940 C C . ARG B 2 89 ? 51.392 -18.546 55.939 1.00 68.81 396 ARG B C 1
ATOM 5941 O O . ARG B 2 89 ? 52.142 -17.595 56.136 1.00 68.43 396 ARG B O 1
ATOM 5949 N N . LYS B 2 90 ? 50.155 -18.416 55.478 1.00 69.98 397 LYS B N 1
ATOM 5950 C CA . LYS B 2 90 ? 49.631 -17.139 55.018 1.00 71.31 397 LYS B CA 1
ATOM 5951 C C . LYS B 2 90 ? 48.768 -16.426 56.054 1.00 72.30 397 LYS B C 1
ATOM 5952 O O . LYS B 2 90 ? 48.695 -15.201 56.054 1.00 72.67 397 LYS B O 1
ATOM 5958 N N . TYR B 2 91 ? 48.104 -17.187 56.918 1.00 73.29 398 TYR B N 1
ATOM 5959 C CA . TYR B 2 91 ? 47.101 -16.616 57.807 1.00 74.28 398 TYR B CA 1
ATOM 5960 C C . TYR B 2 91 ? 47.376 -16.772 59.304 1.00 75.13 398 TYR B C 1
ATOM 5961 O O . TYR B 2 91 ? 46.543 -16.376 60.126 1.00 75.65 398 TYR B O 1
ATOM 5970 N N . GLY B 2 92 ? 48.528 -17.343 59.655 1.00 75.82 399 GLY B N 1
ATOM 5971 C CA . GLY B 2 92 ? 48.884 -17.587 61.052 1.00 76.64 399 GLY B CA 1
ATOM 5972 C C . GLY B 2 92 ? 47.854 -18.402 61.830 1.00 77.43 399 GLY B C 1
ATOM 5973 O O . GLY B 2 92 ? 47.722 -19.616 61.628 1.00 77.59 399 GLY B O 1
ATOM 5974 N N . ARG B 2 93 ? 47.120 -17.736 62.725 1.00 77.97 400 ARG B N 1
ATOM 5975 C CA . ARG B 2 93 ? 46.156 -18.428 63.586 1.00 78.11 400 ARG B CA 1
ATOM 5976 C C . ARG B 2 93 ? 44.693 -18.096 63.295 1.00 78.13 400 ARG B C 1
ATOM 5977 O O . ARG B 2 93 ? 43.814 -18.565 64.013 1.00 78.22 400 ARG B O 1
ATOM 5985 N N . ASP B 2 94 ? 44.433 -17.331 62.231 1.00 78.01 401 ASP B N 1
ATOM 5986 C CA . ASP B 2 94 ? 43.055 -16.965 61.870 1.00 78.13 401 ASP B CA 1
ATOM 5987 C C . ASP B 2 94 ? 42.230 -18.188 61.394 1.00 78.43 401 ASP B C 1
ATOM 5988 O O . ASP B 2 94 ? 41.897 -18.324 60.212 1.00 78.55 401 ASP B O 1
ATOM 5993 N N . PHE B 2 95 ? 41.884 -19.056 62.341 1.00 78.80 402 PHE B N 1
ATOM 5994 C CA . PHE B 2 95 ? 41.226 -20.333 62.051 1.00 79.32 402 PHE B CA 1
ATOM 5995 C C . PHE B 2 95 ? 40.011 -20.211 61.131 1.00 79.30 402 PHE B C 1
ATOM 5996 O O . PHE B 2 95 ? 39.679 -21.152 60.408 1.00 79.19 402 PHE B O 1
ATOM 6004 N N . GLN B 2 96 ? 39.346 -19.060 61.163 1.00 79.38 403 GLN B N 1
ATOM 6005 C CA . GLN B 2 96 ? 38.178 -18.847 60.326 1.00 79.55 403 GLN B CA 1
ATOM 6006 C C . GLN B 2 96 ? 38.596 -18.792 58.859 1.00 79.66 403 GLN B C 1
ATOM 6007 O O . GLN B 2 96 ? 37.977 -19.447 58.016 1.00 79.72 403 GLN B O 1
ATOM 6013 N N . ALA B 2 97 ? 39.657 -18.036 58.570 1.00 79.68 404 ALA B N 1
ATOM 6014 C CA . ALA B 2 97 ? 40.178 -17.908 57.204 1.00 79.75 404 ALA B CA 1
ATOM 6015 C C . ALA B 2 97 ? 40.625 -19.266 56.681 1.00 79.80 404 ALA B C 1
ATOM 6016 O O . ALA B 2 97 ? 40.120 -19.744 55.653 1.00 79.88 404 ALA B O 1
ATOM 6018 N N . ILE B 2 98 ? 41.560 -19.887 57.401 1.00 79.44 405 ILE B N 1
ATOM 6019 C CA . ILE B 2 98 ? 42.028 -21.218 57.065 1.00 79.37 405 ILE B CA 1
ATOM 6020 C C . ILE B 2 98 ? 40.829 -22.120 56.769 1.00 79.61 405 ILE B C 1
ATOM 6021 O O . ILE B 2 98 ? 40.810 -22.843 55.770 1.00 79.70 405 ILE B O 1
ATOM 6026 N N . SER B 2 99 ? 39.817 -22.041 57.628 1.00 79.84 406 SER B N 1
ATOM 6027 C CA . SER B 2 99 ? 38.593 -22.813 57.464 1.00 79.90 406 SER B CA 1
ATOM 6028 C C . SER B 2 99 ? 37.884 -22.553 56.135 1.00 79.69 406 SER B C 1
ATOM 6029 O O . SER B 2 99 ? 37.352 -23.477 55.531 1.00 79.61 406 SER B O 1
ATOM 6032 N N . ASP B 2 100 ? 37.871 -21.300 55.692 1.00 79.64 407 ASP B N 1
ATOM 6033 C CA . ASP B 2 100 ? 37.131 -20.929 54.485 1.00 79.83 407 ASP B CA 1
ATOM 6034 C C . ASP B 2 100 ? 37.896 -21.287 53.223 1.00 79.63 407 ASP B C 1
ATOM 6035 O O . ASP B 2 100 ? 37.296 -21.666 52.218 1.00 79.23 407 ASP B O 1
ATOM 6040 N N . VAL B 2 101 ? 39.220 -21.139 53.290 1.00 79.69 408 VAL B N 1
ATOM 6041 C CA . VAL B 2 101 ? 40.132 -21.517 52.211 1.00 79.70 408 VAL B CA 1
ATOM 6042 C C . VAL B 2 101 ? 40.037 -23.011 51.919 1.00 79.66 408 VAL B C 1
ATOM 6043 O O . VAL B 2 101 ? 39.880 -23.410 50.765 1.00 79.81 408 VAL B O 1
ATOM 6047 N N . ILE B 2 102 ? 40.103 -23.832 52.964 1.00 79.58 409 ILE B N 1
ATOM 6048 C CA . ILE B 2 102 ? 39.964 -25.267 52.794 1.00 79.54 409 ILE B CA 1
ATOM 6049 C C . ILE B 2 102 ? 38.558 -25.628 52.309 1.00 80.23 409 ILE B C 1
ATOM 6050 O O . ILE B 2 102 ? 38.368 -26.622 51.624 1.00 80.36 409 ILE B O 1
ATOM 6055 N N . GLY B 2 103 ? 37.579 -24.803 52.642 1.00 81.11 410 GLY B N 1
ATOM 6056 C CA . GLY B 2 103 ? 36.247 -24.960 52.079 1.00 82.25 410 GLY B CA 1
ATOM 6057 C C . GLY B 2 103 ? 35.318 -25.845 52.878 1.00 83.02 410 GLY B C 1
ATOM 6058 O O . GLY B 2 103 ? 34.156 -25.485 53.088 1.00 83.01 410 GLY B O 1
ATOM 6059 N N . ASN B 2 104 ? 35.821 -27.003 53.314 1.00 83.87 411 ASN B N 1
ATOM 6060 C CA . ASN B 2 104 ? 35.000 -27.978 54.046 1.00 84.81 411 ASN B CA 1
ATOM 6061 C C . ASN B 2 104 ? 35.589 -28.488 55.373 1.00 85.48 411 ASN B C 1
ATOM 6062 O O . ASN B 2 104 ? 35.624 -29.697 55.645 1.00 85.52 411 ASN B O 1
ATOM 6067 N N . LYS B 2 105 ? 36.046 -27.556 56.199 1.00 86.35 412 LYS B N 1
ATOM 6068 C CA . LYS B 2 105 ? 36.453 -27.884 57.561 1.00 87.31 412 LYS B CA 1
ATOM 6069 C C . LYS B 2 105 ? 36.022 -26.768 58.501 1.00 87.99 412 LYS B C 1
ATOM 6070 O O . LYS B 2 105 ? 36.213 -25.584 58.209 1.00 88.19 412 LYS B O 1
ATOM 6076 N N . SER B 2 106 ? 35.418 -27.160 59.618 1.00 88.75 413 SER B N 1
ATOM 6077 C CA . SER B 2 106 ? 35.008 -26.226 60.656 1.00 89.43 413 SER B CA 1
ATOM 6078 C C . SER B 2 106 ? 36.225 -25.706 61.427 1.00 89.51 413 SER B C 1
ATOM 6079 O O . SER B 2 106 ? 37.313 -26.303 61.394 1.00 89.39 413 SER B O 1
ATOM 6082 N N . VAL B 2 107 ? 36.005 -24.605 62.144 1.00 89.68 414 VAL B N 1
ATOM 6083 C CA . VAL B 2 107 ? 37.058 -23.864 62.849 1.00 89.70 414 VAL B CA 1
ATOM 6084 C C . VAL B 2 107 ? 37.729 -24.696 63.950 1.00 89.85 414 VAL B C 1
ATOM 6085 O O . VAL B 2 107 ? 38.905 -24.475 64.304 1.00 89.70 414 VAL B O 1
ATOM 6089 N N . VAL B 2 108 ? 36.963 -25.643 64.489 1.00 89.87 415 VAL B N 1
ATOM 6090 C CA . VAL B 2 108 ? 37.478 -26.583 65.477 1.00 89.99 415 VAL B CA 1
ATOM 6091 C C . VAL B 2 108 ? 38.386 -27.622 64.795 1.00 89.90 415 VAL B C 1
ATOM 6092 O O . VAL B 2 108 ? 39.511 -27.867 65.255 1.00 89.67 415 VAL B O 1
ATOM 6096 N N . GLN B 2 109 ? 37.903 -28.200 63.690 1.00 89.67 416 GLN B N 1
ATOM 6097 C CA . GLN B 2 109 ? 38.676 -29.181 62.926 1.00 89.53 416 GLN B CA 1
ATOM 6098 C C . GLN B 2 109 ? 40.014 -28.591 62.530 1.00 89.54 416 GLN B C 1
ATOM 6099 O O . GLN B 2 109 ? 41.068 -29.215 62.724 1.00 89.27 416 GLN B O 1
ATOM 6105 N N . VAL B 2 110 ? 39.948 -27.370 62.002 1.00 89.66 417 VAL B N 1
ATOM 6106 C CA . VAL B 2 110 ? 41.126 -26.565 61.704 1.00 89.88 417 VAL B CA 1
ATOM 6107 C C . VAL B 2 110 ? 42.027 -26.423 62.943 1.00 90.32 417 VAL B C 1
ATOM 6108 O O . VAL B 2 110 ? 43.256 -26.510 62.841 1.00 90.02 417 VAL B O 1
ATOM 6112 N N . LYS B 2 111 ? 41.409 -26.225 64.110 1.00 90.98 418 LYS B N 1
ATOM 6113 C CA . LYS B 2 111 ? 42.167 -26.092 65.359 1.00 91.34 418 LYS B CA 1
ATOM 6114 C C . LYS B 2 111 ? 42.772 -27.435 65.769 1.00 90.98 418 LYS B C 1
ATOM 6115 O O . LYS B 2 111 ? 43.936 -27.492 66.185 1.00 90.87 418 LYS B O 1
ATOM 6121 N N . ASN B 2 112 ? 41.987 -28.505 65.624 1.00 90.61 419 ASN B N 1
ATOM 6122 C CA . ASN B 2 112 ? 42.459 -29.865 65.896 1.00 90.50 419 ASN B CA 1
ATOM 6123 C C . ASN B 2 112 ? 43.686 -30.181 65.063 1.00 90.08 419 ASN B C 1
ATOM 6124 O O . ASN B 2 112 ? 44.722 -30.628 65.581 1.00 89.78 419 ASN B O 1
ATOM 6129 N N . PHE B 2 113 ? 43.537 -29.943 63.761 1.00 89.53 420 PHE B N 1
ATOM 6130 C CA . PHE B 2 113 ? 44.606 -30.102 62.788 1.00 88.75 420 PHE B CA 1
ATOM 6131 C C . PHE B 2 113 ? 45.929 -29.589 63.343 1.00 88.16 420 PHE B C 1
ATOM 6132 O O . PHE B 2 113 ? 46.950 -30.277 63.260 1.00 88.08 420 PHE B O 1
ATOM 6140 N N . PHE B 2 114 ? 45.897 -28.389 63.922 1.00 87.51 421 PHE B N 1
ATOM 6141 C CA . PHE B 2 114 ? 47.097 -27.762 64.477 1.00 86.93 421 PHE B CA 1
ATOM 6142 C C . PHE B 2 114 ? 47.801 -28.655 65.482 1.00 86.95 421 PHE B C 1
ATOM 6143 O O . PHE B 2 114 ? 49.012 -28.549 65.677 1.00 86.56 421 PHE B O 1
ATOM 6151 N N . VAL B 2 115 ? 47.037 -29.529 66.124 1.00 87.19 422 VAL B N 1
ATOM 6152 C CA . VAL B 2 115 ? 47.609 -30.386 67.148 1.00 87.55 422 VAL B CA 1
ATOM 6153 C C . VAL B 2 115 ? 48.014 -31.728 66.568 1.00 87.61 422 VAL B C 1
ATOM 6154 O O . VAL B 2 115 ? 49.132 -32.191 66.811 1.00 87.79 422 VAL B O 1
ATOM 6158 N N . ASN B 2 116 ? 47.111 -32.334 65.797 1.00 87.45 423 ASN B N 1
ATOM 6159 C CA . ASN B 2 116 ? 47.333 -33.659 65.209 1.00 87.40 423 ASN B CA 1
ATOM 6160 C C . ASN B 2 116 ? 48.503 -33.764 64.239 1.00 87.08 423 ASN B C 1
ATOM 6161 O O . ASN B 2 116 ? 49.111 -34.828 64.122 1.00 87.41 423 ASN B O 1
ATOM 6166 N N . TYR B 2 117 ? 48.816 -32.671 63.546 1.00 86.41 424 TYR B N 1
ATOM 6167 C CA . TYR B 2 117 ? 49.878 -32.695 62.557 1.00 85.57 424 TYR B CA 1
ATOM 6168 C C . TYR B 2 117 ? 51.020 -31.755 62.895 1.00 85.61 424 TYR B C 1
ATOM 6169 O O . TYR B 2 117 ? 51.854 -31.456 62.047 1.00 85.55 424 TYR B O 1
ATOM 6178 N N . ARG B 2 118 ? 51.071 -31.314 64.145 1.00 85.69 425 ARG B N 1
ATOM 6179 C CA . ARG B 2 118 ? 52.091 -30.373 64.588 1.00 86.03 425 ARG B CA 1
ATOM 6180 C C . ARG B 2 118 ? 53.486 -30.814 64.147 1.00 85.77 425 ARG B C 1
ATOM 6181 O O . ARG B 2 118 ? 54.239 -30.043 63.547 1.00 85.71 425 ARG B O 1
ATOM 6189 N N . ARG B 2 119 ? 53.816 -32.067 64.429 1.00 85.59 426 ARG B N 1
ATOM 6190 C CA . ARG B 2 119 ? 55.159 -32.569 64.160 1.00 85.43 426 ARG B CA 1
ATOM 6191 C C . ARG B 2 119 ? 55.374 -32.865 62.674 1.00 84.33 426 ARG B C 1
ATOM 6192 O O . ARG B 2 119 ? 56.429 -32.555 62.111 1.00 84.15 426 ARG B O 1
ATOM 6200 N N . ARG B 2 120 ? 54.357 -33.447 62.048 1.00 83.12 427 ARG B N 1
ATOM 6201 C CA . ARG B 2 120 ? 54.459 -33.920 60.672 1.00 81.79 427 ARG B CA 1
ATOM 6202 C C . ARG B 2 120 ? 54.519 -32.787 59.637 1.00 80.87 427 ARG B C 1
ATOM 6203 O O . ARG B 2 120 ? 55.308 -32.845 58.696 1.00 80.82 427 ARG B O 1
ATOM 6211 N N . PHE B 2 121 ? 53.709 -31.751 59.822 1.00 79.53 428 PHE B N 1
ATOM 6212 C CA . PHE B 2 121 ? 53.754 -30.604 58.932 1.00 78.28 428 PHE B CA 1
ATOM 6213 C C . PHE B 2 121 ? 54.447 -29.390 59.545 1.00 78.24 428 PHE B C 1
ATOM 6214 O O . PHE B 2 121 ? 54.004 -28.267 59.334 1.00 78.06 428 PHE B O 1
ATOM 6222 N N . ASN B 2 122 ? 55.532 -29.617 60.285 1.00 78.24 429 ASN B N 1
ATOM 6223 C CA . ASN B 2 122 ? 56.198 -28.579 61.095 1.00 78.48 429 ASN B CA 1
ATOM 6224 C C . ASN B 2 122 ? 55.428 -27.287 61.304 1.00 78.75 429 ASN B C 1
ATOM 6225 O O . ASN B 2 122 ? 55.899 -26.220 60.916 1.00 79.11 429 ASN B O 1
ATOM 6230 N N . ILE B 2 123 ? 54.265 -27.371 61.938 1.00 79.01 430 ILE B N 1
ATOM 6231 C CA . ILE B 2 123 ? 53.391 -26.211 62.063 1.00 79.27 430 ILE B CA 1
ATOM 6232 C C . ILE B 2 123 ? 54.021 -25.141 62.945 1.00 80.15 430 ILE B C 1
ATOM 6233 O O . ILE B 2 123 ? 53.655 -23.965 62.870 1.00 79.99 430 ILE B O 1
ATOM 6238 N N . ASP B 2 124 ? 54.992 -25.559 63.755 1.00 81.38 431 ASP B N 1
ATOM 6239 C CA . ASP B 2 124 ? 55.758 -24.639 64.592 1.00 82.65 431 ASP B CA 1
ATOM 6240 C C . ASP B 2 124 ? 56.569 -23.677 63.730 1.00 83.01 431 ASP B C 1
ATOM 6241 O O . ASP B 2 124 ? 56.446 -22.445 63.863 1.00 83.06 431 ASP B O 1
ATOM 6246 N N . GLU B 2 125 ? 57.384 -24.263 62.848 1.00 83.34 432 GLU B N 1
ATOM 6247 C CA . GLU B 2 125 ? 58.177 -23.530 61.870 1.00 83.58 432 GLU B CA 1
ATOM 6248 C C . GLU B 2 125 ? 57.289 -22.650 61.001 1.00 83.53 432 GLU B C 1
ATOM 6249 O O . GLU B 2 125 ? 57.497 -21.443 60.909 1.00 83.45 432 GLU B O 1
ATOM 6255 N N . VAL B 2 126 ? 56.283 -23.257 60.384 1.00 83.74 433 VAL B N 1
ATOM 6256 C CA . VAL B 2 126 ? 55.366 -22.527 59.524 1.00 84.05 433 VAL B CA 1
ATOM 6257 C C . VAL B 2 126 ? 54.828 -21.288 60.244 1.00 84.82 433 VAL B C 1
ATOM 6258 O O . VAL B 2 126 ? 54.809 -20.190 59.673 1.00 85.12 433 VAL B O 1
ATOM 6262 N N . LEU B 2 127 ? 54.426 -21.456 61.503 1.00 85.23 434 LEU B N 1
ATOM 6263 C CA . LEU B 2 127 ? 53.907 -20.336 62.275 1.00 85.49 434 LEU B CA 1
ATOM 6264 C C . LEU B 2 127 ? 54.942 -19.262 62.551 1.00 85.90 434 LEU B C 1
ATOM 6265 O O . LEU B 2 127 ? 54.643 -18.082 62.418 1.00 85.71 434 LEU B O 1
ATOM 6270 N N . GLN B 2 128 ? 56.163 -19.661 62.893 1.00 86.73 435 GLN B N 1
ATOM 6271 C CA . GLN B 2 128 ? 57.217 -18.677 63.143 1.00 87.97 435 GLN B CA 1
ATOM 6272 C C . GLN B 2 128 ? 57.778 -18.071 61.856 1.00 88.55 435 GLN B C 1
ATOM 6273 O O . GLN B 2 128 ? 58.530 -17.094 61.895 1.00 88.76 435 GLN B O 1
ATOM 6279 N N . GLU B 2 129 ? 57.401 -18.655 60.724 1.00 89.44 436 GLU B N 1
ATOM 6280 C CA . GLU B 2 129 ? 57.737 -18.104 59.415 1.00 90.25 436 GLU B CA 1
ATOM 6281 C C . GLU B 2 129 ? 56.738 -17.019 59.031 1.00 90.67 436 GLU B C 1
ATOM 6282 O O . GLU B 2 129 ? 57.127 -15.965 58.524 1.00 90.77 436 GLU B O 1
ATOM 6288 N N . TRP B 2 130 ? 55.457 -17.288 59.285 1.00 91.26 437 TRP B N 1
ATOM 6289 C CA . TRP B 2 130 ? 54.382 -16.317 59.098 1.00 91.95 437 TRP B CA 1
ATOM 6290 C C . TRP B 2 130 ? 54.543 -15.143 60.043 1.00 92.12 437 TRP B C 1
ATOM 6291 O O . TRP B 2 130 ? 54.141 -14.027 59.719 1.00 92.00 437 TRP B O 1
ATOM 6302 N N . GLU B 2 131 ? 55.113 -15.411 61.217 1.00 92.69 438 GLU B N 1
ATOM 6303 C CA . GLU B 2 131 ? 55.411 -14.361 62.191 1.00 93.19 438 GLU B CA 1
ATOM 6304 C C . GLU B 2 131 ? 56.449 -13.367 61.668 1.00 93.37 438 GLU B C 1
ATOM 6305 O O . GLU B 2 131 ? 56.247 -12.159 61.798 1.00 93.70 438 GLU B O 1
ATOM 6311 N N . ALA B 2 132 ? 57.514 -13.851 61.028 1.00 93.54 439 ALA B N 1
ATOM 6312 C CA . ALA B 2 132 ? 58.500 -12.953 60.398 1.00 93.87 439 ALA B CA 1
ATOM 6313 C C . ALA B 2 132 ? 57.923 -12.034 59.288 1.00 94.26 439 ALA B C 1
ATOM 6314 O O . ALA B 2 132 ? 58.676 -11.414 58.537 1.00 94.39 439 ALA B O 1
ATOM 6316 N N . GLU B 2 133 ? 56.593 -11.956 59.193 1.00 94.75 440 GLU B N 1
ATOM 6317 C CA . GLU B 2 133 ? 55.905 -10.930 58.384 1.00 95.08 440 GLU B CA 1
ATOM 6318 C C . GLU B 2 133 ? 54.838 -10.209 59.222 1.00 94.91 440 GLU B C 1
ATOM 6319 O O . GLU B 2 133 ? 53.643 -10.510 59.129 1.00 94.66 440 GLU B O 1
ATOM 6325 N N . ALA C 3 1 ? -0.082 54.426 84.099 1.00 51.63 1 ALA C N 1
ATOM 6326 C CA . ALA C 3 1 ? 0.444 53.188 84.696 1.00 51.53 1 ALA C CA 1
ATOM 6327 C C . ALA C 3 1 ? -0.410 52.028 84.215 1.00 51.84 1 ALA C C 1
ATOM 6328 O O . ALA C 3 1 ? -1.485 52.240 83.636 1.00 51.57 1 ALA C O 1
ATOM 6330 N N . ARG C 3 2 ? 0.056 50.805 84.476 1.00 52.14 2 ARG C N 1
ATOM 6331 C CA . ARG C 3 2 ? -0.603 49.606 83.972 1.00 52.46 2 ARG C CA 1
ATOM 6332 C C . ARG C 3 2 ? -2.087 49.616 84.309 1.00 52.73 2 ARG C C 1
ATOM 6333 O O . ARG C 3 2 ? -2.933 49.290 83.469 1.00 53.03 2 ARG C O 1
ATOM 6341 N N . THR C 3 3 ? -2.394 50.029 85.528 1.00 53.14 3 THR C N 1
ATOM 6342 C CA . THR C 3 3 ? -3.779 50.190 85.985 1.00 53.85 3 THR C CA 1
ATOM 6343 C C . THR C 3 3 ? -4.698 51.011 85.060 1.00 54.20 3 THR C C 1
ATOM 6344 O O . THR C 3 3 ? -5.917 50.882 85.159 1.00 54.67 3 THR C O 1
ATOM 6348 N N . MET C 3 4 ? -4.119 51.825 84.164 1.00 54.44 4 MET C N 1
ATOM 6349 C CA . MET C 3 4 ? -4.883 52.611 83.169 1.00 54.66 4 MET C CA 1
ATOM 6350 C C . MET C 3 4 ? -5.493 51.792 82.053 1.00 54.43 4 MET C C 1
ATOM 6351 O O . MET C 3 4 ? -6.386 52.277 81.348 1.00 53.95 4 MET C O 1
ATOM 6356 N N . GLN C 3 5 ? -4.980 50.574 81.869 1.00 54.37 5 GLN C N 1
ATOM 6357 C CA . GLN C 3 5 ? -5.304 49.771 80.701 1.00 54.56 5 GLN C CA 1
ATOM 6358 C C . GLN C 3 5 ? -6.719 49.197 80.690 1.00 55.02 5 GLN C C 1
ATOM 6359 O O . GLN C 3 5 ? -7.153 48.551 81.643 1.00 55.29 5 GLN C O 1
ATOM 6365 N N . THR C 3 6 ? -7.439 49.440 79.605 1.00 55.30 6 THR C N 1
ATOM 6366 C CA . THR C 3 6 ? -8.747 48.832 79.435 1.00 55.70 6 THR C CA 1
ATOM 6367 C C . THR C 3 6 ? -8.698 47.786 78.334 1.00 55.90 6 THR C C 1
ATOM 6368 O O . THR C 3 6 ? -9.159 46.652 78.534 1.00 56.06 6 THR C O 1
ATOM 6372 N N . ALA C 3 7 ? -8.135 48.188 77.189 1.00 55.90 7 ALA C N 1
ATOM 6373 C CA . ALA C 3 7 ? -7.958 47.325 76.022 1.00 55.69 7 ALA C CA 1
ATOM 6374 C C . ALA C 3 7 ? -6.775 46.441 76.264 1.00 55.75 7 ALA C C 1
ATOM 6375 O O . ALA C 3 7 ? -5.741 46.920 76.724 1.00 56.15 7 ALA C O 1
ATOM 6377 N N . ARG C 3 8 ? -6.933 45.153 75.973 1.00 55.70 8 ARG C N 1
ATOM 6378 C CA . ARG C 3 8 ? -5.815 44.216 76.003 1.00 55.66 8 ARG C CA 1
ATOM 6379 C C . ARG C 3 8 ? -4.877 44.440 77.174 1.00 55.23 8 ARG C C 1
ATOM 6380 O O . ARG C 3 8 ? -3.696 44.668 76.956 1.00 54.49 8 ARG C O 1
ATOM 6388 N N . LYS C 3 9 ? -5.391 44.391 78.405 1.00 55.53 9 LYS C N 1
ATOM 6389 C CA . LYS C 3 9 ? -4.529 44.632 79.573 1.00 56.16 9 LYS C CA 1
ATOM 6390 C C . LYS C 3 9 ? -3.238 43.858 79.400 1.00 55.72 9 LYS C C 1
ATOM 6391 O O . LYS C 3 9 ? -3.252 42.712 78.991 1.00 55.76 9 LYS C O 1
ATOM 6397 N N . SER C 3 10 ? -2.115 44.486 79.682 1.00 55.85 10 SER C N 1
ATOM 6398 C CA . SER C 3 10 ? -0.892 43.731 79.741 1.00 56.35 10 SER C CA 1
ATOM 6399 C C . SER C 3 10 ? -0.986 42.794 80.967 1.00 57.20 10 SER C C 1
ATOM 6400 O O . SER C 3 10 ? -1.871 42.951 81.815 1.00 57.71 10 SER C O 1
ATOM 6403 N N . THR C 3 11 ? -0.093 41.813 81.030 1.00 57.93 11 THR C N 1
ATOM 6404 C CA . THR C 3 11 ? -0.173 40.700 81.955 1.00 58.42 11 THR C CA 1
ATOM 6405 C C . THR C 3 11 ? 1.199 40.457 82.498 1.00 58.97 11 THR C C 1
ATOM 6406 O O . THR C 3 11 ? 1.359 40.118 83.653 1.00 58.93 11 THR C O 1
ATOM 6410 N N . GLY C 3 12 ? 2.195 40.648 81.649 1.00 60.04 12 GLY C N 1
ATOM 6411 C CA . GLY C 3 12 ? 3.526 40.169 81.925 1.00 62.14 12 GLY C CA 1
ATOM 6412 C C . GLY C 3 12 ? 4.138 40.886 83.079 1.00 63.50 12 GLY C C 1
ATOM 6413 O O . GLY C 3 12 ? 4.071 42.081 83.148 1.00 64.13 12 GLY C O 1
ATOM 6414 N N . GLY C 3 13 ? 4.724 40.151 83.998 1.00 65.51 13 GLY C N 1
ATOM 6415 C CA . GLY C 3 13 ? 5.436 40.769 85.108 1.00 68.44 13 GLY C CA 1
ATOM 6416 C C . GLY C 3 13 ? 4.529 41.319 86.200 1.00 70.32 13 GLY C C 1
ATOM 6417 O O . GLY C 3 13 ? 5.008 41.991 87.099 1.00 70.58 13 GLY C O 1
ATOM 6418 N N . LYS C 3 14 ? 3.230 41.042 86.100 1.00 72.57 14 LYS C N 1
ATOM 6419 C CA . LYS C 3 14 ? 2.257 41.320 87.153 1.00 75.30 14 LYS C CA 1
ATOM 6420 C C . LYS C 3 14 ? 2.252 40.115 88.094 1.00 77.46 14 LYS C C 1
ATOM 6421 O O . LYS C 3 14 ? 2.505 38.993 87.643 1.00 78.24 14 LYS C O 1
ATOM 6427 N N . ALA C 3 15 ? 1.945 40.301 89.380 1.00 79.92 15 ALA C N 1
ATOM 6428 C CA . ALA C 3 15 ? 1.951 39.139 90.301 1.00 82.12 15 ALA C CA 1
ATOM 6429 C C . ALA C 3 15 ? 0.583 38.526 90.727 1.00 83.70 15 ALA C C 1
ATOM 6430 O O . ALA C 3 15 ? 0.206 38.606 91.912 1.00 84.22 15 ALA C O 1
ATOM 6432 N N . PRO C 3 16 ? -0.171 37.923 89.765 1.00 85.15 16 PRO C N 1
ATOM 6433 C CA . PRO C 3 16 ? -1.101 36.832 90.184 1.00 85.77 16 PRO C CA 1
ATOM 6434 C C . PRO C 3 16 ? -0.348 35.508 90.456 1.00 85.93 16 PRO C C 1
ATOM 6435 O O . PRO C 3 16 ? 0.777 35.304 89.959 1.00 85.88 16 PRO C O 1
#

Radius of gyration: 43.81 Å; Cα contacts (8 Å, |Δi|>4): 1433; chains: 3; bounding box: 88×130×91 Å

InterPro domains:
  IPR002937 Amine oxidase [PF01593] (288-825)
  IPR007526 SWIRM domain [PF04433] (184-264)
  IPR007526 SWIRM domain [PS50934] (174-273)
  IPR009057 Homedomain-like superfamily [SSF46689] (171-277)
  IPR017366 Lysine-specific histone demethylase [PIRSF038051] (24-839)
  IPR036188 FAD/NAD(P)-binding domain superfamily [G3DSA:3.50.50.60] (278-409)
  IPR036188 FAD/NAD(P)-binding domain superfamily [G3DSA:3.50.50.60] (782-841)
  IPR036188 FAD/NAD(P)-binding domain superfamily [SSF51905] (276-829)
  IPR036388 Winged helix-like DNA-binding domain superfamily [G3DSA:1.10.10.10] (172-277)
  IPR050281 Flavin monoamine oxidase and related enzymes [PTHR10742] (190-833)

GO terms:
  GO:0005515 protein binding (F, IPI)
  GO:0035575 histone H4K20 demethylase activity (F, IDA)
  GO:0032453 histone H3K4 demethylase activity (F, IDA)
  GO:0035097 histone methyltransferase complex (C, IDA)
  GO:0034644 cellular response to UV (P, IDA)
  GO:0003682 chromatin binding (F, IDA)
  GO:0032991 protein-containing complex (C, IDA)
  GO:1990391 DNA repair complex (C, IDA)
  GO:0140861 DNA repair-dependent chromatin remodeling (P, IDA)
  GO:0010569 regulation of double-strand break repair via homologous recombination (P, IMP)
  GO:0031398 positive regulation of protein ubiquitination (P, IMP)
  GO:0032880 regulation of protein localization (P, IMP)
  GO:0071480 cellular response to gamma radiation (P, IMP)
  GO:0050660 flavin adenine dinucleotide binding (F, IDA)
  GO:0050681 nuclear androgen receptor binding (F, IDA)
  GO:0000785 chromatin (C, IDA)
  GO:0005634 nucleus (C, IDA)
  GO:0016491 oxidoreductase activity (F, IDA)
  GO:0032454 histone H3K9 demethylase activity (F, IDA)
  GO:0010718 positive regulation of epithelial to mesenchymal transition (P, IDA)

Organism: Homo sapiens (NCBI:txid9606)

CATH classification: 1.10.10.10 (+1 more: 1.10.287.80)

B-factor: mean 64.14, std 18.94, range [25.95, 114.95]

Solvent-accessible surface area: 38706 Å² total; per-residue (Å²): 126,103,42,34,82,7,7,0,73,39,5,62,24,41,68,92,147,13,30,102,82,0,29,74,10,0,70,71,10,64,97,24,100,128,120,58,22,131,19,0,15,60,0,0,5,57,1,0,33,21,0,19,108,60,10,118,87,16,18,8,34,105,34,1,40,147,82,9,135,75,88,60,53,76,62,61,113,17,0,87,30,1,7,21,2,0,50,33,27,1,24,0,2,6,7,37,26,157,63,99,108,113,78,91,133,189,100,81,25,52,0,0,0,4,15,0,20,8,6,0,0,4,0,0,32,2,0,47,22,35,11,1,52,10,7,0,2,10,16,33,108,78,21,2,10,58,5,14,27,37,118,111,81,127,36,25,0,0,22,13,32,10,30,3,10,0,65,16,3,0,1,2,13,5,0,26,127,19,18,125,17,67,53,30,152,6,114,94,123,5,14,0,37,6,24,59,57,186,68,125,33,78,83,2,68,165,142,64,16,118,149,6,36,109,31,3,18,58,0,3,72,0,2,31,32,0,1,112,84,39,103,25,21,103,42,118,145,144,58,4,3,0,15,61,0,6,105,12,0,16,39,3,11,59,36,42,18,44,53,62,20,22,101,22,46,105,123,2,17,147,6,4,80,91,8,77,128,26,0,76,142,1,27,102,23,30,102,130,0,110,103,23,28,84,63,41,99,105,8,31,108,83,144,84,140,60,97,37,82,35,35,24,83,16,65,2,38,50,51,27,1,59,35,31,8,116,86,14,52,99,28,46,117,53,27,37,127,16,61,107,100,18,137,93,31,84,71,98,91,36,76,112,93,39,38,35,101,86,19,77,56,0,0,5,4,1,5,0,2,0,5,16,0,1,0,7,21,5,73,44,0,7,8,79,52,11,26,47,4,18,128,78,73,19,76,59,37,12,10,2,0,65,28,0,2,21,22,0,1,88,26,2,16,124,61,24,62,37,80,69,24,9,4,15,106,36,0,91,4,68,24,96,12,9,52,0,34,0,12,13,43,179,54,78,101,95,79,72,86,36,137,9,52,0,0,0,0,11,20,19,0,4,10,28,62,35,151,111,74,39,20,92,21,38,62,107,23,45,148,97,0,50,35,0,14,141,94,2,3,14,2,10,12,4,14,0,0,0,0,0,73,137,77,29,14,72,97,63,13,19,0,7,0,22,5,28,72,76,67,86,41,46,2,34,0,0,0,0,3,14,7,11,129,19,28,2,0,1,0,0,1,0,4,102,7,0,39,114,8,21,133,47,58,53,120,72,1,12,34,92,0,14,59,23,0,63,37,33,50,35,84,120,44,4,25,123,20,133,52,54,32,17,12,75,18,91,58,30,58,94,0,73,0,10,23,1,26,6,12,33,44,9,28,2,71,7,1,62,56,0,9,86,22,9,58,8,52,66,72,124,118,84,29,119,149,18,80,26,18,0,1,0,0,4,10,0,2,22,82,55,23,4,7,12,19,15,0,12,3,22,0,0,11,69,0,0,0,74,0,0,41,71,43,49,33,34,168,10,49,173,220,173,40,19,185,45,7,94,12,54,83,133,31,4,106,49,6,15,85,89,103,83,10,10,74,67,38,23,173,112,27,68,129,80,25,79,46,5,87,161,84,10,114,103,13,84,135,48,6,68,54,28,101,138,138,16,107,50,23,1,105,96,33,93,33,109,142,106,141,84,175,76,70,85,198,39,64,101,84,18,28,73,1,2,35,29,0,2,86,86,26,0,124,70,47,99,0,1,11,69,1,6,30,26,5,39,63,92,42,2,111,66,2,23,108,86,30,117,213,160,55,75,2,70,92,23,18,111,98,78,92,91,160,9,9,27,35,2,1,1,44,66,2,84,2,20,52,101,152

Secondary structure (DSSP, 8-state):
--THHHHHHHTT--TTS--HHHHHH-HHHHHS-HHHHHHHHHHHHHHHHHHHT-TTB---HHHHHHT--TTTTT-HHHHHHHHHHHHHTTSSS-SS-B-SS---SS---EEEEE--SHHHHHHHHHHHHTT-EEEEE-SSSSS-TT--EEEETTEEEESS--EE--SBT-HHHHHHHHTT--EEEPP-----EE--TTS--EEPPTTHHHHHHHHHHHHHHHHHHHHHTT---BSSSSBPBHHHHHHHHHHHHHHHHHHHHHHHHHHHHHHHHHHHHHHHHHHHHHHHHHHHHHHHHHTTSSPSS--HHHHHHHHHHHHHHHHHHHHHHHHHHHHHHHHHHHHHHTTSPPPS-SS-HHHHHHHHHHHHHHHHHTTS-TTTBBTTTTTTTGGG--BS--EEETT-TTHHHHHHHTT--EETTEEEEEEEEETTEEEEEEEETTEEEEEEEEEESEEEE---HHHHT-SS-SSEEESPPPHHHHHHHHHSEE---EEEEEE-SS--S-TT--EEE-B-S-GGGTTTT-EEE--SSSSEEEEEE-HHHHHHGGGS-HHHHHHHHHHHHHHHH-TTT----SEEEE--TTT-TTTSSS-EE-BTT--TTHHHHHH--B-PPPSSTT-------EEE-SGGG-TTSTTSHHHHHHHHHHHHHHHHHHHH--GGG-/---STT----HHHHHHTTSSSSHHHHHHHHHHHHHHHHHHHHHHHHHHHHHHHHHTTTTTGGG----------S---HHHHHHHHHHHHHHTT-HHHHHHHHSS--HHHHHHHHHHTTTTTTHHHHHHHHHT-/-GGG--TT---TT---

Sequence (819 aa):
PSGVEGAAFQSRLPHDRMTSQEAACFPDIISGPQQTQKVFLFIRNRTLQLWLDNPKIQLTFEATLQQLEAPYNSDTVLVHRVHSYLERHGLINFGIYKRIKPLPTKKTGKVIIIGSGVSGLAAARQLQSFGMDVTLLEARDRVGGRVATFRKGNYVADLGAMVVTGLGGNPMAVVSKQVNMELAKIKQKCPLYEANGQADTVKVPKEKDEMVEQEFNRLLEATSYLSHQLDFNVLNNKPVSLGQALEVVIQLQEKHVKDEQIEHWKKIVKTQEELKELLNKMVNLKEKIKELHQQYKEASEVKPPRDITAEFLVKSKHRDLTALCKEYDELAETQGKLEEKLQELEANPPSDVYLSSRDRQILDWHFANLEFANATPLSTLSLKHWDQDDDFEFTGSHLTVRNGYSCVPVALAEGLDIKLNTAVRQVRYTASGCEVIAVNTRSTSQTFIYKCDAVLCTLPLGVLKQQPPAVQFVPPLPEWKTSAVQRMGFGNLNKVVLCFDRVFWDPSVNLFGHVGSTTASRGELFLFWNLYKAPILLALVAGEAAGIMENISDDVIVGRCLAILKGIFGSSAVPQPKETVVSRWRADPWARGSYSYVAAGSSGNDYDLMAQPITPGPSIPGAPQPIPRLFFAGEHTIRNYPATVHGALLSGLREAGRIADQFLGAMYTLRKPPKGMFLSQEDVEAVSANATAATTVLRQLDMELVSVKRQIQNIKQTNSALKEKLDGGIEPYRLPEVIQKCNARWTTEEQLLAVQAIRKYGRDFQAISDVIGNKSVVQVKNFFVNYRRRFNIDEVLQEWEAEARTMQTARKSTGGKAP

Nearest PDB structures (foldseek):
  2xas-assembly1_B  TM=9.942E-01  e=3.625E-18  Homo sapiens
  2uxx-assembly1_B  TM=9.781E-01  e=2.311E-18  Homo sapiens
  5l3b-assembly1_B  TM=9.891E-01  e=5.081E-18  Homo sapiens
  2xaq-assembly1_B  TM=9.948E-01  e=2.195E-17  Homo sapiens
  4czz-assembly1_B  TM=9.772E-01  e=1.770E-15  Homo sapiens

Foldseek 3Di:
DDDLCLLCFLQVHHLQDADPVRCQLCVVQVVDDPVVSNLLSSLLSQVSVVCQVPVQAACDLVNSLVPDDPPNNVDSLSSVLSVQVCLLLVSGNFAHHHYPPPDDDAAFFEEEEEAQALLSLRQQVSLVNVRHHYEYEHQAPDHRVQQAWDDDDADIGTFGDWKDQASRSFVVVSNVVNFPFDWDFADPDAWEWELPVVDFIGTDDPPLLVVLVVVLVVLLVQLQCCCVPVVQADDPNFGFFQVNSSVVSLVVLQVVLVVQQVVLVVVLVVLVVVLVVLVVVLVVLVVVLVVLVVQLVVLPVPDDDDDVVSVVSNVVSVVVSVVSVVVSVVSVVVNVVSVVVNVVSVVDGGDDGSADLVSVLVNLLVVLVVQFVQQAASRWARSNAQCVLVVLRGDHGMITRQNGPVSRSVSSCPPHNYDYQWAWQEWEAAQQWIKTKTAGNVDRVHIDIDTTRAYEYAQALLQVQDVVHSYYYVVHDDPLLVVLSVQWFFHAKKKKKFAAQDDLDDQVHFKYAYRYDDSQQSQQQGMWGQHYPHGMIMTMRGYPRLVVCLPPDSVVSVVVVLVRVCSVRNVVSRDHTPDMDMDNQCPPNRHNHRWITRTHVGHLVSLQSNQDFAFHDHPDPPDDGGDTHYGYAYLSNQSNRHRHSSRSSSSSSNVSSVVCCRRVNSPSRD/DDDPDPPDDDPVVVCQCVVDDCSVVVVVVVVVVVVVVVVVVVVVVVVVVVVVVVVCPPPCVVVDDDDDDDEADDDQDPVLLVLLLVQCLAPPLPLVSSCVSSPHHDSVRSVVSCVVCCPVSVSVVSNVNSVVD/DLVPDDPPRDDPPDDD